Protein AF-0000000078400397 (afdb_homodimer)

Solvent-accessible surface area (backbone atoms only — not comparable to full-atom values): 42488 Å² total; per-residue (Å²): 107,76,83,85,49,68,67,62,50,50,51,49,48,54,50,62,74,64,60,53,82,66,84,61,44,59,92,39,30,28,61,42,20,44,27,43,70,42,47,50,51,52,52,49,40,55,70,71,64,55,53,64,70,60,49,40,54,59,62,51,72,50,53,54,48,72,47,76,53,97,89,32,45,38,20,30,36,58,44,68,43,90,68,68,61,88,96,57,72,66,42,44,32,39,42,36,48,30,81,86,60,42,54,68,38,40,61,68,24,48,54,48,36,22,41,14,54,86,66,77,41,69,64,87,64,36,26,25,40,34,30,39,28,54,68,7,25,46,78,11,38,56,74,58,53,80,74,63,24,48,61,52,50,16,52,52,52,52,52,50,38,47,73,75,66,43,64,58,27,33,35,34,14,28,69,52,9,23,51,19,47,50,40,31,33,56,75,35,46,86,32,31,65,30,39,38,26,57,44,68,81,72,63,62,79,49,68,66,56,54,49,34,68,75,42,26,80,82,40,27,70,82,58,57,45,49,72,67,42,42,64,63,41,50,64,43,62,60,59,39,54,48,45,47,61,59,69,35,17,66,56,42,21,21,20,32,27,12,41,17,63,20,36,8,36,54,50,15,69,67,14,33,43,33,51,46,50,39,46,58,13,40,32,42,32,62,70,21,31,74,29,60,64,21,56,49,66,77,73,38,53,69,65,59,55,47,49,56,46,44,43,36,59,77,52,57,19,49,33,47,43,28,41,41,37,24,49,54,41,51,85,41,73,48,66,52,72,70,67,72,52,60,31,69,38,44,24,27,36,44,43,32,71,27,31,89,67,87,60,48,69,54,61,47,40,71,42,34,66,30,64,77,40,77,43,77,41,94,64,43,18,58,50,38,42,57,63,34,23,66,61,47,40,51,50,51,49,51,43,50,49,52,52,54,51,52,51,51,52,57,61,64,72,98,108,76,81,85,53,67,66,61,49,50,51,49,48,52,48,62,74,64,60,54,83,64,86,61,46,60,90,39,32,27,60,41,20,43,28,42,70,43,49,51,53,52,50,49,39,53,70,72,65,55,53,66,71,61,49,40,55,59,61,51,71,51,53,53,48,73,47,75,53,97,90,32,45,38,21,29,35,58,42,68,42,90,67,68,61,88,94,56,71,65,42,42,32,39,40,36,46,30,84,85,60,42,55,70,38,40,61,69,26,48,54,47,35,23,41,13,54,86,67,78,41,68,64,87,63,37,26,25,41,33,31,39,29,55,71,7,25,47,77,11,38,54,75,58,55,79,73,63,23,48,60,53,50,15,51,52,53,51,52,49,39,48,72,75,66,46,65,57,27,33,34,32,14,29,68,51,8,23,52,20,46,50,40,32,34,55,74,35,44,86,32,31,64,30,39,38,26,57,44,67,81,74,62,63,80,50,72,65,56,53,50,36,68,74,44,26,81,83,41,26,72,83,57,56,44,51,72,67,41,43,64,62,40,51,64,42,60,60,58,38,54,48,47,47,62,59,69,36,18,66,56,41,21,22,22,34,27,13,42,16,64,21,35,6,36,54,52,13,70,67,13,32,42,34,52,46,49,40,47,58,13,40,31,42,35,61,71,20,31,74,29,60,63,23,56,50,69,76,73,39,54,68,65,59,54,48,49,56,46,44,42,37,59,78,52,58,19,50,32,46,43,28,40,40,37,24,48,56,42,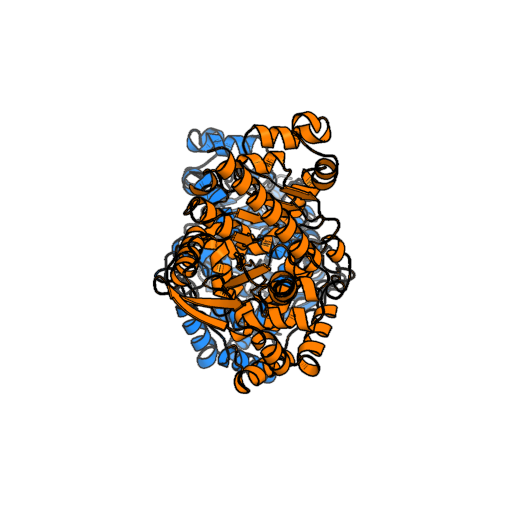52,84,40,73,48,65,52,72,71,66,72,52,59,30,70,36,45,26,29,39,44,44,33,73,28,32,89,67,87,59,48,67,57,59,47,40,71,42,35,68,31,64,77,42,76,43,79,42,94,63,44,18,59,51,38,41,58,63,33,24,67,62,46,38,52,49,50,48,53,42,51,51,52,53,53,50,53,51,52,52,56,61,70,72,104

Radius of gyration: 29.26 Å; Cα contacts (8 Å, |Δi|>4): 1580; chains: 2; bounding box: 62×102×63 Å

pLDDT: mean 96.2, std 4.42, range [65.44, 98.94]

Organism: Alligator mississippiensis (NCBI:txid8496)

Secondary structure (DSSP, 8-state):
-----HHHHHHHHHHHHT----PPPTT-TTBTBS-HHHHHHHHHHHHHT--HHHHHHHHTTSPEEEEEETTEEEEEEEE--S---TT--PEEEEEE--SS--GGGGHHHHHHHHSGGGGTS--SS-EEEEEEPPTTSTTSPPPSSTT--HHHHHHHHHHHHHHTT-SSEEEEE-HHHHHHHHHHHHH-TTTEEEEEES-----S--HHHHHHHHHTTT-GGGGT--HHHHHHH-SHIIIIIIHHHHT-HHHHHHTT-HHHHHHHHHH-HHHHHHHHHHHHHHTT-GGGGGSTTTTTTTTS-HHHHHHHHHHHHHHT-HHHHHHHHHHHHTT-TT-SGGGTS-B-S-EEEEE-TB-SS---HHHHTTTBTTEEEEEE-SS-BS-HHHH-HHHHHHHHHHHHHHHHHHHHHHHHH-/-----HHHHHHHHHHHHT----PPPTT-TTBTBS-HHHHHHHHHHHHHT--HHHHHHHHTTSPEEEEEETTEEEEEEEE--S---TT--PEEEEEE--SS--GGGGHHHHHHHHSGGGGTS--SS-EEEEEEPPTTSTTSPPPSSTT--HHHHHHHHHHHHHHTT-SSEEEEE-HHHHHHHHHHHHH-TTTEEEEEES-----S--HHHHHHHHHTTT-GGGGT--HHHHHHH-SHIIIIIIHHHHT-HHHHHHTT-HHHHHHHHHH-HHHHHHHHHHHHHHTT-GGGGGSTTTTTTTTS-HHHHHHHHHHHHHHT-HHHHHHHHHHHHTT-TT-SGGGTS-B-S-EEEEE-TB-SS---HHHHTTTBTTEEEEEE-SS-BS-HHHH-HHHHHHHHHHHHHHHHHHHHHHHHH-

Structure (mmCIF, N/CA/C/O backbone):
data_AF-0000000078400397-model_v1
#
loop_
_entity.id
_entity.type
_entity.pdbx_description
1 polymer 'Epoxide hydrolase'
#
loop_
_atom_site.group_PDB
_atom_site.id
_atom_site.type_symbol
_atom_site.label_atom_id
_atom_site.label_alt_id
_atom_site.label_comp_id
_atom_site.label_asym_id
_atom_site.label_entity_id
_atom_site.label_seq_id
_atom_site.pdbx_PDB_ins_code
_atom_site.Cartn_x
_atom_site.Cartn_y
_atom_site.Cartn_z
_atom_site.occupancy
_atom_site.B_iso_or_equiv
_atom_site.auth_seq_id
_atom_site.auth_comp_id
_atom_site.auth_asym_id
_atom_site.auth_atom_id
_atom_site.pdbx_PDB_model_num
ATOM 1 N N . MET A 1 1 ? -21.375 23.312 10.938 1 89.06 1 MET A N 1
ATOM 2 C CA . MET A 1 1 ? -21.297 22.391 12.07 1 89.06 1 MET A CA 1
ATOM 3 C C . MET A 1 1 ? -21.234 20.953 11.586 1 89.06 1 MET A C 1
ATOM 5 O O . MET A 1 1 ? -21.672 20.641 10.477 1 89.06 1 MET A O 1
ATOM 9 N N . VAL A 1 2 ? -20.609 20.141 12.453 1 93.38 2 VAL A N 1
ATOM 10 C CA . VAL A 1 2 ? -20.578 18.703 12.211 1 93.38 2 VAL A CA 1
ATOM 11 C C . VAL A 1 2 ? -21.859 18.062 12.727 1 93.38 2 VAL A C 1
ATOM 13 O O . VAL A 1 2 ? -22.359 18.438 13.797 1 93.38 2 VAL A O 1
ATOM 16 N N . GLU A 1 3 ? -22.422 17.203 11.93 1 92.5 3 GLU A N 1
ATOM 17 C CA . GLU A 1 3 ? -23.672 16.547 12.281 1 92.5 3 GLU A CA 1
ATOM 18 C C . GLU A 1 3 ? -23.562 15.031 12.109 1 92.5 3 GLU A C 1
ATOM 20 O O . GLU A 1 3 ? -22.609 14.539 11.516 1 92.5 3 GLU A O 1
ATOM 25 N N . THR A 1 4 ? -24.5 14.336 12.758 1 91.44 4 THR A N 1
ATOM 26 C CA . THR A 1 4 ? -24.594 12.883 12.633 1 91.44 4 THR A CA 1
ATOM 27 C C . THR A 1 4 ? -26.047 12.422 12.633 1 91.44 4 THR A C 1
ATOM 29 O O . THR A 1 4 ? -26.938 13.148 13.086 1 91.44 4 THR A O 1
ATOM 32 N N . THR A 1 5 ? -26.234 11.312 12 1 94.5 5 THR A N 1
ATOM 33 C CA . THR A 1 5 ? -27.562 10.711 11.984 1 94.5 5 THR A CA 1
ATOM 34 C C . THR A 1 5 ? -27.531 9.32 12.609 1 94.5 5 THR A C 1
ATOM 36 O O . THR A 1 5 ? -26.484 8.68 12.672 1 94.5 5 THR A O 1
ATOM 39 N N . ASP A 1 6 ? -28.656 8.914 13.055 1 96.19 6 ASP A N 1
ATOM 40 C CA . ASP A 1 6 ? -28.781 7.566 13.602 1 96.19 6 ASP A CA 1
ATOM 41 C C . ASP A 1 6 ? -28.5 6.516 12.531 1 96.19 6 ASP A C 1
ATOM 43 O O . ASP A 1 6 ? -27.969 5.445 12.828 1 96.19 6 ASP A O 1
ATOM 47 N N . GLU A 1 7 ? -28.891 6.812 11.422 1 95.44 7 GLU A N 1
ATOM 48 C CA . GLU A 1 7 ? -28.672 5.883 10.32 1 95.44 7 GLU A CA 1
ATOM 49 C C . GLU A 1 7 ? -27.172 5.625 10.102 1 95.44 7 GLU A C 1
ATOM 51 O O . GLU A 1 7 ? -26.766 4.48 9.906 1 95.44 7 GLU A O 1
ATOM 56 N N . GLU A 1 8 ? -26.438 6.695 10.094 1 94.12 8 GLU A N 1
ATOM 57 C CA . GLU A 1 8 ? -24.984 6.586 9.938 1 94.12 8 GLU A CA 1
ATOM 58 C C . GLU A 1 8 ? -24.359 5.785 11.078 1 94.12 8 GLU A C 1
ATOM 60 O O . GLU A 1 8 ? -23.469 4.965 10.852 1 94.12 8 GLU A O 1
ATOM 65 N N . LEU A 1 9 ? -24.844 6.016 12.227 1 97.19 9 LEU A N 1
ATOM 66 C CA . LEU A 1 9 ? -24.312 5.32 13.391 1 97.19 9 LEU A CA 1
ATOM 67 C C . LEU A 1 9 ? -24.719 3.852 13.391 1 97.19 9 LEU A C 1
ATOM 69 O O . LEU A 1 9 ? -23.922 2.979 13.75 1 97.19 9 LEU A O 1
ATOM 73 N N . ASN A 1 10 ? -25.953 3.586 13.016 1 97.56 10 ASN A N 1
ATOM 74 C CA . ASN A 1 10 ? -26.422 2.207 12.945 1 97.56 10 ASN A CA 1
ATOM 75 C C . ASN A 1 10 ? -25.625 1.403 11.914 1 97.56 10 ASN A C 1
ATOM 77 O O . ASN A 1 10 ? -25.312 0.232 12.141 1 97.56 10 ASN A O 1
ATOM 81 N N . ASP A 1 11 ? -25.406 2.039 10.836 1 97.5 11 ASP A N 1
ATOM 82 C CA . ASP A 1 11 ? -24.578 1.389 9.828 1 97.5 11 ASP A CA 1
ATOM 83 C C . ASP A 1 11 ? -23.188 1.067 10.375 1 97.5 11 ASP A C 1
ATOM 85 O O . ASP A 1 11 ? -22.672 -0.039 10.188 1 97.5 11 ASP A O 1
ATOM 89 N N . LEU A 1 12 ? -22.578 2.055 11.039 1 98.31 12 LEU A N 1
ATOM 90 C CA . LEU A 1 12 ? -21.266 1.852 11.656 1 98.31 12 LEU A CA 1
ATOM 91 C C . LEU A 1 12 ? -21.297 0.678 12.625 1 98.31 12 LEU A C 1
ATOM 93 O O . LEU A 1 12 ? -20.438 -0.199 12.578 1 98.31 12 LEU A O 1
ATOM 97 N N . PHE A 1 13 ? -22.266 0.649 13.477 1 98.44 13 PHE A N 1
ATOM 98 C CA . PHE A 1 13 ? -22.344 -0.372 14.516 1 98.44 13 PHE A CA 1
ATOM 99 C C . PHE A 1 13 ? -22.547 -1.753 13.906 1 98.44 13 PHE A C 1
ATOM 101 O O . PHE A 1 13 ? -21.953 -2.73 14.359 1 98.44 13 PHE A O 1
ATOM 108 N N . ARG A 1 14 ? -23.359 -1.802 12.891 1 97.75 14 ARG A N 1
ATOM 109 C CA . ARG A 1 14 ? -23.531 -3.072 12.195 1 97.75 14 ARG A CA 1
ATOM 110 C C . ARG A 1 14 ? -22.219 -3.582 11.625 1 97.75 14 ARG A C 1
ATOM 112 O O . ARG A 1 14 ? -21.906 -4.77 11.734 1 97.75 14 ARG A O 1
ATOM 119 N N . ARG A 1 15 ? -21.5 -2.713 11.023 1 98.44 15 ARG A N 1
ATOM 120 C CA . ARG A 1 15 ? -20.219 -3.086 10.438 1 98.44 15 ARG A CA 1
ATOM 121 C C . ARG A 1 15 ? -19.219 -3.508 11.516 1 98.44 15 ARG A C 1
ATOM 123 O O . ARG A 1 15 ? -18.484 -4.473 11.336 1 98.44 15 ARG A O 1
ATOM 130 N N . LEU A 1 16 ? -19.172 -2.779 12.578 1 98.69 16 LEU A N 1
ATOM 131 C CA . LEU A 1 16 ? -18.281 -3.137 13.672 1 98.69 16 LEU A CA 1
ATOM 132 C C . LEU A 1 16 ? -18.625 -4.508 14.234 1 9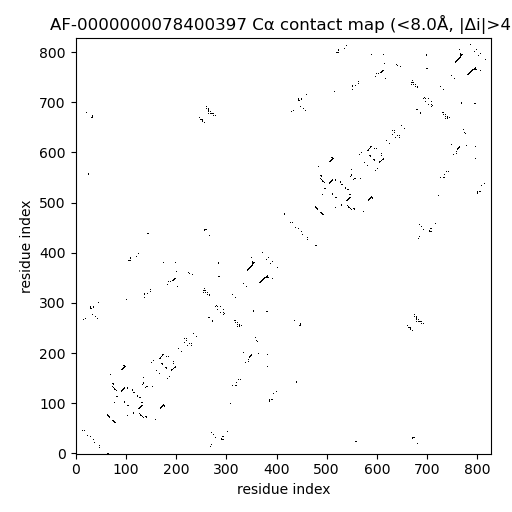8.69 16 LEU A C 1
ATOM 134 O O . LEU A 1 16 ? -17.734 -5.297 14.555 1 98.69 16 LEU A O 1
ATOM 138 N N . ASP A 1 17 ? -19.922 -4.793 14.328 1 98.31 17 ASP A N 1
ATOM 139 C CA . ASP A 1 17 ? -20.391 -6.055 14.883 1 98.31 17 ASP A CA 1
ATOM 140 C C . ASP A 1 17 ? -20 -7.23 13.992 1 98.31 17 ASP A C 1
ATOM 142 O O . ASP A 1 17 ? -19.828 -8.352 14.477 1 98.31 17 ASP A O 1
ATOM 146 N N . GLN A 1 18 ? -19.812 -6.938 12.758 1 97.06 18 GLN A N 1
ATOM 147 C CA . GLN A 1 18 ? -19.562 -8.016 11.805 1 97.06 18 GLN A CA 1
ATOM 148 C C . GLN A 1 18 ? -18.109 -8.023 11.344 1 97.06 18 GLN A C 1
ATOM 150 O O . GLN A 1 18 ? -17.766 -8.672 10.352 1 97.06 18 GLN A O 1
ATOM 155 N N . ALA A 1 19 ? -17.281 -7.312 12.055 1 97.94 19 ALA A N 1
ATOM 156 C CA . ALA A 1 19 ? -15.891 -7.176 11.656 1 97.94 19 ALA A CA 1
ATOM 157 C C . ALA A 1 19 ? -15.195 -8.539 11.602 1 97.94 19 ALA A C 1
ATOM 159 O O . ALA A 1 19 ? -15.422 -9.391 12.461 1 97.94 19 ALA A O 1
ATOM 160 N N . ARG A 1 20 ? -14.367 -8.766 10.594 1 97.81 20 ARG A N 1
ATOM 161 C CA . ARG A 1 20 ? -13.562 -9.977 10.438 1 97.81 20 ARG A CA 1
ATOM 162 C C . ARG A 1 20 ? -12.117 -9.727 10.836 1 97.81 20 ARG A C 1
ATOM 164 O O . ARG A 1 20 ? -11.484 -8.781 10.359 1 97.81 20 ARG A O 1
ATOM 171 N N . PHE A 1 21 ? -11.617 -10.57 11.711 1 98 21 PHE A N 1
ATOM 172 C CA . PHE A 1 21 ? -10.25 -10.414 12.188 1 98 21 PHE A CA 1
ATOM 173 C C . PHE A 1 21 ? -9.398 -11.609 11.781 1 98 21 PHE A C 1
ATOM 175 O O . PHE A 1 21 ? -9.898 -12.727 11.672 1 98 21 PHE A O 1
ATOM 182 N N . THR A 1 22 ? -8.172 -11.375 11.453 1 98.06 22 THR A N 1
ATOM 183 C CA . THR A 1 22 ? -7.16 -12.406 11.258 1 98.06 22 THR A CA 1
ATOM 184 C C . THR A 1 22 ? -6.199 -12.453 12.445 1 98.06 22 THR A C 1
ATOM 186 O O . THR A 1 22 ? -5.68 -11.414 12.867 1 98.06 22 THR A O 1
ATOM 189 N N . GLU A 1 23 ? -5.926 -13.625 12.945 1 97.5 23 GLU A N 1
ATOM 190 C CA . GLU A 1 23 ? -5.016 -13.766 14.086 1 97.5 23 GLU A CA 1
ATOM 191 C C . GLU A 1 23 ? -3.609 -13.297 13.719 1 97.5 23 GLU A C 1
ATOM 193 O O . GLU A 1 23 ? -3.121 -13.57 12.625 1 97.5 23 GLU A O 1
ATOM 198 N N . PRO A 1 24 ? -3.021 -12.523 14.633 1 97.75 24 PRO A N 1
ATOM 199 C CA . PRO A 1 24 ? -1.643 -12.117 14.352 1 97.75 24 PRO A CA 1
ATOM 200 C C . PRO A 1 24 ? -0.654 -13.281 14.453 1 97.75 24 PRO A C 1
ATOM 202 O O . PRO A 1 24 ? -0.972 -14.312 15.047 1 97.75 24 PRO A O 1
ATOM 205 N N . LEU A 1 25 ? 0.515 -13.125 13.82 1 98.38 25 LEU A N 1
ATOM 206 C CA . LEU A 1 25 ? 1.604 -14.07 14.039 1 98.38 25 LEU A CA 1
ATOM 207 C C . LEU A 1 25 ? 2.111 -14 15.477 1 98.38 25 LEU A C 1
ATOM 209 O O . LEU A 1 25 ? 2.061 -12.945 16.109 1 98.38 25 LEU A O 1
ATOM 213 N N . GLU A 1 26 ? 2.631 -15.133 15.938 1 97.69 26 GLU A N 1
ATOM 214 C CA . GLU A 1 26 ? 3.18 -15.18 17.281 1 97.69 26 GLU A CA 1
ATOM 215 C C . GLU A 1 26 ? 4.301 -14.156 17.469 1 97.69 26 GLU A C 1
ATOM 217 O O . GLU A 1 26 ? 5.207 -14.07 16.641 1 97.69 26 GLU A O 1
ATOM 222 N N . ASP A 1 27 ? 4.176 -13.273 18.5 1 96.62 27 ASP A N 1
ATOM 223 C CA . ASP A 1 27 ? 5.191 -12.312 18.938 1 96.62 27 ASP A CA 1
ATOM 224 C C . ASP A 1 27 ? 5.496 -11.297 17.844 1 96.62 27 ASP A C 1
ATOM 226 O O . ASP A 1 27 ? 6.645 -10.867 17.688 1 96.62 27 ASP A O 1
ATOM 230 N N . SER A 1 28 ? 4.473 -10.945 17.062 1 97.62 28 SER A N 1
ATOM 231 C CA . SER A 1 28 ? 4.742 -10.062 15.93 1 97.62 28 SER A CA 1
ATOM 232 C C . SER A 1 28 ? 4.633 -8.594 16.344 1 97.62 28 SER A C 1
ATOM 234 O O . SER A 1 28 ? 5.102 -7.711 15.625 1 97.62 28 SER A O 1
ATOM 236 N N . CYS A 1 29 ? 3.957 -8.281 17.531 1 98 29 CYS A N 1
ATOM 237 C CA . CYS A 1 29 ? 3.75 -6.902 17.953 1 98 29 CYS A CA 1
ATOM 238 C C . CYS A 1 29 ? 3.203 -6.062 16.797 1 98 29 CYS A C 1
ATOM 240 O O . CYS A 1 29 ? 2.188 -6.414 16.188 1 98 29 CYS A O 1
ATOM 242 N N . PHE A 1 30 ? 3.863 -4.961 16.469 1 98.19 30 PHE A N 1
ATOM 243 C CA . PHE A 1 30 ? 3.404 -4.117 15.367 1 98.19 30 PHE A CA 1
ATOM 244 C C . PHE A 1 30 ? 4.359 -4.195 14.18 1 98.19 30 PHE A C 1
ATOM 246 O O . PHE A 1 30 ? 4.344 -3.332 13.305 1 98.19 30 PHE A O 1
ATOM 253 N N . TYR A 1 31 ? 5.145 -5.215 14.062 1 97.25 31 TYR A N 1
ATOM 254 C CA . TYR A 1 31 ? 6.133 -5.332 13 1 97.25 31 TYR A CA 1
ATOM 255 C C . TYR A 1 31 ? 5.473 -5.73 11.688 1 97.25 31 TYR A C 1
ATOM 257 O O . TYR A 1 31 ? 6.035 -5.508 10.609 1 97.25 31 TYR A O 1
ATOM 265 N N . TYR A 1 32 ? 4.289 -6.316 11.703 1 98.12 32 TYR A N 1
ATOM 266 C CA . TYR A 1 32 ? 3.537 -6.664 10.5 1 98.12 32 TYR A CA 1
ATOM 267 C C . TYR A 1 32 ? 2.414 -5.664 10.25 1 98.12 32 TYR A C 1
ATOM 269 O O . TYR A 1 32 ? 1.581 -5.867 9.359 1 98.12 32 TYR A O 1
ATOM 277 N N . GLY A 1 33 ? 2.365 -4.574 10.992 1 97.75 33 GLY A N 1
ATOM 278 C CA . GLY A 1 33 ? 1.256 -3.637 11.055 1 97.75 33 GLY A CA 1
ATOM 279 C C . GLY A 1 33 ? 0.462 -3.738 12.344 1 97.75 33 GLY A C 1
ATOM 280 O O . GLY A 1 33 ? 0.968 -4.234 13.352 1 97.75 33 GLY A O 1
ATOM 281 N N . ILE A 1 34 ? -0.649 -3.248 12.344 1 98 34 ILE A N 1
ATOM 282 C CA . ILE A 1 34 ? -1.477 -3.256 13.539 1 98 34 ILE A CA 1
ATOM 283 C C . ILE A 1 34 ? -1.685 -4.695 14.016 1 98 34 ILE A C 1
ATOM 285 O O . ILE A 1 34 ? -1.808 -5.609 13.203 1 98 34 ILE A O 1
ATOM 289 N N . ASN A 1 35 ? -1.63 -4.902 15.305 1 97.81 35 ASN A N 1
ATOM 290 C CA . ASN A 1 35 ? -1.899 -6.199 15.922 1 97.81 35 ASN A CA 1
ATOM 291 C C . ASN A 1 35 ? -3.393 -6.41 16.156 1 97.81 35 ASN A C 1
ATOM 293 O O . ASN A 1 35 ? -4.043 -5.602 16.812 1 97.81 35 ASN A O 1
ATOM 297 N N . SER A 1 36 ? -3.934 -7.5 15.648 1 97.62 36 SER A N 1
ATOM 298 C CA . SER A 1 36 ? -5.379 -7.695 15.656 1 97.62 36 SER A CA 1
ATOM 299 C C . SER A 1 36 ? -5.902 -7.895 17.078 1 97.62 36 SER A C 1
ATOM 301 O O . SER A 1 36 ? -7.074 -7.625 17.359 1 97.62 36 SER A O 1
ATOM 303 N N . VAL A 1 37 ? -5.035 -8.359 17.969 1 98 37 VAL A N 1
ATOM 304 C CA . VAL A 1 37 ? -5.457 -8.484 19.359 1 98 37 VAL A CA 1
ATOM 305 C C . VAL A 1 37 ? -5.801 -7.102 19.922 1 98 37 VAL A C 1
ATOM 307 O O . VAL A 1 37 ? -6.867 -6.91 20.5 1 98 37 VAL A O 1
ATOM 310 N N . TYR A 1 38 ? -4.949 -6.211 19.75 1 98.06 38 TYR A N 1
ATOM 311 C CA . TYR A 1 38 ? -5.215 -4.848 20.188 1 98.06 38 TYR A CA 1
ATOM 312 C C . TYR A 1 38 ? -6.363 -4.23 19.406 1 98.06 38 TYR A C 1
ATOM 314 O O . TYR A 1 38 ? -7.188 -3.504 19.969 1 98.06 38 TYR A O 1
ATOM 322 N N . LEU A 1 39 ? -6.43 -4.469 18.109 1 98.56 39 LEU A N 1
ATOM 323 C CA . LEU A 1 39 ? -7.488 -3.912 17.266 1 98.56 39 LEU A CA 1
ATOM 324 C C . LEU A 1 39 ? -8.859 -4.352 17.766 1 98.56 39 LEU A C 1
ATOM 326 O O . LEU A 1 39 ? -9.82 -3.574 17.734 1 98.56 39 LEU A O 1
ATOM 330 N N . ARG A 1 40 ? -8.953 -5.57 18.203 1 98.62 40 ARG A N 1
ATOM 331 C CA . ARG A 1 40 ? -10.211 -6.055 18.766 1 98.62 40 ARG A CA 1
ATOM 332 C C . ARG A 1 40 ? -10.625 -5.234 19.984 1 98.62 40 ARG A C 1
ATOM 334 O O . ARG A 1 40 ? -11.805 -4.965 20.188 1 98.62 40 ARG A O 1
ATOM 341 N N . LYS A 1 41 ? -9.641 -4.867 20.75 1 98.44 41 LYS A N 1
ATOM 342 C CA . LYS A 1 41 ? -9.914 -4.004 21.891 1 98.44 41 LYS A CA 1
ATOM 343 C C . LYS A 1 41 ? -10.453 -2.646 21.438 1 98.44 41 LYS A C 1
ATOM 345 O O . LYS A 1 41 ? -11.406 -2.123 22.016 1 98.44 41 LYS A O 1
ATOM 350 N N . VAL A 1 42 ? -9.852 -2.109 20.484 1 98.81 42 VAL A N 1
ATOM 351 C CA . VAL A 1 42 ? -10.273 -0.823 19.938 1 98.81 42 VAL A CA 1
ATOM 352 C C . VAL A 1 42 ? -11.703 -0.922 19.422 1 98.81 42 VAL A C 1
ATOM 354 O O . VAL A 1 42 ? -12.531 -0.041 19.688 1 98.81 42 VAL A O 1
ATOM 357 N N . VAL A 1 43 ? -12.016 -1.985 18.688 1 98.81 43 VAL A N 1
ATOM 358 C CA . VAL A 1 43 ? -13.328 -2.162 18.078 1 98.81 43 VAL A CA 1
ATOM 359 C C . VAL A 1 43 ? -14.375 -2.34 19.172 1 98.81 43 VAL A C 1
ATOM 361 O O . VAL A 1 43 ? -15.484 -1.798 19.094 1 98.81 43 VAL A O 1
ATOM 364 N N . SER A 1 44 ? -14.023 -3.07 20.219 1 98.81 44 SER A N 1
ATOM 365 C CA . SER A 1 44 ? -14.93 -3.236 21.344 1 98.81 44 SER A CA 1
ATOM 366 C C . SER A 1 44 ? -15.227 -1.9 22.016 1 98.81 44 SER A C 1
ATOM 368 O O . SER A 1 44 ? -16.375 -1.593 22.328 1 98.81 44 SER A O 1
ATOM 370 N N . TYR A 1 45 ? -14.195 -1.142 22.281 1 98.88 45 TYR A N 1
ATOM 371 C CA . TYR A 1 45 ? -14.367 0.183 22.859 1 98.88 45 TYR A CA 1
ATOM 372 C C . TYR A 1 45 ? -15.195 1.081 21.953 1 98.88 45 TYR A C 1
ATOM 374 O O . TYR A 1 45 ? -16.094 1.787 22.422 1 98.88 45 TYR A O 1
ATOM 382 N N . TRP A 1 46 ? -14.883 1.034 20.656 1 98.88 46 TRP A N 1
ATOM 383 C CA . TRP A 1 46 ? -15.578 1.819 19.641 1 98.88 46 TRP A CA 1
ATOM 384 C C . TRP A 1 46 ? -17.078 1.507 19.641 1 98.88 46 TRP A C 1
ATOM 386 O O . TRP A 1 46 ? -17.906 2.416 19.594 1 98.88 46 TRP A O 1
ATOM 396 N N . ARG A 1 47 ? -17.391 0.234 19.75 1 98.75 47 ARG A N 1
ATOM 397 C CA . ARG A 1 47 ? -18.75 -0.26 19.656 1 98.75 47 ARG A CA 1
ATOM 398 C C . ARG A 1 47 ? -19.531 0.02 20.938 1 98.75 47 ARG A C 1
ATOM 400 O O . ARG A 1 47 ? -20.734 0.312 20.891 1 98.75 47 ARG A O 1
ATOM 407 N N . ASN A 1 48 ? -18.859 -0.003 22.094 1 98.44 48 ASN A N 1
ATOM 408 C CA . ASN A 1 48 ? -19.594 -0.128 23.328 1 98.44 48 ASN A CA 1
ATOM 409 C C . ASN A 1 48 ? -19.391 1.087 24.234 1 98.44 48 ASN A C 1
ATOM 411 O O . ASN A 1 48 ? -20.203 1.351 25.125 1 98.44 48 ASN A O 1
ATOM 415 N N . GLN A 1 49 ? -18.328 1.797 24.078 1 98.62 49 GLN A N 1
ATOM 416 C CA . GLN A 1 49 ? -18 2.842 25.047 1 98.62 49 GLN A CA 1
ATOM 417 C C . GLN A 1 49 ? -17.844 4.195 24.359 1 98.62 49 GLN A C 1
ATOM 419 O O . GLN A 1 49 ? -18.281 5.219 24.891 1 98.62 49 GLN A O 1
ATOM 424 N N . PHE A 1 50 ? -17.297 4.199 23.25 1 98.69 50 PHE A N 1
ATOM 425 C CA . PHE A 1 50 ? -17.109 5.43 22.484 1 98.69 50 PHE A CA 1
ATOM 426 C C . PHE A 1 50 ? -18.469 6.031 22.109 1 98.69 50 PHE A C 1
ATOM 428 O O . PHE A 1 50 ? -19.359 5.316 21.672 1 98.69 50 PHE A O 1
ATOM 435 N N . ASN A 1 51 ? -18.547 7.312 22.312 1 98.25 51 ASN A N 1
ATOM 436 C CA . ASN A 1 51 ? -19.781 8.023 22.016 1 98.25 51 ASN A CA 1
ATOM 437 C C . ASN A 1 51 ? -19.562 9.125 20.984 1 98.25 51 ASN A C 1
ATOM 439 O O . ASN A 1 51 ? -19.172 10.242 21.328 1 98.25 51 ASN A O 1
ATOM 443 N N . TRP A 1 52 ? -20 8.906 19.734 1 98.25 52 TRP A N 1
ATOM 444 C CA . TRP A 1 52 ? -19.781 9.852 18.641 1 98.25 52 TRP A CA 1
ATOM 445 C C . TRP A 1 52 ? -20.609 11.117 18.844 1 98.25 52 TRP A C 1
ATOM 447 O O . TRP A 1 52 ? -20.141 12.219 18.531 1 98.25 52 TRP A O 1
ATOM 457 N N . LYS A 1 53 ? -21.797 10.961 19.344 1 97.69 53 LYS A N 1
ATOM 458 C CA . LYS A 1 53 ? -22.625 12.141 19.578 1 97.69 53 LYS A CA 1
ATOM 459 C C . LYS A 1 53 ? -21.953 13.094 20.562 1 97.69 53 LYS A C 1
ATOM 461 O O . LYS A 1 53 ? -22.016 14.312 20.375 1 97.69 53 LYS A O 1
ATOM 466 N N . LYS A 1 54 ? -21.391 12.516 21.531 1 97.94 54 LYS A N 1
ATOM 467 C CA . LYS A 1 54 ? -20.641 13.336 22.484 1 97.94 54 LYS A CA 1
ATOM 468 C C . LYS A 1 54 ? -19.438 14 21.812 1 97.94 54 LYS A C 1
ATOM 470 O O . LYS A 1 54 ? -19.141 15.172 22.078 1 97.94 54 LYS A O 1
ATOM 475 N N . GLN A 1 55 ? -18.734 13.266 20.969 1 98.06 55 GLN A N 1
ATOM 476 C CA . GLN A 1 55 ? -17.594 13.828 20.266 1 98.06 55 GLN A CA 1
ATOM 477 C C . GLN A 1 55 ? -18.016 14.914 19.297 1 98.06 55 GLN A C 1
ATOM 479 O O . GLN A 1 55 ? -17.281 15.891 19.078 1 98.06 55 GLN A O 1
ATOM 484 N N . VAL A 1 56 ? -19.156 14.781 18.688 1 98.19 56 VAL A N 1
ATOM 485 C CA . VAL A 1 56 ? -19.703 15.828 17.828 1 98.19 56 VAL A CA 1
ATOM 486 C C . VAL A 1 56 ? -19.891 17.109 18.609 1 98.19 56 VAL A C 1
ATOM 488 O O . VAL A 1 56 ? -19.609 18.203 18.125 1 98.19 56 VAL A O 1
ATOM 491 N N . GLU A 1 57 ? -20.375 17.016 19.844 1 97.62 57 GLU A N 1
ATOM 492 C CA . GLU A 1 57 ? -20.484 18.172 20.703 1 97.62 57 GLU A CA 1
ATOM 493 C C . GLU A 1 57 ? -19.109 18.812 20.953 1 97.62 57 GLU A C 1
ATOM 495 O O . GLU A 1 57 ? -18.984 20.031 20.953 1 97.62 57 GLU A O 1
ATOM 500 N N . VAL A 1 58 ? -18.156 17.984 21.156 1 97.5 58 VAL A N 1
ATOM 501 C CA . VAL A 1 58 ? -16.797 18.469 21.359 1 97.5 58 VAL A CA 1
ATOM 502 C C . VAL A 1 58 ? -16.297 19.188 20.109 1 97.5 58 VAL A C 1
ATOM 504 O O . VAL A 1 58 ? -15.711 20.266 20.203 1 97.5 58 VAL A O 1
ATOM 507 N N . LEU A 1 59 ? -16.547 18.609 18.922 1 98.38 59 LEU A N 1
ATOM 508 C CA . LEU A 1 59 ? -16.125 19.203 17.672 1 98.38 59 LEU A CA 1
ATOM 509 C C . LEU A 1 59 ? -16.781 20.578 17.453 1 98.38 59 LEU A C 1
ATOM 511 O O . LEU A 1 59 ? -16.141 21.5 16.953 1 98.38 59 LEU A O 1
ATOM 515 N N . ASN A 1 60 ? -17.953 20.688 17.922 1 98.19 60 ASN A N 1
ATOM 516 C CA . ASN A 1 60 ? -18.734 21.891 17.656 1 98.19 60 ASN A CA 1
ATOM 517 C C . ASN A 1 60 ? -18.484 22.969 18.703 1 98.19 60 ASN A C 1
ATOM 519 O O . ASN A 1 60 ? -19.156 24 18.703 1 98.19 60 ASN A O 1
ATOM 523 N N . LYS A 1 61 ? -17.594 22.719 19.594 1 96.75 61 LYS A N 1
ATOM 524 C CA . LYS A 1 61 ? -17.188 23.781 20.516 1 96.75 61 LYS A CA 1
ATOM 525 C C . LYS A 1 61 ? -16.562 24.953 19.766 1 96.75 61 LYS A C 1
ATOM 527 O O . LYS A 1 61 ? -16.594 26.078 20.234 1 96.75 61 LYS A O 1
ATOM 532 N N . PHE A 1 62 ? -15.914 24.688 18.672 1 97.94 62 PHE A N 1
ATOM 533 C CA . PHE A 1 62 ? -15.367 25.734 17.812 1 97.94 62 PHE A CA 1
ATOM 534 C C . PHE A 1 62 ? -16.266 25.938 16.594 1 97.94 62 PHE A C 1
ATOM 536 O O . PHE A 1 62 ? -16.938 25 16.141 1 97.94 62 PHE A O 1
ATOM 543 N N . PRO A 1 63 ? -16.297 27.188 16.047 1 98.06 63 PRO A N 1
ATOM 544 C CA . PRO A 1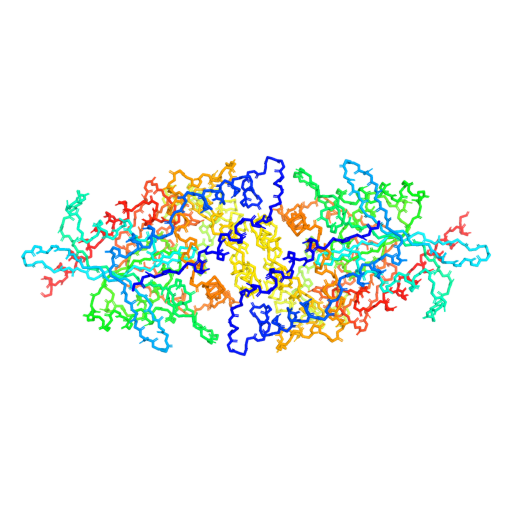 63 ? -17.141 27.453 14.891 1 98.06 63 PRO A CA 1
ATOM 545 C C . PRO A 1 63 ? -16.609 26.844 13.602 1 98.06 63 PRO A C 1
ATOM 547 O O . PRO A 1 63 ? -15.438 27.047 13.258 1 98.06 63 PRO A O 1
ATOM 550 N N . HIS A 1 64 ? -17.469 26.109 12.93 1 98.5 64 HIS A N 1
ATOM 551 C CA . HIS A 1 64 ? -17.188 25.516 11.625 1 98.5 64 HIS A CA 1
ATOM 552 C C . HIS A 1 64 ? -17.812 26.344 10.5 1 98.5 64 HIS A C 1
ATOM 554 O O . HIS A 1 64 ? -18.938 26.828 10.641 1 98.5 64 HIS A O 1
ATOM 560 N N . PHE A 1 65 ? -17.078 26.469 9.398 1 98.62 65 PHE A N 1
ATOM 561 C CA . PHE A 1 65 ? -17.562 27.203 8.242 1 98.62 65 PHE A CA 1
ATOM 562 C C . PHE A 1 65 ? -17.266 26.453 6.953 1 98.62 65 PHE A C 1
ATOM 564 O O . PHE A 1 65 ? -16.422 25.547 6.941 1 98.62 65 PHE A O 1
ATOM 571 N N . LYS A 1 66 ? -18 26.766 5.91 1 98.06 66 LYS A N 1
ATOM 572 C CA . LYS A 1 66 ? -17.734 26.312 4.547 1 98.06 66 LYS A CA 1
ATOM 573 C C . LYS A 1 66 ? -17.859 27.453 3.553 1 98.06 66 LYS A C 1
ATOM 575 O O . LYS A 1 66 ? -18.719 28.328 3.699 1 98.06 66 LYS A O 1
ATOM 580 N N . THR A 1 67 ? -17.031 27.5 2.641 1 98.5 67 THR A N 1
ATOM 581 C CA . THR A 1 67 ? -17.094 28.469 1.56 1 98.5 67 THR A CA 1
ATOM 582 C C . THR A 1 67 ? -16.578 27.875 0.257 1 98.5 67 THR A C 1
ATOM 584 O O . THR A 1 67 ? -15.758 26.953 0.275 1 98.5 67 THR A O 1
ATOM 587 N N . LYS A 1 68 ? -17.109 28.297 -0.861 1 98.44 68 LYS A N 1
ATOM 588 C CA . LYS A 1 68 ? -16.703 27.781 -2.16 1 98.44 68 LYS A CA 1
ATOM 589 C C . LYS A 1 68 ? -15.523 28.578 -2.725 1 98.44 68 LYS A C 1
ATOM 591 O O . LYS A 1 68 ? -15.617 29.797 -2.895 1 98.44 68 LYS A O 1
ATOM 596 N N . ILE A 1 69 ? -14.438 27.969 -2.943 1 98.31 69 ILE A N 1
ATOM 597 C CA . ILE A 1 69 ? -13.25 28.562 -3.547 1 98.31 69 ILE A CA 1
ATOM 598 C C . ILE A 1 69 ? -12.805 27.734 -4.75 1 98.31 69 ILE A C 1
ATOM 600 O O . ILE A 1 69 ? -12.539 26.547 -4.617 1 98.31 69 ILE A O 1
ATOM 604 N N . ASP A 1 70 ? -12.672 28.344 -5.934 1 96.38 70 ASP A N 1
ATOM 605 C CA . ASP A 1 70 ? -12.266 27.672 -7.168 1 96.38 70 ASP A CA 1
ATOM 606 C C . ASP A 1 70 ? -13.094 26.422 -7.414 1 96.38 70 ASP A C 1
ATOM 608 O O . ASP A 1 70 ? -12.555 25.359 -7.754 1 96.38 70 ASP A O 1
ATOM 612 N N . GLY A 1 71 ? -14.328 26.484 -7.059 1 96.69 71 GLY A N 1
ATOM 613 C CA . GLY A 1 71 ? -15.266 25.422 -7.371 1 96.69 71 GLY A CA 1
ATOM 614 C C . GLY A 1 71 ? -15.289 24.312 -6.336 1 96.69 71 GLY A C 1
ATOM 615 O O . GLY A 1 71 ? -15.984 23.312 -6.504 1 96.69 71 GLY A O 1
ATOM 616 N N . ILE A 1 72 ? -14.539 24.453 -5.254 1 97.81 72 ILE A N 1
ATOM 617 C CA . ILE A 1 72 ? -14.461 23.453 -4.203 1 97.81 72 ILE A CA 1
ATOM 618 C C . ILE A 1 72 ? -15.023 24.016 -2.9 1 97.81 72 ILE A C 1
ATOM 620 O O . ILE A 1 72 ? -14.664 25.125 -2.49 1 97.81 72 ILE A O 1
ATOM 624 N N . ASN A 1 73 ? -15.945 23.266 -2.285 1 98.56 73 ASN A N 1
ATOM 625 C CA . ASN A 1 73 ? -16.422 23.656 -0.96 1 98.56 73 ASN A CA 1
ATOM 626 C C . ASN A 1 73 ? -15.367 23.375 0.111 1 98.56 73 ASN A C 1
ATOM 628 O O . ASN A 1 73 ? -15.102 22.219 0.442 1 98.56 73 ASN A O 1
ATOM 632 N N . VAL A 1 74 ? -14.844 24.438 0.68 1 98.75 74 VAL A N 1
ATOM 633 C CA . VAL A 1 74 ? -13.742 24.328 1.633 1 98.75 74 VAL A CA 1
ATOM 634 C C . VAL A 1 74 ? -14.273 24.484 3.057 1 98.75 74 VAL A C 1
ATOM 636 O O . VAL A 1 74 ? -14.898 25.5 3.389 1 98.75 74 VAL A O 1
ATOM 639 N N . HIS A 1 75 ? -14.078 23.484 3.844 1 98.88 75 HIS A N 1
ATOM 640 C CA . HIS A 1 75 ? -14.383 23.5 5.27 1 98.88 75 HIS A CA 1
ATOM 641 C C . HIS A 1 75 ? -13.234 24.109 6.07 1 98.88 75 HIS A C 1
ATOM 643 O O . HIS A 1 75 ? -12.062 23.875 5.766 1 98.88 75 HIS A O 1
ATOM 649 N N . PHE A 1 76 ? -13.555 24.906 7.098 1 98.81 76 PHE A N 1
ATOM 650 C CA . PHE A 1 76 ? -12.508 25.406 7.988 1 98.81 76 PHE A CA 1
ATOM 651 C C . PHE A 1 76 ? -13.086 25.797 9.336 1 98.81 76 PHE A C 1
ATOM 653 O O . PHE A 1 76 ? -14.281 26.094 9.445 1 98.81 76 PHE A O 1
ATOM 660 N N . LEU A 1 77 ? -12.227 25.719 10.344 1 98.81 77 LEU A N 1
ATOM 661 C CA . LEU A 1 77 ? -12.484 26.344 11.641 1 98.81 77 LEU A CA 1
ATOM 662 C C . LEU A 1 77 ? -12.008 27.781 11.656 1 98.81 77 LEU A C 1
ATOM 664 O O . LEU A 1 77 ? -10.984 28.109 11.039 1 98.81 77 LEU A O 1
ATOM 668 N N . HIS A 1 78 ? -12.727 28.609 12.289 1 98.69 78 HIS A N 1
ATOM 669 C CA . HIS A 1 78 ? -12.312 29.984 12.578 1 98.69 78 HIS A CA 1
ATOM 670 C C . HIS A 1 78 ? -12.562 30.328 14.047 1 98.69 78 HIS A C 1
ATOM 672 O O . HIS A 1 78 ? -13.703 30.531 14.453 1 98.69 78 HIS A O 1
ATOM 678 N N . VAL A 1 79 ? -11.461 30.406 14.773 1 98.62 79 VAL A N 1
ATOM 679 C CA . VAL A 1 79 ? -11.578 30.609 16.203 1 98.62 79 VAL A CA 1
ATOM 680 C C . VAL A 1 79 ? -10.953 31.953 16.609 1 98.62 79 VAL A C 1
ATOM 682 O O . VAL A 1 79 ? -9.75 32.156 16.422 1 98.62 79 VAL A O 1
ATOM 685 N N . LYS A 1 80 ? -11.719 32.812 17.172 1 97.44 80 LYS A N 1
ATOM 686 C CA . LYS A 1 80 ? -11.281 34.125 17.641 1 97.44 80 LYS A CA 1
ATOM 687 C C . LYS A 1 80 ? -10.984 34.094 19.125 1 97.44 80 LYS A C 1
ATOM 689 O O . LYS A 1 80 ? -11.57 33.312 19.875 1 97.44 80 LYS A O 1
ATOM 694 N N . PRO A 1 81 ? -10.031 34.938 19.531 1 96.75 81 PRO A N 1
ATOM 695 C CA . PRO A 1 81 ? -9.812 35 20.969 1 96.75 81 PRO A CA 1
ATOM 696 C C . PRO A 1 81 ? -11.047 35.531 21.719 1 96.75 81 PRO A C 1
ATOM 698 O O . PRO A 1 81 ? -11.719 36.438 21.266 1 96.75 81 PRO A O 1
ATOM 701 N N . PRO A 1 82 ? -11.336 34.875 22.797 1 93.12 82 PRO A N 1
ATOM 702 C CA . PRO A 1 82 ? -12.5 35.312 23.562 1 93.12 82 PRO A CA 1
ATOM 703 C C . PRO A 1 82 ? -12.312 36.688 24.188 1 93.12 82 PRO A C 1
ATOM 705 O O . PRO A 1 82 ? -13.289 37.406 24.391 1 93.12 82 PRO A O 1
ATOM 708 N N . HIS A 1 83 ? -11.086 37 24.516 1 88.81 83 HIS A N 1
ATOM 709 C CA . HIS A 1 83 ? -10.758 38.281 25.094 1 88.81 83 HIS A CA 1
ATOM 710 C C . HIS A 1 83 ? -9.477 38.844 24.5 1 88.81 83 HIS A C 1
ATOM 712 O O . HIS A 1 83 ? -8.5 38.125 24.328 1 88.81 83 HIS A O 1
ATOM 718 N N . LEU A 1 84 ? -9.609 40.062 24.062 1 90.75 84 LEU A N 1
ATOM 719 C CA . LEU A 1 84 ? -8.43 40.781 23.594 1 90.75 84 LEU A CA 1
ATOM 720 C C . LEU A 1 84 ? -8.156 42 24.453 1 90.75 84 LEU A C 1
ATOM 722 O O . LEU A 1 84 ? -9.023 42.875 24.625 1 90.75 84 LEU A O 1
ATOM 726 N N . PRO A 1 85 ? -7.027 42 25.047 1 84.38 85 PRO A N 1
ATOM 727 C CA . PRO A 1 85 ? -6.707 43.219 25.797 1 84.38 85 PRO A CA 1
ATOM 728 C C . PRO A 1 85 ? -6.832 44.469 24.953 1 84.38 85 PRO A C 1
ATOM 730 O O . PRO A 1 85 ? -6.688 44.438 23.734 1 84.38 85 PRO A O 1
ATOM 733 N N . GLU A 1 86 ? -7.133 45.594 25.641 1 84.81 86 GLU A N 1
ATOM 734 C CA . GLU A 1 86 ? -7.289 46.844 24.938 1 84.81 86 GLU A CA 1
ATOM 735 C C . GLU A 1 86 ? -6.039 47.219 24.141 1 84.81 86 GLU A C 1
ATOM 737 O O . GLU A 1 86 ? -4.918 47.031 24.625 1 84.81 86 GLU A O 1
ATOM 742 N N . GLY A 1 87 ? -6.117 47.562 22.953 1 81 87 GLY A N 1
ATOM 743 C CA . GLY A 1 87 ? -5.016 47.969 22.109 1 81 87 GLY A CA 1
ATOM 744 C C . GLY A 1 87 ? -4.312 46.844 21.406 1 81 87 GLY A C 1
ATOM 745 O O . GLY A 1 87 ? -3.389 47.062 20.625 1 81 87 GLY A O 1
ATOM 746 N N . HIS A 1 88 ? -4.723 45.594 21.734 1 83.44 88 HIS A N 1
ATOM 747 C CA . HIS A 1 88 ? -4.086 44.438 21.109 1 83.44 88 HIS A CA 1
ATOM 748 C C . HIS A 1 88 ? -4.934 43.906 19.969 1 83.44 88 HIS A C 1
ATOM 750 O O . HIS A 1 88 ? -6.164 43.969 20 1 83.44 88 HIS A O 1
ATOM 756 N N . SER A 1 89 ? -4.285 43.531 18.938 1 90.31 89 SER A N 1
ATOM 757 C CA . SER A 1 89 ? -4.953 42.844 17.844 1 90.31 89 SER A CA 1
ATOM 758 C C . SER A 1 89 ? -4.516 41.375 17.75 1 90.31 89 SER A C 1
ATOM 760 O O . SER A 1 89 ? -3.34 41.062 17.969 1 90.31 89 SER A O 1
ATOM 762 N N . ALA A 1 90 ? -5.461 40.594 17.531 1 96.38 90 ALA A N 1
ATOM 763 C CA . ALA A 1 90 ? -5.141 39.156 17.359 1 96.38 90 ALA A CA 1
ATOM 764 C C . ALA A 1 90 ? -4.371 38.938 16.062 1 96.38 90 ALA A C 1
ATOM 766 O O . ALA A 1 90 ? -4.629 39.594 15.055 1 96.38 90 ALA A O 1
ATOM 767 N N . LYS A 1 91 ? -3.449 38.094 16.047 1 97.5 91 LYS A N 1
ATOM 768 C CA . LYS A 1 91 ? -2.672 37.75 14.859 1 97.5 91 LYS A CA 1
ATOM 769 C C . LYS A 1 91 ? -3.285 36.562 14.117 1 97.5 91 LYS A C 1
ATOM 771 O O . LYS A 1 91 ? -3.451 35.5 14.695 1 97.5 91 LYS A O 1
ATOM 776 N N . PRO A 1 92 ? -3.664 36.719 12.875 1 98.62 92 PRO A N 1
ATOM 777 C CA . PRO A 1 92 ? -4.207 35.594 12.125 1 98.62 92 PRO A CA 1
ATOM 778 C C . PRO A 1 92 ? -3.174 34.5 11.898 1 98.62 92 PRO A C 1
ATOM 780 O O . PRO A 1 92 ? -2.049 34.781 11.484 1 98.62 92 PRO A O 1
ATOM 783 N N . LEU A 1 93 ? -3.559 33.281 12.25 1 98.94 93 LEU A N 1
ATOM 784 C CA . LEU A 1 93 ? -2.699 32.125 12.117 1 98.94 93 LEU A CA 1
ATOM 785 C C . LEU A 1 93 ? -3.42 31 11.375 1 98.94 93 LEU A C 1
ATOM 787 O O . LEU A 1 93 ? -4.441 30.484 11.852 1 98.94 93 LEU A O 1
ATOM 791 N N . LEU A 1 94 ? -2.934 30.656 10.195 1 98.94 94 LEU A N 1
ATOM 792 C CA . LEU A 1 94 ? -3.408 29.5 9.445 1 98.94 94 LEU A CA 1
ATOM 793 C C . LEU A 1 94 ? -2.68 28.234 9.875 1 98.94 94 LEU A C 1
ATOM 795 O O . LEU A 1 94 ? -1.448 28.188 9.891 1 98.94 94 LEU A O 1
ATOM 799 N N . MET A 1 95 ? -3.418 27.234 10.289 1 98.94 95 MET A N 1
ATOM 800 C CA . MET A 1 95 ? -2.83 25.953 10.641 1 98.94 95 MET A CA 1
ATOM 801 C C . MET A 1 95 ? -3.346 24.844 9.727 1 98.94 95 MET A C 1
ATOM 803 O O . MET A 1 95 ? -4.555 24.625 9.633 1 98.94 95 MET A O 1
ATOM 807 N N . VAL A 1 96 ? -2.449 24.141 9.086 1 98.94 96 VAL A N 1
ATOM 808 C CA . VAL A 1 96 ? -2.824 23.156 8.07 1 98.94 96 VAL A CA 1
ATOM 809 C C . VAL A 1 96 ? -2.344 21.766 8.5 1 98.94 96 VAL A C 1
ATOM 811 O O . VAL A 1 96 ? -1.175 21.594 8.852 1 98.94 96 VAL A O 1
ATOM 814 N N . HIS A 1 97 ? -3.229 20.781 8.461 1 98.75 97 HIS A N 1
ATOM 815 C CA . HIS A 1 97 ? -2.955 19.422 8.898 1 98.75 97 HIS A CA 1
ATOM 816 C C . HIS A 1 97 ? -2.365 18.594 7.762 1 98.75 97 HIS A C 1
ATOM 818 O O . HIS A 1 97 ? -2.133 19.109 6.664 1 98.75 97 HIS A O 1
ATOM 824 N N . GLY A 1 98 ? -2.057 17.344 8.062 1 98.44 98 GLY A N 1
ATOM 825 C CA . GLY A 1 98 ? -1.617 16.359 7.074 1 98.44 98 GLY A CA 1
ATOM 826 C C . GLY A 1 98 ? -2.346 15.039 7.176 1 98.44 98 GLY A C 1
ATOM 827 O O . GLY A 1 98 ? -3.506 14.992 7.594 1 98.44 98 GLY A O 1
ATOM 828 N N . TRP A 1 99 ? -1.764 14.023 6.668 1 98.56 99 TRP A N 1
ATOM 829 C CA . TRP A 1 99 ? -2.291 12.664 6.688 1 98.56 99 TRP A CA 1
ATOM 830 C C . TRP A 1 99 ? -1.526 11.797 7.688 1 98.56 99 TRP A C 1
ATOM 832 O O . TRP A 1 99 ? -0.308 11.93 7.828 1 98.56 99 TRP A O 1
ATOM 842 N N . PRO A 1 100 ? -2.232 11 8.398 1 98.44 100 PRO A N 1
ATOM 843 C CA . PRO A 1 100 ? -3.658 10.664 8.398 1 98.44 100 PRO A CA 1
ATOM 844 C C . PRO A 1 100 ? -4.441 11.43 9.461 1 98.44 100 PRO A C 1
ATOM 846 O O . PRO A 1 100 ? -5.359 10.875 10.078 1 98.44 100 PRO A O 1
ATOM 849 N N . GLY A 1 101 ? -3.975 12.617 9.758 1 98.31 101 GLY A N 1
ATOM 850 C CA . GLY A 1 101 ? -4.707 13.477 10.672 1 98.31 101 GLY A CA 1
ATOM 851 C C . GLY A 1 101 ? -5.793 14.289 9.992 1 98.31 101 GLY A C 1
ATOM 852 O O . GLY A 1 101 ? -6.227 13.945 8.883 1 98.31 101 GLY A O 1
ATOM 853 N N . SER A 1 102 ? -6.344 15.195 10.703 1 98.69 102 SER A N 1
ATOM 854 C CA . SER A 1 102 ? -7.359 16.172 10.305 1 98.69 102 SER A CA 1
ATOM 855 C C . SER A 1 102 ? -7.246 17.453 11.125 1 98.69 102 SER A C 1
ATOM 857 O O . SER A 1 102 ? -6.324 17.609 11.922 1 98.69 102 SER A O 1
ATOM 859 N N . PHE A 1 103 ? -8.227 18.344 10.828 1 98.62 103 PHE A N 1
ATOM 860 C CA . PHE A 1 103 ? -8.258 19.594 11.594 1 98.62 103 PHE A CA 1
ATOM 861 C C . PHE A 1 103 ? -8.336 19.297 13.086 1 98.62 103 PHE A C 1
ATOM 863 O O . PHE A 1 103 ? -7.961 20.141 13.906 1 98.62 103 PHE A O 1
ATOM 870 N N . TYR A 1 104 ? -8.711 18.094 13.461 1 98.69 104 TYR A N 1
ATOM 871 C CA . TYR A 1 104 ? -8.898 17.719 14.859 1 98.69 104 TYR A CA 1
ATOM 872 C C . TYR A 1 104 ? -7.566 17.672 15.594 1 98.69 104 TYR A C 1
ATOM 874 O O . TYR A 1 104 ? -7.527 17.766 16.828 1 98.69 104 TYR A O 1
ATOM 882 N N . GLU A 1 105 ? -6.496 17.578 14.875 1 97.94 105 GLU A N 1
ATOM 883 C CA . GLU A 1 105 ? -5.172 17.562 15.477 1 97.94 105 GLU A CA 1
ATOM 884 C C . GLU A 1 105 ? -4.895 18.859 16.234 1 97.94 105 GLU A C 1
ATOM 886 O O . GLU A 1 105 ? -4.031 18.891 17.109 1 97.94 105 GLU A O 1
ATOM 891 N N . PHE A 1 106 ? -5.672 19.891 15.922 1 98.56 106 PHE A N 1
ATOM 892 C CA . PHE A 1 106 ? -5.348 21.219 16.453 1 98.56 106 PHE A CA 1
ATOM 893 C C . PHE A 1 106 ? -6.25 21.562 17.625 1 98.56 106 PHE A C 1
ATOM 895 O O . PHE A 1 106 ? -6.125 22.641 18.219 1 98.56 106 PHE A O 1
ATOM 902 N N . TYR A 1 107 ? -7.145 20.734 17.969 1 98.06 107 TYR A N 1
ATOM 903 C CA . TYR A 1 107 ? -8.188 21.078 18.922 1 98.06 107 TYR A CA 1
ATOM 904 C C . TYR A 1 107 ? -7.59 21.422 20.281 1 98.06 107 TYR A C 1
ATOM 906 O O . TYR A 1 107 ? -8.07 22.328 20.969 1 98.06 107 TYR A O 1
ATOM 914 N N . LYS A 1 108 ? -6.527 20.734 20.609 1 96.62 108 LYS A N 1
ATOM 915 C CA . LYS A 1 108 ? -5.922 20.984 21.922 1 96.62 108 LYS A CA 1
ATOM 916 C C . LYS A 1 108 ? -5.059 22.234 21.891 1 96.62 108 LYS A C 1
ATOM 918 O O . LYS A 1 108 ? -4.895 22.906 22.906 1 96.62 108 LYS A O 1
ATOM 923 N N . VAL A 1 109 ? -4.551 22.594 20.75 1 98 109 VAL A N 1
ATOM 924 C CA . VAL A 1 109 ? -3.611 23.719 20.672 1 98 109 VAL A CA 1
ATOM 925 C C . VAL A 1 109 ? -4.371 25.016 20.453 1 98 109 VAL A C 1
ATOM 927 O O . VAL A 1 109 ? -3.885 26.094 20.812 1 98 109 VAL A O 1
ATOM 930 N N . ILE A 1 110 ? -5.562 24.984 19.953 1 98.25 110 ILE A N 1
ATOM 931 C CA . ILE A 1 110 ? -6.336 26.172 19.578 1 98.25 110 ILE A CA 1
ATOM 932 C C . ILE A 1 110 ? -6.547 27.047 20.797 1 98.25 110 ILE A C 1
ATOM 934 O O . ILE A 1 110 ? -6.293 28.266 20.75 1 98.25 110 ILE A O 1
ATOM 938 N N . SER A 1 111 ? -6.961 26.453 21.922 1 96.62 111 SER A N 1
ATOM 939 C CA . SER A 1 111 ? -7.234 27.25 23.109 1 96.62 111 SER A CA 1
ATOM 940 C C . SER A 1 111 ? -5.949 27.844 23.688 1 96.62 111 SER A C 1
ATOM 942 O O . SER A 1 111 ? -5.961 28.938 24.25 1 96.62 111 SER A O 1
ATOM 944 N N . LEU A 1 112 ? -4.84 27.125 23.547 1 97.94 112 LEU A N 1
ATOM 945 C CA . LEU A 1 112 ? -3.545 27.609 24.016 1 97.94 112 LEU A CA 1
ATOM 946 C C . LEU A 1 112 ? -3.098 28.828 23.219 1 97.94 112 LEU A C 1
ATOM 948 O O . LEU A 1 112 ? -2.387 29.688 23.75 1 97.94 112 LEU A O 1
ATOM 952 N N . LEU A 1 113 ? -3.559 28.953 21.969 1 98.25 113 LEU A N 1
ATOM 953 C CA . LEU A 1 113 ? -3.129 30.031 21.094 1 98.25 113 LEU A CA 1
ATOM 954 C C . LEU A 1 113 ? -4.094 31.219 21.156 1 98.25 113 LEU A C 1
ATOM 956 O O . LEU A 1 113 ? -3.678 32.375 21.031 1 98.25 113 LEU A O 1
ATOM 960 N N . THR A 1 114 ? -5.383 30.953 21.375 1 97.75 114 THR A N 1
ATOM 961 C CA . THR A 1 114 ? -6.391 32 21.359 1 97.75 114 THR A CA 1
ATOM 962 C C . THR A 1 114 ? -6.594 32.594 22.75 1 97.75 114 THR A C 1
ATOM 964 O O . THR A 1 114 ? -7.066 33.719 22.906 1 97.75 114 THR A O 1
ATOM 967 N N . ASP A 1 115 ? -6.293 31.844 23.75 1 95.62 115 ASP A N 1
ATOM 968 C CA . ASP A 1 115 ? -6.418 32.281 25.141 1 95.62 115 ASP A CA 1
ATOM 969 C C . ASP A 1 115 ? -5.227 31.797 25.969 1 95.62 115 ASP A C 1
ATOM 971 O O . ASP A 1 115 ? -5.402 31.109 26.984 1 95.62 115 ASP A O 1
ATOM 975 N N . PRO A 1 116 ? -4.066 32.281 25.594 1 94.12 116 PRO A N 1
ATOM 976 C CA . PRO A 1 116 ? -2.857 31.734 26.234 1 94.12 116 PRO A CA 1
ATOM 977 C C . PRO A 1 116 ? -2.807 32 27.734 1 94.12 116 PRO A C 1
ATOM 979 O O . PRO A 1 116 ? -2.395 31.141 28.516 1 94.12 116 PRO A O 1
ATOM 982 N N . ALA A 1 117 ? -3.301 33.094 28.188 1 91.06 117 ALA A N 1
ATOM 983 C CA . ALA A 1 117 ? -3.227 33.469 29.594 1 91.06 117 ALA A CA 1
ATOM 984 C C . ALA A 1 117 ? -3.988 32.5 30.469 1 91.06 117 ALA A C 1
ATOM 986 O O . ALA A 1 117 ? -3.535 32.125 31.562 1 91.06 117 ALA A O 1
ATOM 987 N N . SER A 1 118 ? -5.078 32.062 30.016 1 92.69 118 SER A N 1
ATOM 988 C CA . SER A 1 118 ? -5.906 31.109 30.766 1 92.69 118 SER A CA 1
ATOM 989 C C . SER A 1 118 ? -5.223 29.75 30.891 1 92.69 118 SER A C 1
ATOM 991 O O . SER A 1 118 ? -5.625 28.922 31.703 1 92.69 118 SER A O 1
ATOM 993 N N . HIS A 1 119 ? -4.18 29.562 30.156 1 92.5 119 HIS A N 1
ATOM 994 C CA . HIS A 1 119 ? -3.494 28.281 30.172 1 92.5 119 HIS A CA 1
ATOM 995 C C . HIS A 1 119 ? -2.055 28.438 30.641 1 92.5 119 HIS A C 1
ATOM 997 O O . HIS A 1 119 ? -1.221 27.562 30.406 1 92.5 119 HIS A O 1
ATOM 1003 N N . GLY A 1 120 ? -1.769 29.562 31.219 1 91.19 120 GLY A N 1
ATOM 1004 C CA . GLY A 1 120 ? -0.471 29.766 31.844 1 91.19 120 GLY A CA 1
ATOM 1005 C C . GLY A 1 120 ? 0.611 30.156 30.859 1 91.19 120 GLY A C 1
ATOM 1006 O O . GLY A 1 120 ? 1.801 30.094 31.172 1 91.19 120 GLY A O 1
ATOM 1007 N N . LEU A 1 121 ? 0.242 30.516 29.594 1 91.19 121 LEU A N 1
ATOM 1008 C CA . LEU A 1 121 ? 1.182 30.984 28.578 1 91.19 121 LEU A CA 1
ATOM 1009 C C . LEU A 1 121 ? 1.14 32.5 28.469 1 91.19 121 LEU A C 1
ATOM 1011 O O . LEU A 1 121 ? 0.238 33.156 29.016 1 91.19 121 LEU A O 1
ATOM 1015 N N . SER A 1 122 ? 2.174 33.031 27.859 1 89.12 122 SER A N 1
ATOM 1016 C CA . SER A 1 122 ? 2.258 34.469 27.703 1 89.12 122 SER A CA 1
ATOM 1017 C C . SER A 1 122 ? 1.132 35 26.812 1 89.12 122 SER A C 1
ATOM 1019 O O . SER A 1 122 ? 0.78 34.375 25.812 1 89.12 122 SER A O 1
ATOM 1021 N N . ASP A 1 123 ? 0.54 36.156 27.188 1 89.56 123 ASP A N 1
ATOM 1022 C CA . ASP A 1 123 ? -0.507 36.781 26.359 1 89.56 123 ASP A CA 1
ATOM 1023 C C . ASP A 1 123 ? 0.054 37.875 25.484 1 89.56 123 ASP A C 1
ATOM 1025 O O . ASP A 1 123 ? -0.696 38.719 24.984 1 89.56 123 ASP A O 1
ATOM 1029 N N . GLU A 1 124 ? 1.389 37.844 25.375 1 90.88 124 GLU A N 1
ATOM 1030 C CA . GLU A 1 124 ? 2.031 38.844 24.516 1 90.88 124 GLU A CA 1
ATOM 1031 C C . GLU A 1 124 ? 1.512 38.719 23.078 1 90.88 124 GLU A C 1
ATOM 1033 O O . GLU A 1 124 ? 1.34 39.719 22.391 1 90.88 124 GLU A O 1
ATOM 1038 N N . HIS A 1 125 ? 1.323 37.531 22.688 1 94 125 HIS A N 1
ATOM 1039 C CA . HIS A 1 125 ? 0.796 37.281 21.359 1 94 125 HIS A CA 1
ATOM 1040 C C . HIS A 1 125 ? -0.438 36.375 21.406 1 94 125 HIS A C 1
ATOM 1042 O O . HIS A 1 125 ? -0.362 35.219 21.875 1 94 125 HIS A O 1
ATOM 1048 N N . ILE A 1 126 ? -1.502 36.906 20.984 1 96.75 126 ILE A N 1
ATOM 1049 C CA . ILE A 1 126 ? -2.777 36.188 20.922 1 96.75 126 ILE A CA 1
ATOM 1050 C C . ILE A 1 126 ? -3.188 36 19.453 1 96.75 126 ILE A C 1
ATOM 1052 O O . ILE A 1 126 ? -2.992 36.875 18.625 1 96.75 126 ILE A O 1
ATOM 1056 N N . PHE A 1 127 ? -3.76 34.812 19.203 1 98.38 127 PHE A N 1
ATOM 1057 C CA . PHE A 1 127 ? -3.961 34.469 17.797 1 98.38 127 PHE A CA 1
ATOM 1058 C C . PHE A 1 127 ? -5.445 34.281 17.5 1 98.38 127 PHE A C 1
ATOM 1060 O O . PHE A 1 127 ? -6.227 33.938 18.375 1 98.38 127 PHE A O 1
ATOM 1067 N N . GLU A 1 128 ? -5.77 34.656 16.312 1 98.25 128 GLU A N 1
ATOM 1068 C CA . GLU A 1 128 ? -6.973 34.219 15.617 1 98.25 128 GLU A CA 1
ATOM 1069 C C . GLU A 1 128 ? -6.672 33.062 14.68 1 98.25 128 GLU A C 1
ATOM 1071 O O . GLU A 1 128 ? -5.957 33.219 13.688 1 98.25 128 GLU A O 1
ATOM 1076 N N . VAL A 1 129 ? -7.289 31.844 14.953 1 98.81 129 VAL A N 1
ATOM 1077 C CA . VAL A 1 129 ? -6.77 30.625 14.359 1 98.81 129 VAL A CA 1
ATOM 1078 C C . VAL A 1 129 ? -7.734 30.125 13.289 1 98.81 129 VAL A C 1
ATOM 1080 O O . VAL A 1 129 ? -8.938 29.984 13.531 1 98.81 129 VAL A O 1
ATOM 1083 N N . ILE A 1 130 ? -7.254 29.891 12.094 1 98.88 130 ILE A N 1
ATOM 1084 C CA . ILE A 1 130 ? -7.984 29.312 10.969 1 98.88 130 ILE A CA 1
ATOM 1085 C C . ILE A 1 130 ? -7.43 27.922 10.648 1 98.88 130 ILE A C 1
ATOM 1087 O O . ILE A 1 130 ? -6.234 27.766 10.398 1 98.88 130 ILE A O 1
ATOM 1091 N N . CYS A 1 131 ? -8.242 26.875 10.719 1 98.88 131 CYS A N 1
ATOM 1092 C CA . CYS A 1 131 ? -7.836 25.5 10.453 1 98.88 131 CYS A CA 1
ATOM 1093 C C . CYS A 1 131 ? -8.688 24.891 9.352 1 98.88 131 CYS A C 1
ATOM 1095 O O . CYS A 1 131 ? -9.695 24.234 9.633 1 98.88 131 CYS A O 1
ATOM 1097 N N . PRO A 1 132 ? -8.273 24.938 8.156 1 98.88 132 PRO A N 1
ATOM 1098 C CA . PRO A 1 132 ? -9.047 24.328 7.07 1 98.88 132 PRO A CA 1
ATOM 1099 C C . PRO A 1 132 ? -8.75 22.844 6.902 1 98.88 132 PRO A C 1
ATOM 1101 O O . PRO A 1 132 ? -7.66 22.391 7.246 1 98.88 132 PRO A O 1
ATOM 1104 N N . SER A 1 133 ? -9.75 22.125 6.422 1 98.94 133 SER A N 1
ATOM 1105 C CA . SER A 1 133 ? -9.508 20.781 5.895 1 98.94 133 SER A CA 1
ATOM 1106 C C . SER A 1 133 ? -8.969 20.828 4.469 1 98.94 133 SER A C 1
ATOM 1108 O O . SER A 1 133 ? -9.516 21.531 3.617 1 98.94 133 SER A O 1
ATOM 1110 N N . ILE A 1 134 ? -7.898 20.203 4.258 1 98.94 134 ILE A N 1
ATOM 1111 C CA . ILE A 1 134 ? -7.359 20.109 2.906 1 98.94 134 ILE A CA 1
ATOM 1112 C C . ILE A 1 134 ? -8.438 19.578 1.958 1 98.94 134 ILE A C 1
ATOM 1114 O O . ILE A 1 134 ? -9.156 18.641 2.287 1 98.94 134 ILE A O 1
ATOM 1118 N N . PRO A 1 135 ? -8.641 20.219 0.781 1 98.88 135 PRO A N 1
ATOM 1119 C CA . PRO A 1 135 ? -9.602 19.641 -0.158 1 98.88 135 PRO A CA 1
ATOM 1120 C C . PRO A 1 135 ? -9.383 18.141 -0.368 1 98.88 135 PRO A C 1
ATOM 1122 O O . PRO A 1 135 ? -8.266 17.719 -0.676 1 98.88 135 PRO A O 1
ATOM 1125 N N . GLY A 1 136 ? -10.461 17.391 -0.2 1 98.62 136 GLY A N 1
ATOM 1126 C CA . GLY A 1 136 ? -10.344 15.945 -0.241 1 98.62 136 GLY A CA 1
ATOM 1127 C C . GLY A 1 136 ? -10.227 15.32 1.135 1 98.62 136 GLY A C 1
ATOM 1128 O O . GLY A 1 136 ? -10.281 14.094 1.27 1 98.62 136 GLY A O 1
ATOM 1129 N N . TYR A 1 137 ? -10.055 16.125 2.172 1 98.75 137 TYR A N 1
ATOM 1130 C CA . TYR A 1 137 ? -9.984 15.68 3.557 1 98.75 137 TYR A CA 1
ATOM 1131 C C . TYR A 1 137 ? -11.172 16.188 4.359 1 98.75 137 TYR A C 1
ATOM 1133 O O . TYR A 1 137 ? -11.719 17.266 4.062 1 98.75 137 TYR A O 1
ATOM 1141 N N . GLY A 1 138 ? -11.484 15.422 5.418 1 98.25 138 GLY A N 1
ATOM 1142 C CA . GLY A 1 138 ? -12.5 15.875 6.359 1 98.25 138 GLY A CA 1
ATOM 1143 C C . GLY A 1 138 ? -13.789 16.297 5.688 1 98.25 138 GLY A C 1
ATOM 1144 O O . GLY A 1 138 ? -14.367 15.547 4.906 1 98.25 138 GLY A O 1
ATOM 1145 N N . PHE A 1 139 ? -14.164 17.578 5.918 1 98.5 139 PHE A N 1
ATOM 1146 C CA . PHE A 1 139 ? -15.469 18.031 5.449 1 98.5 139 PHE A CA 1
ATOM 1147 C C . PHE A 1 139 ? -15.32 18.984 4.27 1 98.5 139 PHE A C 1
ATOM 1149 O O . PHE A 1 139 ? -16.281 19.641 3.869 1 98.5 139 PHE A O 1
ATOM 1156 N N . SER A 1 140 ? -14.078 19.109 3.725 1 98.81 140 SER A N 1
ATOM 1157 C CA . SER A 1 140 ? -13.898 19.797 2.449 1 98.81 140 SER A CA 1
ATOM 1158 C C . SER A 1 140 ? -14.289 18.891 1.279 1 98.81 140 SER A C 1
ATOM 1160 O O . SER A 1 140 ? -14.086 17.688 1.332 1 98.81 140 SER A O 1
ATOM 1162 N N . GLU A 1 141 ? -14.773 19.516 0.281 1 98.62 141 GLU A N 1
ATOM 1163 C CA . GLU A 1 141 ? -15.109 18.781 -0.937 1 98.62 141 GLU A CA 1
ATOM 1164 C C . GLU A 1 141 ? -13.852 18.266 -1.628 1 98.62 141 GLU A C 1
ATOM 1166 O O . GLU A 1 141 ? -12.812 18.922 -1.63 1 98.62 141 GLU A O 1
ATOM 1171 N N . ALA A 1 142 ? -13.953 17.031 -2.184 1 98.5 142 ALA A N 1
ATOM 1172 C CA . ALA A 1 142 ? -12.852 16.453 -2.938 1 98.5 142 ALA A CA 1
ATOM 1173 C C . ALA A 1 142 ? -12.75 17.047 -4.332 1 98.5 142 ALA A C 1
ATOM 1175 O O . ALA A 1 142 ? -13.773 17.328 -4.973 1 98.5 142 ALA A O 1
ATOM 1176 N N . PRO A 1 143 ? -11.531 17.219 -4.816 1 98.12 143 PRO A N 1
ATOM 1177 C CA . PRO A 1 143 ? -11.383 17.609 -6.223 1 98.12 143 PRO A CA 1
ATOM 1178 C C . PRO A 1 143 ? -12.008 16.594 -7.176 1 98.12 143 PRO A C 1
ATOM 1180 O O . PRO A 1 143 ? -11.961 15.383 -6.914 1 98.12 143 PRO A O 1
ATOM 1183 N N . HIS A 1 144 ? -12.469 17.062 -8.312 1 97.62 144 HIS A N 1
ATOM 1184 C CA . HIS A 1 144 ? -13.148 16.188 -9.266 1 97.62 144 HIS A CA 1
ATOM 1185 C C . HIS A 1 144 ? -12.242 15.852 -10.445 1 97.62 144 HIS A C 1
ATOM 1187 O O . HIS A 1 144 ? -12.516 14.906 -11.188 1 97.62 144 HIS A O 1
ATOM 1193 N N . LYS A 1 145 ? -11.188 16.625 -10.633 1 97.81 145 LYS A N 1
ATOM 1194 C CA . LYS A 1 145 ? -10.258 16.438 -11.742 1 97.81 145 LYS A CA 1
ATOM 1195 C C . LYS A 1 145 ? -8.867 16.078 -11.242 1 97.81 145 LYS A C 1
ATOM 1197 O O . LYS A 1 145 ? -8.531 16.312 -10.078 1 97.81 145 LYS A O 1
ATOM 1202 N N . GLN A 1 146 ? -8.102 15.477 -12.125 1 97.44 146 GLN A N 1
ATOM 1203 C CA . GLN A 1 146 ? -6.703 15.188 -11.82 1 97.44 146 GLN A CA 1
ATOM 1204 C C . GLN A 1 146 ? -5.887 16.469 -11.68 1 97.44 146 GLN A C 1
ATOM 1206 O O . GLN A 1 146 ? -6.242 17.5 -12.258 1 97.44 146 GLN A O 1
ATOM 1211 N N . GLY A 1 147 ? -4.852 16.406 -10.844 1 97.06 147 GLY A N 1
ATOM 1212 C CA . GLY A 1 147 ? -3.9 17.5 -10.875 1 97.06 147 GLY A CA 1
ATOM 1213 C C . GLY A 1 147 ? -3.93 18.344 -9.617 1 97.06 147 GLY A C 1
ATOM 1214 O O . GLY A 1 147 ? -3.098 19.234 -9.438 1 97.06 147 GLY A O 1
ATOM 1215 N N . PHE A 1 148 ? -4.844 18.141 -8.664 1 98.19 148 PHE A N 1
ATOM 1216 C CA . PHE A 1 148 ? -4.918 18.953 -7.453 1 98.19 148 PHE A CA 1
ATOM 1217 C C . PHE A 1 148 ? -3.781 18.594 -6.5 1 98.19 148 PHE A C 1
ATOM 1219 O O . PHE A 1 148 ? -3.926 17.703 -5.656 1 98.19 148 PHE A O 1
ATOM 1226 N N . ASP A 1 149 ? -2.732 19.328 -6.578 1 98 149 ASP A N 1
ATOM 1227 C CA . ASP A 1 149 ? -1.557 19.062 -5.754 1 98 149 ASP A CA 1
ATOM 1228 C C . ASP A 1 149 ? -1.427 20.078 -4.633 1 98 149 ASP A C 1
ATOM 1230 O O . ASP A 1 149 ? -2.387 20.781 -4.312 1 98 149 ASP A O 1
ATOM 1234 N N . SER A 1 150 ? -0.326 20.125 -3.949 1 98.06 150 SER A N 1
ATOM 1235 C CA . SER A 1 150 ? -0.098 21 -2.797 1 98.06 150 SER A CA 1
ATOM 1236 C C . SER A 1 150 ? -0.091 22.469 -3.199 1 98.06 150 SER A C 1
ATOM 1238 O O . SER A 1 150 ? -0.49 23.328 -2.418 1 98.06 150 SER A O 1
ATOM 1240 N N . VAL A 1 151 ? 0.37 22.766 -4.402 1 98.25 151 VAL A N 1
ATOM 1241 C CA . VAL A 1 151 ? 0.35 24.141 -4.895 1 98.25 151 VAL A CA 1
ATOM 1242 C C . VAL A 1 151 ? -1.094 24.609 -5.051 1 98.25 151 VAL A C 1
ATOM 1244 O O . VAL A 1 151 ? -1.427 25.75 -4.684 1 98.25 151 VAL A O 1
ATOM 1247 N N . CYS A 1 152 ? -1.927 23.719 -5.578 1 98.5 152 CYS A N 1
ATOM 1248 C CA . CYS A 1 152 ? -3.348 24.016 -5.699 1 98.5 152 CYS A CA 1
ATOM 1249 C C . CYS A 1 152 ? -3.973 24.266 -4.332 1 98.5 152 CYS A C 1
ATOM 1251 O O . CYS A 1 152 ? -4.719 25.234 -4.152 1 98.5 152 CYS A O 1
ATOM 1253 N N . ALA A 1 153 ? -3.672 23.422 -3.406 1 98.81 153 ALA A N 1
ATOM 1254 C CA . ALA A 1 153 ? -4.203 23.578 -2.053 1 98.81 153 ALA A CA 1
ATOM 1255 C C . ALA A 1 153 ? -3.746 24.906 -1.434 1 98.81 153 ALA A C 1
ATOM 1257 O O . ALA A 1 153 ? -4.531 25.594 -0.779 1 98.81 153 ALA A O 1
ATOM 1258 N N . ALA A 1 154 ? -2.473 25.219 -1.604 1 98.81 154 ALA A N 1
ATOM 1259 C CA . ALA A 1 154 ? -1.931 26.469 -1.101 1 98.81 154 ALA A CA 1
ATOM 1260 C C . ALA A 1 154 ? -2.682 27.672 -1.685 1 98.81 154 ALA A C 1
ATOM 1262 O O . ALA A 1 154 ? -2.994 28.625 -0.97 1 98.81 154 ALA A O 1
ATOM 1263 N N . SER A 1 155 ? -2.916 27.578 -2.965 1 98.81 155 SER A N 1
ATOM 1264 C CA . SER A 1 155 ? -3.656 28.641 -3.631 1 98.81 155 SER A CA 1
ATOM 1265 C C . SER A 1 155 ? -5.059 28.797 -3.043 1 98.81 155 SER A C 1
ATOM 1267 O O . SER A 1 155 ? -5.531 29.922 -2.836 1 98.81 155 SER A O 1
ATOM 1269 N N . VAL A 1 156 ? -5.711 27.703 -2.789 1 98.88 156 VAL A N 1
ATOM 1270 C CA . VAL A 1 156 ? -7.047 27.703 -2.203 1 98.88 156 VAL A CA 1
ATOM 1271 C C . VAL A 1 156 ? -7.004 28.344 -0.814 1 98.88 156 VAL A C 1
ATOM 1273 O O . VAL A 1 156 ? -7.848 29.172 -0.478 1 98.88 156 VAL A O 1
ATOM 1276 N N . PHE A 1 157 ? -6.074 28.016 -0.017 1 98.94 157 PHE A N 1
ATOM 1277 C CA . PHE A 1 157 ? -5.996 28.516 1.347 1 98.94 157 PHE A CA 1
ATOM 1278 C C . PHE A 1 157 ? -5.574 29.984 1.352 1 98.94 157 PHE A C 1
ATOM 1280 O O . PHE A 1 157 ? -6 30.75 2.217 1 98.94 157 PHE A O 1
ATOM 1287 N N . TYR A 1 158 ? -4.73 30.391 0.348 1 98.88 158 TYR A N 1
ATOM 1288 C CA . TYR A 1 158 ? -4.402 31.812 0.186 1 98.88 158 TYR A CA 1
ATOM 1289 C C . TYR A 1 158 ? -5.66 32.625 -0.047 1 98.88 158 TYR A C 1
ATOM 1291 O O . TYR A 1 158 ? -5.883 33.656 0.63 1 98.88 158 TYR A O 1
ATOM 1299 N N . LYS A 1 159 ? -6.465 32.156 -0.962 1 98.81 159 LYS A N 1
ATOM 1300 C CA . LYS A 1 159 ? -7.715 32.844 -1.281 1 98.81 159 LYS A CA 1
ATOM 1301 C C . LYS A 1 159 ? -8.656 32.844 -0.08 1 98.81 159 LYS A C 1
ATOM 1303 O O . LYS A 1 159 ? -9.367 33.844 0.146 1 98.81 159 LYS A O 1
ATOM 1308 N N . LEU A 1 160 ? -8.648 31.75 0.669 1 98.88 160 LEU A N 1
ATOM 1309 C CA . LEU A 1 160 ? -9.461 31.688 1.881 1 98.88 160 LEU A CA 1
ATOM 1310 C C . LEU A 1 160 ? -9.062 32.781 2.857 1 98.88 160 LEU A C 1
ATOM 1312 O O . LEU A 1 160 ? -9.93 33.5 3.373 1 98.88 160 LEU A O 1
ATOM 1316 N N . MET A 1 161 ? -7.777 33 3.137 1 98.81 161 MET A N 1
ATOM 1317 C CA . MET A 1 161 ? -7.281 34 4.078 1 98.81 161 MET A CA 1
ATOM 1318 C C . MET A 1 161 ? -7.613 35.406 3.602 1 98.81 161 MET A C 1
ATOM 1320 O O . MET A 1 161 ? -8.062 36.219 4.387 1 98.81 161 MET A O 1
ATOM 1324 N N . LEU A 1 162 ? -7.426 35.625 2.289 1 98.44 162 LEU A N 1
ATOM 1325 C CA . LEU A 1 162 ? -7.746 36.938 1.736 1 98.44 162 LEU A CA 1
ATOM 1326 C C . LEU A 1 162 ? -9.234 37.25 1.875 1 98.44 162 LEU A C 1
ATOM 1328 O O . LEU A 1 162 ? -9.617 38.344 2.223 1 98.44 162 LEU A O 1
ATOM 1332 N N . ARG A 1 163 ? -10 36.219 1.583 1 98 163 ARG A N 1
ATOM 1333 C CA . ARG A 1 163 ? -11.445 36.406 1.664 1 98 163 ARG A CA 1
ATOM 1334 C C . ARG A 1 163 ? -11.883 36.719 3.092 1 98 163 ARG A C 1
ATOM 1336 O O . ARG A 1 163 ? -12.852 37.438 3.305 1 98 163 ARG A O 1
ATOM 1343 N N . MET A 1 164 ? -11.203 36.219 4.066 1 97.94 164 MET A N 1
ATOM 1344 C CA . MET A 1 164 ? -11.508 36.469 5.473 1 97.94 164 MET A CA 1
ATOM 1345 C C . MET A 1 164 ? -10.953 37.812 5.926 1 97.94 164 MET A C 1
ATOM 1347 O O . MET A 1 164 ? -11.141 38.188 7.078 1 97.94 164 MET A O 1
ATOM 1351 N N . GLY A 1 165 ? -10.219 38.5 5.023 1 97.69 165 GLY A N 1
ATOM 1352 C CA . GLY A 1 165 ? -9.734 39.844 5.301 1 97.69 165 GLY A CA 1
ATOM 1353 C C . GLY A 1 165 ? -8.32 39.844 5.859 1 97.69 165 GLY A C 1
ATOM 1354 O O . GLY A 1 165 ? -7.848 40.875 6.34 1 97.69 165 GLY A O 1
ATOM 1355 N N . PHE A 1 166 ? -7.668 38.75 5.832 1 98.12 166 PHE A N 1
ATOM 1356 C CA . PHE A 1 166 ? -6.312 38.688 6.359 1 98.12 166 PHE A CA 1
ATOM 1357 C C . PHE A 1 166 ? -5.289 38.906 5.254 1 98.12 166 PHE A C 1
ATOM 1359 O O . PHE A 1 166 ? -4.969 38 4.5 1 98.12 166 PHE A O 1
ATOM 1366 N N . HIS A 1 167 ? -4.633 40.062 5.242 1 96.62 167 HIS A N 1
ATOM 1367 C CA . HIS A 1 167 ? -3.645 40.375 4.227 1 96.62 167 HIS A CA 1
ATOM 1368 C C . HIS A 1 167 ? -2.229 40.125 4.727 1 96.62 167 HIS A C 1
ATOM 1370 O O . HIS A 1 167 ? -1.286 40.062 3.934 1 96.62 167 HIS A O 1
ATOM 1376 N N . GLU A 1 168 ? -2.078 40.062 5.957 1 97.25 168 GLU A N 1
ATOM 1377 C CA . GLU A 1 168 ? -0.865 39.594 6.617 1 97.25 168 GLU A CA 1
ATOM 1378 C C . GLU A 1 168 ? -1.185 38.531 7.676 1 97.25 168 GLU A C 1
ATOM 1380 O O . GLU A 1 168 ? -1.993 38.781 8.57 1 97.25 168 GLU A O 1
ATOM 1385 N N . PHE A 1 169 ? -0.578 37.406 7.543 1 98.75 169 PHE A N 1
ATOM 1386 C CA . PHE A 1 169 ? -0.914 36.344 8.469 1 98.75 169 PHE A CA 1
ATOM 1387 C C . PHE A 1 169 ? 0.254 35.375 8.625 1 98.75 169 PHE A C 1
ATOM 1389 O O . PHE A 1 169 ? 1.213 35.406 7.852 1 98.75 169 PHE A O 1
ATOM 1396 N N . TYR A 1 170 ? 0.228 34.594 9.672 1 98.88 170 TYR A N 1
ATOM 1397 C CA . TYR A 1 170 ? 1.187 33.5 9.914 1 98.88 170 TYR A CA 1
ATOM 1398 C C . TYR A 1 170 ? 0.642 32.156 9.438 1 98.88 170 TYR A C 1
ATOM 1400 O O . TYR A 1 170 ? -0.573 31.984 9.328 1 98.88 170 TYR A O 1
ATOM 1408 N N . ALA A 1 171 ? 1.504 31.266 9.055 1 98.94 171 ALA A N 1
ATOM 1409 C CA . ALA A 1 171 ? 1.128 29.906 8.641 1 98.94 171 ALA A CA 1
ATOM 1410 C C . ALA A 1 171 ? 1.93 28.859 9.398 1 98.94 171 ALA A C 1
ATOM 1412 O O . ALA A 1 171 ? 3.125 29.047 9.648 1 98.94 171 ALA A O 1
ATOM 1413 N N . GLN A 1 172 ? 1.295 27.859 9.836 1 98.88 172 GLN A N 1
ATOM 1414 C CA . GLN A 1 172 ? 1.892 26.734 10.547 1 98.88 172 GLN A CA 1
ATOM 1415 C C . GLN A 1 172 ? 1.465 25.406 9.93 1 98.88 172 GLN A C 1
ATOM 1417 O O . GLN A 1 172 ? 0.298 25.219 9.57 1 98.88 172 GLN A O 1
ATOM 1422 N N . GLY A 1 173 ? 2.381 24.453 9.734 1 98.5 173 GLY A N 1
ATOM 1423 C CA . GLY A 1 173 ? 1.972 23.156 9.188 1 98.5 173 GLY A CA 1
ATOM 1424 C C . GLY A 1 173 ? 3.016 22.078 9.375 1 98.5 173 GLY A C 1
ATOM 1425 O O . GLY A 1 173 ? 4.211 22.359 9.477 1 98.5 173 GLY A O 1
ATOM 1426 N N . GLY A 1 174 ? 2.607 20.859 9.484 1 97.69 174 GLY A N 1
ATOM 1427 C CA . GLY A 1 174 ? 3.391 19.641 9.406 1 97.69 174 GLY A CA 1
ATOM 1428 C C . GLY A 1 174 ? 2.912 18.688 8.32 1 97.69 174 GLY A C 1
ATOM 1429 O O . GLY A 1 174 ? 1.89 18.938 7.68 1 97.69 174 GLY A O 1
ATOM 1430 N N . ASP A 1 175 ? 3.727 17.609 8.023 1 97.44 175 ASP A N 1
ATOM 1431 C CA . ASP A 1 175 ? 3.324 16.625 7.031 1 97.44 175 ASP A CA 1
ATOM 1432 C C . ASP A 1 175 ? 2.916 17.281 5.719 1 97.44 175 ASP A C 1
ATOM 1434 O O . ASP A 1 175 ? 3.668 18.094 5.164 1 97.44 175 ASP A O 1
ATOM 1438 N N . TRP A 1 176 ? 1.618 17.094 5.238 1 98.44 176 TRP A N 1
ATOM 1439 C CA . TRP A 1 176 ? 1.153 17.812 4.059 1 98.44 176 TRP A CA 1
ATOM 1440 C C . TRP A 1 176 ? 1.043 19.312 4.336 1 98.44 176 TRP A C 1
ATOM 1442 O O . TRP A 1 176 ? 1.26 20.141 3.445 1 98.44 176 TRP A O 1
ATOM 1452 N N . GLY A 1 177 ? 0.683 19.625 5.547 1 98.69 177 GLY A N 1
ATOM 1453 C CA . GLY A 1 177 ? 0.613 21.016 5.938 1 98.69 177 GLY A CA 1
ATOM 1454 C C . GLY A 1 177 ? 1.933 21.75 5.773 1 98.69 177 GLY A C 1
ATOM 1455 O O . GLY A 1 177 ? 1.954 22.922 5.406 1 98.69 177 GLY A O 1
ATOM 1456 N N . TRP A 1 178 ? 3.027 21.062 6.035 1 97.88 178 TRP A N 1
ATOM 1457 C CA . TRP A 1 178 ? 4.344 21.641 5.793 1 97.88 178 TRP A CA 1
ATOM 1458 C C . TRP A 1 178 ? 4.5 22.047 4.332 1 97.88 178 TRP A C 1
ATOM 1460 O O . TRP A 1 178 ? 4.922 23.172 4.031 1 97.88 178 TRP A O 1
ATOM 1470 N N . LEU A 1 179 ? 4.113 21.156 3.459 1 97.56 179 LEU A N 1
ATOM 1471 C CA . LEU A 1 179 ? 4.301 21.391 2.033 1 97.56 179 LEU A CA 1
ATOM 1472 C C . LEU A 1 179 ? 3.357 22.484 1.532 1 97.56 179 LEU A C 1
ATOM 1474 O O . LEU A 1 179 ? 3.768 23.359 0.776 1 97.56 179 LEU A O 1
ATOM 1478 N N . ILE A 1 180 ? 2.156 22.438 1.963 1 98.81 180 ILE A N 1
ATOM 1479 C CA . ILE A 1 180 ? 1.15 23.406 1.541 1 98.81 180 ILE A CA 1
ATOM 1480 C C . ILE A 1 180 ? 1.533 24.797 2.039 1 98.81 180 ILE A C 1
ATOM 1482 O O . ILE A 1 180 ? 1.494 25.766 1.277 1 98.81 180 ILE A O 1
ATOM 1486 N N . CYS A 1 181 ? 1.922 24.906 3.305 1 98.81 181 CYS A N 1
ATOM 1487 C CA . CYS A 1 181 ? 2.297 26.203 3.867 1 98.81 181 CYS A CA 1
ATOM 1488 C C . CYS A 1 181 ? 3.588 26.719 3.238 1 98.81 181 CYS A C 1
ATOM 1490 O O . CYS A 1 181 ? 3.762 27.922 3.07 1 98.81 181 CYS A O 1
ATOM 1492 N N . THR A 1 182 ? 4.477 25.797 2.908 1 98.19 182 THR A N 1
ATOM 1493 C CA . THR A 1 182 ? 5.68 26.172 2.176 1 98.19 182 THR A CA 1
ATOM 1494 C C . THR A 1 182 ? 5.32 26.766 0.816 1 98.19 182 THR A C 1
ATOM 1496 O O . THR A 1 182 ? 5.824 27.828 0.441 1 98.19 182 THR A O 1
ATOM 1499 N N . ASN A 1 183 ? 4.438 26.094 0.112 1 98.5 183 ASN A N 1
ATOM 1500 C CA . ASN A 1 183 ? 3.986 26.609 -1.179 1 98.5 183 ASN A CA 1
ATOM 1501 C C . ASN A 1 183 ? 3.277 27.953 -1.037 1 98.5 183 ASN A C 1
ATOM 1503 O O . ASN A 1 183 ? 3.424 28.828 -1.89 1 98.5 183 ASN A O 1
ATOM 1507 N N . LEU A 1 184 ? 2.535 28.062 0.013 1 98.69 184 LEU A N 1
ATOM 1508 C CA . LEU A 1 184 ? 1.843 29.312 0.28 1 98.69 184 LEU A CA 1
ATOM 1509 C C . LEU A 1 184 ? 2.836 30.453 0.47 1 98.69 184 LEU A C 1
ATOM 1511 O O . LEU A 1 184 ? 2.645 31.547 -0.069 1 98.69 184 LEU A O 1
ATOM 1515 N N . ALA A 1 185 ? 3.891 30.203 1.217 1 98.56 185 ALA A N 1
ATOM 1516 C CA . ALA A 1 185 ? 4.934 31.203 1.461 1 98.56 185 ALA A CA 1
ATOM 1517 C C . ALA A 1 185 ? 5.668 31.562 0.17 1 98.56 185 ALA A C 1
ATOM 1519 O O . ALA A 1 185 ? 6.172 32.656 0.02 1 98.56 185 ALA A O 1
ATOM 1520 N N . GLN A 1 186 ? 5.734 30.625 -0.75 1 98 186 GLN A N 1
ATOM 1521 C CA . GLN A 1 186 ? 6.355 30.859 -2.049 1 98 186 GLN A CA 1
ATOM 1522 C C . GLN A 1 186 ? 5.441 31.672 -2.961 1 98 186 GLN A C 1
ATOM 1524 O O . GLN A 1 186 ? 5.906 32.531 -3.695 1 98 186 GLN A O 1
ATOM 1529 N N . ILE A 1 187 ? 4.156 31.438 -2.865 1 97.25 187 ILE A N 1
ATOM 1530 C CA . ILE A 1 187 ? 3.156 32.062 -3.723 1 97.25 187 ILE A CA 1
ATOM 1531 C C . ILE A 1 187 ? 2.926 33.5 -3.277 1 97.25 187 ILE A C 1
ATOM 1533 O O . ILE A 1 187 ? 2.766 34.406 -4.109 1 97.25 187 ILE A O 1
ATOM 1537 N N . ALA A 1 188 ? 2.914 33.688 -1.975 1 97.81 188 ALA A N 1
ATOM 1538 C CA . ALA A 1 188 ? 2.518 34.969 -1.443 1 97.81 188 ALA A CA 1
ATOM 1539 C C . ALA A 1 188 ? 3.443 35.406 -0.31 1 97.81 188 ALA A C 1
ATOM 1541 O O . ALA A 1 188 ? 2.992 35.656 0.813 1 97.81 188 ALA A O 1
ATOM 1542 N N . PRO A 1 189 ? 4.691 35.656 -0.624 1 97.81 189 PRO A N 1
ATOM 1543 C CA . PRO A 1 189 ? 5.664 35.969 0.424 1 97.81 189 PRO A CA 1
ATOM 1544 C C . PRO A 1 189 ? 5.367 37.281 1.126 1 97.81 189 PRO A C 1
ATOM 1546 O O . PRO A 1 189 ? 5.762 37.469 2.277 1 97.81 189 PRO A O 1
ATOM 1549 N N . ASN A 1 190 ? 4.617 38.188 0.45 1 97.69 190 ASN A N 1
ATOM 1550 C CA . ASN A 1 190 ? 4.316 39.469 1.042 1 97.69 190 ASN A CA 1
ATOM 1551 C C . ASN A 1 190 ? 3.133 39.406 2.004 1 97.69 190 ASN A C 1
ATOM 1553 O O . ASN A 1 190 ? 2.926 40.281 2.82 1 97.69 190 ASN A O 1
ATOM 1557 N N . HIS A 1 191 ? 2.383 38.344 1.896 1 98.38 191 HIS A N 1
ATOM 1558 C CA . HIS A 1 191 ? 1.199 38.188 2.736 1 98.38 191 HIS A CA 1
ATOM 1559 C C . HIS A 1 191 ? 1.461 37.219 3.887 1 98.38 191 HIS A C 1
ATOM 1561 O O . HIS A 1 191 ? 0.821 37.312 4.938 1 98.38 191 HIS A O 1
ATOM 1567 N N . VAL A 1 192 ? 2.416 36.375 3.727 1 98.75 192 VAL A N 1
ATOM 1568 C CA . VAL A 1 192 ? 2.801 35.469 4.809 1 98.75 192 VAL A CA 1
ATOM 1569 C C . VAL A 1 192 ? 3.879 36.125 5.668 1 98.75 192 VAL A C 1
ATOM 1571 O O . VAL A 1 192 ? 5.051 36.188 5.281 1 98.75 192 VAL A O 1
ATOM 1574 N N . LYS A 1 193 ? 3.465 36.531 6.793 1 98.12 193 LYS A N 1
ATOM 1575 C CA . LYS A 1 193 ? 4.352 37.25 7.684 1 98.12 193 LYS A CA 1
ATOM 1576 C C . LYS A 1 193 ? 5.43 36.344 8.273 1 98.12 193 LYS A C 1
ATOM 1578 O O . LYS A 1 193 ? 6.547 36.812 8.539 1 98.12 193 LYS A O 1
ATOM 1583 N N . GLY A 1 194 ? 5.09 35.156 8.523 1 98.75 194 GLY A N 1
ATOM 1584 C CA . GLY A 1 194 ? 5.977 34.125 9.07 1 98.75 194 GLY A CA 1
ATOM 1585 C C . GLY A 1 194 ? 5.473 32.719 8.836 1 98.75 194 GLY A C 1
ATOM 1586 O O . GLY A 1 194 ? 4.266 32.469 8.812 1 98.75 194 GLY A O 1
ATOM 1587 N N . LEU A 1 195 ? 6.406 31.781 8.711 1 98.88 195 LEU A N 1
ATOM 1588 C CA . LEU A 1 195 ? 6.133 30.375 8.445 1 98.88 195 LEU A CA 1
ATOM 1589 C C . LEU A 1 195 ? 6.707 29.5 9.555 1 98.88 195 LEU A C 1
ATOM 1591 O O . LEU A 1 195 ? 7.914 29.5 9.789 1 98.88 195 LEU A O 1
ATOM 1595 N N . HIS A 1 196 ? 5.855 28.812 10.273 1 98.94 196 HIS A N 1
ATOM 1596 C CA . HIS A 1 196 ? 6.27 27.875 11.32 1 98.94 196 HIS A CA 1
ATOM 1597 C C . HIS A 1 196 ? 6.027 26.422 10.898 1 98.94 196 HIS A C 1
ATOM 1599 O O . HIS A 1 196 ? 4.918 26.078 10.5 1 98.94 196 HIS A O 1
ATOM 1605 N N . LEU A 1 197 ? 7.043 25.594 11.008 1 98.75 197 LEU A N 1
ATOM 1606 C CA . LEU A 1 197 ? 6.945 24.219 10.516 1 98.75 197 LEU A CA 1
ATOM 1607 C C . LEU A 1 197 ? 7.414 23.234 11.578 1 98.75 197 LEU A C 1
ATOM 1609 O O . LEU A 1 197 ? 8.391 23.5 12.281 1 98.75 197 LEU A O 1
ATOM 1613 N N . ASN A 1 198 ? 6.668 22.156 11.75 1 98.31 198 ASN A N 1
ATOM 1614 C CA . ASN A 1 198 ? 7.129 21.109 12.664 1 98.31 198 ASN A CA 1
ATOM 1615 C C . ASN A 1 198 ? 7.668 19.906 11.906 1 98.31 198 ASN A C 1
ATOM 1617 O O . ASN A 1 198 ? 7.836 18.828 12.492 1 98.31 198 ASN A O 1
ATOM 1621 N N . LEU A 1 199 ? 7.789 20 10.656 1 95.44 199 LEU A N 1
ATOM 1622 C CA . LEU A 1 199 ? 8.477 19.109 9.734 1 95.44 199 LEU A CA 1
ATOM 1623 C C . LEU A 1 199 ? 9.086 19.891 8.578 1 95.44 199 LEU A C 1
ATOM 1625 O O . LEU A 1 199 ? 8.461 20.797 8.031 1 95.44 199 LEU A O 1
ATOM 1629 N N . VAL A 1 200 ? 10.359 19.656 8.305 1 93.94 200 VAL A N 1
ATOM 1630 C CA . VAL A 1 200 ? 11 20.25 7.137 1 93.94 200 VAL A CA 1
ATOM 1631 C C . VAL A 1 200 ? 11.789 19.172 6.387 1 93.94 200 VAL A C 1
ATOM 1633 O O . VAL A 1 200 ? 12.406 18.312 7.004 1 93.94 200 VAL A O 1
ATOM 1636 N N . SER A 1 201 ? 11.57 19.156 5.133 1 86.88 201 SER A N 1
ATOM 1637 C CA . SER A 1 201 ? 12.328 18.203 4.32 1 86.88 201 SER A CA 1
ATOM 1638 C C . SER A 1 201 ? 12.883 18.875 3.068 1 86.88 201 SER A C 1
ATOM 1640 O O . SER A 1 201 ? 12.305 19.844 2.562 1 86.88 201 SER A O 1
ATOM 1642 N N . VAL A 1 202 ? 14.094 18.438 2.742 1 81.31 202 VAL A N 1
ATOM 1643 C CA . VAL A 1 202 ? 14.688 18.891 1.489 1 81.31 202 VAL A CA 1
ATOM 1644 C C . VAL A 1 202 ? 14.609 17.781 0.445 1 81.31 202 VAL A C 1
ATOM 1646 O O . VAL A 1 202 ? 15.25 16.734 0.591 1 81.31 202 VAL A O 1
ATOM 1649 N N . LEU A 1 203 ? 13.805 17.922 -0.518 1 73.38 203 LEU A N 1
ATOM 1650 C CA . LEU A 1 203 ? 13.461 16.875 -1.476 1 73.38 203 LEU A CA 1
ATOM 1651 C C . LEU A 1 203 ? 14.445 16.859 -2.639 1 73.38 203 LEU A C 1
ATOM 1653 O O . LEU A 1 203 ? 14.508 15.883 -3.393 1 73.38 203 LEU A O 1
ATOM 1657 N N . ASN A 1 204 ? 15.195 17.828 -2.779 1 77.19 204 ASN A N 1
ATOM 1658 C CA . ASN A 1 204 ? 16.234 17.875 -3.793 1 77.19 204 ASN A CA 1
ATOM 1659 C C . ASN A 1 204 ? 17.625 17.891 -3.164 1 77.19 204 ASN A C 1
ATOM 1661 O O . ASN A 1 204 ? 18.047 18.891 -2.596 1 77.19 204 ASN A O 1
ATOM 1665 N N . MET A 1 205 ? 18.25 16.688 -3.295 1 77.69 205 MET A N 1
ATOM 1666 C CA . MET A 1 205 ? 19.562 16.594 -2.664 1 77.69 205 MET A CA 1
ATOM 1667 C C . MET A 1 205 ? 20.656 17 -3.635 1 77.69 205 MET A C 1
ATOM 1669 O O . MET A 1 205 ? 20.734 16.5 -4.754 1 77.69 205 MET A O 1
ATOM 1673 N N . ARG A 1 206 ? 21.406 18.062 -3.178 1 81.75 206 ARG A N 1
ATOM 1674 C CA . ARG A 1 206 ? 22.578 18.516 -3.922 1 81.75 206 ARG A CA 1
ATOM 1675 C C . ARG A 1 206 ? 23.812 17.703 -3.529 1 81.75 206 ARG A C 1
ATOM 1677 O O . ARG A 1 206 ? 23.75 16.859 -2.635 1 81.75 206 ARG A O 1
ATOM 1684 N N . PHE A 1 207 ? 24.781 17.844 -4.195 1 86.38 207 PHE A N 1
ATOM 1685 C CA . PHE A 1 207 ? 26.047 17.125 -4.02 1 86.38 207 PHE A CA 1
ATOM 1686 C C . PHE A 1 207 ? 26.547 17.266 -2.588 1 86.38 207 PHE A C 1
ATOM 1688 O O . PHE A 1 207 ? 27.031 16.297 -2 1 86.38 207 PHE A O 1
ATOM 1695 N N . THR A 1 208 ? 26.438 18.391 -2.09 1 87.5 208 THR A N 1
ATOM 1696 C CA . THR A 1 208 ? 26.922 18.641 -0.742 1 87.5 208 THR A CA 1
ATOM 1697 C C . THR A 1 208 ? 26.172 17.812 0.282 1 87.5 208 THR A C 1
ATOM 1699 O O . THR A 1 208 ? 26.766 17.312 1.25 1 87.5 208 THR A O 1
ATOM 1702 N N . GLN A 1 209 ? 24.922 17.719 0.13 1 89.75 209 GLN A N 1
ATOM 1703 C CA . GLN A 1 209 ? 24.125 16.906 1.043 1 89.75 209 GLN A CA 1
ATOM 1704 C C . GLN A 1 209 ? 24.5 15.438 0.93 1 89.75 209 GLN A C 1
ATOM 1706 O O . GLN A 1 209 ? 24.578 14.727 1.938 1 89.75 209 GLN A O 1
ATOM 1711 N N . LEU A 1 210 ? 24.766 15.055 -0.294 1 90.81 210 LEU A N 1
ATOM 1712 C CA . LEU A 1 210 ? 25.188 13.672 -0.493 1 90.81 210 LEU A CA 1
ATOM 1713 C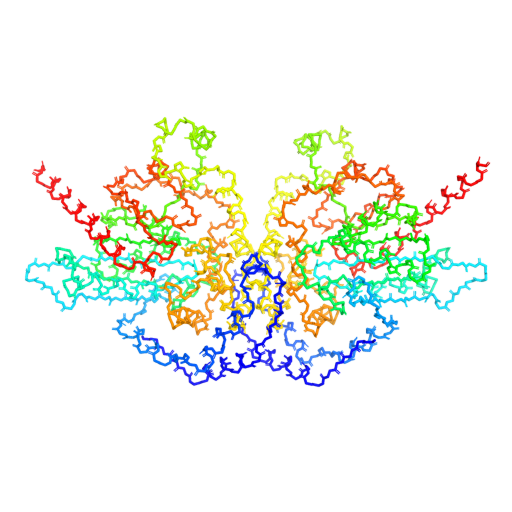 C . LEU A 1 210 ? 26.516 13.406 0.2 1 90.81 210 LEU A C 1
ATOM 1715 O O . LEU A 1 210 ? 26.703 12.359 0.818 1 90.81 210 LEU A O 1
ATOM 1719 N N . LEU A 1 211 ? 27.406 14.367 0.049 1 93.94 211 LEU A N 1
ATOM 1720 C CA . LEU A 1 211 ? 28.703 14.258 0.709 1 93.94 211 LEU A CA 1
ATOM 1721 C C . LEU A 1 211 ? 28.531 14.234 2.227 1 93.94 211 LEU A C 1
ATOM 1723 O O . LEU A 1 211 ? 29.297 13.562 2.926 1 93.94 211 LEU A O 1
ATOM 1727 N N . SER A 1 212 ? 27.609 15.023 2.662 1 94.56 212 SER A N 1
ATOM 1728 C CA . SER A 1 212 ? 27.406 15.086 4.105 1 94.56 212 SER A CA 1
ATOM 1729 C C . SER A 1 212 ? 26.859 13.773 4.648 1 94.56 212 SER A C 1
ATOM 1731 O O . SER A 1 212 ? 27.125 13.414 5.801 1 94.56 212 SER A O 1
ATOM 1733 N N . ILE A 1 213 ? 26.078 13.062 3.9 1 93.69 213 ILE A N 1
ATOM 1734 C CA . ILE A 1 213 ? 25.562 11.758 4.293 1 93.69 213 ILE A CA 1
ATOM 1735 C C . ILE A 1 213 ? 26.719 10.773 4.438 1 93.69 213 ILE A C 1
ATOM 1737 O O . ILE A 1 213 ? 26.734 9.953 5.359 1 93.69 213 ILE A O 1
ATOM 1741 N N . LEU A 1 214 ? 27.688 10.898 3.598 1 94 214 LEU A N 1
ATOM 1742 C CA . LEU A 1 214 ? 28.812 9.969 3.57 1 94 214 LEU A CA 1
ATOM 1743 C C . LEU A 1 214 ? 29.812 10.305 4.672 1 94 214 LEU A C 1
ATOM 1745 O O . LEU A 1 214 ? 30.375 9.406 5.309 1 94 214 LEU A O 1
ATOM 1749 N N . LEU A 1 215 ? 30.031 11.641 4.883 1 95.5 215 LEU A N 1
ATOM 1750 C CA . LEU A 1 215 ? 31.172 12.039 5.695 1 95.5 215 LEU A CA 1
ATOM 1751 C C . LEU A 1 215 ? 30.703 12.719 6.98 1 95.5 215 LEU A C 1
ATOM 1753 O O . LEU A 1 215 ? 31.5 12.922 7.902 1 95.5 215 LEU A O 1
ATOM 1757 N N . GLY A 1 216 ? 29.484 13.047 7.121 1 95 216 GLY A N 1
ATOM 1758 C CA . GLY A 1 216 ? 28.969 13.891 8.188 1 95 216 GLY A CA 1
ATOM 1759 C C . GLY A 1 216 ? 29.156 13.281 9.57 1 95 216 GLY A C 1
ATOM 1760 O O . GLY A 1 216 ? 29.297 14 10.555 1 95 216 GLY A O 1
ATOM 1761 N N . ARG A 1 217 ? 29.188 11.93 9.633 1 94.88 217 ARG A N 1
ATOM 1762 C CA . ARG A 1 217 ? 29.391 11.25 10.906 1 94.88 217 ARG A CA 1
ATOM 1763 C C . ARG A 1 217 ? 30.781 11.539 11.469 1 94.88 217 ARG A C 1
ATOM 1765 O O . ARG A 1 217 ? 30.953 11.695 12.68 1 94.88 217 ARG A O 1
ATOM 1772 N N . TYR A 1 218 ? 31.688 11.641 10.609 1 95.88 218 TYR A N 1
ATOM 1773 C CA . TYR A 1 218 ? 33.094 11.789 11.008 1 95.88 218 TYR A CA 1
ATOM 1774 C C . TYR A 1 218 ? 33.5 13.258 11.086 1 95.88 218 TYR A C 1
ATOM 1776 O O . TYR A 1 218 ? 34.375 13.625 11.875 1 95.88 218 TYR A O 1
ATOM 1784 N N . PHE A 1 219 ? 32.844 14.094 10.289 1 96.25 219 PHE A N 1
ATOM 1785 C CA . PHE A 1 219 ? 33.156 15.516 10.242 1 96.25 219 PHE A CA 1
ATOM 1786 C C . PHE A 1 219 ? 31.906 16.359 10.344 1 96.25 219 PHE A C 1
ATOM 1788 O O . PHE A 1 219 ? 31.609 17.156 9.453 1 96.25 219 PHE A O 1
ATOM 1795 N N . PRO A 1 220 ? 31.203 16.219 11.445 1 95.94 220 PRO A N 1
ATOM 1796 C CA . PRO A 1 220 ? 29.938 16.922 11.578 1 95.94 220 PRO A CA 1
ATOM 1797 C C . PRO A 1 220 ? 30.078 18.438 11.438 1 95.94 220 PRO A C 1
ATOM 1799 O O . PRO A 1 220 ? 29.234 19.078 10.812 1 95.94 220 PRO A O 1
ATOM 1802 N N . GLY A 1 221 ? 31.094 19.031 11.93 1 96.12 221 GLY A N 1
ATOM 1803 C CA . GLY A 1 221 ? 31.312 20.469 11.859 1 96.12 221 GLY A CA 1
ATOM 1804 C C . GLY A 1 221 ? 31.438 20.984 10.438 1 96.12 221 GLY A C 1
ATOM 1805 O O . GLY A 1 221 ? 30.984 22.078 10.117 1 96.12 221 GLY A O 1
ATOM 1806 N N . LEU A 1 222 ? 31.984 20.203 9.602 1 95.62 222 LEU A N 1
ATOM 1807 C CA . LEU A 1 222 ? 32.188 20.578 8.211 1 95.62 222 LEU A CA 1
ATOM 1808 C C . LEU A 1 222 ? 30.875 20.781 7.5 1 95.62 222 LEU A C 1
ATOM 1810 O O . LEU A 1 222 ? 30.781 21.594 6.574 1 95.62 222 LEU A O 1
ATOM 1814 N N . PHE A 1 223 ? 29.891 20.156 8.008 1 95 223 PHE A N 1
ATOM 1815 C CA . PHE A 1 223 ? 28.609 20.188 7.312 1 95 223 PHE A CA 1
ATOM 1816 C C . PHE A 1 223 ? 27.547 20.875 8.164 1 95 223 PHE A C 1
ATOM 1818 O O . PHE A 1 223 ? 26.359 20.766 7.883 1 95 223 PHE A O 1
ATOM 1825 N N . GLY A 1 224 ? 27.984 21.438 9.219 1 95.25 224 GLY A N 1
ATOM 1826 C CA . GLY A 1 224 ? 27.078 22.188 10.07 1 95.25 224 GLY A CA 1
ATOM 1827 C C . GLY A 1 224 ? 26.172 21.297 10.898 1 95.25 224 GLY A C 1
ATOM 1828 O O . GLY A 1 224 ? 25.062 21.703 11.273 1 95.25 224 GLY A O 1
ATOM 1829 N N . PHE A 1 225 ? 26.531 20.078 11.133 1 96.69 225 PHE A N 1
ATOM 1830 C CA . PHE A 1 225 ? 25.734 19.156 11.93 1 96.69 225 PHE A CA 1
ATOM 1831 C C . PHE A 1 225 ? 25.984 19.359 13.414 1 96.69 225 PHE A C 1
ATOM 1833 O O . PHE A 1 225 ? 27.125 19.578 13.836 1 96.69 225 PHE A O 1
ATOM 1840 N N . GLN A 1 226 ? 24.906 19.391 14.133 1 95.31 226 GLN A N 1
ATOM 1841 C CA . GLN A 1 226 ? 25 19.328 15.586 1 95.31 226 GLN A CA 1
ATOM 1842 C C . GLN A 1 226 ? 25.062 17.891 16.078 1 95.31 226 GLN A C 1
ATOM 1844 O O . GLN A 1 226 ? 24.859 16.953 15.297 1 95.31 226 GLN A O 1
ATOM 1849 N N . GLU A 1 227 ? 25.328 17.781 17.328 1 95.25 227 GLU A N 1
ATOM 1850 C CA . GLU A 1 227 ? 25.406 16.453 17.922 1 95.25 227 GLU A CA 1
ATOM 1851 C C . GLU A 1 227 ? 24.094 15.688 17.734 1 95.25 227 GLU A C 1
ATOM 1853 O O . GLU A 1 227 ? 24.109 14.492 17.438 1 95.25 227 GLU A O 1
ATOM 1858 N N . GLU A 1 228 ? 23.031 16.422 17.859 1 95.62 228 GLU A N 1
ATOM 1859 C CA . GLU A 1 228 ? 21.719 15.797 17.719 1 95.62 228 GLU A CA 1
ATOM 1860 C C . GLU A 1 228 ? 21.484 15.32 16.281 1 95.62 228 GLU A C 1
ATOM 1862 O O . GLU A 1 228 ? 20.828 14.297 16.062 1 95.62 228 GLU A O 1
ATOM 1867 N N . ASP A 1 229 ? 22.031 16.016 15.375 1 96.75 229 ASP A N 1
ATOM 1868 C CA . ASP A 1 229 ? 21.922 15.609 13.984 1 96.75 229 ASP A CA 1
ATOM 1869 C C . ASP A 1 229 ? 22.625 14.273 13.742 1 96.75 229 ASP A C 1
ATOM 1871 O O . ASP A 1 229 ? 22.062 13.375 13.109 1 96.75 229 ASP A O 1
ATOM 1875 N N . VAL A 1 230 ? 23.844 14.219 14.266 1 96.69 230 VAL A N 1
ATOM 1876 C CA . VAL A 1 230 ? 24.625 13 14.109 1 96.69 230 VAL A CA 1
ATOM 1877 C C . VAL A 1 230 ? 23.906 11.828 14.773 1 96.69 230 VAL A C 1
ATOM 1879 O O . VAL A 1 230 ? 23.797 10.742 14.195 1 96.69 230 VAL A O 1
ATOM 1882 N N . ARG A 1 231 ? 23.422 12.055 15.93 1 96.12 231 ARG A N 1
ATOM 1883 C CA . ARG A 1 231 ? 22.734 11.008 16.688 1 96.12 231 ARG A CA 1
ATOM 1884 C C . ARG A 1 231 ? 21.5 10.516 15.938 1 96.12 231 ARG A C 1
ATOM 1886 O O . ARG A 1 231 ? 21.234 9.312 15.898 1 96.12 231 ARG A O 1
ATOM 1893 N N . ARG A 1 232 ? 20.766 11.398 15.305 1 95.88 232 ARG A N 1
ATOM 1894 C CA . ARG A 1 232 ? 19.484 11.07 14.688 1 95.88 232 ARG A CA 1
ATOM 1895 C C . ARG A 1 232 ? 19.672 10.539 13.273 1 95.88 232 ARG A C 1
ATOM 1897 O O . ARG A 1 232 ? 18.875 9.75 12.781 1 95.88 232 ARG A O 1
ATOM 1904 N N . MET A 1 233 ? 20.781 10.852 12.664 1 95.75 233 MET A N 1
ATOM 1905 C CA . MET A 1 233 ? 20.891 10.57 11.234 1 95.75 233 MET A CA 1
ATOM 1906 C C . MET A 1 233 ? 21.812 9.375 10.984 1 95.75 233 MET A C 1
ATOM 1908 O O . MET A 1 233 ? 21.734 8.734 9.938 1 95.75 233 MET A O 1
ATOM 1912 N N . PHE A 1 234 ? 22.75 9.094 11.953 1 95.69 234 PHE A N 1
ATOM 1913 C CA . PHE A 1 234 ? 23.766 8.086 11.664 1 95.69 234 PHE A CA 1
ATOM 1914 C C . PHE A 1 234 ? 23.625 6.906 12.617 1 95.69 234 PHE A C 1
ATOM 1916 O O . PHE A 1 234 ? 23.281 7.078 13.789 1 95.69 234 PHE A O 1
ATOM 1923 N N . PRO A 1 235 ? 23.891 5.598 12.117 1 94.5 235 PRO A N 1
ATOM 1924 C CA . PRO A 1 235 ? 24.297 5.367 10.727 1 94.5 235 PRO A CA 1
ATOM 1925 C C . PRO A 1 235 ? 23.156 5.605 9.734 1 94.5 235 PRO A C 1
ATOM 1927 O O . PRO A 1 235 ? 22.047 5.117 9.93 1 94.5 235 PRO A O 1
ATOM 1930 N N . PHE A 1 236 ? 23.438 6.273 8.625 1 93.25 236 PHE A N 1
ATOM 1931 C CA . PHE A 1 236 ? 22.422 6.801 7.715 1 93.25 236 PHE A CA 1
ATOM 1932 C C . PHE A 1 236 ? 21.672 5.672 7.031 1 93.25 236 PHE A C 1
ATOM 1934 O O . PHE A 1 236 ? 20.469 5.793 6.754 1 93.25 236 PHE A O 1
ATOM 1941 N N . LEU A 1 237 ? 22.312 4.609 6.715 1 91.44 237 LEU A N 1
ATOM 1942 C CA . LEU A 1 237 ? 21.641 3.494 6.051 1 91.44 237 LEU A CA 1
ATOM 1943 C C . LEU A 1 237 ? 20.516 2.934 6.926 1 91.44 237 LEU A C 1
ATOM 1945 O O . LEU A 1 237 ? 19.406 2.703 6.445 1 91.44 237 LEU A O 1
ATOM 1949 N N . LYS A 1 238 ? 20.75 2.703 8.148 1 91.31 238 LYS A N 1
ATOM 1950 C CA . LYS A 1 238 ? 19.797 2.104 9.078 1 91.31 238 LYS A CA 1
ATOM 1951 C C . LYS A 1 238 ? 18.734 3.113 9.5 1 91.31 238 LYS A C 1
ATOM 1953 O O . LYS A 1 238 ? 17.547 2.852 9.375 1 91.31 238 LYS A O 1
ATOM 1958 N N . LYS A 1 239 ? 19.188 4.277 9.914 1 91.94 239 LYS A N 1
ATOM 1959 C CA . LYS A 1 239 ? 18.281 5.25 10.516 1 91.94 239 LYS A CA 1
ATOM 1960 C C . LYS A 1 239 ? 17.594 6.098 9.453 1 91.94 239 LYS A C 1
ATOM 1962 O O . LYS A 1 239 ? 16.594 6.766 9.734 1 91.94 239 LYS A O 1
ATOM 1967 N N . GLY A 1 240 ? 18.109 6.047 8.289 1 91.38 240 GLY A N 1
ATOM 1968 C CA . GLY A 1 240 ? 17.531 6.812 7.199 1 91.38 240 GLY A CA 1
ATOM 1969 C C . GLY A 1 240 ? 16.859 5.945 6.152 1 91.38 240 GLY A C 1
ATOM 1970 O O . GLY A 1 240 ? 15.656 5.695 6.223 1 91.38 240 GLY A O 1
ATOM 1971 N N . LEU A 1 241 ? 17.656 5.301 5.395 1 90.44 241 LEU A N 1
ATOM 1972 C CA . LEU A 1 241 ? 17.156 4.617 4.203 1 90.44 241 LEU A CA 1
ATOM 1973 C C . LEU A 1 241 ? 16.297 3.422 4.586 1 90.44 241 LEU A C 1
ATOM 1975 O O . LEU A 1 241 ? 15.172 3.281 4.098 1 90.44 241 LEU A O 1
ATOM 1979 N N . TYR A 1 242 ? 16.766 2.57 5.438 1 91.88 242 TYR A N 1
ATOM 1980 C CA . TYR A 1 242 ? 16.031 1.367 5.812 1 91.88 242 TYR A CA 1
ATOM 1981 C C . TYR A 1 242 ? 14.742 1.723 6.551 1 91.88 242 TYR A C 1
ATOM 1983 O O . TYR A 1 242 ? 13.68 1.147 6.277 1 91.88 242 TYR A O 1
ATOM 1991 N N . LYS A 1 243 ? 14.844 2.629 7.418 1 92.5 243 LYS A N 1
ATOM 1992 C CA . LYS A 1 243 ? 13.656 3.078 8.141 1 92.5 243 LYS A CA 1
ATOM 1993 C C . LYS A 1 243 ? 12.609 3.633 7.184 1 92.5 243 LYS A C 1
ATOM 1995 O O . LYS A 1 243 ? 11.422 3.322 7.305 1 92.5 243 LYS A O 1
ATOM 2000 N N . MET A 1 244 ? 13.078 4.391 6.297 1 92.56 244 MET A N 1
ATOM 2001 C CA . MET A 1 244 ? 12.164 4.984 5.328 1 92.56 244 MET A CA 1
ATOM 2002 C C . MET A 1 244 ? 11.508 3.906 4.473 1 92.56 244 MET A C 1
ATOM 2004 O O . MET A 1 244 ? 10.297 3.947 4.234 1 92.56 244 MET A O 1
ATOM 2008 N N . LEU A 1 245 ? 12.242 2.975 4.066 1 93.94 245 LEU A N 1
ATOM 2009 C CA . LEU A 1 245 ? 11.719 1.902 3.229 1 93.94 245 LEU A CA 1
ATOM 2010 C C . LEU A 1 245 ? 10.703 1.064 3.996 1 93.94 245 LEU A C 1
ATOM 2012 O O . LEU A 1 245 ? 9.695 0.628 3.43 1 93.94 245 LEU A O 1
ATOM 2016 N N . MET A 1 246 ? 10.914 0.875 5.258 1 95.19 246 MET A N 1
ATOM 2017 C CA . MET A 1 246 ? 10.047 0.037 6.074 1 95.19 246 MET A CA 1
ATOM 2018 C C . MET A 1 246 ? 8.734 0.75 6.379 1 95.19 246 MET A C 1
ATOM 2020 O O . MET A 1 246 ? 7.738 0.109 6.719 1 95.19 246 MET A O 1
ATOM 2024 N N . GLU A 1 247 ? 8.75 2.068 6.203 1 96.75 247 GLU A N 1
ATOM 2025 C CA . GLU A 1 247 ? 7.59 2.811 6.688 1 96.75 247 GLU A CA 1
ATOM 2026 C C . GLU A 1 247 ? 6.926 3.596 5.559 1 96.75 247 GLU A C 1
ATOM 2028 O O . GLU A 1 247 ? 6.09 4.465 5.809 1 96.75 247 GLU A O 1
ATOM 2033 N N . SER A 1 248 ? 7.281 3.283 4.285 1 97.06 248 SER A N 1
ATOM 2034 C CA . SER A 1 248 ? 6.758 4.129 3.219 1 97.06 248 SER A CA 1
ATOM 2035 C C . SER A 1 248 ? 5.875 3.334 2.266 1 97.06 248 SER A C 1
ATOM 2037 O O . SER A 1 248 ? 5.48 3.836 1.21 1 97.06 248 SER A O 1
ATOM 2039 N N . GLY A 1 249 ? 5.539 2.096 2.623 1 98.19 249 GLY A N 1
ATOM 2040 C CA . GLY A 1 249 ? 4.668 1.295 1.777 1 98.19 249 GLY A CA 1
ATOM 2041 C C . GLY A 1 249 ? 3.312 1.937 1.538 1 98.19 249 GLY A C 1
ATOM 2042 O O . GLY A 1 249 ? 2.783 1.885 0.427 1 98.19 249 GLY A O 1
ATOM 2043 N N . TYR A 1 250 ? 2.76 2.512 2.613 1 98.5 250 TYR A N 1
ATOM 2044 C CA . TYR A 1 250 ? 1.473 3.188 2.488 1 98.5 250 TYR A CA 1
ATOM 2045 C C . TYR A 1 250 ? 1.554 4.332 1.487 1 98.5 250 TYR A C 1
ATOM 2047 O O . TYR A 1 250 ? 0.66 4.5 0.654 1 98.5 250 TYR A O 1
ATOM 2055 N N . ALA A 1 251 ? 2.607 5.113 1.592 1 98.31 251 ALA A N 1
ATOM 2056 C CA . ALA A 1 251 ? 2.773 6.266 0.712 1 98.31 251 ALA A CA 1
ATOM 2057 C C . ALA A 1 251 ? 2.939 5.828 -0.741 1 98.31 251 ALA A C 1
ATOM 2059 O O . ALA A 1 251 ? 2.404 6.469 -1.651 1 98.31 251 ALA A O 1
ATOM 2060 N N . HIS A 1 252 ? 3.639 4.75 -0.933 1 98.44 252 HIS A N 1
ATOM 2061 C CA . HIS A 1 252 ? 3.904 4.246 -2.275 1 98.44 252 HIS A CA 1
ATOM 2062 C C . HIS A 1 252 ? 2.615 3.809 -2.963 1 98.44 252 HIS A C 1
ATOM 2064 O O . HIS A 1 252 ? 2.371 4.164 -4.121 1 98.44 252 HIS A O 1
ATOM 2070 N N . ILE A 1 253 ? 1.832 3.053 -2.295 1 98.75 253 ILE A N 1
ATOM 2071 C CA . ILE A 1 253 ? 0.62 2.57 -2.947 1 98.75 253 ILE A CA 1
ATOM 2072 C C . ILE A 1 253 ? -0.371 3.721 -3.109 1 98.75 253 ILE A C 1
ATOM 2074 O O . ILE A 1 253 ? -1.104 3.783 -4.098 1 98.75 253 ILE A O 1
ATOM 2078 N N . GLN A 1 254 ? -0.431 4.637 -2.154 1 98.75 254 GLN A N 1
ATOM 2079 C CA . GLN A 1 254 ? -1.295 5.805 -2.309 1 98.75 254 GLN A CA 1
ATOM 2080 C C . GLN A 1 254 ? -0.852 6.664 -3.486 1 98.75 254 GLN A C 1
ATOM 2082 O O . GLN A 1 254 ? -1.686 7.207 -4.215 1 98.75 254 GLN A O 1
ATOM 2087 N N . ALA A 1 255 ? 0.431 6.699 -3.717 1 98.44 255 ALA A N 1
ATOM 2088 C CA . ALA A 1 255 ? 0.985 7.547 -4.77 1 98.44 255 ALA A CA 1
ATOM 2089 C C . ALA A 1 255 ? 0.789 6.914 -6.145 1 98.44 255 ALA A C 1
ATOM 2091 O O . ALA A 1 255 ? 1.032 7.551 -7.172 1 98.44 255 ALA A O 1
ATOM 2092 N N . THR A 1 256 ? 0.302 5.648 -6.191 1 98.31 256 THR A N 1
ATOM 2093 C CA . THR A 1 256 ? 0.22 4.969 -7.48 1 98.31 256 THR A CA 1
ATOM 2094 C C . THR A 1 256 ? -1.193 4.445 -7.727 1 98.31 256 THR A C 1
ATOM 2096 O O . THR A 1 256 ? -1.716 4.555 -8.836 1 98.31 256 THR A O 1
ATOM 2099 N N . LYS A 1 257 ? -1.771 3.857 -6.68 1 98.62 257 LYS A N 1
ATOM 2100 C CA . LYS A 1 257 ? -3.096 3.258 -6.812 1 98.62 257 LYS A CA 1
ATOM 2101 C C . LYS A 1 257 ? -3.99 3.629 -5.637 1 98.62 257 LYS A C 1
ATOM 2103 O O . LYS A 1 257 ? -4.547 2.754 -4.969 1 98.62 257 LYS A O 1
ATOM 2108 N N . PRO A 1 258 ? -4.262 4.879 -5.41 1 98.75 258 PRO A N 1
ATOM 2109 C CA . PRO A 1 258 ? -5.047 5.293 -4.242 1 98.75 258 PRO A CA 1
ATOM 2110 C C . PRO A 1 258 ? -6.469 4.742 -4.266 1 98.75 258 PRO A C 1
ATOM 2112 O O . PRO A 1 258 ? -7.004 4.355 -3.223 1 98.75 258 PRO A O 1
ATOM 2115 N N . ASP A 1 259 ? -7.078 4.66 -5.445 1 98.69 259 ASP A N 1
ATOM 2116 C CA . ASP A 1 259 ? -8.469 4.219 -5.52 1 98.69 259 ASP A CA 1
ATOM 2117 C C . ASP A 1 259 ? -8.594 2.738 -5.16 1 98.69 259 ASP A C 1
ATOM 2119 O O . ASP A 1 259 ? -9.594 2.32 -4.574 1 98.69 259 ASP A O 1
ATOM 2123 N N . THR A 1 260 ? -7.566 1.98 -5.504 1 98.69 260 THR A N 1
ATOM 2124 C CA . THR A 1 260 ? -7.59 0.55 -5.219 1 98.69 260 THR A CA 1
ATOM 2125 C C . THR A 1 260 ? -7.539 0.296 -3.715 1 98.69 260 THR A C 1
ATOM 2127 O O . THR A 1 260 ? -8.414 -0.382 -3.166 1 98.69 260 THR A O 1
ATOM 2130 N N . VAL A 1 261 ? -6.574 0.865 -3.055 1 98.56 261 VAL A N 1
ATOM 2131 C CA . VAL A 1 261 ? -6.41 0.604 -1.628 1 98.56 261 VAL A CA 1
ATOM 2132 C C . VAL A 1 261 ? -7.488 1.345 -0.839 1 98.56 261 VAL A C 1
ATOM 2134 O O . VAL A 1 261 ? -7.969 0.849 0.182 1 98.56 261 VAL A O 1
ATOM 2137 N N . GLY A 1 262 ? -7.906 2.469 -1.303 1 98.75 262 GLY A N 1
ATOM 2138 C CA . GLY A 1 262 ? -8.891 3.279 -0.604 1 98.75 262 GLY A CA 1
ATOM 2139 C C . GLY A 1 262 ? -10.281 2.662 -0.604 1 98.75 262 GLY A C 1
ATOM 2140 O O . GLY A 1 262 ? -11.078 2.916 0.302 1 98.75 262 GLY A O 1
ATOM 2141 N N . CYS A 1 263 ? -10.562 1.814 -1.593 1 98.38 263 CYS A N 1
ATOM 2142 C CA . CYS A 1 263 ? -11.883 1.205 -1.7 1 98.38 263 CYS A CA 1
ATOM 2143 C C . CYS A 1 263 ? -12.227 0.426 -0.437 1 98.38 263 CYS A C 1
ATOM 2145 O O . CYS A 1 263 ? -13.297 0.626 0.15 1 98.38 263 CYS A O 1
ATOM 2147 N N . GLY A 1 264 ? -11.273 -0.42 -0.006 1 98.25 264 GLY A N 1
ATOM 2148 C CA . GLY A 1 264 ? -11.508 -1.201 1.197 1 98.25 264 GLY A CA 1
ATOM 2149 C C . GLY A 1 264 ? -11.586 -0.354 2.453 1 98.25 264 GLY A C 1
ATOM 2150 O O . GLY A 1 264 ? -12.391 -0.632 3.348 1 98.25 264 GLY A O 1
ATOM 2151 N N . LEU A 1 265 ? -10.859 0.725 2.494 1 98.75 265 LEU A N 1
ATOM 2152 C CA . LEU A 1 265 ? -10.781 1.57 3.682 1 98.75 265 LEU A CA 1
ATOM 2153 C C . LEU A 1 265 ? -12 2.473 3.791 1 98.75 265 LEU A C 1
ATOM 2155 O O . LEU A 1 265 ? -12.383 2.873 4.891 1 98.75 265 LEU A O 1
ATOM 2159 N N . ASN A 1 266 ? -12.586 2.779 2.652 1 98.44 266 ASN A N 1
ATOM 2160 C CA . ASN A 1 266 ? -13.828 3.543 2.65 1 98.44 266 ASN A CA 1
ATOM 2161 C C . ASN A 1 266 ? -15.023 2.672 3.037 1 98.44 266 ASN A C 1
ATOM 2163 O O . ASN A 1 266 ? -16.047 3.182 3.504 1 98.44 266 ASN A O 1
ATOM 2167 N N . ASP A 1 267 ? -14.867 1.379 2.879 1 98.62 267 ASP A N 1
ATOM 2168 C CA . ASP A 1 267 ? -15.992 0.457 3.012 1 98.62 267 ASP A CA 1
ATOM 2169 C C . ASP A 1 267 ? -15.945 -0.281 4.348 1 98.62 267 ASP A C 1
ATOM 2171 O O . ASP A 1 267 ? -16.953 -0.811 4.805 1 98.62 267 ASP A O 1
ATOM 2175 N N . SER A 1 268 ? -14.812 -0.378 4.969 1 98.81 268 SER A N 1
ATOM 2176 C CA . SER A 1 268 ? -14.609 -1.064 6.238 1 98.81 268 SER A CA 1
ATOM 2177 C C . SER A 1 268 ? -14.102 -0.105 7.312 1 98.81 268 SER A C 1
ATOM 2179 O O . SER A 1 268 ? -12.945 0.309 7.281 1 98.81 268 SER A O 1
ATOM 2181 N N . PRO A 1 269 ? -14.953 0.188 8.328 1 98.81 269 PRO A N 1
ATOM 2182 C CA . PRO A 1 269 ? -14.461 1.063 9.391 1 98.81 269 PRO A CA 1
ATOM 2183 C C . PRO A 1 269 ? -13.305 0.448 10.172 1 98.81 269 PRO A C 1
ATOM 2185 O O . PRO A 1 269 ? -12.391 1.161 10.594 1 98.81 269 PRO A O 1
ATOM 2188 N N . VAL A 1 270 ? -13.32 -0.855 10.344 1 98.81 270 VAL A N 1
ATOM 2189 C CA . VAL A 1 270 ? -12.234 -1.506 11.078 1 98.81 270 VAL A CA 1
ATOM 2190 C C . VAL A 1 270 ? -10.945 -1.434 10.266 1 98.81 270 VAL A C 1
ATOM 2192 O O . VAL A 1 270 ? -9.867 -1.205 10.82 1 98.81 270 VAL A O 1
ATOM 2195 N N . GLY A 1 271 ? -11.078 -1.655 8.953 1 98.88 271 GLY A N 1
ATOM 2196 C CA . GLY A 1 271 ? -9.922 -1.46 8.086 1 98.88 271 GLY A CA 1
ATOM 2197 C C . GLY A 1 271 ? -9.398 -0.038 8.109 1 98.88 271 GLY A C 1
ATOM 2198 O O . GLY A 1 271 ? -8.18 0.18 8.125 1 98.88 271 GLY A O 1
ATOM 2199 N N . LEU A 1 272 ? -10.289 0.897 8.109 1 98.88 272 LEU A N 1
ATOM 2200 C CA . LEU A 1 272 ? -9.93 2.309 8.188 1 98.88 272 LEU A CA 1
ATOM 2201 C C . LEU A 1 272 ? -9.172 2.604 9.477 1 98.88 272 LEU A C 1
ATOM 2203 O O . LEU A 1 272 ? -8.117 3.246 9.453 1 98.88 272 LEU A O 1
ATOM 2207 N N . ALA A 1 273 ? -9.695 2.119 10.562 1 98.94 273 ALA A N 1
ATOM 2208 C CA . ALA A 1 273 ? -9.055 2.312 11.859 1 98.94 273 ALA A CA 1
ATOM 2209 C C . ALA A 1 273 ? -7.672 1.668 11.883 1 98.94 273 ALA A C 1
ATOM 2211 O O . ALA A 1 273 ? -6.711 2.268 12.375 1 98.94 273 ALA A O 1
ATOM 2212 N N . ALA A 1 274 ? -7.59 0.477 11.352 1 98.88 274 ALA A N 1
ATOM 2213 C CA . ALA A 1 274 ? -6.309 -0.228 11.328 1 98.88 274 ALA A CA 1
ATOM 2214 C C . ALA A 1 274 ? -5.262 0.569 10.555 1 98.88 274 ALA A C 1
ATOM 2216 O O . ALA A 1 274 ? -4.125 0.717 11.016 1 98.88 274 ALA A O 1
ATOM 2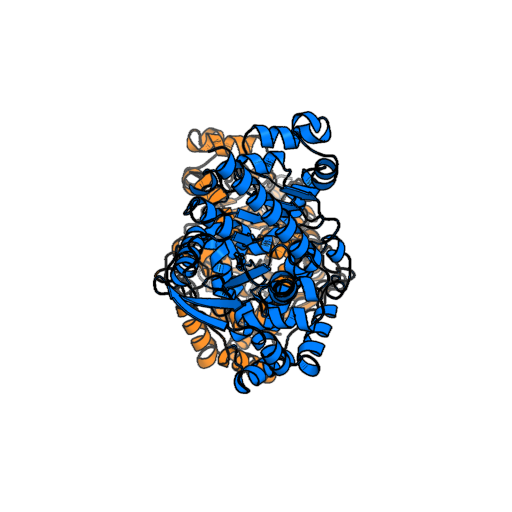217 N N . TYR A 1 275 ? -5.66 1.075 9.438 1 98.88 275 TYR A N 1
ATOM 2218 C CA . TYR A 1 275 ? -4.762 1.786 8.539 1 98.88 275 TYR A CA 1
ATOM 2219 C C . TYR A 1 275 ? -4.281 3.092 9.164 1 98.88 275 TYR A C 1
ATOM 2221 O O . TYR A 1 275 ? -3.1 3.43 9.078 1 98.88 275 TYR A O 1
ATOM 2229 N N . ILE A 1 276 ? -5.137 3.781 9.828 1 98.88 276 ILE A N 1
ATOM 2230 C CA . ILE A 1 276 ? -4.84 5.086 10.414 1 98.88 276 ILE A CA 1
ATOM 2231 C C . ILE A 1 276 ? -4.09 4.902 11.727 1 98.88 276 ILE A C 1
ATOM 2233 O O . ILE A 1 276 ? -3.033 5.508 11.938 1 98.88 276 ILE A O 1
ATOM 2237 N N . LEU A 1 277 ? -4.527 4.051 12.578 1 98.81 277 LEU A N 1
ATOM 2238 C CA . LEU A 1 277 ? -3.998 3.936 13.938 1 98.81 277 LEU A CA 1
ATOM 2239 C C . LEU A 1 277 ? -2.596 3.34 13.922 1 98.81 277 LEU A C 1
ATOM 2241 O O . LEU A 1 277 ? -1.771 3.656 14.781 1 98.81 277 LEU A O 1
ATOM 2245 N N . GLU A 1 278 ? -2.342 2.496 12.945 1 98.75 278 GLU A N 1
ATOM 2246 C CA . GLU A 1 278 ? -0.981 1.982 12.828 1 98.75 278 GLU A CA 1
ATOM 2247 C C . GLU A 1 278 ? 0.029 3.119 12.695 1 98.75 278 GLU A C 1
ATOM 2249 O O . GLU A 1 278 ? 1.124 3.051 13.258 1 98.75 278 GLU A O 1
ATOM 2254 N N . LYS A 1 279 ? -0.312 4.199 12.016 1 98.56 279 LYS A N 1
ATOM 2255 C CA . LYS A 1 279 ? 0.575 5.352 11.859 1 98.56 279 LYS A CA 1
ATOM 2256 C C . LYS A 1 279 ? 0.701 6.133 13.164 1 98.56 279 LYS A C 1
ATOM 2258 O O . LYS A 1 279 ? 1.776 6.637 13.492 1 98.56 279 LYS A O 1
ATOM 2263 N N . PHE A 1 280 ? -0.388 6.211 13.906 1 98.56 280 PHE A N 1
ATOM 2264 C CA . PHE A 1 280 ? -0.334 6.898 15.195 1 98.56 280 PHE A CA 1
ATOM 2265 C C . PHE A 1 280 ? 0.583 6.164 16.156 1 98.56 280 PHE A C 1
ATOM 2267 O O . PHE A 1 280 ? 1.074 6.75 17.125 1 98.56 280 PHE A O 1
ATOM 2274 N N . SER A 1 281 ? 0.773 4.863 15.906 1 98.5 281 SER A N 1
ATOM 2275 C CA . SER A 1 281 ? 1.749 4.121 16.703 1 98.5 281 SER A CA 1
ATOM 2276 C C . SER A 1 281 ? 3.176 4.473 16.297 1 98.5 281 SER A C 1
ATOM 2278 O O . SER A 1 281 ? 3.818 5.312 16.922 1 98.5 281 SER A O 1
ATOM 2280 N N . THR A 1 282 ? 3.545 4.18 15.094 1 97.81 282 THR A N 1
ATOM 2281 C CA . THR A 1 282 ? 4.926 4.25 14.633 1 97.81 282 THR A CA 1
ATOM 2282 C C . THR A 1 282 ? 5.391 5.699 14.531 1 97.81 282 THR A C 1
ATOM 2284 O O . THR A 1 282 ? 6.559 6.004 14.773 1 97.81 282 THR A O 1
ATOM 2287 N N . TRP A 1 283 ? 4.469 6.633 14.219 1 98.19 283 TRP A N 1
ATOM 2288 C CA . TRP A 1 283 ? 4.855 8.016 13.953 1 98.19 283 TRP A CA 1
ATOM 2289 C C . TRP A 1 283 ? 4.887 8.828 15.25 1 98.19 283 TRP A C 1
ATOM 2291 O O . TRP A 1 283 ? 5.375 9.961 15.266 1 98.19 283 TRP A O 1
ATOM 2301 N N . THR A 1 284 ? 4.324 8.289 16.312 1 98.44 284 THR A N 1
ATOM 2302 C CA . THR A 1 284 ? 4.473 8.898 17.625 1 98.44 284 THR A CA 1
ATOM 2303 C C . THR A 1 284 ? 5.84 8.562 18.219 1 98.44 284 THR A C 1
ATOM 2305 O O . THR A 1 284 ? 6.555 9.453 18.688 1 98.44 284 THR A O 1
ATOM 2308 N N . ASP A 1 285 ? 6.184 7.359 18.156 1 97.94 285 ASP A N 1
ATOM 2309 C CA . ASP A 1 285 ? 7.469 6.812 18.578 1 97.94 285 ASP A CA 1
ATOM 2310 C C . ASP A 1 285 ? 7.777 5.512 17.844 1 97.94 285 ASP A C 1
ATOM 2312 O O . ASP A 1 285 ? 7.078 4.512 18.016 1 97.94 285 ASP A O 1
ATOM 2316 N N . PRO A 1 286 ? 8.859 5.508 17.078 1 96.19 286 PRO A N 1
ATOM 2317 C CA . PRO A 1 286 ? 9.156 4.309 16.297 1 96.19 286 PRO A CA 1
ATOM 2318 C C . PRO A 1 286 ? 9.359 3.068 17.156 1 96.19 286 PRO A C 1
ATOM 2320 O O . PRO A 1 286 ? 9.133 1.945 16.703 1 96.19 286 PRO A O 1
ATOM 2323 N N . GLU A 1 287 ? 9.688 3.217 18.406 1 96.94 287 GLU A N 1
ATOM 2324 C CA . GLU A 1 287 ? 9.914 2.094 19.312 1 96.94 287 GLU A CA 1
ATOM 2325 C C . GLU A 1 287 ? 8.602 1.423 19.688 1 96.94 287 GLU A C 1
ATOM 2327 O O . GLU A 1 287 ? 8.594 0.302 20.203 1 96.94 287 GLU A O 1
ATOM 2332 N N . TYR A 1 288 ? 7.508 2.096 19.391 1 98 288 TYR A N 1
ATOM 2333 C CA . TYR A 1 288 ? 6.207 1.548 19.766 1 98 288 TYR A CA 1
ATOM 2334 C C . TYR A 1 288 ? 5.871 0.322 18.922 1 98 288 TYR A C 1
ATOM 2336 O O . TYR A 1 288 ? 4.98 -0.454 19.266 1 98 288 TYR A O 1
ATOM 2344 N N . ARG A 1 289 ? 6.555 0.074 17.844 1 96.94 289 ARG A N 1
ATOM 2345 C CA . ARG A 1 289 ? 6.375 -1.116 17.016 1 96.94 289 ARG A CA 1
ATOM 2346 C C . ARG A 1 289 ? 6.688 -2.383 17.797 1 96.94 289 ARG A C 1
ATOM 2348 O O . ARG A 1 289 ? 6.176 -3.459 17.484 1 96.94 289 ARG A O 1
ATOM 2355 N N . LYS A 1 290 ? 7.488 -2.223 18.828 1 97.75 290 LYS A N 1
ATOM 2356 C CA . LYS A 1 290 ? 7.93 -3.363 19.625 1 97.75 290 LYS A CA 1
ATOM 2357 C C . LYS A 1 290 ? 6.867 -3.771 20.641 1 97.75 290 LYS A C 1
ATOM 2359 O O . LYS A 1 290 ? 6.949 -4.844 21.234 1 97.75 290 LYS A O 1
ATOM 2364 N N . LEU A 1 291 ? 5.898 -2.902 20.734 1 98.06 291 LEU A N 1
ATOM 2365 C CA . LEU A 1 291 ? 4.883 -3.125 21.766 1 98.06 291 LEU A CA 1
ATOM 2366 C C . LEU A 1 291 ? 3.68 -3.861 21.188 1 98.06 291 LEU A C 1
ATOM 2368 O O . LEU A 1 291 ? 3.287 -3.619 20.031 1 98.06 291 LEU A O 1
ATOM 2372 N N . GLU A 1 292 ? 3.045 -4.641 21.969 1 96.19 292 GLU A N 1
ATOM 2373 C CA . GLU A 1 292 ? 1.884 -5.422 21.547 1 96.19 292 GLU A CA 1
ATOM 2374 C C . GLU A 1 292 ? 0.693 -4.52 21.234 1 96.19 292 GLU A C 1
ATOM 2376 O O . GLU A 1 292 ? -0.108 -4.82 20.344 1 96.19 292 GLU A O 1
ATOM 2381 N N . ASP A 1 293 ? 0.607 -3.438 22 1 97.5 293 ASP A N 1
ATOM 2382 C CA . ASP A 1 293 ? -0.528 -2.543 21.797 1 97.5 293 ASP A CA 1
ATOM 2383 C C . ASP A 1 293 ? -0.138 -1.341 20.938 1 97.5 293 ASP A C 1
ATOM 2385 O O . ASP A 1 293 ? -0.906 -0.385 20.828 1 97.5 293 ASP A O 1
ATOM 2389 N N . GLY A 1 294 ? 1.07 -1.277 20.453 1 98 294 GLY A N 1
ATOM 2390 C CA . GLY A 1 294 ? 1.547 -0.192 19.609 1 98 294 GLY A CA 1
ATOM 2391 C C . GLY A 1 294 ? 1.715 1.116 20.359 1 98 294 GLY A C 1
ATOM 2392 O O . GLY A 1 294 ? 1.874 2.174 19.75 1 98 294 GLY A O 1
ATOM 2393 N N . GLY A 1 295 ? 1.57 1.09 21.688 1 98.38 295 GLY A N 1
ATOM 2394 C CA . GLY A 1 295 ? 1.748 2.291 22.484 1 98.38 295 GLY A CA 1
ATOM 2395 C C . GLY A 1 295 ? 0.704 3.355 22.203 1 98.38 295 GLY A C 1
ATOM 2396 O O . GLY A 1 295 ? 0.925 4.535 22.469 1 98.38 295 GLY A O 1
ATOM 2397 N N . LEU A 1 296 ? -0.434 3.035 21.656 1 97.88 296 LEU A N 1
ATOM 2398 C CA . LEU A 1 296 ? -1.401 3.992 21.125 1 97.88 296 LEU A CA 1
ATOM 2399 C C . LEU A 1 296 ? -2.025 4.809 22.25 1 97.88 296 LEU A C 1
ATOM 2401 O O . LEU A 1 296 ? -2.385 5.969 22.062 1 97.88 296 LEU A O 1
ATOM 2405 N N . GLU A 1 297 ? -2.078 4.266 23.406 1 97.69 297 GLU A N 1
ATOM 2406 C CA . GLU A 1 297 ? -2.789 4.945 24.484 1 97.69 297 GLU A CA 1
ATOM 2407 C C . GLU A 1 297 ? -1.818 5.672 25.422 1 97.69 297 GLU A C 1
ATOM 2409 O O . GLU A 1 297 ? -2.213 6.164 26.469 1 97.69 297 GLU A O 1
ATOM 2414 N N . ARG A 1 298 ? -0.572 5.75 25.062 1 96.94 298 ARG A N 1
ATOM 2415 C CA . ARG A 1 298 ? 0.429 6.406 25.891 1 96.94 298 ARG A CA 1
ATOM 2416 C C . ARG A 1 298 ? 0.323 7.922 25.781 1 96.94 298 ARG A C 1
ATOM 2418 O O . ARG A 1 298 ? 0.588 8.641 26.75 1 96.94 298 ARG A O 1
ATOM 2425 N N . LYS A 1 299 ? -0.079 8.391 24.562 1 96.81 299 LYS A N 1
ATOM 2426 C CA . LYS A 1 299 ? -0.122 9.836 24.359 1 96.81 299 LYS A CA 1
ATOM 2427 C C . LYS A 1 299 ? -1.534 10.297 24.016 1 96.81 299 LYS A C 1
ATOM 2429 O O . LYS A 1 299 ? -1.842 11.492 24.094 1 96.81 299 LYS A O 1
ATOM 2434 N N . TYR A 1 300 ? -2.42 9.328 23.609 1 97.81 300 TYR A N 1
ATOM 2435 C CA . TYR A 1 300 ? -3.766 9.656 23.156 1 97.81 300 TYR A CA 1
ATOM 2436 C C . TYR A 1 300 ? -4.809 8.852 23.922 1 97.81 300 TYR A C 1
ATOM 2438 O O . TYR A 1 300 ? -4.527 7.742 24.391 1 97.81 300 TYR A O 1
ATOM 2446 N N . THR A 1 301 ? -5.957 9.445 24.094 1 98.19 301 THR A N 1
ATOM 2447 C CA . THR A 1 301 ? -7.09 8.625 24.484 1 98.19 301 THR A CA 1
ATOM 2448 C C . THR A 1 301 ? -7.711 7.93 23.281 1 98.19 301 THR A C 1
ATOM 2450 O O . THR A 1 301 ? -7.574 8.406 22.141 1 98.19 301 THR A O 1
ATOM 2453 N N . LEU A 1 302 ? -8.375 6.809 23.484 1 98.62 302 LEU A N 1
ATOM 2454 C CA . LEU A 1 302 ? -9.078 6.148 22.391 1 98.62 302 LEU A CA 1
ATOM 2455 C C . LEU A 1 302 ? -10.172 7.047 21.812 1 98.62 302 LEU A C 1
ATOM 2457 O O . LEU A 1 302 ? -10.461 7 20.625 1 98.62 302 LEU A O 1
ATOM 2461 N N . ASP A 1 303 ? -10.742 7.934 22.656 1 98.69 303 ASP A N 1
ATOM 2462 C CA . ASP A 1 303 ? -11.719 8.891 22.156 1 98.69 303 ASP A CA 1
ATOM 2463 C C . ASP A 1 303 ? -11.094 9.828 21.125 1 98.69 303 ASP A C 1
ATOM 2465 O O . ASP A 1 303 ? -11.695 10.094 20.078 1 98.69 303 ASP A O 1
ATOM 2469 N N . ASP A 1 304 ? -9.883 10.281 21.453 1 98.12 304 ASP A N 1
ATOM 2470 C CA . ASP A 1 304 ? -9.18 11.172 20.531 1 98.12 304 ASP A CA 1
ATOM 2471 C C . ASP A 1 304 ? -8.891 10.469 19.203 1 98.12 304 ASP A C 1
ATOM 2473 O O . ASP A 1 304 ? -9.164 11.016 18.141 1 98.12 304 ASP A O 1
ATOM 2477 N N . LEU A 1 305 ? -8.352 9.297 19.312 1 98.75 305 LEU A N 1
ATOM 2478 C CA . LEU A 1 305 ? -7.961 8.555 18.109 1 98.75 305 LEU A CA 1
ATOM 2479 C C . LEU A 1 305 ? -9.172 8.211 17.266 1 98.75 305 LEU A C 1
ATOM 2481 O O . LEU A 1 305 ? -9.156 8.406 16.047 1 98.75 305 LEU A O 1
ATOM 2485 N N . LEU A 1 306 ? -10.219 7.754 17.891 1 98.88 306 LEU A N 1
ATOM 2486 C CA . LEU A 1 306 ? -11.414 7.332 17.172 1 98.88 306 LEU A CA 1
ATOM 2487 C C . LEU A 1 306 ? -12.172 8.539 16.625 1 98.88 306 LEU A C 1
ATOM 2489 O O . LEU A 1 306 ? -12.844 8.438 15.586 1 98.88 306 LEU A O 1
ATOM 2493 N N . THR A 1 307 ? -12.055 9.711 17.281 1 98.88 307 THR A N 1
ATOM 2494 C CA . THR A 1 307 ? -12.648 10.914 16.719 1 98.88 307 THR A CA 1
ATOM 2495 C C . THR A 1 307 ? -12.023 11.234 15.359 1 98.88 307 THR A C 1
ATOM 2497 O O . THR A 1 307 ? -12.742 11.547 14.398 1 98.88 307 THR A O 1
ATOM 2500 N N . ASN A 1 308 ? -10.742 11.133 15.32 1 98.88 308 ASN A N 1
ATOM 2501 C CA . ASN A 1 308 ? -10.07 11.336 14.039 1 98.88 308 ASN A CA 1
ATOM 2502 C C . ASN A 1 308 ? -10.508 10.297 13.008 1 98.88 308 ASN A C 1
ATOM 2504 O O . ASN A 1 308 ? -10.789 10.641 11.859 1 98.88 308 ASN A O 1
ATOM 2508 N N . VAL A 1 309 ? -10.602 9.023 13.391 1 98.88 309 VAL A N 1
ATOM 2509 C CA . VAL A 1 309 ? -11.047 7.961 12.492 1 98.88 309 VAL A CA 1
ATOM 2510 C C . VAL A 1 309 ? -12.469 8.242 12.023 1 98.88 309 VAL A C 1
ATOM 2512 O O . VAL A 1 309 ? -12.789 8.086 10.844 1 98.88 309 VAL A O 1
ATOM 2515 N N . MET A 1 310 ? -13.297 8.711 12.93 1 98.81 310 MET A N 1
ATOM 2516 C CA . MET A 1 310 ? -14.695 8.977 12.625 1 98.81 310 MET A CA 1
ATOM 2517 C C . MET A 1 310 ? -14.82 10.109 11.609 1 98.81 310 MET A C 1
ATOM 2519 O O . MET A 1 310 ? -15.719 10.086 10.758 1 98.81 310 MET A O 1
ATOM 2523 N N . ILE A 1 311 ? -13.961 11.086 11.688 1 98.81 311 ILE A N 1
ATOM 2524 C CA . ILE A 1 311 ? -14 12.18 10.719 1 98.81 311 ILE A CA 1
ATOM 2525 C C . ILE A 1 311 ? -13.797 11.617 9.312 1 98.81 311 ILE A C 1
ATOM 2527 O O . ILE A 1 311 ? -14.523 11.992 8.383 1 98.81 311 ILE A O 1
ATOM 2531 N N . TYR A 1 312 ? -12.891 10.703 9.156 1 98.75 312 TYR A N 1
ATOM 2532 C CA . TYR A 1 312 ? -12.688 10.062 7.859 1 98.75 312 TYR A CA 1
ATOM 2533 C C . TYR A 1 312 ? -13.883 9.195 7.488 1 98.75 312 TYR A C 1
ATOM 2535 O O . TYR A 1 312 ? -14.297 9.156 6.328 1 98.75 312 TYR A O 1
ATOM 2543 N N . TRP A 1 313 ? -14.461 8.508 8.469 1 98.62 313 TRP A N 1
ATOM 2544 C CA . TRP A 1 313 ? -15.539 7.555 8.211 1 98.62 313 TRP A CA 1
ATOM 2545 C C . TRP A 1 313 ? -16.812 8.273 7.773 1 98.62 313 TRP A C 1
ATOM 2547 O O . TRP A 1 313 ? -17.406 7.93 6.75 1 98.62 313 TRP A O 1
ATOM 2557 N N . VAL A 1 314 ? -17.188 9.289 8.5 1 98.06 314 VAL A N 1
ATOM 2558 C CA . VAL A 1 314 ? -18.484 9.914 8.266 1 98.06 314 VAL A CA 1
ATOM 2559 C C . VAL A 1 314 ? -18.422 10.789 7.02 1 98.06 314 VAL A C 1
ATOM 2561 O O . VAL A 1 314 ? -19.422 10.938 6.301 1 98.06 314 VAL A O 1
ATOM 2564 N N . SER A 1 315 ? -17.234 11.367 6.738 1 97.69 315 SER A N 1
ATOM 2565 C CA . SER A 1 315 ? -17.094 12.195 5.543 1 97.69 315 SER A CA 1
ATOM 2566 C C . SER A 1 315 ? -16.812 11.336 4.312 1 97.69 315 SER A C 1
ATOM 2568 O O . SER A 1 315 ? -16.922 11.812 3.18 1 97.69 315 SER A O 1
ATOM 2570 N N . GLY A 1 316 ? -16.359 10.047 4.492 1 97.81 316 GLY A N 1
ATOM 2571 C CA . GLY A 1 316 ? -16.016 9.18 3.375 1 97.81 316 GLY A CA 1
ATOM 2572 C C . GLY A 1 316 ? -14.859 9.711 2.541 1 97.81 316 GLY A C 1
ATOM 2573 O O . GLY A 1 316 ? -14.867 9.594 1.314 1 97.81 316 GLY A O 1
ATOM 2574 N N . CYS A 1 317 ? -13.836 10.32 3.213 1 98.5 317 CYS A N 1
ATOM 2575 C CA . CYS A 1 317 ? -12.859 11.086 2.445 1 98.5 317 CYS A CA 1
ATOM 2576 C C . CYS A 1 317 ? -11.555 10.312 2.295 1 98.5 317 CYS A C 1
ATOM 2578 O O . CYS A 1 317 ? -10.555 10.859 1.831 1 98.5 317 CYS A O 1
ATOM 2580 N N . MET A 1 318 ? -11.531 9.008 2.639 1 98.69 318 MET A N 1
ATOM 2581 C CA . MET A 1 318 ? -10.25 8.312 2.648 1 98.69 318 MET A CA 1
ATOM 2582 C C . MET A 1 318 ? -9.664 8.234 1.244 1 98.69 318 MET A C 1
ATOM 2584 O O . MET A 1 318 ? -8.484 8.523 1.046 1 98.69 318 MET A O 1
ATOM 2588 N N . VAL A 1 319 ? -10.453 7.906 0.221 1 98.75 319 VAL A N 1
ATOM 2589 C CA . VAL A 1 319 ? -9.953 7.754 -1.142 1 98.75 319 VAL A CA 1
ATOM 2590 C C . VAL A 1 319 ? -9.438 9.094 -1.655 1 98.75 319 VAL A C 1
ATOM 2592 O O . VAL A 1 319 ? -8.32 9.172 -2.188 1 98.75 319 VAL A O 1
ATOM 2595 N N . SER A 1 320 ? -10.211 10.164 -1.48 1 98.75 320 SER A N 1
ATOM 2596 C CA . SER A 1 320 ? -9.789 11.477 -1.96 1 98.75 320 SER A CA 1
ATOM 2597 C C . SER A 1 320 ? -8.547 11.969 -1.218 1 98.75 320 SER A C 1
ATOM 2599 O O . SER A 1 320 ? -7.684 12.609 -1.807 1 98.75 320 SER A O 1
ATOM 2601 N N . ALA A 1 321 ? -8.469 11.688 0.068 1 98.88 321 ALA A N 1
ATOM 2602 C CA . ALA A 1 321 ? -7.273 12.031 0.832 1 98.88 321 ALA A CA 1
ATOM 2603 C C . ALA A 1 321 ? -6.039 11.328 0.271 1 98.88 321 ALA A C 1
ATOM 2605 O O . ALA A 1 321 ? -4.969 11.938 0.158 1 98.88 321 ALA A O 1
ATOM 2606 N N . MET A 1 322 ? -6.199 10.086 -0.121 1 98.81 322 MET A N 1
ATOM 2607 C CA . MET A 1 322 ? -5.094 9.289 -0.64 1 98.81 322 MET A CA 1
ATOM 2608 C C . MET A 1 322 ? -4.668 9.781 -2.02 1 98.81 322 MET A C 1
ATOM 2610 O O . MET A 1 322 ? -3.488 9.711 -2.367 1 98.81 322 MET A O 1
ATOM 2614 N N . ARG A 1 323 ? -5.578 10.312 -2.809 1 98.81 323 ARG A N 1
ATOM 2615 C CA . ARG A 1 323 ? -5.258 10.828 -4.137 1 98.81 323 ARG A CA 1
ATOM 2616 C C . ARG A 1 323 ? -4.254 11.969 -4.055 1 98.81 323 ARG A C 1
ATOM 2618 O O . ARG A 1 323 ? -3.527 12.234 -5.012 1 98.81 323 ARG A O 1
ATOM 2625 N N . PHE A 1 324 ? -4.238 12.625 -2.873 1 98.75 324 PHE A N 1
ATOM 2626 C CA . PHE A 1 324 ? -3.301 13.727 -2.678 1 98.75 324 PHE A CA 1
ATOM 2627 C C . PHE A 1 324 ? -1.862 13.234 -2.775 1 98.75 324 PHE A C 1
ATOM 2629 O O . PHE A 1 324 ? -0.987 13.953 -3.262 1 98.75 324 PHE A O 1
ATOM 2636 N N . TYR A 1 325 ? -1.547 12.008 -2.387 1 98.56 325 TYR A N 1
ATOM 2637 C CA . TYR A 1 325 ? -0.223 11.414 -2.541 1 98.56 325 TYR A CA 1
ATOM 2638 C C . TYR A 1 325 ? 0.136 11.258 -4.012 1 98.56 325 TYR A C 1
ATOM 2640 O O . TYR A 1 325 ? 1.264 11.547 -4.418 1 98.56 325 TYR A O 1
ATOM 2648 N N . LYS A 1 326 ? -0.784 10.75 -4.738 1 98.25 326 LYS A N 1
ATOM 2649 C CA . LYS A 1 326 ? -0.528 10.547 -6.16 1 98.25 326 LYS A CA 1
ATOM 2650 C C . LYS A 1 326 ? -0.242 11.875 -6.863 1 98.25 326 LYS A C 1
ATOM 2652 O O . LYS A 1 326 ? 0.681 11.961 -7.676 1 98.25 326 LYS A O 1
ATOM 2657 N N . GLU A 1 327 ? -1.001 12.898 -6.523 1 98 327 GLU A N 1
ATOM 2658 C CA . GLU A 1 327 ? -0.876 14.195 -7.172 1 98 327 GLU A CA 1
ATOM 2659 C C . GLU A 1 327 ? 0.437 14.875 -6.793 1 98 327 GLU A C 1
ATOM 2661 O O . GLU A 1 327 ? 0.944 15.719 -7.539 1 98 327 GLU A O 1
ATOM 2666 N N . ASN A 1 328 ? 0.978 14.5 -5.637 1 97.06 328 ASN A N 1
ATOM 2667 C CA . ASN A 1 328 ? 2.178 15.188 -5.172 1 97.06 328 ASN A CA 1
ATOM 2668 C C . ASN A 1 328 ? 3.426 14.336 -5.371 1 97.06 328 ASN A C 1
ATOM 2670 O O . ASN A 1 328 ? 4.527 14.859 -5.531 1 97.06 328 ASN A O 1
ATOM 2674 N N . MET A 1 329 ? 3.281 13.016 -5.406 1 94.5 329 MET A N 1
ATOM 2675 C CA . MET A 1 329 ? 4.449 12.141 -5.422 1 94.5 329 MET A CA 1
ATOM 2676 C C . MET A 1 329 ? 4.488 11.312 -6.703 1 94.5 329 MET A C 1
ATOM 2678 O O . MET A 1 329 ? 5.52 10.727 -7.043 1 94.5 329 MET A O 1
ATOM 2682 N N . GLY A 1 330 ? 3.422 11.258 -7.438 1 88.19 330 GLY A N 1
ATOM 2683 C CA . GLY A 1 330 ? 3.271 10.336 -8.547 1 88.19 330 GLY A CA 1
ATOM 2684 C C . GLY A 1 330 ? 4.25 10.594 -9.68 1 88.19 330 GLY A C 1
ATOM 2685 O O . GLY A 1 330 ? 4.582 9.68 -10.438 1 88.19 330 GLY A O 1
ATOM 2686 N N . LYS A 1 331 ? 4.676 11.844 -9.805 1 84.31 331 LYS A N 1
ATOM 2687 C CA . LYS A 1 331 ? 5.617 12.188 -10.867 1 84.31 331 LYS A CA 1
ATOM 2688 C C . LYS A 1 331 ? 7.051 12.203 -10.352 1 84.31 331 LYS A C 1
ATOM 2690 O O . LYS A 1 331 ? 7.969 12.617 -11.062 1 84.31 331 LYS A O 1
ATOM 2695 N N . GLY A 1 332 ? 7.176 11.742 -9.195 1 84.62 332 GLY A N 1
ATOM 2696 C CA . GLY A 1 332 ? 8.492 11.758 -8.578 1 84.62 332 GLY A CA 1
ATOM 2697 C C . GLY A 1 332 ? 8.617 12.789 -7.473 1 84.62 332 GLY A C 1
ATOM 2698 O O . GLY A 1 332 ? 7.914 13.805 -7.48 1 84.62 332 GLY A O 1
ATOM 2699 N N . ILE A 1 333 ? 9.562 12.523 -6.629 1 81.44 333 ILE A N 1
ATOM 2700 C CA . ILE A 1 333 ? 9.797 13.414 -5.5 1 81.44 333 ILE A CA 1
ATOM 2701 C C . ILE A 1 333 ? 10.898 14.414 -5.852 1 81.44 333 ILE A C 1
ATOM 2703 O O . ILE A 1 333 ? 11.93 14.031 -6.41 1 81.44 333 ILE A O 1
ATOM 2707 N N . GLY A 1 334 ? 10.711 15.648 -5.594 1 82.31 334 GLY A N 1
ATOM 2708 C CA . GLY A 1 334 ? 11.727 16.672 -5.816 1 82.31 334 GLY A CA 1
ATOM 2709 C C . GLY A 1 334 ? 11.844 17.094 -7.27 1 82.31 334 GLY A C 1
ATOM 2710 O O . GLY A 1 334 ? 12.852 17.688 -7.668 1 82.31 334 GLY A O 1
ATOM 2711 N N . THR A 1 335 ? 10.867 16.781 -8.055 1 83.75 335 THR A N 1
ATOM 2712 C CA . THR A 1 335 ? 10.977 17 -9.492 1 83.75 335 THR A CA 1
ATOM 2713 C C . THR A 1 335 ? 10.188 18.25 -9.898 1 83.75 335 THR A C 1
ATOM 2715 O O . THR A 1 335 ? 10.352 18.75 -11.008 1 83.75 335 THR A O 1
ATOM 2718 N N . GLN A 1 336 ? 9.406 18.75 -8.969 1 88 336 GLN A N 1
ATOM 2719 C CA . GLN A 1 336 ? 8.539 19.859 -9.312 1 88 336 GLN A CA 1
ATOM 2720 C C . GLN A 1 336 ? 9.289 21.188 -9.25 1 88 336 GLN A C 1
ATOM 2722 O O . GLN A 1 336 ? 10.273 21.312 -8.523 1 88 336 GLN A O 1
ATOM 2727 N N . LYS A 1 337 ? 8.852 22.141 -9.977 1 88.06 337 LYS A N 1
ATOM 2728 C CA . LYS A 1 337 ? 9.492 23.453 -10.039 1 88.06 337 LYS A CA 1
ATOM 2729 C C . LYS A 1 337 ? 9.531 24.109 -8.664 1 88.06 337 LYS A C 1
ATOM 2731 O O . LYS A 1 337 ? 10.531 24.734 -8.289 1 88.06 337 LYS A O 1
ATOM 2736 N N . HIS A 1 338 ? 8.484 23.938 -7.934 1 89.94 338 HIS A N 1
ATOM 2737 C CA . HIS A 1 338 ? 8.406 24.594 -6.633 1 89.94 338 HIS A CA 1
ATOM 2738 C C . HIS A 1 338 ? 9.406 23.984 -5.652 1 89.94 338 HIS A C 1
ATOM 2740 O O . HIS A 1 338 ? 9.758 24.609 -4.652 1 89.94 338 HIS A O 1
ATOM 2746 N N . ASP A 1 339 ? 9.844 22.812 -5.922 1 89.12 339 ASP A N 1
ATOM 2747 C CA . ASP A 1 339 ? 10.828 22.156 -5.062 1 89.12 339 ASP A CA 1
ATOM 2748 C C . ASP A 1 339 ? 12.148 22.922 -5.059 1 89.12 339 ASP A C 1
ATOM 2750 O O . ASP A 1 339 ? 12.898 22.875 -4.078 1 89.12 339 ASP A O 1
ATOM 2754 N N . LYS A 1 340 ? 12.391 23.703 -6.074 1 88.5 340 LYS A N 1
ATOM 2755 C CA . LYS A 1 340 ? 13.672 24.375 -6.234 1 88.5 340 LYS A CA 1
ATOM 2756 C C . LYS A 1 340 ? 13.57 25.859 -5.852 1 88.5 340 LYS A C 1
ATOM 2758 O O . LYS A 1 340 ? 14.578 26.531 -5.703 1 88.5 340 LYS A O 1
ATOM 2763 N N . LEU A 1 341 ? 12.375 26.359 -5.676 1 92.88 341 LEU A N 1
ATOM 2764 C CA . LEU A 1 341 ? 12.164 27.766 -5.328 1 92.88 341 LEU A CA 1
ATOM 2765 C C . LEU A 1 341 ? 12.414 28 -3.844 1 92.88 341 LEU A C 1
ATOM 2767 O O . LEU A 1 341 ? 11.867 27.297 -2.996 1 92.88 341 LEU A O 1
ATOM 2771 N N . PRO A 1 342 ? 13.219 28.953 -3.527 1 94.44 342 PRO A N 1
ATOM 2772 C CA . PRO A 1 342 ? 13.508 29.203 -2.113 1 94.44 342 PRO A CA 1
ATOM 2773 C C . PRO A 1 342 ? 12.336 29.859 -1.383 1 94.44 342 PRO A C 1
ATOM 2775 O O . PRO A 1 342 ? 11.438 30.422 -2.021 1 94.44 342 PRO A O 1
ATOM 2778 N N . VAL A 1 343 ? 12.328 29.734 -0.108 1 97.25 343 VAL A N 1
ATOM 2779 C CA . VAL A 1 343 ? 11.398 30.422 0.786 1 97.25 343 VAL A CA 1
ATOM 2780 C C . VAL A 1 343 ? 12.125 31.547 1.53 1 97.25 343 VAL A C 1
ATOM 2782 O O . VAL A 1 343 ? 13.078 31.281 2.275 1 97.25 343 VAL A O 1
ATOM 2785 N N . ARG A 1 344 ? 11.641 32.75 1.397 1 96.88 344 ARG A N 1
ATOM 2786 C CA . ARG A 1 344 ? 12.352 33.875 1.961 1 96.88 344 ARG A CA 1
ATOM 2787 C C . ARG A 1 344 ? 11.641 34.438 3.199 1 96.88 344 ARG A C 1
ATOM 2789 O O . ARG A 1 344 ? 12.211 35.219 3.957 1 96.88 344 ARG A O 1
ATOM 2796 N N . VAL A 1 345 ? 10.414 33.969 3.373 1 97.69 345 VAL A N 1
ATOM 2797 C CA . VAL A 1 345 ? 9.625 34.375 4.535 1 97.69 345 VAL A CA 1
ATOM 2798 C C . VAL A 1 345 ? 10.312 33.906 5.812 1 97.69 345 VAL A C 1
ATOM 2800 O O . VAL A 1 345 ? 10.875 32.781 5.859 1 97.69 345 VAL A O 1
ATOM 2803 N N . PRO A 1 346 ? 10.352 34.875 6.926 1 98.56 346 PRO A N 1
ATOM 2804 C CA . PRO A 1 346 ? 10.867 34.344 8.195 1 98.56 346 PRO A CA 1
ATOM 2805 C C . PRO A 1 346 ? 10.266 33 8.562 1 98.56 346 PRO A C 1
ATOM 2807 O O . PRO A 1 346 ? 9.039 32.812 8.516 1 98.56 346 PRO A O 1
ATOM 2810 N N . THR A 1 347 ? 11.164 32 8.883 1 98.75 347 THR A N 1
ATOM 2811 C CA . THR A 1 347 ? 10.711 30.641 9.086 1 98.75 347 THR A CA 1
ATOM 2812 C C . THR A 1 347 ? 11.188 30.109 10.438 1 98.75 347 THR A C 1
ATOM 2814 O O . THR A 1 347 ? 12.328 30.359 10.836 1 98.75 347 THR A O 1
ATOM 2817 N N . GLY A 1 348 ? 10.312 29.578 11.172 1 98.81 348 GLY A N 1
ATOM 2818 C CA . GLY A 1 348 ? 10.625 28.828 12.375 1 98.81 348 GLY A CA 1
ATOM 2819 C C . GLY A 1 348 ? 10.414 27.344 12.227 1 98.81 348 GLY A C 1
ATOM 2820 O O . GLY A 1 348 ? 9.453 26.906 11.586 1 98.81 348 GLY A O 1
ATOM 2821 N N . VAL A 1 349 ? 11.336 26.547 12.805 1 98.62 349 VAL A N 1
ATOM 2822 C CA . VAL A 1 349 ? 11.25 25.094 12.695 1 98.62 349 VAL A CA 1
ATOM 2823 C C . VAL A 1 349 ? 11.281 24.469 14.086 1 98.62 349 VAL A C 1
ATOM 2825 O O . VAL A 1 349 ? 12.172 24.75 14.883 1 98.62 349 VAL A O 1
ATOM 2828 N N . ALA A 1 350 ? 10.289 23.734 14.391 1 98.69 350 ALA A N 1
ATOM 2829 C CA . ALA A 1 350 ? 10.273 22.875 15.57 1 98.69 350 ALA A CA 1
ATOM 2830 C C . ALA A 1 350 ? 10.609 21.438 15.203 1 98.69 350 ALA A C 1
ATOM 2832 O O . ALA A 1 350 ? 9.812 20.75 14.555 1 98.69 350 ALA A O 1
ATOM 2833 N N . SER A 1 351 ? 11.766 20.953 15.617 1 98.25 351 SER A N 1
ATOM 2834 C CA . SER A 1 351 ? 12.25 19.625 15.258 1 98.25 351 SER A CA 1
ATOM 2835 C C . SER A 1 351 ? 12.023 18.625 16.391 1 98.25 351 SER A C 1
ATOM 2837 O O . SER A 1 351 ? 12.75 18.625 17.391 1 98.25 351 SER A O 1
ATOM 2839 N N . PHE A 1 352 ? 11.109 17.781 16.203 1 98.19 352 PHE A N 1
ATOM 2840 C CA . PHE A 1 352 ? 10.742 16.828 17.25 1 98.19 352 PHE A CA 1
ATOM 2841 C C . PHE A 1 352 ? 11.602 15.57 17.141 1 98.19 352 PHE A C 1
ATOM 2843 O O . PHE A 1 352 ? 11.906 15.109 16.047 1 98.19 352 PHE A O 1
ATOM 2850 N N . PRO A 1 353 ? 11.883 14.914 18.25 1 97.19 353 PRO A N 1
ATOM 2851 C CA . PRO A 1 353 ? 12.875 13.844 18.266 1 97.19 353 PRO A CA 1
ATOM 2852 C C . PRO A 1 353 ? 12.367 12.562 17.594 1 97.19 353 PRO A C 1
ATOM 2854 O O . PRO A 1 353 ? 13.164 11.789 17.047 1 97.19 353 PRO A O 1
ATOM 2857 N N . ASN A 1 354 ? 11.055 12.32 17.609 1 97.12 354 ASN A N 1
ATOM 2858 C CA . ASN A 1 354 ? 10.523 11.078 17.062 1 97.12 354 ASN A CA 1
ATOM 2859 C C . ASN A 1 354 ? 9.836 11.305 15.719 1 97.12 354 ASN A C 1
ATOM 2861 O O . ASN A 1 354 ? 9.008 10.508 15.297 1 97.12 354 ASN A O 1
ATOM 2865 N N . GLU A 1 355 ? 10.195 12.484 15.109 1 96.38 355 GLU A N 1
ATOM 2866 C CA . GLU A 1 355 ? 9.695 12.734 13.766 1 96.38 355 GLU A CA 1
ATOM 2867 C C . GLU A 1 355 ? 10.133 11.641 12.797 1 96.38 355 GLU A C 1
ATOM 2869 O O . GLU A 1 355 ? 11.086 10.914 13.07 1 96.38 355 GLU A O 1
ATOM 2874 N N . ILE A 1 356 ? 9.445 11.477 11.695 1 93.94 356 ILE A N 1
ATOM 2875 C CA . ILE A 1 356 ? 9.656 10.414 10.719 1 93.94 356 ILE A CA 1
ATOM 2876 C C . ILE A 1 356 ? 11.055 10.555 10.102 1 93.94 356 ILE A C 1
ATOM 2878 O O . ILE A 1 356 ? 11.719 9.547 9.82 1 93.94 356 ILE A O 1
ATOM 2882 N N . MET A 1 357 ? 11.43 11.781 9.867 1 92 357 MET A N 1
ATOM 2883 C CA . MET A 1 357 ? 12.75 12.086 9.328 1 92 357 MET A CA 1
ATOM 2884 C C . MET A 1 357 ? 13.336 13.328 9.992 1 92 357 MET A C 1
ATOM 2886 O O . MET A 1 357 ? 12.602 14.258 10.336 1 92 357 MET A O 1
ATOM 2890 N N . HIS A 1 358 ? 14.641 13.234 10.141 1 94.75 358 HIS A N 1
ATOM 2891 C CA . HIS A 1 358 ? 15.344 14.383 10.695 1 94.75 358 HIS A CA 1
ATOM 2892 C C . HIS A 1 358 ? 16.047 15.18 9.602 1 94.75 358 HIS A C 1
ATOM 2894 O O . HIS A 1 358 ? 16.688 14.602 8.727 1 94.75 358 HIS A O 1
ATOM 2900 N N . THR A 1 359 ? 15.852 16.438 9.656 1 95.56 359 THR A N 1
ATOM 2901 C CA . THR A 1 359 ? 16.531 17.359 8.75 1 95.56 359 THR A CA 1
ATOM 2902 C C . THR A 1 359 ? 17.359 18.375 9.531 1 95.56 359 THR A C 1
ATOM 2904 O O . THR A 1 359 ? 16.812 19.219 10.25 1 95.56 359 THR A O 1
ATOM 2907 N N . PRO A 1 360 ? 18.656 18.297 9.328 1 95.94 360 PRO A N 1
ATOM 2908 C CA . PRO A 1 360 ? 19.5 19.297 9.984 1 95.94 360 PRO A CA 1
ATOM 2909 C C . PRO A 1 360 ? 19.188 20.734 9.531 1 95.94 360 PRO A C 1
ATOM 2911 O O . PRO A 1 360 ? 18.75 20.938 8.398 1 95.94 360 PRO A O 1
ATOM 2914 N N . ARG A 1 361 ? 19.484 21.656 10.43 1 96.56 361 ARG A N 1
ATOM 2915 C CA . ARG A 1 361 ? 19.297 23.062 10.102 1 96.56 361 ARG A CA 1
ATOM 2916 C C . ARG A 1 361 ? 20.031 23.438 8.82 1 96.56 361 ARG A C 1
ATOM 2918 O O . ARG A 1 361 ? 19.516 24.188 7.992 1 96.56 361 ARG A O 1
ATOM 2925 N N . SER A 1 362 ? 21.25 22.906 8.641 1 94.81 362 SER A N 1
ATOM 2926 C CA . SER A 1 362 ? 22.078 23.234 7.488 1 94.81 362 SER A CA 1
ATOM 2927 C C . SER A 1 362 ? 21.422 22.781 6.188 1 94.81 362 SER A C 1
ATOM 2929 O O . SER A 1 362 ? 21.562 23.438 5.152 1 94.81 362 SER A O 1
ATOM 2931 N N . TRP A 1 363 ? 20.719 21.625 6.227 1 95.44 363 TRP A N 1
ATOM 2932 C CA . TRP A 1 363 ? 19.984 21.172 5.055 1 95.44 363 TRP A CA 1
ATOM 2933 C C . TRP A 1 363 ? 18.766 22.047 4.793 1 95.44 363 TRP A C 1
ATOM 2935 O O . TRP A 1 363 ? 18.516 22.453 3.656 1 95.44 363 TRP A O 1
ATOM 2945 N N . ALA A 1 364 ? 18.031 22.406 5.859 1 95.94 364 ALA A N 1
ATOM 2946 C CA . ALA A 1 364 ? 16.812 23.188 5.754 1 95.94 364 ALA A CA 1
ATOM 2947 C C . ALA A 1 364 ? 17.094 24.578 5.195 1 95.94 364 ALA A C 1
ATOM 2949 O O . ALA A 1 364 ? 16.281 25.125 4.449 1 95.94 364 ALA A O 1
ATOM 2950 N N . GLN A 1 365 ? 18.203 25.078 5.496 1 94.94 365 GLN A N 1
ATOM 2951 C CA . GLN A 1 365 ? 18.578 26.438 5.129 1 94.94 365 GLN A CA 1
ATOM 2952 C C . GLN A 1 365 ? 18.719 26.594 3.617 1 94.94 365 GLN A C 1
ATOM 2954 O O . GLN A 1 365 ? 18.656 27.703 3.082 1 94.94 365 GLN A O 1
ATOM 2959 N N . LYS A 1 366 ? 18.891 25.484 2.973 1 92.38 366 LYS A N 1
ATOM 2960 C CA . LYS A 1 366 ? 19 25.547 1.519 1 92.38 366 LYS A CA 1
ATOM 2961 C C . LYS A 1 366 ? 17.688 25.922 0.867 1 92.38 366 LYS A C 1
ATOM 2963 O O . LYS A 1 366 ? 17.656 26.531 -0.205 1 92.38 366 LYS A O 1
ATOM 2968 N N . LYS A 1 367 ? 16.625 25.562 1.452 1 94.31 367 LYS A N 1
ATOM 2969 C CA . LYS A 1 367 ? 15.297 25.891 0.959 1 94.31 367 LYS A CA 1
ATOM 2970 C C . LYS A 1 367 ? 14.727 27.109 1.669 1 94.31 367 LYS A C 1
ATOM 2972 O O . LYS A 1 367 ? 14.164 28 1.028 1 94.31 367 LYS A O 1
ATOM 2977 N N . TYR A 1 368 ? 14.898 27.109 2.936 1 96.88 368 TYR A N 1
ATOM 2978 C CA . TYR A 1 368 ? 14.43 28.219 3.768 1 96.88 368 TYR A CA 1
ATOM 2979 C C . TYR A 1 368 ? 15.578 29.141 4.129 1 96.88 368 TYR A C 1
ATOM 2981 O O . TYR A 1 368 ? 16.281 28.922 5.117 1 96.88 368 TYR A O 1
ATOM 2989 N N . THR A 1 369 ? 15.641 30.203 3.486 1 96.69 369 THR A N 1
ATOM 2990 C CA . THR A 1 369 ? 16.844 31.031 3.529 1 96.69 369 THR A CA 1
ATOM 2991 C C . THR A 1 369 ? 16.828 31.953 4.746 1 96.69 369 THR A C 1
ATOM 2993 O O . THR A 1 369 ? 17.859 32.531 5.121 1 96.69 369 THR A O 1
ATOM 2996 N N . ASN A 1 370 ? 15.703 32.125 5.355 1 97.62 370 ASN A N 1
ATOM 2997 C CA . ASN A 1 370 ? 15.555 33 6.516 1 97.62 370 ASN A CA 1
ATOM 2998 C C . ASN A 1 370 ? 14.984 32.25 7.715 1 97.62 370 ASN A C 1
ATOM 3000 O O . ASN A 1 370 ? 13.922 32.625 8.234 1 97.62 370 ASN A O 1
ATOM 3004 N N . ILE A 1 371 ? 15.758 31.297 8.219 1 98.19 371 ILE A N 1
ATOM 3005 C CA . ILE A 1 371 ? 15.359 30.609 9.438 1 98.19 371 ILE A CA 1
ATOM 3006 C C . ILE A 1 371 ? 15.734 31.438 10.656 1 98.19 371 ILE A C 1
ATOM 3008 O O . ILE A 1 371 ? 16.922 31.625 10.945 1 98.19 371 ILE A O 1
ATOM 3012 N N . ILE A 1 372 ? 14.75 31.828 11.367 1 97.69 372 ILE A N 1
ATOM 3013 C CA . ILE A 1 372 ? 15.062 32.719 12.477 1 97.69 372 ILE A CA 1
ATOM 3014 C C . ILE A 1 372 ? 14.969 31.969 13.797 1 97.69 372 ILE A C 1
ATOM 3016 O O . ILE A 1 372 ? 15.5 32.406 14.812 1 97.69 372 ILE A O 1
ATOM 3020 N N . THR A 1 373 ? 14.234 30.875 13.828 1 98.25 373 THR A N 1
ATOM 3021 C CA . THR A 1 373 ? 14.25 29.953 14.961 1 98.25 373 THR A CA 1
ATOM 3022 C C . THR A 1 373 ? 14.328 28.516 14.469 1 98.25 373 THR A C 1
ATOM 3024 O O . THR A 1 373 ? 13.719 28.156 13.453 1 98.25 373 THR A O 1
ATOM 3027 N N . PHE A 1 374 ? 15.125 27.672 15.078 1 98.19 374 PHE A N 1
ATOM 3028 C CA . PHE A 1 374 ? 15.258 26.234 14.875 1 98.19 374 PHE A CA 1
ATOM 3029 C C . PHE A 1 374 ? 15.438 25.516 16.219 1 98.19 374 PHE A C 1
ATOM 3031 O O . PHE A 1 374 ? 16.547 25.484 16.75 1 98.19 374 PHE A O 1
ATOM 3038 N N . ASN A 1 375 ? 14.406 24.922 16.719 1 98.19 375 ASN A N 1
ATOM 3039 C CA . ASN A 1 375 ? 14.43 24.375 18.062 1 98.19 375 ASN A CA 1
ATOM 3040 C C . ASN A 1 375 ? 14.312 22.844 18.047 1 98.19 375 ASN A C 1
ATOM 3042 O O . ASN A 1 375 ? 13.406 22.297 17.406 1 98.19 375 ASN A O 1
ATOM 3046 N N . LEU A 1 376 ? 15.258 22.188 18.703 1 97.62 376 LEU A N 1
ATOM 3047 C CA . LEU A 1 376 ? 15.148 20.766 18.969 1 97.62 376 LEU A CA 1
ATOM 3048 C C . LEU A 1 376 ? 14.227 20.5 20.156 1 97.62 376 LEU A C 1
ATOM 3050 O O . LEU A 1 376 ? 14.586 20.781 21.297 1 97.62 376 LEU A O 1
ATOM 3054 N N . MET A 1 377 ? 13.07 19.969 19.859 1 98.12 377 MET A N 1
ATOM 3055 C CA . MET A 1 377 ? 12.055 19.766 20.891 1 98.12 377 MET A CA 1
ATOM 3056 C C . MET A 1 377 ? 12.43 18.609 21.812 1 98.12 377 MET A C 1
ATOM 3058 O O . MET A 1 377 ? 13.055 17.641 21.359 1 98.12 377 MET A O 1
ATOM 3062 N N . PRO A 1 378 ? 12.023 18.609 23.031 1 97.25 378 PRO A N 1
ATOM 3063 C CA . PRO A 1 378 ? 12.453 17.594 24 1 97.25 378 PRO A CA 1
ATOM 3064 C C . PRO A 1 378 ? 11.719 16.266 23.844 1 97.25 378 PRO A C 1
ATOM 3066 O O . PRO A 1 378 ? 12.219 15.227 24.266 1 97.25 378 PRO A O 1
ATOM 3069 N N . GLN A 1 379 ? 10.5 16.312 23.312 1 97.75 379 GLN A N 1
ATOM 3070 C CA . GLN A 1 379 ? 9.703 15.102 23.156 1 97.75 379 GLN A CA 1
ATOM 3071 C C . GLN A 1 379 ? 8.641 15.281 22.062 1 97.75 379 GLN A C 1
ATOM 3073 O O . GLN A 1 379 ? 8.312 16.406 21.688 1 97.75 379 GLN A O 1
ATOM 3078 N N . GLY A 1 380 ? 8.164 14.156 21.672 1 97.81 380 GLY A N 1
ATOM 3079 C CA . GLY A 1 380 ? 7.109 14.172 20.672 1 97.81 380 GLY A CA 1
ATOM 3080 C C . GLY A 1 380 ? 7.559 13.648 19.312 1 97.81 380 GLY A C 1
ATOM 3081 O O . GLY A 1 380 ? 8.758 13.508 19.062 1 97.81 380 GLY A O 1
ATOM 3082 N N . GLY A 1 381 ? 6.531 13.383 18.5 1 97.81 381 GLY A N 1
ATOM 3083 C CA . GLY A 1 381 ? 6.789 12.859 17.156 1 97.81 381 GLY A CA 1
ATOM 3084 C C . GLY A 1 381 ? 6.055 13.617 16.062 1 97.81 381 GLY A C 1
ATOM 3085 O O . GLY A 1 381 ? 6.027 14.852 16.078 1 97.81 381 GLY A O 1
ATOM 3086 N N . HIS A 1 382 ? 5.551 12.867 15.102 1 98.06 382 HIS A N 1
ATOM 3087 C CA . HIS A 1 382 ? 5.02 13.391 13.844 1 98.06 382 HIS A CA 1
ATOM 3088 C C . HIS A 1 382 ? 3.76 14.219 14.086 1 98.06 382 HIS A C 1
ATOM 3090 O O . HIS A 1 382 ? 3.484 15.164 13.344 1 98.06 382 HIS A O 1
ATOM 3096 N N . PHE A 1 383 ? 2.984 13.844 15.086 1 98.44 383 PHE A N 1
ATOM 3097 C CA . PHE A 1 383 ? 1.719 14.516 15.359 1 98.44 383 PHE A CA 1
ATOM 3098 C C . PHE A 1 383 ? 1.892 15.57 16.438 1 98.44 383 PHE A C 1
ATOM 3100 O O . PHE A 1 383 ? 1.213 15.539 17.469 1 98.44 383 PHE A O 1
ATOM 3107 N N . ALA A 1 384 ? 2.658 16.594 16.156 1 98.06 384 ALA A N 1
ATOM 3108 C CA . ALA A 1 384 ? 3.203 17.531 17.109 1 98.06 384 ALA A CA 1
ATOM 3109 C C . ALA A 1 384 ? 2.086 18.234 17.891 1 98.06 384 ALA A C 1
ATOM 3111 O O . ALA A 1 384 ? 2.025 18.156 19.109 1 98.06 384 ALA A O 1
ATOM 3112 N N . ALA A 1 385 ? 1.15 18.844 17.141 1 98 385 ALA A N 1
ATOM 3113 C CA . ALA A 1 385 ? 0.1 19.625 17.797 1 98 385 ALA A CA 1
ATOM 3114 C C . ALA A 1 385 ? -0.844 18.719 18.578 1 98 385 ALA A C 1
ATOM 3116 O O . ALA A 1 385 ? -1.396 19.141 19.609 1 98 385 ALA A O 1
ATOM 3117 N N . PHE A 1 386 ? -0.99 17.484 18.125 1 98.06 386 PHE A N 1
ATOM 3118 C CA . PHE A 1 386 ? -1.887 16.531 18.766 1 98.06 386 PHE A CA 1
ATOM 3119 C C . PHE A 1 386 ? -1.219 15.883 19.969 1 98.06 386 PHE A C 1
ATOM 3121 O O . PHE A 1 386 ? -1.854 15.695 21.016 1 98.06 386 PHE A O 1
ATOM 3128 N N . GLU A 1 387 ? 0.054 15.641 19.875 1 97.88 387 GLU A N 1
ATOM 3129 C CA . GLU A 1 387 ? 0.832 14.906 20.875 1 97.88 387 GLU A CA 1
ATOM 3130 C C . GLU A 1 387 ? 1.368 15.836 21.953 1 97.88 387 GLU A C 1
ATOM 3132 O O . GLU A 1 387 ? 1.358 15.492 23.141 1 97.88 387 GLU A O 1
ATOM 3137 N N . GLU A 1 388 ? 1.881 16.984 21.547 1 98 388 GLU A N 1
ATOM 3138 C CA . GLU A 1 388 ? 2.529 17.953 22.438 1 98 388 GLU A CA 1
ATOM 3139 C C . GLU A 1 388 ? 2.002 19.359 22.203 1 98 388 GLU A C 1
ATOM 3141 O O . GLU A 1 388 ? 2.756 20.25 21.812 1 98 388 GLU A O 1
ATOM 3146 N N . PRO A 1 389 ? 0.703 19.594 22.516 1 97.94 389 PRO A N 1
ATOM 3147 C CA . PRO A 1 389 ? 0.092 20.891 22.188 1 97.94 389 PRO A CA 1
ATOM 3148 C C . PRO A 1 389 ? 0.756 22.062 22.906 1 97.94 389 PRO A C 1
ATOM 3150 O O . PRO A 1 389 ? 0.917 23.125 22.328 1 97.94 389 PRO A O 1
ATOM 3153 N N . GLU A 1 390 ? 1.203 21.891 24.125 1 97.31 390 GLU A N 1
ATOM 3154 C CA . GLU A 1 390 ? 1.822 22.984 24.859 1 97.31 390 GLU A CA 1
ATOM 3155 C C . GLU A 1 390 ? 3.174 23.359 24.266 1 97.31 390 GLU A C 1
ATOM 3157 O O . GLU A 1 390 ? 3.504 24.547 24.172 1 97.31 390 GLU A O 1
ATOM 3162 N N . LEU A 1 391 ? 3.926 22.328 23.891 1 97.88 391 LEU A N 1
ATOM 3163 C CA . LEU A 1 391 ? 5.223 22.594 23.266 1 97.88 391 LEU A CA 1
ATOM 3164 C C . LEU A 1 391 ? 5.055 23.359 21.953 1 97.88 391 LEU A C 1
ATOM 3166 O O . LEU A 1 391 ? 5.801 24.297 21.672 1 97.88 391 LEU A O 1
ATOM 3170 N N . VAL A 1 392 ? 4.094 22.969 21.156 1 98.56 392 VAL A N 1
ATOM 3171 C CA . VAL A 1 392 ? 3.857 23.594 19.859 1 98.56 392 VAL A CA 1
ATOM 3172 C C . VAL A 1 392 ? 3.385 25.031 20.047 1 98.56 392 VAL A C 1
ATOM 3174 O O . VAL A 1 392 ? 3.877 25.938 19.391 1 98.56 392 VAL A O 1
ATOM 3177 N N . ALA A 1 393 ? 2.451 25.25 20.953 1 98.44 393 ALA A N 1
ATOM 3178 C CA . ALA A 1 393 ? 1.927 26.594 21.219 1 98.44 393 ALA A CA 1
ATOM 3179 C C . ALA A 1 393 ? 3.033 27.531 21.672 1 98.44 393 ALA A C 1
ATOM 3181 O O . ALA A 1 393 ? 3.154 28.656 21.188 1 98.44 393 ALA A O 1
ATOM 3182 N N . ALA A 1 394 ? 3.811 27.031 22.625 1 97.5 394 ALA A N 1
ATOM 3183 C CA . ALA A 1 394 ? 4.898 27.844 23.156 1 97.5 394 ALA A CA 1
ATOM 3184 C C . ALA A 1 394 ? 5.914 28.188 22.078 1 97.5 394 ALA A C 1
ATOM 3186 O O . ALA A 1 394 ? 6.434 29.297 22.031 1 97.5 394 ALA A O 1
ATOM 3187 N N . ASP A 1 395 ? 6.215 27.234 21.25 1 98.25 395 ASP A N 1
ATOM 3188 C CA . ASP A 1 395 ? 7.199 27.438 20.188 1 98.25 395 ASP A CA 1
ATOM 3189 C C . ASP A 1 395 ? 6.68 28.438 19.156 1 98.25 395 ASP A C 1
ATOM 3191 O O . ASP A 1 395 ? 7.441 29.25 18.625 1 98.25 395 ASP A O 1
ATOM 3195 N N . ILE A 1 396 ? 5.387 28.344 18.781 1 98.56 396 ILE A N 1
ATOM 3196 C CA . ILE A 1 396 ? 4.77 29.281 17.859 1 98.56 396 ILE A CA 1
ATOM 3197 C C . ILE A 1 396 ? 4.844 30.703 18.438 1 98.56 396 ILE A C 1
ATOM 3199 O O . ILE A 1 396 ? 5.199 31.641 17.734 1 98.56 396 ILE A O 1
ATOM 3203 N N . GLN A 1 397 ? 4.555 30.859 19.703 1 97.75 397 GLN A N 1
ATOM 3204 C CA . GLN A 1 397 ? 4.598 32.156 20.359 1 97.75 397 GLN A CA 1
ATOM 3205 C C . GLN A 1 397 ? 6.008 32.75 20.328 1 97.75 397 GLN A C 1
ATOM 3207 O O . GLN A 1 397 ? 6.188 33.938 20.047 1 97.75 397 GLN A O 1
ATOM 3212 N N . GLN A 1 398 ? 6.91 31.859 20.688 1 97.5 398 GLN A N 1
ATOM 3213 C CA . GLN A 1 398 ? 8.305 32.312 20.688 1 97.5 398 GLN A CA 1
ATOM 3214 C C . GLN A 1 398 ? 8.727 32.75 19.297 1 97.5 398 GLN A C 1
ATOM 3216 O O . GLN A 1 398 ? 9.359 33.812 19.141 1 97.5 398 GLN A O 1
ATOM 3221 N N . PHE A 1 399 ? 8.43 32.031 18.312 1 98.56 399 PHE A N 1
ATOM 3222 C CA . PHE A 1 399 ? 8.75 32.344 16.922 1 98.56 399 PHE A CA 1
ATOM 3223 C C . PHE A 1 399 ? 8.133 33.656 16.5 1 98.56 399 PHE A C 1
ATOM 3225 O O . PHE A 1 399 ? 8.812 34.531 15.953 1 98.56 399 PHE A O 1
ATOM 3232 N N . VAL A 1 400 ? 6.809 33.781 16.688 1 98.19 400 VAL A N 1
ATOM 3233 C CA . VAL A 1 400 ? 6.078 34.969 16.297 1 98.19 400 VAL A CA 1
ATOM 3234 C C . VAL A 1 400 ? 6.656 36.188 17.016 1 98.19 400 VAL A C 1
ATOM 3236 O O . VAL A 1 400 ? 6.781 37.25 16.422 1 98.19 400 VAL A O 1
ATOM 3239 N N . GLY A 1 401 ? 6.973 36 18.281 1 97.19 401 GLY A N 1
ATOM 3240 C CA . GLY A 1 401 ? 7.629 37.094 19.016 1 97.19 401 GLY A CA 1
ATOM 3241 C C . GLY A 1 401 ? 8.898 37.562 18.344 1 97.19 401 GLY A C 1
ATOM 3242 O O . GLY A 1 401 ? 9.148 38.781 18.281 1 97.19 401 GLY A O 1
ATOM 3243 N N . LYS A 1 402 ? 9.688 36.656 17.922 1 97.75 402 LYS A N 1
ATOM 3244 C CA . LYS A 1 402 ? 10.93 37 17.25 1 97.75 402 LYS A CA 1
ATOM 3245 C C . LYS A 1 402 ? 10.656 37.719 15.922 1 97.75 402 LYS A C 1
ATOM 3247 O O . LYS A 1 402 ? 11.367 38.656 15.57 1 97.75 402 LYS A O 1
ATOM 3252 N N . VAL A 1 403 ? 9.68 37.25 15.125 1 97.88 403 VAL A N 1
ATOM 3253 C CA . VAL A 1 403 ? 9.312 37.875 13.859 1 97.88 403 VAL A CA 1
ATOM 3254 C C . VAL A 1 403 ? 8.875 39.312 14.109 1 97.88 403 VAL A C 1
ATOM 3256 O O . VAL A 1 403 ? 9.32 40.25 13.414 1 97.88 403 VAL A O 1
ATOM 3259 N N . GLU A 1 404 ? 8 39.562 15.102 1 95.88 404 GLU A N 1
ATOM 3260 C CA . GLU A 1 404 ? 7.457 40.875 15.398 1 95.88 404 GLU A CA 1
ATOM 3261 C C . GLU A 1 404 ? 8.555 41.844 15.852 1 95.88 404 GLU A C 1
ATOM 3263 O O . GLU A 1 404 ? 8.547 43 15.484 1 95.88 404 GLU A O 1
ATOM 3268 N N . ARG A 1 405 ? 9.438 41.344 16.594 1 94.62 405 ARG A N 1
ATOM 3269 C CA . ARG A 1 405 ? 10.539 42.188 17.078 1 94.62 405 ARG A CA 1
ATOM 3270 C C . ARG A 1 405 ? 11.461 42.594 15.93 1 94.62 405 ARG A C 1
ATOM 3272 O O . ARG A 1 405 ? 11.898 43.75 15.859 1 94.62 405 ARG A O 1
ATOM 3279 N N . GLU A 1 406 ? 11.766 41.656 15.117 1 91.69 406 GLU A N 1
ATOM 3280 C CA . GLU A 1 406 ? 12.617 41.969 13.977 1 91.69 406 GLU A CA 1
ATOM 3281 C C . GLU A 1 406 ? 11.961 43 13.055 1 91.69 406 GLU A C 1
ATOM 3283 O O . GLU A 1 406 ? 12.633 43.844 12.492 1 91.69 406 GLU A O 1
ATOM 3288 N N . GLU A 1 407 ? 10.703 42.875 12.836 1 87.94 407 GLU A N 1
ATOM 3289 C CA . GLU A 1 407 ? 9.969 43.812 12 1 87.94 407 GLU A CA 1
ATOM 3290 C C . GLU A 1 407 ? 9.977 45.219 12.609 1 87.94 407 GLU A C 1
ATOM 3292 O O . GLU A 1 407 ? 10.102 46.188 11.891 1 87.94 407 GLU A O 1
ATOM 3297 N N . CYS A 1 408 ? 9.805 45.219 13.867 1 85.81 408 CYS A N 1
ATOM 3298 C CA . CYS A 1 408 ? 9.836 46.5 14.57 1 85.81 408 CYS A CA 1
ATOM 3299 C C . CYS A 1 408 ? 11.195 47.188 14.43 1 85.81 408 CYS A C 1
ATOM 3301 O O . CYS A 1 408 ? 11.281 48.375 14.188 1 85.81 408 CYS A O 1
ATOM 3303 N N . TRP A 1 409 ? 12.086 46.344 14.547 1 83.81 409 TRP A N 1
ATOM 3304 C CA . TRP A 1 409 ? 13.438 46.875 14.422 1 83.81 409 TRP A CA 1
ATOM 3305 C C . TRP A 1 409 ? 13.695 47.375 13.008 1 83.81 409 TRP A C 1
ATOM 3307 O O . TRP A 1 409 ? 14.328 48.438 12.82 1 83.81 409 TRP A O 1
ATOM 3317 N N . ARG A 1 410 ? 13.297 46.75 11.961 1 80.75 410 ARG A N 1
ATOM 3318 C CA . ARG A 1 410 ? 13.492 47.156 10.57 1 80.75 410 ARG A CA 1
ATOM 3319 C C . ARG A 1 410 ? 12.766 48.469 10.258 1 80.75 410 ARG A C 1
ATOM 3321 O O . ARG A 1 410 ? 13.25 49.281 9.477 1 80.75 410 ARG A O 1
ATOM 3328 N N . LYS A 1 411 ? 11.625 48.688 10.93 1 81.31 411 LYS A N 1
ATOM 3329 C CA . LYS A 1 411 ? 10.82 49.875 10.703 1 81.31 411 LYS A CA 1
ATOM 3330 C C . LYS A 1 411 ? 11.43 51.094 11.383 1 81.31 411 LYS A C 1
ATOM 3332 O O . LYS A 1 411 ? 11.336 52.219 10.867 1 81.31 411 LYS A O 1
ATOM 3337 N N . MET A 1 412 ? 12.047 50.781 12.43 1 84.06 412 MET A N 1
ATOM 3338 C CA . MET A 1 412 ? 12.695 51.875 13.156 1 84.06 412 MET A CA 1
ATOM 3339 C C . MET A 1 412 ? 13.953 52.344 12.422 1 84.06 412 MET A C 1
ATOM 3341 O O . MET A 1 412 ? 14.359 53.5 12.547 1 84.06 412 MET A O 1
ATOM 3345 N N . ARG A 1 413 ? 14.594 51.5 11.805 1 76.12 413 ARG A N 1
ATOM 3346 C CA . ARG A 1 413 ? 15.836 51.812 11.094 1 76.12 413 ARG A CA 1
ATOM 3347 C C . ARG A 1 413 ? 15.539 52.5 9.758 1 76.12 413 ARG A C 1
ATOM 3349 O O . ARG A 1 413 ? 16.422 53.125 9.156 1 76.12 413 ARG A O 1
ATOM 3356 N N . LYS A 1 414 ? 14.438 52.5 9.312 1 65.44 414 LYS A N 1
ATOM 3357 C CA . LYS A 1 414 ? 14.078 53.25 8.102 1 65.44 414 LYS A CA 1
ATOM 3358 C C . LYS A 1 414 ? 13.586 54.656 8.438 1 65.44 414 LYS A C 1
ATOM 3360 O O . LYS A 1 414 ? 14.008 55.219 9.438 1 65.44 414 LYS A O 1
ATOM 3365 N N . MET B 1 1 ? -13.297 -31.125 -0.289 1 89.19 1 MET B N 1
ATOM 3366 C CA . MET B 1 1 ? -14.195 -30.375 -1.165 1 89.19 1 MET B CA 1
ATOM 3367 C C . MET B 1 1 ? -14.43 -28.969 -0.636 1 89.19 1 MET B C 1
ATOM 3369 O O . MET B 1 1 ? -14.266 -28.703 0.559 1 89.19 1 MET B O 1
ATOM 3373 N N . VAL B 1 2 ? -14.734 -28.094 -1.604 1 93.44 2 VAL B N 1
ATOM 3374 C CA . VAL B 1 2 ? -15.117 -26.734 -1.259 1 93.44 2 VAL B CA 1
ATOM 3375 C C . VAL B 1 2 ? -16.594 -26.688 -0.908 1 93.44 2 VAL B C 1
ATOM 3377 O O . VAL B 1 2 ? -17.422 -27.328 -1.563 1 93.44 2 VAL B O 1
ATOM 3380 N N . GLU B 1 3 ? -16.906 -26 0.165 1 92.56 3 GLU B N 1
ATOM 3381 C CA . GLU B 1 3 ? -18.297 -25.891 0.628 1 92.56 3 GLU B CA 1
ATOM 3382 C C . GLU B 1 3 ? -18.672 -24.438 0.878 1 92.56 3 GLU B C 1
ATOM 3384 O O . GLU B 1 3 ? -17.812 -23.547 0.893 1 92.56 3 GLU B O 1
ATOM 3389 N N . THR B 1 4 ? -20 -24.234 0.928 1 91.31 4 THR B N 1
ATOM 3390 C CA . THR B 1 4 ? -20.531 -22.906 1.235 1 91.31 4 THR B CA 1
ATOM 3391 C C . THR B 1 4 ? -21.797 -23.031 2.088 1 91.31 4 THR B C 1
ATOM 3393 O O . THR B 1 4 ? -22.438 -24.078 2.111 1 91.31 4 THR B O 1
ATOM 3396 N N . THR B 1 5 ? -22.016 -22 2.859 1 94.44 5 THR B N 1
ATOM 3397 C CA . THR B 1 5 ? -23.219 -21.953 3.67 1 94.44 5 THR B CA 1
ATOM 3398 C C . THR B 1 5 ? -24.062 -20.734 3.301 1 94.44 5 THR B C 1
ATOM 3400 O O . THR B 1 5 ? -23.547 -19.75 2.752 1 94.44 5 THR B O 1
ATOM 3403 N N . ASP B 1 6 ? -25.297 -20.828 3.594 1 96.12 6 ASP B N 1
ATOM 3404 C CA . ASP B 1 6 ? -26.188 -19.688 3.363 1 96.12 6 ASP B CA 1
ATOM 3405 C C . ASP B 1 6 ? -25.781 -18.5 4.223 1 96.12 6 ASP B C 1
ATOM 3407 O O . ASP B 1 6 ? -25.938 -17.344 3.809 1 96.12 6 ASP B O 1
ATOM 3411 N N . GLU B 1 7 ? -25.344 -18.781 5.32 1 95.44 7 GLU B N 1
ATOM 3412 C CA . GLU B 1 7 ? -24.938 -17.719 6.227 1 95.44 7 GLU B CA 1
ATOM 3413 C C . GLU B 1 7 ? -23.797 -16.906 5.625 1 95.44 7 GLU B C 1
ATOM 3415 O O . GLU B 1 7 ? -23.797 -15.672 5.688 1 95.44 7 GLU B O 1
ATOM 3420 N N . GLU B 1 8 ? -22.828 -17.609 5.098 1 94.06 8 GLU B N 1
ATOM 3421 C CA . GLU B 1 8 ? -21.688 -16.953 4.449 1 94.06 8 GLU B CA 1
ATOM 3422 C C . GLU B 1 8 ? -22.156 -16.109 3.26 1 94.06 8 GLU B C 1
ATOM 3424 O O . GLU B 1 8 ? -21.672 -14.992 3.057 1 94.06 8 GLU B O 1
ATOM 3429 N N . LEU B 1 9 ? -23.062 -16.625 2.537 1 97.19 9 LEU B N 1
ATOM 3430 C CA . LEU B 1 9 ? -23.562 -15.93 1.359 1 97.19 9 LEU B CA 1
ATOM 3431 C C . LEU B 1 9 ? -24.406 -14.727 1.762 1 97.19 9 LEU B C 1
ATOM 3433 O O . LEU B 1 9 ? -24.328 -13.672 1.133 1 97.19 9 LEU B O 1
ATOM 3437 N N . ASN B 1 10 ? -25.219 -14.898 2.775 1 97.5 10 ASN B N 1
ATOM 3438 C CA . ASN B 1 10 ? -26.047 -13.789 3.256 1 97.5 10 ASN B CA 1
ATOM 3439 C C . ASN B 1 10 ? -25.188 -12.633 3.768 1 97.5 10 ASN B C 1
ATOM 3441 O O . ASN B 1 10 ? -25.516 -11.469 3.549 1 97.5 10 ASN B O 1
ATOM 3445 N N . ASP B 1 11 ? -24.188 -13.016 4.461 1 97.44 11 ASP B N 1
ATOM 3446 C CA . ASP B 1 11 ? -23.266 -11.992 4.922 1 97.44 11 ASP B CA 1
ATOM 3447 C C . ASP B 1 11 ? -22.641 -11.242 3.746 1 97.44 11 ASP B C 1
ATOM 3449 O O . ASP B 1 11 ? -22.562 -10.008 3.756 1 97.44 11 ASP B O 1
ATOM 3453 N N . LEU B 1 12 ? -22.172 -12 2.752 1 98.31 12 LEU B N 1
ATOM 3454 C CA . LEU B 1 12 ? -21.609 -11.398 1.552 1 98.31 12 LEU B CA 1
ATOM 3455 C C . LEU B 1 12 ? -22.594 -10.445 0.898 1 98.31 12 LEU B C 1
ATOM 3457 O O . LEU B 1 12 ? -22.25 -9.305 0.568 1 98.31 12 LEU B O 1
ATOM 3461 N N . PHE B 1 13 ? -23.797 -10.867 0.722 1 98.44 13 PHE B N 1
ATOM 3462 C CA . PHE B 1 13 ? -24.812 -10.078 0.025 1 98.44 13 PHE B CA 1
ATOM 3463 C C . PHE B 1 13 ? -25.141 -8.812 0.802 1 98.44 13 PHE B C 1
ATOM 3465 O O . PHE B 1 13 ? -25.297 -7.738 0.212 1 98.44 13 PHE B O 1
ATOM 3472 N N . ARG B 1 14 ? -25.203 -8.945 2.088 1 97.81 14 ARG B N 1
ATOM 3473 C CA . ARG B 1 14 ? -25.438 -7.77 2.912 1 97.81 14 ARG B CA 1
ATOM 3474 C C . ARG B 1 14 ? -24.312 -6.742 2.729 1 97.81 14 ARG B C 1
ATOM 3476 O O . ARG B 1 14 ? -24.578 -5.547 2.598 1 97.81 14 ARG B O 1
ATOM 3483 N N . ARG B 1 15 ? -23.141 -7.211 2.736 1 98.44 15 ARG B N 1
ATOM 3484 C CA . ARG B 1 15 ? -21.984 -6.324 2.57 1 98.44 15 ARG B CA 1
ATOM 3485 C C . ARG B 1 15 ? -21.984 -5.691 1.183 1 98.44 15 ARG B C 1
ATOM 3487 O O . ARG B 1 15 ? -21.688 -4.504 1.038 1 98.44 15 ARG B O 1
ATOM 3494 N N . LEU B 1 16 ? -22.25 -6.465 0.187 1 98.69 16 LEU B N 1
ATOM 3495 C CA . LEU B 1 16 ? -22.312 -5.926 -1.169 1 98.69 16 LEU B CA 1
ATOM 3496 C C . LEU B 1 16 ? -23.391 -4.863 -1.289 1 98.69 16 LEU B C 1
ATOM 3498 O O . LEU B 1 16 ? -23.203 -3.84 -1.947 1 98.69 16 LEU B O 1
ATOM 3502 N N . ASP B 1 17 ? -24.516 -5.09 -0.63 1 98.31 17 ASP B N 1
ATOM 3503 C CA . ASP B 1 17 ? -25.656 -4.168 -0.688 1 98.31 17 ASP B CA 1
ATOM 3504 C C . ASP B 1 17 ? -25.297 -2.834 -0.027 1 98.31 17 ASP B C 1
ATOM 3506 O O . ASP B 1 17 ? -25.859 -1.796 -0.382 1 98.31 17 ASP B O 1
ATOM 3510 N N . GLN B 1 18 ? -24.375 -2.9 0.868 1 97.06 18 GLN B N 1
ATOM 3511 C CA . GLN B 1 18 ? -24.078 -1.709 1.651 1 97.06 18 GLN B CA 1
ATOM 3512 C C . GLN B 1 18 ? -22.734 -1.104 1.237 1 97.06 18 GLN B C 1
ATOM 3514 O O . GLN B 1 18 ? -22.172 -0.272 1.954 1 97.06 18 GLN B O 1
ATOM 3519 N N . ALA B 1 19 ? -22.234 -1.533 0.114 1 97.94 19 ALA B N 1
ATOM 3520 C CA . ALA B 1 19 ? -20.922 -1.091 -0.337 1 97.94 19 ALA B CA 1
ATOM 3521 C C . ALA B 1 19 ? -20.875 0.425 -0.507 1 97.94 19 ALA B C 1
ATOM 3523 O O . ALA B 1 19 ? -21.828 1.027 -0.997 1 97.94 19 ALA B O 1
ATOM 3524 N N . ARG B 1 20 ? -19.781 1.068 -0.095 1 97.88 20 ARG B N 1
ATOM 3525 C CA . ARG B 1 20 ? -19.547 2.5 -0.257 1 97.88 20 ARG B CA 1
ATOM 3526 C C . ARG B 1 20 ? -18.578 2.768 -1.409 1 97.88 20 ARG B C 1
ATOM 3528 O O . ARG B 1 20 ? -17.5 2.18 -1.47 1 97.88 20 ARG B O 1
ATOM 3535 N N . PHE B 1 21 ? -19 3.613 -2.305 1 98 21 PHE B N 1
ATOM 3536 C CA . PHE B 1 21 ? -18.188 3.924 -3.467 1 98 21 PHE B CA 1
ATOM 3537 C C . PHE B 1 21 ? -17.766 5.391 -3.457 1 98 21 PHE B C 1
ATOM 3539 O O . PHE B 1 21 ? -18.484 6.246 -2.949 1 98 21 PHE B O 1
ATOM 3546 N N . THR B 1 22 ? -16.578 5.676 -3.889 1 98.06 22 THR B N 1
ATOM 3547 C CA . THR B 1 22 ? -16.094 7.023 -4.164 1 98.06 22 THR B CA 1
ATOM 3548 C C . THR B 1 22 ? -16.031 7.281 -5.664 1 98.06 22 THR B C 1
ATOM 3550 O O . THR B 1 22 ? -15.492 6.469 -6.418 1 98.06 22 THR B O 1
ATOM 3553 N N . GLU B 1 23 ? -16.547 8.414 -6.098 1 97.5 23 GLU B N 1
ATOM 3554 C CA . GLU B 1 23 ? -16.531 8.75 -7.52 1 97.5 23 GLU B CA 1
ATOM 3555 C C . GLU B 1 23 ? -15.102 8.883 -8.039 1 97.5 23 GLU B C 1
ATOM 3557 O O . GLU B 1 23 ? -14.234 9.445 -7.359 1 97.5 23 GLU B O 1
ATOM 3562 N N . PRO B 1 24 ? -14.859 8.281 -9.203 1 97.75 24 PRO B N 1
ATOM 3563 C CA . PRO B 1 24 ? -13.516 8.453 -9.773 1 97.75 24 PRO B CA 1
ATOM 3564 C C . PRO B 1 24 ? -13.266 9.883 -10.258 1 97.75 24 PRO B C 1
ATOM 3566 O O . PRO B 1 24 ? -14.211 10.648 -10.445 1 97.75 24 PRO B O 1
ATOM 3569 N N . LEU B 1 25 ? -11.984 10.25 -10.383 1 98.38 25 LEU B N 1
ATOM 3570 C CA . LEU B 1 25 ? -11.641 11.508 -11.039 1 98.38 25 LEU B CA 1
ATOM 3571 C C . LEU B 1 25 ? -12.016 11.469 -12.516 1 98.38 25 LEU B C 1
ATOM 3573 O O . LEU B 1 25 ? -12 10.398 -13.133 1 98.38 25 LEU B O 1
ATOM 3577 N N . GLU B 1 26 ? -12.305 12.648 -13.055 1 97.69 26 GLU B N 1
ATOM 3578 C CA . GLU B 1 26 ? -12.648 12.742 -14.469 1 97.69 26 GLU B CA 1
ATOM 3579 C C . GLU B 1 26 ? -11.523 12.188 -15.344 1 97.69 26 GLU B C 1
ATOM 3581 O O . GLU B 1 26 ? -10.359 12.547 -15.164 1 97.69 26 GLU B O 1
ATOM 3586 N N . ASP B 1 27 ? -11.859 11.203 -16.25 1 96.62 27 ASP B N 1
ATOM 3587 C CA . ASP B 1 27 ? -10.984 10.648 -17.266 1 96.62 27 ASP B CA 1
ATOM 3588 C C . ASP B 1 27 ? -9.773 9.953 -16.656 1 96.62 27 ASP B C 1
ATOM 3590 O O . ASP B 1 27 ? -8.672 9.992 -17.203 1 96.62 27 ASP B O 1
ATOM 3594 N N . SER B 1 28 ? -9.984 9.344 -15.469 1 97.56 28 SER B N 1
ATOM 3595 C CA . SER B 1 28 ? -8.836 8.758 -14.789 1 97.56 28 SER B CA 1
ATOM 3596 C C . SER B 1 28 ? -8.602 7.32 -15.242 1 97.56 28 SER B C 1
ATOM 3598 O O . SER B 1 28 ? -7.527 6.758 -15 1 97.56 28 SER B O 1
ATOM 3600 N N . CYS B 1 29 ? -9.633 6.641 -15.906 1 98 29 CYS B N 1
ATOM 3601 C CA . CYS B 1 29 ? -9.5 5.242 -16.297 1 98 29 CYS B CA 1
ATOM 3602 C C . CYS B 1 29 ? -8.969 4.398 -15.148 1 98 29 CYS B C 1
ATOM 3604 O O . CYS B 1 29 ? -9.531 4.414 -14.047 1 98 29 CYS B O 1
ATOM 3606 N N . PHE B 1 30 ? -7.883 3.672 -15.352 1 98.19 30 PHE B N 1
ATOM 3607 C CA . PHE B 1 30 ? -7.309 2.85 -14.289 1 98.19 30 PHE B CA 1
ATOM 3608 C C . PHE B 1 30 ? -5.977 3.418 -13.828 1 98.19 30 PHE B C 1
ATOM 3610 O O . PHE B 1 30 ? -5.184 2.717 -13.195 1 98.19 30 PHE B O 1
ATOM 3617 N N . TYR B 1 31 ? -5.711 4.668 -14.031 1 97.25 31 TYR B N 1
ATOM 3618 C CA . TYR B 1 31 ? -4.43 5.266 -13.672 1 97.25 31 TYR B CA 1
ATOM 3619 C C . TYR B 1 31 ? -4.352 5.531 -12.172 1 97.25 31 TYR B C 1
ATOM 3621 O O . TYR B 1 31 ? -3.258 5.648 -11.609 1 97.25 31 TYR B O 1
ATOM 3629 N N . TYR B 1 32 ? -5.465 5.629 -11.469 1 98.12 32 TYR B N 1
ATOM 3630 C CA . TYR B 1 32 ? -5.5 5.805 -10.023 1 98.12 32 TYR B CA 1
ATOM 3631 C C . TYR B 1 32 ? -5.832 4.492 -9.328 1 98.12 32 TYR B C 1
ATOM 3633 O O . TYR B 1 32 ? -6.055 4.469 -8.109 1 98.12 32 TYR B O 1
ATOM 3641 N N . GLY B 1 33 ? -5.863 3.383 -10.047 1 97.75 33 GLY B N 1
ATOM 3642 C CA . GLY B 1 33 ? -6.375 2.098 -9.602 1 97.75 33 GLY B CA 1
ATOM 3643 C C . GLY B 1 33 ? -7.719 1.749 -10.219 1 97.75 33 GLY B C 1
ATOM 3644 O O . GLY B 1 33 ? -8.078 2.279 -11.273 1 97.75 33 GLY B O 1
ATOM 3645 N N . ILE B 1 34 ? -8.375 0.894 -9.664 1 97.94 34 ILE B N 1
ATOM 3646 C CA . ILE B 1 34 ? -9.656 0.452 -10.195 1 97.94 34 ILE B CA 1
ATOM 3647 C C . ILE B 1 34 ? -10.602 1.645 -10.312 1 97.94 34 ILE B C 1
ATOM 3649 O O . ILE B 1 34 ? -10.586 2.547 -9.469 1 97.94 34 ILE B O 1
ATOM 3653 N N . ASN B 1 35 ? -11.352 1.695 -11.383 1 97.81 35 ASN B N 1
ATOM 3654 C CA . ASN B 1 35 ? -12.375 2.715 -11.594 1 97.81 35 ASN B CA 1
ATOM 3655 C C . ASN B 1 35 ? -13.703 2.326 -10.953 1 97.81 35 ASN B C 1
ATOM 3657 O O . ASN B 1 35 ? -14.25 1.265 -11.25 1 97.81 35 ASN B O 1
ATOM 3661 N N . SER B 1 36 ? -14.234 3.182 -10.117 1 97.62 36 SER B N 1
ATOM 3662 C CA . SER B 1 36 ? -15.398 2.82 -9.312 1 97.62 36 SER B CA 1
ATOM 3663 C C . SER B 1 36 ? -16.641 2.648 -10.188 1 97.62 36 SER B C 1
ATOM 3665 O O . SER B 1 36 ? -17.578 1.932 -9.82 1 97.62 36 SER B O 1
ATOM 3667 N N . VAL B 1 37 ? -16.641 3.299 -11.344 1 97.94 37 VAL B N 1
ATOM 3668 C CA . VAL B 1 37 ? -17.766 3.094 -12.266 1 97.94 37 VAL B CA 1
ATOM 3669 C C . VAL B 1 37 ? -17.812 1.632 -12.703 1 97.94 37 VAL B C 1
ATOM 3671 O O . VAL B 1 37 ? -18.859 0.992 -12.633 1 97.94 37 VAL B O 1
ATOM 3674 N N . TYR B 1 38 ? -16.75 1.146 -13.125 1 98.06 38 TYR B N 1
ATOM 3675 C CA . TYR B 1 38 ? -16.688 -0.26 -13.508 1 98.06 38 TYR B CA 1
ATOM 3676 C C . TYR B 1 38 ? -16.891 -1.163 -12.297 1 98.06 38 TYR B C 1
ATOM 3678 O O . TYR B 1 38 ? -17.547 -2.203 -12.398 1 98.06 38 TYR B O 1
ATOM 3686 N N . LEU B 1 39 ? -16.328 -0.814 -11.148 1 98.56 39 LEU B N 1
ATOM 3687 C CA . LEU B 1 39 ? -16.469 -1.626 -9.945 1 98.56 39 LEU B CA 1
ATOM 3688 C C . LEU B 1 39 ? -17.922 -1.788 -9.562 1 98.56 39 LEU B C 1
ATOM 3690 O O . LEU B 1 39 ? -18.344 -2.854 -9.094 1 98.56 39 LEU B O 1
ATOM 3694 N N . ARG B 1 40 ? -18.688 -0.743 -9.742 1 98.62 40 ARG B N 1
ATOM 3695 C CA . ARG B 1 40 ? -20.125 -0.825 -9.469 1 98.62 40 ARG B CA 1
ATOM 3696 C C . ARG B 1 40 ? -20.781 -1.877 -10.352 1 98.62 40 ARG B C 1
ATOM 3698 O O . ARG B 1 40 ? -21.688 -2.586 -9.906 1 98.62 40 ARG B O 1
ATOM 3705 N N . LYS B 1 41 ? -20.328 -1.941 -11.562 1 98.44 41 LYS B N 1
ATOM 3706 C CA . LYS B 1 41 ? -20.828 -2.973 -12.461 1 98.44 41 LYS B CA 1
ATOM 3707 C C . LYS B 1 41 ? -20.484 -4.367 -11.945 1 98.44 41 LYS B C 1
ATOM 3709 O O . LYS B 1 41 ? -21.328 -5.273 -11.969 1 98.44 41 LYS B O 1
ATOM 3714 N N . VAL B 1 42 ? -19.312 -4.531 -11.531 1 98.81 42 VAL B N 1
ATOM 3715 C CA . VAL B 1 42 ? -18.859 -5.812 -11 1 98.81 42 VAL B CA 1
ATOM 3716 C C . VAL B 1 42 ? -19.688 -6.195 -9.781 1 98.81 42 VAL B C 1
ATOM 3718 O O . VAL B 1 42 ? -20.125 -7.34 -9.656 1 98.81 42 VAL B O 1
ATOM 3721 N N . VAL B 1 43 ? -19.906 -5.242 -8.883 1 98.81 43 VAL B N 1
ATOM 3722 C CA . VAL B 1 43 ? -20.641 -5.5 -7.645 1 98.81 43 VAL B CA 1
ATOM 3723 C C . VAL B 1 43 ? -22.094 -5.855 -7.965 1 98.81 43 VAL B C 1
ATOM 3725 O O . VAL B 1 43 ? -22.672 -6.754 -7.348 1 98.81 43 VAL B O 1
ATOM 3728 N N . SER B 1 44 ? -22.672 -5.164 -8.93 1 98.81 44 SER B N 1
ATOM 3729 C CA . SER B 1 44 ? -24.031 -5.48 -9.352 1 98.81 44 SER B CA 1
ATOM 3730 C C . SER B 1 44 ? -24.109 -6.898 -9.914 1 98.81 44 SER B C 1
ATOM 3732 O O . SER B 1 44 ? -25.031 -7.645 -9.578 1 98.81 44 SER B O 1
ATOM 3734 N N . TYR B 1 45 ? -23.203 -7.246 -10.773 1 98.88 45 TYR B N 1
ATOM 3735 C CA . TYR B 1 45 ? -23.156 -8.594 -11.32 1 98.88 45 TYR B CA 1
ATOM 3736 C C . TYR B 1 45 ? -22.953 -9.625 -10.219 1 98.88 45 TYR B C 1
ATOM 3738 O O . TYR B 1 45 ? -23.609 -10.664 -10.203 1 98.88 45 TYR B O 1
ATOM 3746 N N . TRP B 1 46 ? -22.031 -9.328 -9.305 1 98.88 46 TRP B N 1
ATOM 3747 C CA . TRP B 1 46 ? -21.703 -10.188 -8.172 1 98.88 46 TRP B CA 1
ATOM 3748 C C . TRP B 1 46 ? -22.938 -10.453 -7.32 1 98.88 46 TRP B C 1
ATOM 3750 O O . TRP B 1 46 ? -23.203 -11.602 -6.934 1 98.88 46 TRP B O 1
ATOM 3760 N N . ARG B 1 47 ? -23.719 -9.406 -7.105 1 98.69 47 ARG B N 1
ATOM 3761 C CA . ARG B 1 47 ? -24.875 -9.453 -6.219 1 98.69 47 ARG B CA 1
ATOM 3762 C C . ARG B 1 47 ? -26.047 -10.148 -6.895 1 98.69 47 ARG B C 1
ATOM 3764 O O . ARG B 1 47 ? -26.828 -10.852 -6.238 1 98.69 47 ARG B O 1
ATOM 3771 N N . ASN B 1 48 ? -26.172 -10.008 -8.211 1 98.44 48 ASN B N 1
ATOM 3772 C CA . ASN B 1 48 ? -27.453 -10.312 -8.828 1 98.44 48 ASN B CA 1
ATOM 3773 C C . ASN B 1 48 ? -27.344 -11.461 -9.828 1 98.44 48 ASN B C 1
ATOM 3775 O O . ASN B 1 48 ? -28.344 -12.109 -10.156 1 98.44 48 ASN B O 1
ATOM 3779 N N . GLN B 1 49 ? -26.188 -11.703 -10.367 1 98.62 49 GLN B N 1
ATOM 3780 C CA . GLN B 1 49 ? -26.078 -12.648 -11.461 1 98.62 49 GLN B CA 1
ATOM 3781 C C . GLN B 1 49 ? -25.094 -13.766 -11.125 1 98.62 49 GLN B C 1
ATOM 3783 O O . GLN B 1 49 ? -25.328 -14.93 -11.445 1 98.62 49 GLN B O 1
ATOM 3788 N N . PHE B 1 50 ? -24.062 -13.43 -10.523 1 98.69 50 PHE B N 1
ATOM 3789 C CA . PHE B 1 50 ? -23.047 -14.406 -10.125 1 98.69 50 PHE B CA 1
ATOM 3790 C C . PHE B 1 50 ? -23.641 -15.414 -9.141 1 98.69 50 PHE B C 1
ATOM 3792 O O . PHE B 1 50 ? -24.344 -15.031 -8.203 1 98.69 50 PHE B O 1
ATOM 3799 N N . ASN B 1 51 ? -23.344 -16.656 -9.398 1 98.19 51 ASN B N 1
ATOM 3800 C CA . ASN B 1 51 ? -23.844 -17.734 -8.562 1 98.19 51 ASN B CA 1
ATOM 3801 C C . ASN B 1 51 ? -22.703 -18.531 -7.945 1 98.19 51 ASN B C 1
ATOM 3803 O O . ASN B 1 51 ? -22.172 -19.453 -8.57 1 98.19 51 ASN B O 1
ATOM 3807 N N . TRP B 1 52 ? -22.422 -18.359 -6.648 1 98.25 52 TRP B N 1
ATOM 3808 C CA . TRP B 1 52 ? -21.312 -19.016 -5.973 1 98.25 52 TRP B CA 1
ATOM 3809 C C . TRP B 1 52 ? -21.562 -20.516 -5.832 1 98.25 52 TRP B C 1
ATOM 3811 O O . TRP B 1 52 ? -20.656 -21.328 -5.961 1 98.25 52 TRP B O 1
ATOM 3821 N N . LYS B 1 53 ? -22.781 -20.875 -5.586 1 97.69 53 LYS B N 1
ATOM 3822 C CA . LYS B 1 53 ? -23.109 -22.297 -5.465 1 97.69 53 LYS B CA 1
ATOM 3823 C C . LYS B 1 53 ? -22.781 -23.047 -6.758 1 97.69 53 LYS B C 1
ATOM 3825 O O . LYS B 1 53 ? -22.281 -24.156 -6.723 1 97.69 53 LYS B O 1
ATOM 3830 N N . LYS B 1 54 ? -23.094 -22.406 -7.812 1 97.94 54 LYS B N 1
ATOM 3831 C CA . LYS B 1 54 ? -22.75 -22.984 -9.102 1 97.94 54 LYS B CA 1
ATOM 3832 C C . LYS B 1 54 ? -21.234 -23.078 -9.273 1 97.94 54 LYS B C 1
ATOM 3834 O O . LYS B 1 54 ? -20.719 -24.078 -9.789 1 97.94 54 LYS B O 1
ATOM 3839 N N . GLN B 1 55 ? -20.531 -22.047 -8.875 1 98.06 55 GLN B N 1
ATOM 3840 C CA . GLN B 1 55 ? -19.078 -22.062 -8.992 1 98.06 55 GLN B CA 1
ATOM 3841 C C . GLN B 1 55 ? -18.453 -23.109 -8.07 1 98.06 55 GLN B C 1
ATOM 3843 O O . GLN B 1 55 ? -17.422 -23.703 -8.406 1 98.06 55 GLN B O 1
ATOM 3848 N N . VAL B 1 56 ? -19.047 -23.344 -6.938 1 98.19 56 VAL B N 1
ATOM 3849 C CA . VAL B 1 56 ? -18.578 -24.406 -6.043 1 98.19 56 VAL B CA 1
ATOM 3850 C C . VAL B 1 56 ? -18.688 -25.75 -6.742 1 98.19 56 VAL B C 1
ATOM 3852 O O . VAL B 1 56 ? -17.797 -26.594 -6.613 1 98.19 56 VAL B O 1
ATOM 3855 N N . GLU B 1 57 ? -19.75 -25.969 -7.48 1 97.62 57 GLU B N 1
ATOM 3856 C CA . GLU B 1 57 ? -19.875 -27.188 -8.273 1 97.62 57 GLU B CA 1
ATOM 3857 C C . GLU B 1 57 ? -18.75 -27.297 -9.305 1 97.62 57 GLU B C 1
ATOM 3859 O O . GLU B 1 57 ? -18.188 -28.375 -9.523 1 97.62 57 GLU B O 1
ATOM 3864 N N . VAL B 1 58 ? -18.438 -26.203 -9.891 1 97.56 58 VAL B N 1
ATOM 3865 C CA . VAL B 1 58 ? -17.359 -26.156 -10.867 1 97.56 58 VAL B CA 1
ATOM 3866 C C . VAL B 1 58 ? -16.031 -26.5 -10.18 1 97.56 58 VAL B C 1
ATOM 3868 O O . VAL B 1 58 ? -15.242 -27.281 -10.703 1 97.56 58 VAL B O 1
ATOM 3871 N N . LEU B 1 59 ? -15.781 -25.938 -9.008 1 98.38 59 LEU B N 1
ATOM 3872 C CA . LEU B 1 59 ? -14.555 -26.172 -8.258 1 98.38 59 LEU B CA 1
ATOM 3873 C C . LEU B 1 59 ? -14.422 -27.656 -7.891 1 98.38 59 LEU B C 1
ATOM 3875 O O . LEU B 1 59 ? -13.328 -28.203 -7.922 1 98.38 59 LEU B O 1
ATOM 3879 N N . ASN B 1 60 ? -15.523 -28.25 -7.645 1 98.25 60 ASN B N 1
ATOM 3880 C CA . ASN B 1 60 ? -15.516 -29.609 -7.133 1 98.25 60 ASN B CA 1
ATOM 3881 C C . ASN B 1 60 ? -15.508 -30.641 -8.266 1 98.25 60 ASN B C 1
ATOM 3883 O O . ASN B 1 60 ? -15.648 -31.844 -8.031 1 98.25 60 ASN B O 1
ATOM 3887 N N . LYS B 1 61 ? -15.414 -30.172 -9.469 1 96.75 61 LYS B N 1
ATOM 3888 C CA . LYS B 1 61 ? -15.211 -31.094 -10.578 1 96.75 61 LYS B CA 1
ATOM 3889 C C . LYS B 1 61 ? -13.898 -31.859 -10.422 1 96.75 61 LYS B C 1
ATOM 3891 O O . LYS B 1 61 ? -13.758 -32.969 -10.945 1 96.75 61 LYS B O 1
ATOM 3896 N N . PHE B 1 62 ? -12.914 -31.25 -9.852 1 97.94 62 PHE B N 1
ATOM 3897 C CA . PHE B 1 62 ? -11.641 -31.906 -9.547 1 97.94 62 PHE B CA 1
ATOM 3898 C C . PHE B 1 62 ? -11.57 -32.281 -8.07 1 97.94 62 PHE B C 1
ATOM 3900 O O . PHE B 1 62 ? -12.172 -31.625 -7.223 1 97.94 62 PHE B O 1
ATOM 3907 N N . PRO B 1 63 ? -10.836 -33.375 -7.75 1 98.06 63 PRO B N 1
ATOM 3908 C CA . PRO B 1 63 ? -10.75 -33.812 -6.355 1 98.06 63 PRO B CA 1
ATOM 3909 C C . PRO B 1 63 ? -9.867 -32.906 -5.504 1 98.06 63 PRO B C 1
ATOM 3911 O O . PRO B 1 63 ? -8.734 -32.594 -5.883 1 98.06 63 PRO B O 1
ATOM 3914 N N . HIS B 1 64 ? -10.414 -32.469 -4.398 1 98.5 64 HIS B N 1
ATOM 3915 C CA . HIS B 1 64 ? -9.711 -31.688 -3.398 1 98.5 64 HIS B CA 1
ATOM 3916 C C . HIS B 1 64 ? -9.258 -32.531 -2.225 1 98.5 64 HIS B C 1
ATOM 3918 O O . HIS B 1 64 ? -9.992 -33.438 -1.781 1 98.5 64 HIS B O 1
ATOM 3924 N N . PHE B 1 65 ? -8.062 -32.25 -1.72 1 98.62 65 PHE B N 1
ATOM 3925 C CA . PHE B 1 65 ? -7.523 -32.969 -0.576 1 98.62 65 PHE B CA 1
ATOM 3926 C C . PHE B 1 65 ? -6.871 -32.031 0.414 1 98.62 65 PHE B C 1
ATOM 3928 O O . PHE B 1 65 ? -6.57 -30.875 0.075 1 98.62 65 PHE B O 1
ATOM 3935 N N . LYS B 1 66 ? -6.738 -32.469 1.645 1 98.06 66 LYS B N 1
ATOM 3936 C CA . LYS B 1 66 ? -5.965 -31.781 2.684 1 98.06 66 LYS B CA 1
ATOM 3937 C C . LYS B 1 66 ? -5.078 -32.781 3.438 1 98.06 66 LYS B C 1
ATOM 3939 O O . LYS B 1 66 ? -5.48 -33.906 3.684 1 98.06 66 LYS B O 1
ATOM 3944 N N . THR B 1 67 ? -3.961 -32.406 3.748 1 98.5 67 THR B N 1
ATOM 3945 C CA . THR B 1 67 ? -3.053 -33.188 4.566 1 98.5 67 THR B CA 1
ATOM 3946 C C . THR B 1 67 ? -2.176 -32.281 5.434 1 98.5 67 THR B C 1
ATOM 3948 O O . THR B 1 67 ? -1.909 -31.141 5.074 1 98.5 67 THR B O 1
ATOM 3951 N N . LYS B 1 68 ? -1.797 -32.781 6.594 1 98.44 68 LYS B N 1
ATOM 3952 C CA . LYS B 1 68 ? -0.972 -31.984 7.504 1 98.44 68 LYS B CA 1
ATOM 3953 C C . LYS B 1 68 ? 0.514 -32.219 7.242 1 98.44 68 LYS B C 1
ATOM 3955 O O . LYS B 1 68 ? 0.99 -33.344 7.293 1 98.44 68 LYS B O 1
ATOM 3960 N N . ILE B 1 69 ? 1.225 -31.203 6.91 1 98.31 69 ILE B N 1
ATOM 3961 C CA . ILE B 1 69 ? 2.668 -31.25 6.699 1 98.31 69 ILE B CA 1
ATOM 3962 C C . ILE B 1 69 ? 3.348 -30.188 7.547 1 98.31 69 ILE B C 1
ATOM 3964 O O . ILE B 1 69 ? 3.031 -29 7.43 1 98.31 69 ILE B O 1
ATOM 3968 N N . ASP B 1 70 ? 4.316 -30.547 8.391 1 96.38 70 ASP B N 1
ATOM 3969 C CA . ASP B 1 70 ? 5.047 -29.641 9.266 1 96.38 70 ASP B CA 1
ATOM 3970 C C . ASP B 1 70 ? 4.09 -28.766 10.07 1 96.38 70 ASP B C 1
ATOM 3972 O O . ASP B 1 70 ? 4.293 -27.547 10.18 1 96.38 70 ASP B O 1
ATOM 3976 N N . GLY B 1 71 ? 2.994 -29.328 10.438 1 96.69 71 GLY B N 1
ATOM 3977 C CA . GLY B 1 71 ? 2.062 -28.672 11.336 1 96.69 71 GLY B CA 1
ATOM 3978 C C . GLY B 1 71 ? 1.072 -27.766 10.617 1 96.69 71 GLY B C 1
ATOM 3979 O O . GLY B 1 71 ? 0.266 -27.094 11.25 1 96.69 71 GLY B O 1
ATOM 3980 N N . ILE B 1 72 ? 1.095 -27.75 9.297 1 97.81 72 ILE B N 1
ATOM 3981 C CA . ILE B 1 72 ? 0.205 -26.922 8.5 1 97.81 72 ILE B CA 1
ATOM 3982 C C . ILE B 1 72 ? -0.716 -27.797 7.656 1 97.81 72 ILE B C 1
ATOM 3984 O O . ILE B 1 72 ? -0.257 -28.734 6.988 1 97.81 72 ILE B O 1
ATOM 3988 N N . ASN B 1 73 ? -2.021 -27.516 7.738 1 98.56 73 ASN B N 1
ATOM 3989 C CA . ASN B 1 73 ? -2.955 -28.203 6.848 1 98.56 73 ASN B CA 1
ATOM 3990 C C . ASN B 1 73 ? -2.852 -27.688 5.418 1 98.56 73 ASN B C 1
ATOM 3992 O O . ASN B 1 73 ? -3.262 -26.562 5.133 1 98.56 73 ASN B O 1
ATOM 3996 N N . VAL B 1 74 ? -2.375 -28.547 4.531 1 98.75 74 VAL B N 1
ATOM 3997 C CA . VAL B 1 74 ? -2.111 -28.141 3.154 1 98.75 74 VAL B CA 1
ATOM 3998 C C . VAL B 1 74 ? -3.232 -28.641 2.246 1 98.75 74 VAL B C 1
ATOM 4000 O O . VAL B 1 74 ? -3.502 -29.844 2.188 1 98.75 74 VAL B O 1
ATOM 4003 N N . HIS B 1 75 ? -3.889 -27.734 1.603 1 98.88 75 HIS B N 1
ATOM 4004 C CA . HIS B 1 75 ? -4.887 -28.031 0.58 1 98.88 75 HIS B CA 1
ATOM 4005 C C . HIS B 1 75 ? -4.23 -28.266 -0.779 1 98.88 75 HIS B C 1
ATOM 4007 O O . HIS B 1 75 ? -3.275 -27.562 -1.135 1 98.88 75 HIS B O 1
ATOM 4013 N N . PHE B 1 76 ? -4.742 -29.234 -1.55 1 98.88 76 PHE B N 1
ATOM 4014 C CA . PHE B 1 76 ? -4.258 -29.391 -2.916 1 98.88 76 PHE B CA 1
ATOM 4015 C C . PHE B 1 76 ? -5.281 -30.141 -3.77 1 98.88 76 PHE B C 1
ATOM 4017 O O . PHE B 1 76 ? -6.125 -30.859 -3.244 1 98.88 76 PHE B O 1
ATOM 4024 N N . LEU B 1 77 ? -5.215 -29.859 -5.062 1 98.81 77 LEU B N 1
ATOM 4025 C CA . LEU B 1 77 ? -5.887 -30.672 -6.062 1 98.81 77 LEU B CA 1
ATOM 4026 C C . LEU B 1 77 ? -4.996 -31.828 -6.504 1 98.81 77 LEU B C 1
ATOM 4028 O O . LEU B 1 77 ? -3.775 -31.688 -6.598 1 98.81 77 LEU B O 1
ATOM 4032 N N . HIS B 1 78 ? -5.566 -32.938 -6.723 1 98.75 78 HIS B N 1
ATOM 4033 C CA . HIS B 1 78 ? -4.902 -34.094 -7.348 1 98.75 78 HIS B CA 1
ATOM 4034 C C . HIS B 1 78 ? -5.758 -34.656 -8.469 1 98.75 78 HIS B C 1
ATOM 4036 O O . HIS B 1 78 ? -6.758 -35.344 -8.203 1 98.75 78 HIS B O 1
ATOM 4042 N N . VAL B 1 79 ? -5.297 -34.406 -9.688 1 98.62 79 VAL B N 1
ATOM 4043 C CA . VAL B 1 79 ? -6.105 -34.812 -10.836 1 98.62 79 VAL B CA 1
ATOM 4044 C C . VAL B 1 79 ? -5.352 -35.844 -11.664 1 98.62 79 VAL B C 1
ATOM 4046 O O . VAL B 1 79 ? -4.277 -35.562 -12.203 1 98.62 79 VAL B O 1
ATOM 4049 N N . LYS B 1 80 ? -5.918 -37 -11.82 1 97.44 80 LYS B N 1
ATOM 4050 C CA . LYS B 1 80 ? -5.355 -38.094 -12.594 1 97.44 80 LYS B CA 1
ATOM 4051 C C . LYS B 1 80 ? -5.961 -38.125 -14 1 97.44 80 LYS B C 1
ATOM 4053 O O . LYS B 1 80 ? -7.102 -37.719 -14.203 1 97.44 80 LYS B O 1
ATOM 4058 N N . PRO B 1 81 ? -5.152 -38.594 -14.938 1 96.81 81 PRO B N 1
ATOM 4059 C CA . PRO B 1 81 ? -5.746 -38.781 -16.266 1 96.81 81 PRO B CA 1
ATOM 4060 C C . PRO B 1 81 ? -6.891 -39.781 -16.281 1 96.81 81 PRO B C 1
ATOM 4062 O O . PRO B 1 81 ? -6.793 -40.844 -15.641 1 96.81 81 PRO B O 1
ATOM 4065 N N . PRO B 1 82 ? -7.934 -39.406 -16.938 1 93.06 82 PRO B N 1
ATOM 4066 C CA . PRO B 1 82 ? -9.062 -40.344 -16.984 1 93.06 82 PRO B CA 1
ATOM 4067 C C . PRO B 1 82 ? -8.742 -41.625 -17.75 1 93.06 82 PRO B C 1
ATOM 4069 O O . PRO B 1 82 ? -9.32 -42.688 -17.484 1 93.06 82 PRO B O 1
ATOM 4072 N N . HIS B 1 83 ? -7.891 -41.5 -18.734 1 88.81 83 HIS B N 1
ATOM 4073 C CA . HIS B 1 83 ? -7.48 -42.625 -19.547 1 88.81 83 HIS B CA 1
ATOM 4074 C C . HIS B 1 83 ? -5.98 -42.594 -19.812 1 88.81 83 HIS B C 1
ATOM 4076 O O . HIS B 1 83 ? -5.418 -41.562 -20.125 1 88.81 83 HIS B O 1
ATOM 4082 N N . LEU B 1 84 ? -5.387 -43.719 -19.531 1 90.81 84 LEU B N 1
ATOM 4083 C CA . LEU B 1 84 ? -3.977 -43.906 -19.859 1 90.81 84 LEU B CA 1
ATOM 4084 C C . LEU B 1 84 ? -3.785 -45.031 -20.859 1 90.81 84 LEU B C 1
ATOM 4086 O O . LEU B 1 84 ? -4.223 -46.156 -20.625 1 90.81 84 LEU B O 1
ATOM 4090 N N . PRO B 1 85 ? -3.256 -44.656 -21.969 1 84.25 85 PRO B N 1
ATOM 4091 C CA . PRO B 1 85 ? -2.971 -45.75 -22.891 1 84.25 85 PRO B CA 1
ATOM 4092 C C . PRO B 1 85 ? -2.143 -46.875 -22.266 1 84.25 85 PRO B C 1
ATOM 4094 O O . PRO B 1 85 ? -1.397 -46.625 -21.312 1 84.25 85 PRO B O 1
ATOM 4097 N N . GLU B 1 86 ? -2.322 -48.094 -22.766 1 84.75 86 GLU B N 1
ATOM 4098 C CA . GLU B 1 86 ? -1.598 -49.25 -22.234 1 84.75 86 GLU B CA 1
ATOM 4099 C C . GLU B 1 86 ? -0.09 -49 -22.281 1 84.75 86 GLU B C 1
ATOM 4101 O O . GLU B 1 86 ? 0.437 -48.5 -23.281 1 84.75 86 GLU B O 1
ATOM 4106 N N . GLY B 1 87 ? 0.61 -49.188 -21.281 1 80.94 87 GLY B N 1
ATOM 4107 C CA . GLY B 1 87 ? 2.061 -49.094 -21.234 1 80.94 87 GLY B CA 1
ATOM 4108 C C . GLY B 1 87 ? 2.547 -47.688 -20.906 1 80.94 87 GLY B C 1
ATOM 4109 O O . GLY B 1 87 ? 3.75 -47.469 -20.781 1 80.94 87 GLY B O 1
ATOM 4110 N N . HIS B 1 88 ? 1.608 -46.75 -20.828 1 83.56 88 HIS B N 1
ATOM 4111 C CA . HIS B 1 88 ? 2 -45.375 -20.547 1 83.56 88 HIS B CA 1
ATOM 4112 C C . HIS B 1 88 ? 1.757 -45.031 -19.078 1 83.56 88 HIS B C 1
ATOM 4114 O O . HIS B 1 88 ? 0.822 -45.562 -18.453 1 83.56 88 HIS B O 1
ATOM 4120 N N . SER B 1 89 ? 2.67 -44.344 -18.531 1 90.31 89 SER B N 1
ATOM 4121 C CA . SER B 1 89 ? 2.492 -43.812 -17.172 1 90.31 89 SER B CA 1
ATOM 4122 C C . SER B 1 89 ? 2.338 -42.312 -17.203 1 90.31 89 SER B C 1
ATOM 4124 O O . SER B 1 89 ? 2.992 -41.625 -17.984 1 90.31 89 SER B O 1
ATOM 4126 N N . ALA B 1 90 ? 1.459 -41.875 -16.406 1 96.38 90 ALA B N 1
ATOM 4127 C CA . ALA B 1 90 ? 1.277 -40.406 -16.297 1 96.38 90 ALA B CA 1
ATOM 4128 C C . ALA B 1 90 ? 2.479 -39.781 -15.609 1 96.38 90 ALA B C 1
ATOM 4130 O O . ALA B 1 90 ? 3.076 -40.344 -14.703 1 96.38 90 ALA B O 1
ATOM 4131 N N . LYS B 1 91 ? 2.871 -38.656 -16.016 1 97.56 91 LYS B N 1
ATOM 4132 C CA . LYS B 1 91 ? 3.975 -37.906 -15.406 1 97.56 91 LYS B CA 1
ATOM 4133 C C . LYS B 1 91 ? 3.471 -36.969 -14.328 1 97.56 91 LYS B C 1
ATOM 4135 O O . LYS B 1 91 ? 2.631 -36.094 -14.594 1 97.56 91 LYS B O 1
ATOM 4140 N N . PRO B 1 92 ? 3.926 -37.125 -13.102 1 98.62 92 PRO B N 1
ATOM 4141 C CA . PRO B 1 92 ? 3.502 -36.188 -12.055 1 98.62 92 PRO B CA 1
ATOM 4142 C C . PRO B 1 92 ? 3.988 -34.75 -12.305 1 98.62 92 PRO B C 1
ATOM 4144 O O . PRO B 1 92 ? 5.168 -34.531 -12.602 1 98.62 92 PRO B O 1
ATOM 4147 N N . LEU B 1 93 ? 3.072 -33.844 -12.25 1 98.94 93 LEU B N 1
ATOM 4148 C CA . LEU B 1 93 ? 3.355 -32.406 -12.469 1 98.94 93 LEU B CA 1
ATOM 4149 C C . LEU B 1 93 ? 2.797 -31.562 -11.336 1 98.94 93 LEU B C 1
ATOM 4151 O O . LEU B 1 93 ? 1.583 -31.531 -11.117 1 98.94 93 LEU B O 1
ATOM 4155 N N . LEU B 1 94 ? 3.688 -30.938 -10.578 1 98.94 94 LEU B N 1
ATOM 4156 C CA . LEU B 1 94 ? 3.312 -29.953 -9.562 1 98.94 94 LEU B CA 1
ATOM 4157 C C . LEU B 1 94 ? 3.148 -28.562 -10.172 1 98.94 94 LEU B C 1
ATOM 4159 O O . LEU B 1 94 ? 4.051 -28.078 -10.852 1 98.94 94 LEU B O 1
ATOM 4163 N N . MET B 1 95 ? 2.004 -27.969 -9.992 1 98.94 95 MET B N 1
ATOM 4164 C CA . MET B 1 95 ? 1.77 -26.609 -10.461 1 98.94 95 MET B CA 1
ATOM 4165 C C . MET B 1 95 ? 1.47 -25.672 -9.297 1 98.94 95 MET B C 1
ATOM 4167 O O . MET B 1 95 ? 0.536 -25.906 -8.531 1 98.94 95 MET B O 1
ATOM 4171 N N . VAL B 1 96 ? 2.232 -24.625 -9.172 1 98.94 96 VAL B N 1
ATOM 4172 C CA . VAL B 1 96 ? 2.135 -23.734 -8.016 1 98.94 96 VAL B CA 1
ATOM 4173 C C . VAL B 1 96 ? 1.747 -22.328 -8.469 1 98.94 96 VAL B C 1
ATOM 4175 O O . VAL B 1 96 ? 2.367 -21.766 -9.383 1 98.94 96 VAL B O 1
ATOM 4178 N N . HIS B 1 97 ? 0.735 -21.734 -7.844 1 98.75 97 HIS B N 1
ATOM 4179 C CA . HIS B 1 97 ? 0.197 -20.438 -8.195 1 98.75 97 HIS B CA 1
ATOM 4180 C C . HIS B 1 97 ? 0.947 -19.312 -7.477 1 98.75 97 HIS B C 1
ATOM 4182 O O . HIS B 1 97 ? 1.905 -19.578 -6.746 1 98.75 97 HIS B O 1
ATOM 4188 N N . GLY B 1 98 ? 0.554 -18.094 -7.746 1 98.44 98 GLY B N 1
ATOM 4189 C CA . GLY B 1 98 ? 1.06 -16.906 -7.051 1 98.44 98 GLY B CA 1
ATOM 4190 C C . GLY B 1 98 ? -0.038 -15.977 -6.586 1 98.44 98 GLY B C 1
ATOM 4191 O O . GLY B 1 98 ? -1.152 -16.422 -6.293 1 98.44 98 GLY B O 1
ATOM 4192 N N . TRP B 1 99 ? 0.292 -14.766 -6.367 1 98.5 99 TRP B N 1
ATOM 4193 C CA . TRP B 1 99 ? -0.623 -13.711 -5.941 1 98.5 99 TRP B CA 1
ATOM 4194 C C . TRP B 1 99 ? -0.918 -12.75 -7.086 1 98.5 99 TRP B C 1
ATOM 4196 O O . TRP B 1 99 ? -0.033 -12.438 -7.887 1 98.5 99 TRP B O 1
ATOM 4206 N N . PRO B 1 100 ? -2.123 -12.359 -7.195 1 98.44 100 PRO B N 1
ATOM 4207 C CA . PRO B 1 100 ? -3.314 -12.594 -6.375 1 98.44 100 PRO B CA 1
ATOM 4208 C C . PRO B 1 100 ? -4.199 -13.711 -6.914 1 98.44 100 PRO B C 1
ATOM 4210 O O . PRO B 1 100 ? -5.43 -13.617 -6.855 1 98.44 100 PRO B O 1
ATOM 4213 N N . GLY B 1 101 ? -3.564 -14.656 -7.559 1 98.31 101 GLY B N 1
ATOM 4214 C CA . GLY B 1 101 ? -4.293 -15.828 -8.016 1 98.31 101 GLY B CA 1
ATOM 4215 C C . GLY B 1 101 ? -4.434 -16.891 -6.953 1 98.31 101 GLY B C 1
ATOM 4216 O O . GLY B 1 101 ? -4.27 -16.625 -5.762 1 98.31 101 GLY B O 1
ATOM 4217 N N . SER B 1 102 ? -4.91 -18.031 -7.344 1 98.69 102 SER B N 1
ATOM 4218 C CA . SER B 1 102 ? -5.094 -19.25 -6.574 1 98.69 102 SER B CA 1
ATOM 4219 C C . SER B 1 102 ? -4.977 -20.484 -7.461 1 98.69 102 SER B C 1
ATOM 4221 O O . SER B 1 102 ? -4.656 -20.375 -8.648 1 98.69 102 SER B O 1
ATOM 4223 N N . PHE B 1 103 ? -5.215 -21.641 -6.789 1 98.62 103 PHE B N 1
ATOM 4224 C CA . PHE B 1 103 ? -5.195 -22.891 -7.551 1 98.62 103 PHE B CA 1
ATOM 4225 C C . PHE B 1 103 ? -6.176 -22.812 -8.719 1 98.62 103 PHE B C 1
ATOM 4227 O O . PHE B 1 103 ? -6.027 -23.547 -9.703 1 98.62 103 PHE B O 1
ATOM 4234 N N . TYR B 1 104 ? -7.113 -21.906 -8.68 1 98.69 104 TYR B N 1
ATOM 4235 C CA . TYR B 1 104 ? -8.156 -21.797 -9.695 1 98.69 104 TYR B CA 1
ATOM 4236 C C . TYR B 1 104 ? -7.578 -21.344 -11.031 1 98.69 104 TYR B C 1
ATOM 4238 O O . TYR B 1 104 ? -8.18 -21.562 -12.086 1 98.69 104 TYR B O 1
ATOM 4246 N N . GLU B 1 105 ? -6.418 -20.766 -11 1 97.94 105 GLU B N 1
ATOM 4247 C CA . GLU B 1 105 ? -5.758 -20.328 -12.227 1 97.94 105 GLU B CA 1
ATOM 4248 C C . GLU B 1 105 ? -5.48 -21.5 -13.156 1 97.94 105 GLU B C 1
ATOM 4250 O O . GLU B 1 105 ? -5.297 -21.312 -14.359 1 97.94 105 GLU B O 1
ATOM 4255 N N . PHE B 1 106 ? -5.508 -22.719 -12.586 1 98.56 106 PHE B N 1
ATOM 4256 C CA . PHE B 1 106 ? -5.059 -23.859 -13.359 1 98.56 106 PHE B CA 1
ATOM 4257 C C . PHE B 1 106 ? -6.25 -24.656 -13.883 1 98.56 106 PHE B C 1
ATOM 4259 O O . PHE B 1 106 ? -6.078 -25.672 -14.555 1 98.56 106 PHE B O 1
ATOM 4266 N N . TYR B 1 107 ? -7.422 -24.266 -13.594 1 98.06 107 TYR B N 1
ATOM 4267 C CA . TYR B 1 107 ? -8.602 -25.094 -13.859 1 98.06 107 TYR B CA 1
ATOM 4268 C C . TYR B 1 107 ? -8.758 -25.344 -15.352 1 98.06 107 TYR B C 1
ATOM 4270 O O . TYR B 1 107 ? -9.148 -26.438 -15.766 1 98.06 107 TYR B O 1
ATOM 4278 N N . LYS B 1 108 ? -8.391 -24.359 -16.125 1 96.62 108 LYS B N 1
ATOM 4279 C CA . LYS B 1 108 ? -8.555 -24.516 -17.562 1 96.62 108 LYS B CA 1
ATOM 4280 C C . LYS B 1 108 ? -7.422 -25.344 -18.156 1 96.62 108 LYS B C 1
ATOM 4282 O O . LYS B 1 108 ? -7.613 -26.031 -19.156 1 96.62 108 LYS B O 1
ATOM 4287 N N . VAL B 1 109 ? -6.281 -25.344 -17.531 1 98 109 VAL B N 1
ATOM 4288 C CA . VAL B 1 109 ? -5.121 -26.016 -18.109 1 98 109 VAL B CA 1
ATOM 4289 C C . VAL B 1 109 ? -5.09 -27.484 -17.656 1 98 109 VAL B C 1
ATOM 4291 O O . VAL B 1 109 ? -4.516 -28.328 -18.344 1 98 109 VAL B O 1
ATOM 4294 N N . ILE B 1 110 ? -5.723 -27.828 -16.578 1 98.25 110 ILE B N 1
ATOM 4295 C CA . ILE B 1 110 ? -5.66 -29.156 -15.984 1 98.25 110 ILE B CA 1
ATOM 4296 C C . ILE B 1 110 ? -6.156 -30.203 -16.984 1 98.25 110 ILE B C 1
ATOM 4298 O O . ILE B 1 110 ? -5.488 -31.203 -17.219 1 98.25 110 ILE B O 1
ATOM 4302 N N . SER B 1 111 ? -7.301 -29.938 -17.625 1 96.62 111 SER B N 1
ATOM 4303 C CA . SER B 1 111 ? -7.859 -30.906 -18.547 1 96.62 111 SER B CA 1
ATOM 4304 C C . SER B 1 111 ? -6.992 -31.031 -19.797 1 96.62 111 SER B C 1
ATOM 4306 O O . SER B 1 111 ? -6.902 -32.125 -20.391 1 96.62 111 SER B O 1
ATOM 4308 N N . LEU B 1 112 ? -6.348 -29.953 -20.203 1 97.94 112 LEU B N 1
ATOM 4309 C CA . LEU B 1 112 ? -5.453 -29.969 -21.344 1 97.94 112 LEU B CA 1
ATOM 4310 C C . LEU B 1 112 ? -4.234 -30.828 -21.078 1 97.94 112 LEU B C 1
ATOM 4312 O O . LEU B 1 112 ? -3.67 -31.422 -22 1 97.94 112 LEU B O 1
ATOM 4316 N N . LEU B 1 113 ? -3.852 -30.984 -19.812 1 98.25 113 LEU B N 1
ATOM 4317 C CA . LEU B 1 113 ? -2.646 -31.703 -19.438 1 98.25 113 LEU B CA 1
ATOM 4318 C C . LEU B 1 113 ? -2.971 -33.156 -19.109 1 98.25 113 LEU B C 1
ATOM 4320 O O . LEU B 1 113 ? -2.158 -34.062 -19.359 1 98.25 113 LEU B O 1
ATOM 4324 N N . THR B 1 114 ? -4.164 -33.438 -18.562 1 97.75 114 THR B N 1
ATOM 4325 C CA . THR B 1 114 ? -4.516 -34.781 -18.109 1 97.75 114 THR B CA 1
ATOM 4326 C C . THR B 1 114 ? -5.219 -35.531 -19.219 1 97.75 114 THR B C 1
ATOM 4328 O O . THR B 1 114 ? -5.234 -36.781 -19.219 1 97.75 114 THR B O 1
ATOM 4331 N N . ASP B 1 115 ? -5.805 -34.844 -20.125 1 95.62 115 ASP B N 1
ATOM 4332 C CA . ASP B 1 115 ? -6.5 -35.469 -21.266 1 95.62 115 ASP B CA 1
ATOM 4333 C C . ASP B 1 115 ? -6.23 -34.688 -22.547 1 95.62 115 ASP B C 1
ATOM 4335 O O . ASP B 1 115 ? -7.168 -34.219 -23.219 1 95.62 115 ASP B O 1
ATOM 4339 N N . PRO B 1 116 ? -4.984 -34.625 -22.922 1 94.19 116 PRO B N 1
ATOM 4340 C CA . PRO B 1 116 ? -4.617 -33.781 -24.047 1 94.19 116 PRO B CA 1
ATOM 4341 C C . PRO B 1 116 ? -5.297 -34.188 -25.359 1 94.19 116 PRO B C 1
ATOM 4343 O O . PRO B 1 116 ? -5.73 -33.312 -26.125 1 94.19 116 PRO B O 1
ATOM 4346 N N . ALA B 1 117 ? -5.504 -35.406 -25.594 1 91 117 ALA B N 1
ATOM 4347 C CA . ALA B 1 117 ? -6.074 -35.906 -26.844 1 91 117 ALA B CA 1
ATOM 4348 C C . ALA B 1 117 ? -7.492 -35.375 -27.047 1 91 117 ALA B C 1
ATOM 4350 O O . ALA B 1 117 ? -7.875 -35 -28.156 1 91 117 ALA B O 1
ATOM 4351 N N . SER B 1 118 ? -8.227 -35.344 -26.016 1 92.75 118 SER B N 1
ATOM 4352 C CA . SER B 1 118 ? -9.602 -34.875 -26.078 1 92.75 118 SER B CA 1
ATOM 4353 C C . SER B 1 118 ? -9.664 -33.375 -26.391 1 92.75 118 SER B C 1
ATOM 4355 O O . SER B 1 118 ? -10.727 -32.844 -26.75 1 92.75 118 SER B O 1
ATOM 4357 N N . HIS B 1 119 ? -8.547 -32.719 -26.328 1 92.56 119 HIS B N 1
ATOM 4358 C CA . HIS B 1 119 ? -8.516 -31.281 -26.562 1 92.56 119 HIS B CA 1
ATOM 4359 C C . HIS B 1 119 ? -7.641 -30.938 -27.75 1 92.56 119 HIS B C 1
ATOM 4361 O O . HIS B 1 119 ? -7.211 -29.797 -27.906 1 92.56 119 HIS B O 1
ATOM 4367 N N . GLY B 1 120 ? -7.312 -31.938 -28.516 1 91.31 120 GLY B N 1
ATOM 4368 C CA . GLY B 1 120 ? -6.605 -31.719 -29.766 1 91.31 120 GLY B CA 1
ATOM 4369 C C . GLY B 1 120 ? -5.105 -31.562 -29.578 1 91.31 120 GLY B C 1
ATOM 4370 O O . GLY B 1 120 ? -4.41 -31.078 -30.484 1 91.31 120 GLY B O 1
ATOM 4371 N N . LEU B 1 121 ? -4.566 -31.875 -28.359 1 91.31 121 LEU B N 1
ATOM 4372 C CA . LEU B 1 121 ? -3.133 -31.844 -28.094 1 91.31 121 LEU B CA 1
ATOM 4373 C C . LEU B 1 121 ? -2.541 -33.25 -28.172 1 91.31 121 LEU B C 1
ATOM 4375 O O . LEU B 1 121 ? -3.277 -34.25 -28.203 1 91.31 121 LEU B O 1
ATOM 4379 N N . SER B 1 122 ? -1.236 -33.281 -28.281 1 89.25 122 SER B N 1
ATOM 4380 C CA . SER B 1 122 ? -0.543 -34.562 -28.359 1 89.25 122 SER B CA 1
ATOM 4381 C C . SER B 1 122 ? -0.708 -35.344 -27.078 1 89.25 122 SER B C 1
ATOM 4383 O O . SER B 1 122 ? -0.655 -34.781 -25.969 1 89.25 122 SER B O 1
ATOM 4385 N N . ASP B 1 123 ? -0.927 -36.688 -27.188 1 89.62 123 ASP B N 1
ATOM 4386 C CA . ASP B 1 123 ? -1.04 -37.531 -26.016 1 89.62 123 ASP B CA 1
ATOM 4387 C C . ASP B 1 123 ? 0.275 -38.25 -25.719 1 89.62 123 ASP B C 1
ATOM 4389 O O . ASP B 1 123 ? 0.296 -39.25 -25 1 89.62 123 ASP B O 1
ATOM 4393 N N . GLU B 1 124 ? 1.317 -37.719 -26.359 1 90.81 124 GLU B N 1
ATOM 4394 C CA . GLU B 1 124 ? 2.639 -38.281 -26.109 1 90.81 124 GLU B CA 1
ATOM 4395 C C . GLU B 1 124 ? 2.99 -38.219 -24.625 1 90.81 124 GLU B C 1
ATOM 4397 O O . GLU B 1 124 ? 3.609 -39.125 -24.078 1 90.81 124 GLU B O 1
ATOM 4402 N N . HIS B 1 125 ? 2.617 -37.125 -24.062 1 94 125 HIS B N 1
ATOM 4403 C CA . HIS B 1 125 ? 2.854 -36.938 -22.641 1 94 125 HIS B CA 1
ATOM 4404 C C . HIS B 1 125 ? 1.562 -36.594 -21.906 1 94 125 HIS B C 1
ATOM 4406 O O . HIS B 1 125 ? 0.939 -35.562 -22.203 1 94 125 HIS B O 1
ATOM 4412 N N . ILE B 1 126 ? 1.195 -37.406 -21.031 1 96.81 126 ILE B N 1
ATOM 4413 C CA . ILE B 1 126 ? 0.01 -37.219 -20.188 1 96.81 126 ILE B CA 1
ATOM 4414 C C . ILE B 1 126 ? 0.426 -37.031 -18.734 1 96.81 126 ILE B C 1
ATOM 4416 O O . ILE B 1 126 ? 1.356 -37.688 -18.25 1 96.81 126 ILE B O 1
ATOM 4420 N N . PHE B 1 127 ? -0.299 -36.125 -18.078 1 98.38 127 PHE B N 1
ATOM 4421 C CA . PHE B 1 127 ? 0.185 -35.719 -16.766 1 98.38 127 PHE B CA 1
ATOM 4422 C C . PHE B 1 127 ? -0.828 -36.094 -15.68 1 98.38 127 PHE B C 1
ATOM 4424 O O . PHE B 1 127 ? -2.027 -36.156 -15.945 1 98.38 127 PHE B O 1
ATOM 4431 N N . GLU B 1 128 ? -0.3 -36.406 -14.562 1 98.25 128 GLU B N 1
ATOM 4432 C CA . GLU B 1 128 ? -0.993 -36.344 -13.281 1 98.25 128 GLU B CA 1
ATOM 4433 C C . GLU B 1 128 ? -0.683 -35.062 -12.523 1 98.25 128 GLU B C 1
ATOM 4435 O O . GLU B 1 128 ? 0.456 -34.844 -12.117 1 98.25 128 GLU B O 1
ATOM 4440 N N . VAL B 1 129 ? -1.743 -34.219 -12.289 1 98.81 129 VAL B N 1
ATOM 4441 C CA . VAL B 1 129 ? -1.488 -32.812 -11.938 1 98.81 129 VAL B CA 1
ATOM 4442 C C . VAL B 1 129 ? -1.81 -32.594 -10.461 1 98.81 129 VAL B C 1
ATOM 4444 O O . VAL B 1 129 ? -2.895 -32.938 -9.992 1 98.81 129 VAL B O 1
ATOM 4447 N N . ILE B 1 130 ? -0.883 -32.062 -9.703 1 98.94 130 ILE B N 1
ATOM 4448 C CA . ILE B 1 130 ? -1.033 -31.656 -8.305 1 98.94 130 ILE B CA 1
ATOM 4449 C C . ILE B 1 130 ? -0.956 -30.141 -8.188 1 98.94 130 ILE B C 1
ATOM 4451 O O . ILE B 1 130 ? 0.027 -29.531 -8.609 1 98.94 130 ILE B O 1
ATOM 4455 N N . CYS B 1 131 ? -1.991 -29.5 -7.68 1 98.88 131 CYS B N 1
ATOM 4456 C CA . CYS B 1 131 ? -2.051 -28.047 -7.523 1 98.88 131 CYS B CA 1
ATOM 4457 C C . CYS B 1 131 ? -2.322 -27.672 -6.074 1 98.88 131 CYS B C 1
ATOM 4459 O O . CYS B 1 131 ? -3.477 -27.469 -5.684 1 98.88 131 CYS B O 1
ATOM 4461 N N . PRO B 1 132 ? -1.336 -27.422 -5.312 1 98.88 132 PRO B N 1
ATOM 4462 C CA . PRO B 1 132 ? -1.557 -27.016 -3.92 1 98.88 132 PRO B CA 1
ATOM 4463 C C . PRO B 1 132 ? -1.793 -25.516 -3.77 1 98.88 132 PRO B C 1
ATOM 4465 O O . PRO B 1 132 ? -1.335 -24.734 -4.602 1 98.88 132 PRO B O 1
ATOM 4468 N N . SER B 1 133 ? -2.549 -25.172 -2.734 1 98.94 133 SER B N 1
ATOM 4469 C CA . SER B 1 133 ? -2.578 -23.781 -2.277 1 98.94 133 SER B CA 1
ATOM 4470 C C . SER B 1 133 ? -1.372 -23.469 -1.399 1 98.94 133 SER B C 1
ATOM 4472 O O . SER B 1 133 ? -1.061 -24.203 -0.469 1 98.94 133 SER B O 1
ATOM 4474 N N . ILE B 1 134 ? -0.692 -22.453 -1.734 1 98.94 134 ILE B N 1
ATOM 4475 C CA . ILE B 1 134 ? 0.416 -22.016 -0.895 1 98.94 134 ILE B CA 1
ATOM 4476 C C . ILE B 1 134 ? -0.069 -21.812 0.541 1 98.94 134 ILE B C 1
ATOM 4478 O O . ILE B 1 134 ? -1.141 -21.25 0.771 1 98.94 134 ILE B O 1
ATOM 4482 N N . PRO B 1 135 ? 0.654 -22.359 1.55 1 98.88 135 PRO B N 1
ATOM 4483 C CA . PRO B 1 135 ? 0.23 -22.062 2.922 1 98.88 135 PRO B CA 1
ATOM 4484 C C . PRO B 1 135 ? -0.051 -20.578 3.152 1 98.88 135 PRO B C 1
ATOM 4486 O O . PRO B 1 135 ? 0.791 -19.734 2.844 1 98.88 135 PRO B O 1
ATOM 4489 N N . GLY B 1 136 ? -1.226 -20.312 3.686 1 98.62 136 GLY B N 1
ATOM 4490 C CA . GLY B 1 136 ? -1.661 -18.938 3.828 1 98.62 136 GLY B CA 1
ATOM 4491 C C . GLY B 1 136 ? -2.559 -18.469 2.697 1 98.62 136 GLY B C 1
ATOM 4492 O O . GLY B 1 136 ? -3.127 -17.375 2.756 1 98.62 136 GLY B O 1
ATOM 4493 N N . TYR B 1 137 ? -2.689 -19.281 1.649 1 98.75 137 TYR B N 1
ATOM 4494 C CA . TYR B 1 137 ? -3.559 -19 0.512 1 98.75 137 TYR B CA 1
ATOM 4495 C C . TYR B 1 137 ? -4.695 -20 0.43 1 98.75 137 TYR B C 1
ATOM 4497 O O . TYR B 1 137 ? -4.547 -21.156 0.849 1 98.75 137 TYR B O 1
ATOM 4505 N N . GLY B 1 138 ? -5.789 -19.531 -0.181 1 98.25 138 GLY B N 1
ATOM 4506 C CA . GLY B 1 138 ? -6.898 -20.438 -0.462 1 98.25 138 GLY B CA 1
ATOM 4507 C C . GLY B 1 138 ? -7.34 -21.234 0.749 1 98.25 138 GLY B C 1
ATOM 4508 O O . GLY B 1 138 ? -7.633 -20.656 1.803 1 98.25 138 GLY B O 1
ATOM 4509 N N . PHE B 1 139 ? -7.273 -22.562 0.608 1 98.5 139 PHE B N 1
ATOM 4510 C CA . PHE B 1 139 ? -7.832 -23.422 1.657 1 98.5 139 PHE B CA 1
ATOM 4511 C C . PHE B 1 139 ? -6.723 -24.094 2.445 1 98.5 139 PHE B C 1
ATOM 4513 O O . PHE B 1 139 ? -6.984 -25.016 3.225 1 98.5 139 PHE B O 1
ATOM 4520 N N . SER B 1 140 ? -5.453 -23.703 2.205 1 98.81 140 SER B N 1
ATOM 4521 C CA . SER B 1 140 ? -4.367 -24.109 3.086 1 98.81 140 SER B CA 1
ATOM 4522 C C . SER B 1 140 ? -4.355 -23.297 4.371 1 98.81 140 SER B C 1
ATOM 4524 O O . SER B 1 140 ? -4.684 -22.109 4.355 1 98.81 140 SER B O 1
ATOM 4526 N N . GLU B 1 141 ? -3.934 -23.922 5.391 1 98.62 141 GLU B N 1
ATOM 4527 C CA . GLU B 1 141 ? -3.797 -23.234 6.668 1 98.62 141 GLU B CA 1
ATOM 4528 C C . GLU B 1 141 ? -2.676 -22.203 6.621 1 98.62 141 GLU B C 1
ATOM 4530 O O . GLU B 1 141 ? -1.648 -22.422 5.973 1 98.62 141 GLU B O 1
ATOM 4535 N N . ALA B 1 142 ? -2.904 -21.047 7.281 1 98.5 142 ALA B N 1
ATOM 4536 C CA . ALA B 1 142 ? -1.888 -20 7.383 1 98.5 142 ALA B CA 1
ATOM 4537 C C . ALA B 1 142 ? -0.827 -20.375 8.414 1 98.5 142 ALA B C 1
ATOM 4539 O O . ALA B 1 142 ? -1.145 -20.922 9.477 1 98.5 142 ALA B O 1
ATOM 4540 N N . PRO B 1 143 ? 0.417 -20.016 8.141 1 98.12 143 PRO B N 1
ATOM 4541 C CA . PRO B 1 143 ? 1.435 -20.141 9.188 1 98.12 143 PRO B CA 1
ATOM 4542 C C . PRO B 1 143 ? 1.11 -19.328 10.43 1 98.12 143 PRO B C 1
ATOM 4544 O O . PRO B 1 143 ? 0.552 -18.234 10.328 1 98.12 143 PRO B O 1
ATOM 4547 N N . HIS B 1 144 ? 1.567 -19.812 11.562 1 97.56 144 HIS B N 1
ATOM 4548 C CA . HIS B 1 144 ? 1.247 -19.156 12.828 1 97.56 144 HIS B CA 1
ATOM 4549 C C . HIS B 1 144 ? 2.441 -18.359 13.352 1 97.56 144 HIS B C 1
ATOM 4551 O O . HIS B 1 144 ? 2.285 -17.5 14.227 1 97.56 144 HIS B O 1
ATOM 4557 N N . LYS B 1 145 ? 3.627 -18.672 12.844 1 97.75 145 LYS B N 1
ATOM 4558 C CA . LYS B 1 145 ? 4.859 -18.031 13.281 1 97.75 145 LYS B CA 1
ATOM 4559 C C . LYS B 1 145 ? 5.496 -17.219 12.156 1 97.75 145 LYS B C 1
ATOM 4561 O O . LYS B 1 145 ? 5.203 -17.453 10.977 1 97.75 145 LYS B O 1
ATOM 4566 N N . GLN B 1 146 ? 6.332 -16.281 12.539 1 97.38 146 GLN B N 1
ATOM 4567 C CA . GLN B 1 146 ? 7.102 -15.531 11.555 1 97.38 146 GLN B CA 1
ATOM 4568 C C . GLN B 1 146 ? 8.117 -16.422 10.844 1 97.38 146 GLN B C 1
ATOM 4570 O O . GLN B 1 146 ? 8.555 -17.438 11.398 1 97.38 146 GLN B O 1
ATOM 4575 N N . GLY B 1 147 ? 8.414 -16.078 9.594 1 97.06 147 GLY B N 1
ATOM 4576 C CA . GLY B 1 147 ? 9.562 -16.734 8.969 1 97.06 147 GLY B CA 1
ATOM 4577 C C . GLY B 1 147 ? 9.172 -17.656 7.844 1 97.06 147 GLY B C 1
ATOM 4578 O O . GLY B 1 147 ? 10.031 -18.188 7.145 1 97.06 147 GLY B O 1
ATOM 4579 N N . PHE B 1 148 ? 7.887 -17.938 7.57 1 98.19 148 PHE B N 1
ATOM 4580 C CA . PHE B 1 148 ? 7.473 -18.844 6.508 1 98.19 148 PHE B CA 1
ATOM 4581 C C . PHE B 1 148 ? 7.676 -18.203 5.137 1 98.19 148 PHE B C 1
ATOM 4583 O O . PHE B 1 148 ? 6.781 -17.531 4.625 1 98.19 148 PHE B O 1
ATOM 4590 N N . ASP B 1 149 ? 8.773 -18.484 4.551 1 98 149 ASP B N 1
ATOM 4591 C CA . ASP B 1 149 ? 9.109 -17.891 3.258 1 98 149 ASP B CA 1
ATOM 4592 C C . ASP B 1 149 ? 8.984 -18.922 2.139 1 98 149 ASP B C 1
ATOM 4594 O O . ASP B 1 149 ? 8.352 -19.969 2.318 1 98 149 ASP B O 1
ATOM 4598 N N . SER B 1 150 ? 9.453 -18.641 0.962 1 98.06 150 SER B N 1
ATOM 4599 C CA . SER B 1 150 ? 9.32 -19.484 -0.219 1 98.06 150 SER B CA 1
ATOM 4600 C C . SER B 1 150 ? 10.094 -20.781 -0.055 1 98.06 150 SER B C 1
ATOM 4602 O O . SER B 1 150 ? 9.688 -21.828 -0.584 1 98.06 150 SER B O 1
ATOM 4604 N N . VAL B 1 151 ? 11.203 -20.75 0.656 1 98.25 151 VAL B N 1
ATOM 4605 C CA . VAL B 1 151 ? 11.969 -21.969 0.919 1 98.25 151 VAL B CA 1
ATOM 4606 C C . VAL B 1 151 ? 11.141 -22.922 1.78 1 98.25 151 VAL B C 1
ATOM 4608 O O . VAL B 1 151 ? 11.109 -24.125 1.524 1 98.25 151 VAL B O 1
ATOM 4611 N N . CYS B 1 152 ? 10.469 -22.344 2.775 1 98.5 152 CYS B N 1
ATOM 4612 C CA . CYS B 1 152 ? 9.586 -23.141 3.615 1 98.5 152 CYS B CA 1
ATOM 4613 C C . CYS B 1 152 ? 8.461 -23.766 2.791 1 98.5 152 CYS B C 1
ATOM 4615 O O . CYS B 1 152 ? 8.156 -24.953 2.936 1 98.5 152 CYS B O 1
ATOM 4617 N N . ALA B 1 153 ? 7.871 -22.984 1.953 1 98.81 153 ALA B N 1
ATOM 4618 C CA . ALA B 1 153 ? 6.793 -23.484 1.101 1 98.81 153 ALA B CA 1
ATOM 4619 C C . ALA B 1 153 ? 7.289 -24.594 0.186 1 98.81 153 ALA B C 1
ATOM 4621 O O . ALA B 1 153 ? 6.598 -25.594 -0.008 1 98.81 153 ALA B O 1
ATOM 4622 N N . ALA B 1 154 ? 8.453 -24.391 -0.402 1 98.81 154 ALA B N 1
ATOM 4623 C CA . ALA B 1 154 ? 9.055 -25.406 -1.261 1 98.81 154 ALA B CA 1
ATOM 4624 C C . ALA B 1 154 ? 9.25 -26.719 -0.505 1 98.81 154 ALA B C 1
ATOM 4626 O O . ALA B 1 154 ? 8.984 -27.797 -1.039 1 98.81 154 ALA B O 1
ATOM 4627 N N . SER B 1 155 ? 9.742 -26.578 0.695 1 98.81 155 SER B N 1
ATOM 4628 C CA . SER B 1 155 ? 9.945 -27.75 1.528 1 98.81 155 SER B CA 1
ATOM 4629 C C . SER B 1 155 ? 8.633 -28.484 1.787 1 98.81 155 SER B C 1
ATOM 4631 O O . SER B 1 155 ? 8.578 -29.719 1.736 1 98.81 155 SER B O 1
ATOM 4633 N N . VAL B 1 156 ? 7.59 -27.766 2.059 1 98.88 156 VAL B N 1
ATOM 4634 C CA . VAL B 1 156 ? 6.27 -28.328 2.299 1 98.88 156 VAL B CA 1
ATOM 4635 C C . VAL B 1 156 ? 5.781 -29.047 1.049 1 98.88 156 VAL B C 1
ATOM 4637 O O . VAL B 1 156 ? 5.277 -30.172 1.134 1 98.88 156 VAL B O 1
ATOM 4640 N N . PHE B 1 157 ? 5.922 -28.484 -0.084 1 98.94 157 PHE B N 1
ATOM 4641 C CA . PHE B 1 157 ? 5.43 -29.094 -1.318 1 98.94 157 PHE B CA 1
ATOM 4642 C C . PHE B 1 157 ? 6.289 -30.281 -1.72 1 98.94 157 PHE B C 1
ATOM 4644 O O . PHE B 1 157 ? 5.785 -31.25 -2.297 1 98.94 157 PHE B O 1
ATOM 4651 N N . TYR B 1 158 ? 7.625 -30.219 -1.39 1 98.88 158 TYR B N 1
ATOM 4652 C CA . TYR B 1 158 ? 8.484 -31.391 -1.597 1 98.88 158 TYR B CA 1
ATOM 4653 C C . TYR B 1 158 ? 7.977 -32.594 -0.814 1 98.88 158 TYR B C 1
ATOM 4655 O O . TYR B 1 158 ? 7.812 -33.688 -1.372 1 98.88 158 TYR B O 1
ATOM 4663 N N . LYS B 1 159 ? 7.68 -32.344 0.441 1 98.81 159 LYS B N 1
ATOM 4664 C CA . LYS B 1 159 ? 7.172 -33.406 1.308 1 98.81 159 LYS B CA 1
ATOM 4665 C C . LYS B 1 159 ? 5.812 -33.906 0.822 1 98.81 159 LYS B C 1
ATOM 4667 O O . LYS B 1 159 ? 5.52 -35.094 0.91 1 98.81 159 LYS B O 1
ATOM 4672 N N . LEU B 1 160 ? 4.996 -32.969 0.319 1 98.88 160 LEU B N 1
ATOM 4673 C CA . LEU B 1 160 ? 3.705 -33.375 -0.238 1 98.88 160 LEU B CA 1
ATOM 4674 C C . LEU B 1 160 ? 3.879 -34.344 -1.392 1 98.88 160 LEU B C 1
ATOM 4676 O O . LEU B 1 160 ? 3.219 -35.375 -1.431 1 98.88 160 LEU B O 1
ATOM 4680 N N . MET B 1 161 ? 4.773 -34.062 -2.352 1 98.81 161 MET B N 1
ATOM 4681 C CA . MET B 1 161 ? 5.004 -34.906 -3.52 1 98.81 161 MET B CA 1
ATOM 4682 C C . MET B 1 161 ? 5.539 -36.281 -3.105 1 98.81 161 MET B C 1
ATOM 4684 O O . MET B 1 161 ? 5.082 -37.312 -3.607 1 98.81 161 MET B O 1
ATOM 4688 N N . LEU B 1 162 ? 6.484 -36.281 -2.15 1 98.44 162 LEU B N 1
ATOM 4689 C CA . LEU B 1 162 ? 7.035 -37.531 -1.67 1 98.44 162 LEU B CA 1
ATOM 4690 C C . LEU B 1 162 ? 5.957 -38.375 -1.005 1 98.44 162 LEU B C 1
ATOM 4692 O O . LEU B 1 162 ? 5.898 -39.594 -1.215 1 98.44 162 LEU B O 1
ATOM 4696 N N . ARG B 1 163 ? 5.164 -37.719 -0.225 1 98 163 ARG B N 1
ATOM 4697 C CA . ARG B 1 163 ? 4.098 -38.406 0.48 1 98 163 ARG B CA 1
ATOM 4698 C C . ARG B 1 163 ? 3.105 -39.031 -0.501 1 98 163 ARG B C 1
ATOM 4700 O O . ARG B 1 163 ? 2.529 -40.094 -0.23 1 98 163 ARG B O 1
ATOM 4707 N N . MET B 1 164 ? 2.889 -38.438 -1.63 1 97.94 164 MET B N 1
ATOM 4708 C CA . MET B 1 164 ? 1.979 -38.938 -2.656 1 97.94 164 MET B CA 1
ATOM 4709 C C . MET B 1 164 ? 2.65 -40.031 -3.494 1 97.94 164 MET B C 1
ATOM 4711 O O . MET B 1 164 ? 2.029 -40.594 -4.395 1 97.94 164 MET B O 1
ATOM 4715 N N . GLY B 1 165 ? 3.949 -40.281 -3.225 1 97.69 165 GLY B N 1
ATOM 4716 C CA . GLY B 1 165 ? 4.664 -41.375 -3.881 1 97.69 165 GLY B CA 1
ATOM 4717 C C . GLY B 1 165 ? 5.422 -40.938 -5.113 1 97.69 165 GLY B C 1
ATOM 4718 O O . GLY B 1 165 ? 5.902 -41.75 -5.891 1 97.69 165 GLY B O 1
ATOM 4719 N N . PHE B 1 166 ? 5.52 -39.656 -5.328 1 98.19 166 PHE B N 1
ATOM 4720 C CA . PHE B 1 166 ? 6.227 -39.156 -6.496 1 98.19 166 PHE B CA 1
ATOM 4721 C C . PHE B 1 166 ? 7.684 -38.844 -6.16 1 98.19 166 PHE B C 1
ATOM 4723 O O . PHE B 1 166 ? 7.988 -37.812 -5.602 1 98.19 166 PHE B O 1
ATOM 4730 N N . HIS B 1 167 ? 8.594 -39.656 -6.641 1 96.69 167 HIS B N 1
ATOM 4731 C CA . HIS B 1 167 ? 10.016 -39.469 -6.371 1 96.69 167 HIS B CA 1
ATOM 4732 C C . HIS B 1 167 ? 10.719 -38.781 -7.523 1 96.69 167 HIS B C 1
ATOM 4734 O O . HIS B 1 167 ? 11.828 -38.25 -7.367 1 96.69 167 HIS B O 1
ATOM 4740 N N . GLU B 1 168 ? 10.133 -38.781 -8.625 1 97.25 168 GLU B N 1
ATOM 4741 C CA . GLU B 1 168 ? 10.516 -37.969 -9.773 1 97.25 168 GLU B CA 1
ATOM 4742 C C . GLU B 1 168 ? 9.305 -37.25 -10.359 1 97.25 168 GLU B C 1
ATOM 4744 O O . GLU B 1 168 ? 8.297 -37.875 -10.695 1 97.25 168 GLU B O 1
ATOM 4749 N N . PHE B 1 169 ? 9.414 -35.969 -10.445 1 98.75 169 PHE B N 1
ATOM 4750 C CA . PHE B 1 169 ? 8.258 -35.219 -10.906 1 98.75 169 PHE B CA 1
ATOM 4751 C C . PHE B 1 169 ? 8.688 -33.906 -11.562 1 98.75 169 PHE B C 1
ATOM 4753 O O . PHE B 1 169 ? 9.852 -33.531 -11.453 1 98.75 169 PHE B O 1
ATOM 4760 N N . TYR B 1 170 ? 7.801 -33.312 -12.32 1 98.88 170 TYR B N 1
ATOM 4761 C CA . TYR B 1 170 ? 7.984 -32 -12.922 1 98.88 170 TYR B CA 1
ATOM 4762 C C . TYR B 1 170 ? 7.34 -30.922 -12.07 1 98.88 170 TYR B C 1
ATOM 4764 O O . TYR B 1 170 ? 6.418 -31.188 -11.297 1 98.88 170 TYR B O 1
ATOM 4772 N N . ALA B 1 171 ? 7.867 -29.703 -12.117 1 98.94 171 ALA B N 1
ATOM 4773 C CA . ALA B 1 171 ? 7.309 -28.562 -11.414 1 98.94 171 ALA B CA 1
ATOM 4774 C C . ALA B 1 171 ? 7.102 -27.375 -12.367 1 98.94 171 ALA B C 1
ATOM 4776 O O . ALA B 1 171 ? 7.93 -27.125 -13.242 1 98.94 171 ALA B O 1
ATOM 4777 N N . GLN B 1 172 ? 6.016 -26.75 -12.266 1 98.88 172 GLN B N 1
ATOM 4778 C CA . GLN B 1 172 ? 5.652 -25.562 -13.055 1 98.88 172 GLN B CA 1
ATOM 4779 C C . GLN B 1 172 ? 5.176 -24.438 -12.148 1 98.88 172 GLN B C 1
ATOM 4781 O O . GLN B 1 172 ? 4.43 -24.656 -11.195 1 98.88 172 GLN B O 1
ATOM 4786 N N . GLY B 1 173 ? 5.617 -23.188 -12.375 1 98.5 173 GLY B N 1
ATOM 4787 C CA . GLY B 1 173 ? 5.125 -22.094 -11.555 1 98.5 173 GLY B CA 1
ATOM 4788 C C . GLY B 1 173 ? 5.41 -20.734 -12.148 1 98.5 173 GLY B C 1
ATOM 4789 O O . GLY B 1 173 ? 6.355 -20.562 -12.922 1 98.5 173 GLY B O 1
ATOM 4790 N N . GLY B 1 174 ? 4.602 -19.75 -11.875 1 97.69 174 GLY B N 1
ATOM 4791 C CA . GLY B 1 174 ? 4.777 -18.328 -12.102 1 97.69 174 GLY B CA 1
ATOM 4792 C C . GLY B 1 174 ? 4.645 -17.516 -10.828 1 97.69 174 GLY B C 1
ATOM 4793 O O . GLY B 1 174 ? 4.305 -18.047 -9.773 1 97.69 174 GLY B O 1
ATOM 4794 N N . ASP B 1 175 ? 5.027 -16.188 -10.891 1 97.44 175 ASP B N 1
ATOM 4795 C CA . ASP B 1 175 ? 4.891 -15.312 -9.734 1 97.44 175 ASP B CA 1
ATOM 4796 C C . ASP B 1 175 ? 5.547 -15.93 -8.5 1 97.44 175 ASP B C 1
ATOM 4798 O O . ASP B 1 175 ? 6.715 -16.328 -8.539 1 97.44 175 ASP B O 1
ATOM 4802 N N . TRP B 1 176 ? 4.77 -16.172 -7.379 1 98.44 176 TRP B N 1
ATOM 4803 C CA . TRP B 1 176 ? 5.332 -16.875 -6.227 1 98.44 176 TRP B CA 1
ATOM 4804 C C . TRP B 1 176 ? 5.648 -18.328 -6.574 1 98.44 176 TRP B C 1
ATOM 4806 O O . TRP B 1 176 ? 6.602 -18.906 -6.043 1 98.44 176 TRP B O 1
ATOM 4816 N N . GLY B 1 177 ? 4.828 -18.875 -7.418 1 98.69 177 GLY B N 1
ATOM 4817 C CA . GLY B 1 177 ? 5.086 -20.234 -7.863 1 98.69 177 GLY B CA 1
ATOM 4818 C C . GLY B 1 177 ? 6.441 -20.406 -8.523 1 98.69 177 GLY B C 1
ATOM 4819 O O . GLY B 1 177 ? 7.098 -21.438 -8.367 1 98.69 177 GLY B O 1
ATOM 4820 N N . TRP B 1 178 ? 6.875 -19.406 -9.266 1 97.88 178 TRP B N 1
ATOM 4821 C CA . TRP B 1 178 ? 8.211 -19.422 -9.844 1 97.88 178 TRP B CA 1
ATOM 4822 C C . TRP B 1 178 ? 9.273 -19.562 -8.766 1 97.88 178 TRP B C 1
ATOM 4824 O O . TRP B 1 178 ? 10.172 -20.406 -8.867 1 97.88 178 TRP B O 1
ATOM 4834 N N . LEU B 1 179 ? 9.117 -18.781 -7.723 1 97.56 179 LEU B N 1
ATOM 4835 C CA . LEU B 1 179 ? 10.125 -18.766 -6.672 1 97.56 179 LEU B CA 1
ATOM 4836 C C . LEU B 1 179 ? 10.102 -20.062 -5.867 1 97.56 179 LEU B C 1
ATOM 4838 O O . LEU B 1 179 ? 11.148 -20.625 -5.566 1 97.56 179 LEU B O 1
ATOM 4842 N N . ILE B 1 180 ? 8.938 -20.516 -5.57 1 98.81 180 ILE B N 1
ATOM 4843 C CA . ILE B 1 180 ? 8.773 -21.734 -4.781 1 98.81 180 ILE B CA 1
ATOM 4844 C C . ILE B 1 180 ? 9.312 -22.922 -5.566 1 98.81 180 ILE B C 1
ATOM 4846 O O . ILE B 1 180 ? 10.055 -23.75 -5.023 1 98.81 180 ILE B O 1
ATOM 4850 N N . CYS B 1 181 ? 8.953 -23.031 -6.84 1 98.81 181 CYS B N 1
ATOM 4851 C CA . CYS B 1 181 ? 9.414 -24.141 -7.66 1 98.81 181 CYS B CA 1
ATOM 4852 C C . CYS B 1 181 ? 10.914 -24.062 -7.902 1 98.81 181 CYS B C 1
ATOM 4854 O O . CYS B 1 181 ? 11.594 -25.094 -8 1 98.81 181 CYS B O 1
ATOM 4856 N N . THR B 1 182 ? 11.422 -22.844 -8 1 98.19 182 THR B N 1
ATOM 4857 C CA . THR B 1 182 ? 12.867 -22.672 -8.094 1 98.19 182 THR B CA 1
ATOM 4858 C C . THR B 1 182 ? 13.562 -23.188 -6.84 1 98.19 182 THR B C 1
ATOM 4860 O O . THR B 1 182 ? 14.539 -23.938 -6.93 1 98.19 182 THR B O 1
ATOM 4863 N N . ASN B 1 183 ? 13.031 -22.828 -5.695 1 98.5 183 ASN B N 1
ATOM 4864 C CA . ASN B 1 183 ? 13.586 -23.312 -4.438 1 98.5 183 ASN B CA 1
ATOM 4865 C C . ASN B 1 183 ? 13.484 -24.828 -4.324 1 98.5 183 ASN B C 1
ATOM 4867 O O . ASN B 1 183 ? 14.383 -25.484 -3.799 1 98.5 183 ASN B O 1
ATOM 4871 N N . LEU B 1 184 ? 12.391 -25.328 -4.805 1 98.69 184 LEU B N 1
ATOM 4872 C CA . LEU B 1 184 ? 12.188 -26.766 -4.793 1 98.69 184 LEU B CA 1
ATOM 4873 C C . LEU B 1 184 ? 13.258 -27.469 -5.629 1 98.69 184 LEU B C 1
ATOM 4875 O O . LEU B 1 184 ? 13.812 -28.484 -5.203 1 98.69 184 LEU B O 1
ATOM 4879 N N . ALA B 1 185 ? 13.547 -26.938 -6.801 1 98.56 185 ALA B N 1
ATOM 4880 C CA . ALA B 1 185 ? 14.562 -27.5 -7.688 1 98.56 185 ALA B CA 1
ATOM 4881 C C . ALA B 1 185 ? 15.953 -27.391 -7.055 1 98.56 185 ALA B C 1
ATOM 4883 O O . ALA B 1 185 ? 16.828 -28.219 -7.332 1 98.56 185 ALA B O 1
ATOM 4884 N N . GLN B 1 186 ? 16.156 -26.406 -6.215 1 97.94 186 GLN B N 1
ATOM 4885 C CA . GLN B 1 186 ? 17.422 -26.234 -5.504 1 97.94 186 GLN B CA 1
ATOM 4886 C C . GLN B 1 186 ? 17.531 -27.219 -4.344 1 97.94 186 GLN B C 1
ATOM 4888 O O . GLN B 1 186 ? 18.609 -27.766 -4.086 1 97.94 186 GLN B O 1
ATOM 4893 N N . ILE B 1 187 ? 16.438 -27.5 -3.693 1 97.25 187 ILE B N 1
ATOM 4894 C CA . ILE B 1 187 ? 16.375 -28.344 -2.508 1 97.25 187 ILE B CA 1
ATOM 4895 C C . ILE B 1 187 ? 16.5 -29.812 -2.92 1 97.25 187 ILE B C 1
ATOM 4897 O O . ILE B 1 187 ? 17.172 -30.594 -2.248 1 97.25 187 ILE B O 1
ATOM 4901 N N . ALA B 1 188 ? 15.844 -30.125 -4.023 1 97.88 188 ALA B N 1
ATOM 4902 C CA . ALA B 1 188 ? 15.742 -31.547 -4.398 1 97.88 188 ALA B CA 1
ATOM 4903 C C . ALA B 1 188 ? 15.977 -31.719 -5.895 1 97.88 188 ALA B C 1
ATOM 4905 O O . ALA B 1 188 ? 15.117 -32.25 -6.605 1 97.88 188 ALA B O 1
ATOM 4906 N N . PRO B 1 189 ? 17.172 -31.438 -6.34 1 97.75 189 PRO B N 1
ATOM 4907 C CA . PRO B 1 189 ? 17.453 -31.484 -7.777 1 97.75 189 PRO B CA 1
ATOM 4908 C C . PRO B 1 189 ? 17.344 -32.875 -8.352 1 97.75 189 PRO B C 1
ATOM 4910 O O . PRO B 1 189 ? 17.078 -33.062 -9.547 1 97.75 189 PRO B O 1
ATOM 4913 N N . ASN B 1 190 ? 17.469 -33.906 -7.488 1 97.75 190 ASN B N 1
ATOM 4914 C CA . ASN B 1 190 ? 17.406 -35.281 -7.969 1 97.75 190 ASN B CA 1
ATOM 4915 C C . ASN B 1 190 ? 15.961 -35.781 -8.109 1 97.75 190 ASN B C 1
ATOM 4917 O O . ASN B 1 190 ? 15.695 -36.75 -8.781 1 97.75 190 ASN B O 1
ATOM 4921 N N . HIS B 1 191 ? 15.062 -35.062 -7.48 1 98.38 191 HIS B N 1
ATOM 4922 C CA . HIS B 1 191 ? 13.656 -35.469 -7.516 1 98.38 191 HIS B CA 1
ATOM 4923 C C . HIS B 1 191 ? 12.875 -34.594 -8.508 1 98.38 191 HIS B C 1
ATOM 4925 O O . HIS B 1 191 ? 11.859 -35.062 -9.047 1 98.38 191 HIS B O 1
ATOM 4931 N N . VAL B 1 192 ? 13.359 -33.438 -8.789 1 98.75 192 VAL B N 1
ATOM 4932 C CA . VAL B 1 192 ? 12.719 -32.594 -9.797 1 98.75 192 VAL B CA 1
ATOM 4933 C C . VAL B 1 192 ? 13.312 -32.906 -11.172 1 98.75 192 VAL B C 1
ATOM 4935 O O . VAL B 1 192 ? 14.414 -32.469 -11.5 1 98.75 192 VAL B O 1
ATOM 4938 N N . LYS B 1 193 ? 12.531 -33.562 -11.914 1 98.12 193 LYS B N 1
ATOM 4939 C CA . LYS B 1 193 ? 12.984 -34.031 -13.227 1 98.12 193 LYS B CA 1
ATOM 4940 C C . LYS B 1 193 ? 13.133 -32.844 -14.195 1 98.12 193 LYS B C 1
ATOM 4942 O O . LYS B 1 193 ? 14 -32.875 -15.078 1 98.12 193 LYS B O 1
ATOM 4947 N N . GLY B 1 194 ? 12.297 -31.891 -14.086 1 98.75 194 GLY B N 1
ATOM 4948 C CA . GLY B 1 194 ? 12.281 -30.688 -14.906 1 98.75 194 GLY B CA 1
ATOM 4949 C C . GLY B 1 194 ? 11.5 -29.547 -14.281 1 98.75 194 GLY B C 1
ATOM 4950 O O . GLY B 1 194 ? 10.516 -29.766 -13.578 1 98.75 194 GLY B O 1
ATOM 4951 N N . LEU B 1 195 ? 11.93 -28.328 -14.578 1 98.88 195 LEU B N 1
ATOM 4952 C CA . LEU B 1 195 ? 11.344 -27.094 -14.047 1 98.88 195 LEU B CA 1
ATOM 4953 C C . LEU B 1 195 ? 10.836 -26.203 -15.172 1 98.88 195 LEU B C 1
ATOM 4955 O O . LEU B 1 195 ? 11.617 -25.781 -16.031 1 98.88 195 LEU B O 1
ATOM 4959 N N . HIS B 1 196 ? 9.547 -25.969 -15.234 1 98.94 196 HIS B N 1
ATOM 4960 C CA . HIS B 1 196 ? 8.945 -25.078 -16.219 1 98.94 196 HIS B CA 1
ATOM 4961 C C . HIS B 1 196 ? 8.453 -23.797 -15.57 1 98.94 196 HIS B C 1
ATOM 4963 O O . HIS B 1 196 ? 7.707 -23.828 -14.594 1 98.94 196 HIS B O 1
ATOM 4969 N N . LEU B 1 197 ? 8.852 -22.656 -16.109 1 98.75 197 LEU B N 1
ATOM 4970 C CA . LEU B 1 197 ? 8.531 -21.375 -15.5 1 98.75 197 LEU B CA 1
ATOM 4971 C C . LEU B 1 197 ? 7.934 -20.422 -16.516 1 98.75 197 LEU B C 1
ATOM 4973 O O . LEU B 1 197 ? 8.375 -20.375 -17.672 1 98.75 197 LEU B O 1
ATOM 4977 N N . ASN B 1 198 ? 6.879 -19.703 -16.125 1 98.31 198 ASN B N 1
ATOM 4978 C CA . ASN B 1 198 ? 6.332 -18.688 -17.016 1 98.31 198 ASN B CA 1
ATOM 4979 C C . ASN B 1 198 ? 6.699 -17.281 -16.547 1 98.31 198 ASN B C 1
ATOM 4981 O O . ASN B 1 198 ? 6.105 -16.297 -16.984 1 98.31 198 ASN B O 1
ATOM 4985 N N . LEU B 1 199 ? 7.516 -17.188 -15.578 1 95.44 199 LEU B N 1
ATOM 4986 C CA . LEU B 1 199 ? 8.203 -16 -15.086 1 95.44 199 LEU B CA 1
ATOM 4987 C C . LEU B 1 199 ? 9.586 -16.359 -14.547 1 95.44 199 LEU B C 1
ATOM 4989 O O . LEU B 1 199 ? 9.75 -17.359 -13.859 1 95.44 199 LEU B O 1
ATOM 4993 N N . VAL B 1 200 ? 10.594 -15.633 -15 1 94 200 VAL B N 1
ATOM 4994 C CA . VAL B 1 200 ? 11.93 -15.797 -14.445 1 94 200 VAL B CA 1
ATOM 4995 C C . VAL B 1 200 ? 12.531 -14.422 -14.133 1 94 200 VAL B C 1
ATOM 4997 O O . VAL B 1 200 ? 12.336 -13.469 -14.883 1 94 200 VAL B O 1
ATOM 5000 N N . SER B 1 201 ? 13.039 -14.336 -12.977 1 86.94 201 SER B N 1
ATOM 5001 C CA . SER B 1 201 ? 13.695 -13.086 -12.602 1 86.94 201 SER B CA 1
ATOM 5002 C C . SER B 1 201 ? 15.047 -13.352 -11.938 1 86.94 201 SER B C 1
ATOM 5004 O O . SER B 1 201 ? 15.242 -14.391 -11.312 1 86.94 201 SER B O 1
ATOM 5006 N N . VAL B 1 202 ? 15.953 -12.438 -12.273 1 81.62 202 VAL B N 1
ATOM 5007 C CA . VAL B 1 202 ? 17.25 -12.484 -11.609 1 81.62 202 VAL B CA 1
ATOM 5008 C C . VAL B 1 202 ? 17.328 -11.391 -10.555 1 81.62 202 VAL B C 1
ATOM 5010 O O . VAL B 1 202 ? 17.328 -10.203 -10.883 1 81.62 202 VAL B O 1
ATOM 5013 N N . LEU B 1 203 ? 17.328 -11.742 -9.336 1 73.69 203 LEU B N 1
ATOM 5014 C CA . LEU B 1 203 ? 17.188 -10.82 -8.219 1 73.69 203 LEU B CA 1
ATOM 5015 C C . LEU B 1 203 ? 18.547 -10.289 -7.777 1 73.69 203 LEU B C 1
ATOM 5017 O O . LEU B 1 203 ? 18.641 -9.305 -7.043 1 73.69 203 LEU B O 1
ATOM 5021 N N . ASN B 1 204 ? 19.547 -10.852 -8.211 1 77.44 204 ASN B N 1
ATOM 5022 C CA . ASN B 1 204 ? 20.906 -10.383 -7.938 1 77.44 204 ASN B CA 1
ATOM 5023 C C . ASN B 1 204 ? 21.609 -9.945 -9.219 1 77.44 204 ASN B C 1
ATOM 5025 O O . ASN B 1 204 ? 21.984 -10.781 -10.039 1 77.44 204 ASN B O 1
ATOM 5029 N N . MET B 1 205 ? 21.734 -8.594 -9.297 1 77.5 205 MET B N 1
ATOM 5030 C CA . MET B 1 205 ? 22.344 -8.094 -10.523 1 77.5 205 MET B CA 1
ATOM 5031 C C . MET B 1 205 ? 23.859 -7.945 -10.359 1 77.5 205 MET B C 1
ATOM 5033 O O . MET B 1 205 ? 24.312 -7.293 -9.422 1 77.5 205 MET B O 1
ATOM 5037 N N . ARG B 1 206 ? 24.516 -8.617 -11.258 1 83.06 206 ARG B N 1
ATOM 5038 C CA . ARG B 1 206 ? 25.969 -8.508 -11.312 1 83.06 206 ARG B CA 1
ATOM 5039 C C . ARG B 1 206 ? 26.391 -7.359 -12.227 1 83.06 206 ARG B C 1
ATOM 5041 O O . ARG B 1 206 ? 25.547 -6.711 -12.844 1 83.06 206 ARG B O 1
ATOM 5048 N N . PHE B 1 207 ? 27.578 -7.117 -12.266 1 86.81 207 PHE B N 1
ATOM 5049 C CA . PHE B 1 207 ? 28.172 -6.012 -13.023 1 86.81 207 PHE B CA 1
ATOM 5050 C C . PHE B 1 207 ? 27.812 -6.121 -14.5 1 86.81 207 PHE B C 1
ATOM 5052 O O . PHE B 1 207 ? 27.5 -5.121 -15.141 1 86.81 207 PHE B O 1
ATOM 5059 N N . THR B 1 208 ? 27.859 -7.277 -14.984 1 87.56 208 THR B N 1
ATOM 5060 C CA . THR B 1 208 ? 27.594 -7.488 -16.406 1 87.56 208 THR B CA 1
ATOM 5061 C C . THR B 1 208 ? 26.156 -7.117 -16.75 1 87.56 208 THR B C 1
ATOM 5063 O O . THR B 1 208 ? 25.875 -6.562 -17.812 1 87.56 208 THR B O 1
ATOM 5066 N N . GLN B 1 209 ? 25.266 -7.484 -15.93 1 89.94 209 GLN B N 1
ATOM 5067 C CA . GLN B 1 209 ? 23.859 -7.141 -16.156 1 89.94 209 GLN B CA 1
ATOM 5068 C C . GLN B 1 209 ? 23.641 -5.633 -16.094 1 89.94 209 GLN B C 1
ATOM 5070 O O . GLN B 1 209 ? 22.891 -5.074 -16.875 1 89.94 209 GLN B O 1
ATOM 5075 N N . LEU B 1 210 ? 24.375 -5.039 -15.18 1 91.06 210 LEU B N 1
ATOM 5076 C CA . LEU B 1 210 ? 24.281 -3.586 -15.086 1 91.06 210 LEU B CA 1
ATOM 5077 C C . LEU B 1 210 ? 24.812 -2.928 -16.359 1 91.06 210 LEU B C 1
ATOM 5079 O O . LEU B 1 210 ? 24.219 -1.964 -16.844 1 91.06 210 LEU B O 1
ATOM 5083 N N . LEU B 1 211 ? 25.906 -3.453 -16.812 1 94.06 211 LEU B N 1
ATOM 5084 C CA . LEU B 1 211 ? 26.484 -2.947 -18.062 1 94.06 211 LEU B CA 1
ATOM 5085 C C . LEU B 1 211 ? 25.531 -3.164 -19.219 1 94.06 211 LEU B C 1
ATOM 5087 O O . LEU B 1 211 ? 25.469 -2.34 -20.141 1 94.06 211 LEU B O 1
ATOM 5091 N N . SER B 1 212 ? 24.891 -4.293 -19.188 1 94.69 212 SER B N 1
ATOM 5092 C CA . SER B 1 212 ? 23.969 -4.598 -20.281 1 94.69 212 SER B CA 1
ATOM 5093 C C . SER B 1 212 ? 22.781 -3.65 -20.281 1 94.69 212 SER B C 1
ATOM 5095 O O . SER B 1 212 ? 22.203 -3.355 -21.328 1 94.69 212 SER B O 1
ATOM 5097 N N . ILE B 1 213 ? 22.344 -3.197 -19.141 1 93.81 213 ILE B N 1
ATOM 5098 C CA . ILE B 1 213 ? 21.25 -2.229 -19.031 1 93.81 213 ILE B CA 1
ATOM 5099 C C . ILE B 1 213 ? 21.672 -0.903 -19.656 1 93.81 213 ILE B C 1
ATOM 5101 O O . ILE B 1 213 ? 20.891 -0.248 -20.344 1 93.81 213 ILE B O 1
ATOM 5105 N N . LEU B 1 214 ? 22.906 -0.57 -19.5 1 94.06 214 LEU B N 1
ATOM 5106 C CA . LEU B 1 214 ? 23.422 0.706 -19.984 1 94.06 214 LEU B CA 1
ATOM 5107 C C . LEU B 1 214 ? 23.703 0.651 -21.484 1 94.06 214 LEU B C 1
ATOM 5109 O O . LEU B 1 214 ? 23.422 1.613 -22.203 1 94.06 214 LEU B O 1
ATOM 5113 N N . LEU B 1 215 ? 24.234 -0.52 -21.938 1 95.56 215 LEU B N 1
ATOM 5114 C CA . LEU B 1 215 ? 24.797 -0.554 -23.281 1 95.56 215 LEU B CA 1
ATOM 5115 C C . LEU B 1 215 ? 24 -1.498 -24.188 1 95.56 215 LEU B C 1
ATOM 5117 O O . LEU B 1 215 ? 24.172 -1.485 -25.406 1 95.56 215 LEU B O 1
ATOM 5121 N N . GLY B 1 216 ? 23.125 -2.27 -23.672 1 95.19 216 GLY B N 1
ATOM 5122 C CA . GLY B 1 216 ? 22.484 -3.357 -24.391 1 95.19 216 GLY B CA 1
ATOM 5123 C C . GLY B 1 216 ? 21.641 -2.887 -25.562 1 95.19 216 GLY B C 1
ATOM 5124 O O . GLY B 1 216 ? 21.484 -3.611 -26.547 1 95.19 216 GLY B O 1
ATOM 5125 N N . ARG B 1 217 ? 21.125 -1.645 -25.453 1 95 217 ARG B N 1
ATOM 5126 C CA . ARG B 1 217 ? 20.328 -1.091 -26.547 1 95 217 ARG B CA 1
ATOM 5127 C C . ARG B 1 217 ? 21.172 -0.898 -27.797 1 95 217 ARG B C 1
ATOM 5129 O O . ARG B 1 217 ? 20.703 -1.117 -28.906 1 95 217 ARG B O 1
ATOM 5136 N N . TYR B 1 218 ? 22.359 -0.55 -27.594 1 95.88 218 TYR B N 1
ATOM 5137 C CA . TYR B 1 218 ? 23.25 -0.202 -28.688 1 95.88 218 TYR B CA 1
ATOM 5138 C C . TYR B 1 218 ? 24.047 -1.415 -29.156 1 95.88 218 TYR B C 1
ATOM 5140 O O . TYR B 1 218 ? 24.422 -1.517 -30.328 1 95.88 218 TYR B O 1
ATOM 5148 N N . PHE B 1 219 ? 24.312 -2.346 -28.234 1 96.25 219 PHE B N 1
ATOM 5149 C CA . PHE B 1 219 ? 25.109 -3.525 -28.547 1 96.25 219 PHE B CA 1
ATOM 5150 C C . PHE B 1 219 ? 24.422 -4.789 -28.047 1 96.25 219 PHE B C 1
ATOM 5152 O O . PHE B 1 219 ? 24.984 -5.531 -27.234 1 96.25 219 PHE B O 1
ATOM 5159 N N . PRO B 1 220 ? 23.25 -5.047 -28.578 1 95.94 220 PRO B N 1
ATOM 5160 C CA . PRO B 1 220 ? 22.484 -6.188 -28.062 1 95.94 220 PRO B CA 1
ATOM 5161 C C . PRO B 1 220 ? 23.234 -7.512 -28.203 1 95.94 220 PRO B C 1
ATOM 5163 O O . PRO B 1 220 ? 23.188 -8.352 -27.297 1 95.94 220 PRO B O 1
ATOM 5166 N N . GLY B 1 221 ? 23.953 -7.746 -29.25 1 96.12 221 GLY B N 1
ATOM 5167 C CA . GLY B 1 221 ? 24.688 -8.977 -29.469 1 96.12 221 GLY B CA 1
ATOM 5168 C C . GLY B 1 221 ? 25.75 -9.242 -28.422 1 96.12 221 GLY B C 1
ATOM 5169 O O . GLY B 1 221 ? 25.984 -10.383 -28.031 1 96.12 221 GLY B O 1
ATOM 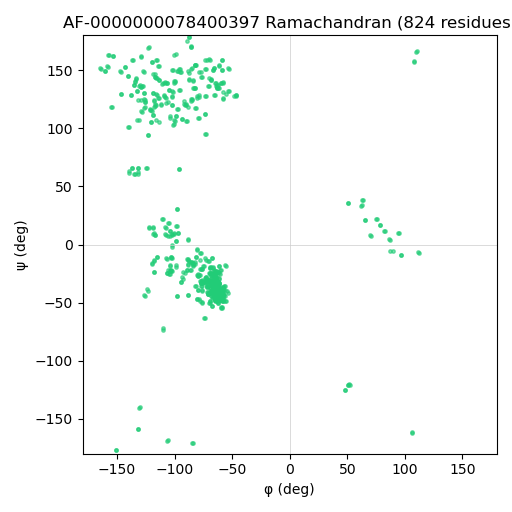5170 N N . LEU B 1 222 ? 26.328 -8.211 -27.922 1 95.56 222 LEU B N 1
ATOM 5171 C CA . LEU B 1 222 ? 27.391 -8.32 -26.922 1 95.56 222 LEU B CA 1
ATOM 5172 C C . LEU B 1 222 ? 26.859 -8.93 -25.641 1 95.56 222 LEU B C 1
ATOM 5174 O O . LEU B 1 222 ? 27.594 -9.609 -24.922 1 95.56 222 LEU B O 1
ATOM 5178 N N . PHE B 1 223 ? 25.609 -8.781 -25.469 1 95 223 PHE B N 1
ATOM 5179 C CA . PHE B 1 223 ? 25.047 -9.211 -24.188 1 95 223 PHE B CA 1
ATOM 5180 C C . PHE B 1 223 ? 24.047 -10.336 -24.391 1 95 223 PHE B C 1
ATOM 5182 O O . PHE B 1 223 ? 23.25 -10.648 -23.5 1 95 223 PHE B O 1
ATOM 5189 N N . GLY B 1 224 ? 24 -10.812 -25.578 1 95.25 224 GLY B N 1
ATOM 5190 C CA . GLY B 1 224 ? 23.125 -11.938 -25.875 1 95.25 224 GLY B CA 1
ATOM 5191 C C . GLY B 1 224 ? 21.672 -11.555 -25.969 1 95.25 224 GLY B C 1
ATOM 5192 O O . GLY B 1 224 ? 20.781 -12.383 -25.719 1 95.25 224 GLY B O 1
ATOM 5193 N N . PHE B 1 225 ? 21.359 -10.328 -26.219 1 96.75 225 PHE B N 1
ATOM 5194 C CA . PHE B 1 225 ? 19.984 -9.859 -26.328 1 96.75 225 PHE B CA 1
ATOM 5195 C C . PHE B 1 225 ? 19.438 -10.148 -27.719 1 96.75 225 PHE B C 1
ATOM 5197 O O . PHE B 1 225 ? 20.141 -9.961 -28.719 1 96.75 225 PHE B O 1
ATOM 5204 N N . GLN B 1 226 ? 18.25 -10.648 -27.75 1 95.38 226 GLN B N 1
ATOM 5205 C CA . GLN B 1 226 ? 17.484 -10.734 -28.984 1 95.38 226 GLN B CA 1
ATOM 5206 C C . GLN B 1 226 ? 16.734 -9.438 -29.25 1 95.38 226 GLN B C 1
ATOM 5208 O O . GLN B 1 226 ? 16.656 -8.562 -28.391 1 95.38 226 GLN B O 1
ATOM 5213 N N . GLU B 1 227 ? 16.203 -9.391 -30.438 1 95.25 227 GLU B N 1
ATOM 5214 C CA . GLU B 1 227 ? 15.445 -8.203 -30.812 1 95.25 227 GLU B CA 1
ATOM 5215 C C . GLU B 1 227 ? 14.281 -7.961 -29.844 1 95.25 227 GLU B C 1
ATOM 5217 O O . GLU B 1 227 ? 14 -6.816 -29.484 1 95.25 227 GLU B O 1
ATOM 5222 N N . GLU B 1 228 ? 13.688 -9.039 -29.469 1 95.62 228 GLU B N 1
ATOM 5223 C CA . GLU B 1 228 ? 12.547 -8.945 -28.547 1 95.62 228 GLU B CA 1
ATOM 5224 C C . GLU B 1 228 ? 12.977 -8.422 -27.188 1 95.62 228 GLU B C 1
ATOM 5226 O O . GLU B 1 228 ? 12.227 -7.703 -26.531 1 95.62 228 GLU B O 1
ATOM 5231 N N . ASP B 1 229 ? 14.156 -8.75 -26.812 1 96.75 229 ASP B N 1
ATOM 5232 C CA . ASP B 1 229 ? 14.68 -8.25 -25.547 1 96.75 229 ASP B CA 1
ATOM 5233 C C . ASP B 1 229 ? 14.836 -6.73 -25.578 1 96.75 229 ASP B C 1
ATOM 5235 O O . ASP B 1 229 ? 14.43 -6.039 -24.641 1 96.75 229 ASP B O 1
ATOM 5239 N N . VAL B 1 230 ? 15.438 -6.289 -26.656 1 96.69 230 VAL B N 1
ATOM 5240 C CA . VAL B 1 230 ? 15.664 -4.855 -26.812 1 96.69 230 VAL B CA 1
ATOM 5241 C C . VAL B 1 230 ? 14.32 -4.125 -26.844 1 96.69 230 VAL B C 1
ATOM 5243 O O . VAL B 1 230 ? 14.156 -3.096 -26.188 1 96.69 230 VAL B O 1
ATOM 5246 N N . ARG B 1 231 ? 13.406 -4.645 -27.562 1 96.12 231 ARG B N 1
ATOM 5247 C CA . ARG B 1 231 ? 12.086 -4.027 -27.688 1 96.12 231 ARG B CA 1
ATOM 5248 C C . ARG B 1 231 ? 11.391 -3.947 -26.344 1 96.12 231 ARG B C 1
ATOM 5250 O O . ARG B 1 231 ? 10.758 -2.938 -26.016 1 96.12 231 ARG B O 1
ATOM 5257 N N . ARG B 1 232 ? 11.516 -4.961 -25.516 1 95.81 232 ARG B N 1
ATOM 5258 C CA . ARG B 1 232 ? 10.766 -5.07 -24.281 1 95.81 232 ARG B CA 1
ATOM 5259 C C . ARG B 1 232 ? 11.484 -4.348 -23.141 1 95.81 232 ARG B C 1
ATOM 5261 O O . ARG B 1 232 ? 10.844 -3.859 -22.203 1 95.81 232 ARG B O 1
ATOM 5268 N N . MET B 1 233 ? 12.75 -4.145 -23.266 1 95.75 233 MET B N 1
ATOM 5269 C CA . MET B 1 233 ? 13.516 -3.674 -22.109 1 95.75 233 MET B CA 1
ATOM 5270 C C . MET B 1 233 ? 13.891 -2.205 -22.266 1 95.75 233 MET B C 1
ATOM 5272 O O . MET B 1 233 ? 14.156 -1.521 -21.281 1 95.75 233 MET B O 1
ATOM 5276 N N . PHE B 1 234 ? 13.961 -1.709 -23.547 1 95.69 234 PHE B N 1
ATOM 5277 C CA . PHE B 1 234 ? 14.5 -0.37 -23.734 1 95.69 234 PHE B CA 1
ATOM 5278 C C . PHE B 1 234 ? 13.438 0.561 -24.328 1 95.69 234 PHE B C 1
ATOM 5280 O O . PHE B 1 234 ? 12.609 0.138 -25.125 1 95.69 234 PHE B O 1
ATOM 5287 N N . PRO B 1 235 ? 13.422 1.915 -23.906 1 94.5 235 PRO B N 1
ATOM 5288 C CA . PRO B 1 235 ? 14.398 2.445 -22.938 1 94.5 235 PRO B CA 1
ATOM 5289 C C . PRO B 1 235 ? 14.18 1.915 -21.531 1 94.5 235 PRO B C 1
ATOM 5291 O O . PRO B 1 235 ? 13.055 1.928 -21.031 1 94.5 235 PRO B O 1
ATOM 5294 N N . PHE B 1 236 ? 15.258 1.535 -20.828 1 93.38 236 PHE B N 1
ATOM 5295 C CA . PHE B 1 236 ? 15.188 0.78 -19.578 1 93.38 236 PHE B CA 1
ATOM 5296 C C . PHE B 1 236 ? 14.578 1.623 -18.469 1 93.38 236 PHE B C 1
ATOM 5298 O O . PHE B 1 236 ? 13.875 1.099 -17.594 1 93.38 236 PHE B O 1
ATOM 5305 N N . LEU B 1 237 ? 14.828 2.877 -18.438 1 91.44 237 LEU B N 1
ATOM 5306 C CA . LEU B 1 237 ? 14.281 3.738 -17.406 1 91.44 237 LEU B CA 1
ATOM 5307 C C . LEU B 1 237 ? 12.75 3.738 -17.453 1 91.44 237 LEU B C 1
ATOM 5309 O O . LEU B 1 237 ? 12.094 3.604 -16.422 1 91.44 237 LEU B O 1
ATOM 5313 N N . LYS B 1 238 ? 12.172 3.877 -18.562 1 91.31 238 LYS B N 1
ATOM 5314 C CA . LYS B 1 238 ? 10.727 3.965 -18.75 1 91.31 238 LYS B CA 1
ATOM 5315 C C . LYS B 1 238 ? 10.078 2.588 -18.625 1 91.31 238 LYS B C 1
ATOM 5317 O O . LYS B 1 238 ? 9.148 2.4 -17.844 1 91.31 238 LYS B O 1
ATOM 5322 N N . LYS B 1 239 ? 10.625 1.629 -19.344 1 92 239 LYS B N 1
ATOM 5323 C CA . LYS B 1 239 ? 9.977 0.325 -19.469 1 92 239 LYS B CA 1
ATOM 5324 C C . LYS B 1 239 ? 10.352 -0.587 -18.297 1 92 239 LYS B C 1
ATOM 5326 O O . LYS B 1 239 ? 9.703 -1.604 -18.062 1 92 239 LYS B O 1
ATOM 5331 N N . GLY B 1 240 ? 11.367 -0.215 -17.625 1 91.38 240 GLY B N 1
ATOM 5332 C CA . GLY B 1 240 ? 11.812 -1.011 -16.5 1 91.38 240 GLY B CA 1
ATOM 5333 C C . GLY B 1 240 ? 11.562 -0.339 -15.156 1 91.38 240 GLY B C 1
ATOM 5334 O O . GLY B 1 240 ? 10.531 -0.578 -14.523 1 91.38 240 GLY B O 1
ATOM 5335 N N . LEU B 1 241 ? 12.32 0.657 -14.898 1 90.31 241 LEU B N 1
ATOM 5336 C CA . LEU B 1 241 ? 12.336 1.24 -13.555 1 90.31 241 LEU B CA 1
ATOM 5337 C C . LEU B 1 241 ? 11.031 1.969 -13.266 1 90.31 241 LEU B C 1
ATOM 5339 O O . LEU B 1 241 ? 10.406 1.734 -12.234 1 90.31 241 LEU B O 1
ATOM 5343 N N . TYR B 1 242 ? 10.594 2.828 -14.125 1 91.75 242 TYR B N 1
ATOM 5344 C CA . TYR B 1 242 ? 9.391 3.613 -13.891 1 91.75 242 TYR B CA 1
ATOM 5345 C C . TYR B 1 242 ? 8.156 2.717 -13.836 1 91.75 242 TYR B C 1
ATOM 5347 O O . TYR B 1 242 ? 7.297 2.885 -12.969 1 91.75 242 TYR B O 1
ATOM 5355 N N . LYS B 1 243 ? 8.102 1.815 -14.727 1 92.5 243 LYS B N 1
ATOM 5356 C CA . LYS B 1 243 ? 6.988 0.872 -14.727 1 92.5 243 LYS B CA 1
ATOM 5357 C C . LYS B 1 243 ? 6.938 0.081 -13.422 1 92.5 243 LYS B C 1
ATOM 5359 O O . LYS B 1 243 ? 5.867 -0.095 -12.844 1 92.5 243 LYS B O 1
ATOM 5364 N N . MET B 1 244 ? 8.07 -0.338 -13.031 1 92.44 244 MET B N 1
ATOM 5365 C CA . MET B 1 244 ? 8.133 -1.109 -11.797 1 92.44 244 MET B CA 1
ATOM 5366 C C . MET B 1 244 ? 7.699 -0.263 -10.602 1 92.44 244 MET B C 1
ATOM 5368 O O . MET B 1 244 ? 6.938 -0.726 -9.758 1 92.44 244 MET B O 1
ATOM 5372 N N . LEU B 1 245 ? 8.109 0.925 -10.562 1 93.88 245 LEU B N 1
ATOM 5373 C CA . LEU B 1 245 ? 7.77 1.812 -9.461 1 93.88 245 LEU B CA 1
ATOM 5374 C C . LEU B 1 245 ? 6.273 2.107 -9.438 1 93.88 245 LEU B C 1
ATOM 5376 O O . LEU B 1 245 ? 5.664 2.188 -8.367 1 93.88 245 LEU B O 1
ATOM 5380 N N . MET B 1 246 ? 5.672 2.215 -10.578 1 95.12 246 MET B N 1
ATOM 5381 C CA . MET B 1 246 ? 4.258 2.561 -10.688 1 95.12 246 MET B CA 1
ATOM 5382 C C . MET B 1 246 ? 3.377 1.375 -10.305 1 95.12 246 MET B C 1
ATOM 5384 O O . MET B 1 246 ? 2.207 1.55 -9.961 1 95.12 246 MET B O 1
ATOM 5388 N N . GLU B 1 247 ? 3.986 0.193 -10.32 1 96.69 247 GLU B N 1
ATOM 5389 C CA . GLU B 1 247 ? 3.135 -0.984 -10.172 1 96.69 247 GLU B CA 1
ATOM 5390 C C . GLU B 1 247 ? 3.553 -1.821 -8.969 1 96.69 247 GLU B C 1
ATOM 5392 O O . GLU B 1 247 ? 3.137 -2.975 -8.836 1 96.69 247 GLU B O 1
ATOM 5397 N N . SER B 1 248 ? 4.375 -1.232 -8.062 1 97.06 248 SER B N 1
ATOM 5398 C CA . SER B 1 248 ? 4.887 -2.076 -6.992 1 97.06 248 SER B CA 1
ATOM 5399 C C . SER B 1 248 ? 4.445 -1.561 -5.625 1 97.06 248 SER B C 1
ATOM 5401 O O . SER B 1 248 ? 4.918 -2.043 -4.594 1 97.06 248 SER B O 1
ATOM 5403 N N . GLY B 1 249 ? 3.539 -0.585 -5.594 1 98.19 249 GLY B N 1
ATOM 5404 C CA . GLY B 1 249 ? 3.047 -0.074 -4.324 1 98.19 249 GLY B CA 1
ATOM 5405 C C . GLY B 1 249 ? 2.402 -1.142 -3.461 1 98.19 249 GLY B C 1
ATOM 5406 O O . GLY B 1 249 ? 2.592 -1.159 -2.242 1 98.19 249 GLY B O 1
ATOM 5407 N N . TYR B 1 250 ? 1.617 -2.006 -4.121 1 98.44 250 TYR B N 1
ATOM 5408 C CA . TYR B 1 250 ? 0.973 -3.094 -3.391 1 98.44 250 TYR B CA 1
ATOM 5409 C C . TYR B 1 250 ? 2.008 -4 -2.736 1 98.44 250 TYR B C 1
ATOM 5411 O O . TYR B 1 250 ? 1.856 -4.391 -1.577 1 98.44 250 TYR B O 1
ATOM 5419 N N . ALA B 1 251 ? 3.035 -4.344 -3.49 1 98.31 251 ALA B N 1
ATOM 5420 C CA . ALA B 1 251 ? 4.07 -5.242 -2.984 1 98.31 251 ALA B CA 1
ATOM 5421 C C . ALA B 1 251 ? 4.824 -4.609 -1.818 1 98.31 251 ALA B C 1
ATOM 5423 O O . ALA B 1 251 ? 5.156 -5.289 -0.844 1 98.31 251 ALA B O 1
ATOM 5424 N N . HIS B 1 252 ? 5.059 -3.328 -1.92 1 98.44 252 HIS B N 1
ATOM 5425 C CA . HIS B 1 252 ? 5.801 -2.607 -0.892 1 98.44 252 HIS B CA 1
ATOM 5426 C C . HIS B 1 252 ? 5.043 -2.604 0.433 1 98.44 252 HIS B C 1
ATOM 5428 O O . HIS B 1 252 ? 5.625 -2.885 1.484 1 98.44 252 HIS B O 1
ATOM 5434 N N . ILE B 1 253 ? 3.809 -2.279 0.396 1 98.75 253 ILE B N 1
ATOM 5435 C CA . ILE B 1 253 ? 3.076 -2.211 1.655 1 98.75 253 ILE B CA 1
ATOM 5436 C C . ILE B 1 253 ? 2.848 -3.621 2.197 1 98.75 253 ILE B C 1
ATOM 5438 O O . ILE B 1 253 ? 2.861 -3.836 3.41 1 98.75 253 ILE B O 1
ATOM 5442 N N . GLN B 1 254 ? 2.621 -4.594 1.335 1 98.75 254 GLN B N 1
ATOM 5443 C CA . GLN B 1 254 ? 2.488 -5.973 1.8 1 98.75 254 GLN B CA 1
ATOM 5444 C C . GLN B 1 254 ? 3.785 -6.465 2.436 1 98.75 254 GLN B C 1
ATOM 5446 O O . GLN B 1 254 ? 3.758 -7.188 3.436 1 98.75 254 GLN B O 1
ATOM 5451 N N . ALA B 1 255 ? 4.891 -6.004 1.913 1 98.44 255 ALA B N 1
ATOM 5452 C CA . ALA B 1 255 ? 6.195 -6.457 2.387 1 98.44 255 ALA B CA 1
ATOM 5453 C C . ALA B 1 255 ? 6.562 -5.785 3.707 1 98.44 255 ALA B C 1
ATOM 5455 O O . ALA B 1 255 ? 7.543 -6.16 4.352 1 98.44 255 ALA B O 1
ATOM 5456 N N . THR B 1 256 ? 5.754 -4.797 4.164 1 98.31 256 THR B N 1
ATOM 5457 C CA . THR B 1 256 ? 6.137 -4.051 5.355 1 98.31 256 THR B CA 1
ATOM 5458 C C . THR B 1 256 ? 5.02 -4.078 6.395 1 98.31 256 THR B C 1
ATOM 5460 O O . THR B 1 256 ? 5.277 -4.254 7.586 1 98.31 256 THR B O 1
ATOM 5463 N N . LYS B 1 257 ? 3.793 -3.865 5.902 1 98.62 257 LYS B N 1
ATOM 5464 C CA . LYS B 1 257 ? 2.65 -3.791 6.809 1 98.62 257 LYS B CA 1
ATOM 5465 C C . LYS B 1 257 ? 1.474 -4.605 6.277 1 98.62 257 LYS B C 1
ATOM 5467 O O . LYS B 1 257 ? 0.367 -4.082 6.129 1 98.62 257 LYS B O 1
ATOM 5472 N N . PRO B 1 258 ? 1.617 -5.887 6.094 1 98.75 258 PRO B N 1
ATOM 5473 C CA . PRO B 1 258 ? 0.545 -6.695 5.508 1 98.75 258 PRO B CA 1
ATOM 5474 C C . PRO B 1 258 ? -0.716 -6.711 6.371 1 98.75 258 PRO B C 1
ATOM 5476 O O . PRO B 1 258 ? -1.83 -6.668 5.84 1 98.75 258 PRO B O 1
ATOM 5479 N N . ASP B 1 259 ? -0.562 -6.723 7.691 1 98.69 259 ASP B N 1
ATOM 5480 C CA . ASP B 1 259 ? -1.729 -6.824 8.562 1 98.69 259 ASP B CA 1
ATOM 5481 C C . ASP B 1 259 ? -2.572 -5.555 8.5 1 98.69 259 ASP B C 1
ATOM 5483 O O . ASP B 1 259 ? -3.799 -5.609 8.609 1 98.69 259 ASP B O 1
ATOM 5487 N N . THR B 1 260 ? -1.894 -4.438 8.312 1 98.69 260 THR B N 1
ATOM 5488 C CA . THR B 1 260 ? -2.6 -3.16 8.258 1 98.69 260 THR B CA 1
ATOM 5489 C C . THR B 1 260 ? -3.475 -3.08 7.008 1 98.69 260 THR B C 1
ATOM 5491 O O . THR B 1 260 ? -4.68 -2.846 7.102 1 98.69 260 THR B O 1
ATOM 5494 N N . VAL B 1 261 ? -2.898 -3.318 5.867 1 98.62 261 VAL B N 1
ATOM 5495 C CA . VAL B 1 261 ? -3.645 -3.182 4.621 1 98.62 261 VAL B CA 1
ATOM 5496 C C . VAL B 1 261 ? -4.609 -4.355 4.465 1 98.62 261 VAL B C 1
ATOM 5498 O O . VAL B 1 261 ? -5.711 -4.199 3.936 1 98.62 261 VAL B O 1
ATOM 5501 N N . GLY B 1 262 ? -4.25 -5.488 4.949 1 98.75 262 GLY B N 1
ATOM 5502 C CA . GLY B 1 262 ? -5.07 -6.68 4.816 1 98.75 262 GLY B CA 1
ATOM 5503 C C . GLY B 1 262 ? -6.344 -6.625 5.641 1 98.75 262 GLY B C 1
ATOM 5504 O O . GLY B 1 262 ? -7.34 -7.262 5.293 1 98.75 262 GLY B O 1
ATOM 5505 N N . CYS B 1 263 ? -6.336 -5.844 6.711 1 98.38 263 CYS B N 1
ATOM 5506 C CA . CYS B 1 263 ? -7.496 -5.762 7.59 1 98.38 263 CYS B CA 1
ATOM 5507 C C . CYS B 1 263 ? -8.734 -5.312 6.816 1 98.38 263 CYS B C 1
ATOM 5509 O O . CYS B 1 263 ? -9.781 -5.957 6.891 1 98.38 263 CYS B O 1
ATOM 5511 N N . GLY B 1 264 ? -8.562 -4.23 6.039 1 98.25 264 GLY B N 1
ATOM 5512 C CA . GLY B 1 264 ? -9.68 -3.74 5.258 1 98.25 264 GLY B CA 1
ATOM 5513 C C . GLY B 1 264 ? -10.109 -4.695 4.164 1 98.25 264 GLY B C 1
ATOM 5514 O O . GLY B 1 264 ? -11.305 -4.844 3.893 1 98.25 264 GLY B O 1
ATOM 5515 N N . LEU B 1 265 ? -9.195 -5.426 3.604 1 98.75 265 LEU B N 1
ATOM 5516 C CA . LEU B 1 265 ? -9.469 -6.312 2.48 1 98.75 265 LEU B CA 1
ATOM 5517 C C . LEU B 1 265 ? -10.109 -7.613 2.959 1 98.75 265 LEU B C 1
ATOM 5519 O O . LEU B 1 265 ? -10.852 -8.258 2.211 1 98.75 265 LEU B O 1
ATOM 5523 N N . ASN B 1 266 ? -9.82 -7.977 4.184 1 98.44 266 ASN B N 1
ATOM 5524 C CA . ASN B 1 266 ? -10.469 -9.141 4.781 1 98.44 266 ASN B CA 1
ATOM 5525 C C . ASN B 1 266 ? -11.898 -8.828 5.211 1 98.44 266 ASN B C 1
ATOM 5527 O O . ASN B 1 266 ? -12.727 -9.734 5.328 1 98.44 266 ASN B O 1
ATOM 5531 N N . ASP B 1 267 ? -12.18 -7.562 5.395 1 98.62 267 ASP B N 1
ATOM 5532 C CA . ASP B 1 267 ? -13.438 -7.148 6.008 1 98.62 267 ASP B CA 1
ATOM 5533 C C . ASP B 1 267 ? -14.406 -6.602 4.957 1 98.62 267 ASP B C 1
ATOM 5535 O O . ASP B 1 267 ? -15.617 -6.543 5.195 1 98.62 267 ASP B O 1
ATOM 5539 N N . SER B 1 268 ? -13.93 -6.164 3.84 1 98.81 268 SER B N 1
ATOM 5540 C CA . SER B 1 268 ? -14.727 -5.605 2.756 1 98.81 268 SER B CA 1
ATOM 5541 C C . SER B 1 268 ? -14.578 -6.422 1.478 1 98.81 268 SER B C 1
ATOM 5543 O O . SER B 1 268 ? -13.531 -6.371 0.82 1 98.81 268 SER B O 1
ATOM 5545 N N . PRO B 1 269 ? -15.656 -7.125 1.064 1 98.81 269 PRO B N 1
ATOM 5546 C CA . PRO B 1 269 ? -15.539 -7.875 -0.19 1 98.81 269 PRO B CA 1
ATOM 5547 C C . PRO B 1 269 ? -15.328 -6.969 -1.399 1 98.81 269 PRO B C 1
ATOM 5549 O O . PRO B 1 269 ? -14.602 -7.336 -2.33 1 98.81 269 PRO B O 1
ATOM 5552 N N . VAL B 1 270 ? -15.922 -5.793 -1.381 1 98.81 270 VAL B N 1
ATOM 5553 C CA . VAL B 1 270 ? -15.75 -4.879 -2.504 1 98.81 270 VAL B CA 1
ATOM 5554 C C . VAL B 1 270 ? -14.312 -4.367 -2.543 1 98.81 270 VAL B C 1
ATOM 5556 O O . VAL B 1 270 ? -13.719 -4.242 -3.619 1 98.81 270 VAL B O 1
ATOM 5559 N N . GLY B 1 271 ? -13.773 -4.059 -1.35 1 98.88 271 GLY B N 1
ATOM 5560 C CA . GLY B 1 271 ? -12.359 -3.711 -1.284 1 98.88 271 GLY B CA 1
ATOM 5561 C C . GLY B 1 271 ? -11.445 -4.824 -1.757 1 98.88 271 GLY B C 1
ATOM 5562 O O . GLY B 1 271 ? -10.461 -4.574 -2.453 1 98.88 271 GLY B O 1
ATOM 5563 N N . LEU B 1 272 ? -11.773 -6.016 -1.381 1 98.88 272 LEU B N 1
ATOM 5564 C CA . LEU B 1 272 ? -11.016 -7.191 -1.809 1 98.88 272 LEU B CA 1
ATOM 5565 C C . LEU B 1 272 ? -11.047 -7.328 -3.326 1 98.88 272 LEU B C 1
ATOM 5567 O O . LEU B 1 272 ? -10 -7.523 -3.953 1 98.88 272 LEU B O 1
ATOM 5571 N N . ALA B 1 273 ? -12.211 -7.215 -3.887 1 98.94 273 ALA B N 1
ATOM 5572 C CA . ALA B 1 273 ? -12.359 -7.301 -5.336 1 98.94 273 ALA B CA 1
ATOM 5573 C C . ALA B 1 273 ? -11.578 -6.195 -6.039 1 98.94 273 ALA B C 1
ATOM 5575 O O . ALA B 1 273 ? -10.898 -6.445 -7.039 1 98.94 273 ALA B O 1
ATOM 5576 N N . ALA B 1 274 ? -11.664 -5.008 -5.504 1 98.88 274 ALA B N 1
ATOM 5577 C CA . ALA B 1 274 ? -10.953 -3.877 -6.098 1 98.88 274 ALA B CA 1
ATOM 5578 C C . ALA B 1 274 ? -9.453 -4.133 -6.121 1 98.88 274 ALA B C 1
ATOM 5580 O O . ALA B 1 274 ? -8.789 -3.898 -7.137 1 98.88 274 ALA B O 1
ATOM 5581 N N . TYR B 1 275 ? -8.953 -4.617 -5.039 1 98.88 275 TYR B N 1
ATOM 5582 C CA . TYR B 1 275 ? -7.52 -4.832 -4.859 1 98.88 275 TYR B CA 1
ATOM 5583 C C . TYR B 1 275 ? -7.016 -5.93 -5.789 1 98.88 275 TYR B C 1
ATOM 5585 O O . TYR B 1 275 ? -5.953 -5.793 -6.402 1 98.88 275 TYR B O 1
ATOM 5593 N N . ILE B 1 276 ? -7.766 -6.961 -5.961 1 98.88 276 ILE B N 1
ATOM 5594 C CA . ILE B 1 276 ? -7.375 -8.117 -6.758 1 98.88 276 ILE B CA 1
ATOM 5595 C C . ILE B 1 276 ? -7.598 -7.824 -8.242 1 98.88 276 ILE B C 1
ATOM 5597 O O . ILE B 1 276 ? -6.695 -8.016 -9.062 1 98.88 276 ILE B O 1
ATOM 5601 N N . LEU B 1 277 ? -8.711 -7.301 -8.609 1 98.81 277 LEU B N 1
ATOM 5602 C CA . LEU B 1 277 ? -9.094 -7.152 -10.016 1 98.81 277 LEU B CA 1
ATOM 5603 C C . LEU B 1 277 ? -8.258 -6.078 -10.695 1 98.81 277 LEU B C 1
ATOM 5605 O O . LEU B 1 277 ? -7.988 -6.164 -11.898 1 98.81 277 LEU B O 1
ATOM 5609 N N . GLU B 1 278 ? -7.852 -5.098 -9.922 1 98.75 278 GLU B N 1
ATOM 5610 C CA . GLU B 1 278 ? -6.957 -4.105 -10.508 1 98.75 278 GLU B CA 1
ATOM 5611 C C . GLU B 1 278 ? -5.703 -4.762 -11.078 1 98.75 278 GLU B C 1
ATOM 5613 O O . GLU B 1 278 ? -5.211 -4.355 -12.133 1 98.75 278 GLU B O 1
ATOM 5618 N N . LYS B 1 279 ? -5.18 -5.801 -10.461 1 98.5 279 LYS B N 1
ATOM 5619 C CA . LYS B 1 279 ? -4 -6.512 -10.945 1 98.5 279 LYS B CA 1
ATOM 5620 C C . LYS B 1 279 ? -4.328 -7.336 -12.188 1 98.5 279 LYS B C 1
ATOM 5622 O O . LYS B 1 279 ? -3.51 -7.441 -13.102 1 98.5 279 LYS B O 1
ATOM 5627 N N . PHE B 1 280 ? -5.52 -7.91 -12.211 1 98.56 280 PHE B N 1
ATOM 5628 C CA . PHE B 1 280 ? -5.926 -8.672 -13.391 1 98.56 280 PHE B CA 1
ATOM 5629 C C . PHE B 1 280 ? -6.031 -7.766 -14.609 1 98.56 280 PHE B C 1
ATOM 5631 O O . PHE B 1 280 ? -5.949 -8.234 -15.75 1 98.56 280 PHE B O 1
ATOM 5638 N N . SER B 1 281 ? -6.25 -6.465 -14.359 1 98.5 281 SER B N 1
ATOM 5639 C CA . SER B 1 281 ? -6.227 -5.512 -15.461 1 98.5 281 SER B CA 1
ATOM 5640 C C . SER B 1 281 ? -4.801 -5.254 -15.938 1 98.5 281 SER B C 1
ATOM 5642 O O . SER B 1 281 ? -4.352 -5.855 -16.922 1 98.5 281 SER B O 1
ATOM 5644 N N . THR B 1 282 ? -3.977 -4.719 -15.117 1 97.81 282 THR B N 1
ATOM 5645 C CA . THR B 1 282 ? -2.66 -4.219 -15.5 1 97.81 282 THR B CA 1
ATOM 5646 C C . THR B 1 282 ? -1.717 -5.371 -15.828 1 97.81 282 THR B C 1
ATOM 5648 O O . THR B 1 282 ? -0.859 -5.246 -16.703 1 97.81 282 THR B O 1
ATOM 5651 N N . TRP B 1 283 ? -1.894 -6.535 -15.188 1 98.19 283 TRP B N 1
ATOM 5652 C CA . TRP B 1 283 ? -0.948 -7.637 -15.344 1 98.19 283 TRP B CA 1
ATOM 5653 C C . TRP B 1 283 ? -1.332 -8.523 -16.516 1 98.19 283 TRP B C 1
ATOM 5655 O O . TRP B 1 283 ? -0.556 -9.391 -16.938 1 98.19 283 TRP B O 1
ATOM 5665 N N . THR B 1 284 ? -2.527 -8.359 -17.031 1 98.44 284 THR B N 1
ATOM 5666 C CA . THR B 1 284 ? -2.908 -9.008 -18.281 1 98.44 284 THR B CA 1
ATOM 5667 C C . THR B 1 284 ? -2.33 -8.266 -19.469 1 98.44 284 THR B C 1
ATOM 5669 O O . THR B 1 284 ? -1.716 -8.867 -20.344 1 98.44 284 THR B O 1
ATOM 5672 N N . ASP B 1 285 ? -2.5 -7.02 -19.469 1 97.94 285 ASP B N 1
ATOM 5673 C CA . ASP B 1 285 ? -1.965 -6.082 -20.453 1 97.94 285 ASP B CA 1
ATOM 5674 C C . ASP B 1 285 ? -1.809 -4.688 -19.859 1 97.94 285 ASP B C 1
ATOM 5676 O O . ASP B 1 285 ? -2.799 -4.043 -19.5 1 97.94 285 ASP B O 1
ATOM 5680 N N . PRO B 1 286 ? -0.576 -4.191 -19.812 1 96.19 286 PRO B N 1
ATOM 5681 C CA . PRO B 1 286 ? -0.363 -2.889 -19.172 1 96.19 286 PRO B CA 1
ATOM 5682 C C . PRO B 1 286 ? -1.142 -1.767 -19.859 1 96.19 286 PRO B C 1
ATOM 5684 O O . PRO B 1 286 ? -1.478 -0.765 -19.219 1 96.19 286 PRO B O 1
ATOM 5687 N N . GLU B 1 287 ? -1.526 -1.916 -21.094 1 96.88 287 GLU B N 1
ATOM 5688 C CA . GLU B 1 287 ? -2.264 -0.895 -21.828 1 96.88 287 GLU B CA 1
ATOM 5689 C C . GLU B 1 287 ? -3.711 -0.81 -21.359 1 96.88 287 GLU B C 1
ATOM 5691 O O . GLU B 1 287 ? -4.41 0.165 -21.641 1 96.88 287 GLU B O 1
ATOM 5696 N N . TYR B 1 288 ? -4.117 -1.799 -20.578 1 98 288 TYR B N 1
ATOM 5697 C CA . TYR B 1 288 ? -5.5 -1.821 -20.125 1 98 288 TYR B CA 1
ATOM 5698 C C . TYR B 1 288 ? -5.754 -0.72 -19.094 1 98 288 TYR B C 1
ATOM 5700 O O . TYR B 1 288 ? -6.902 -0.379 -18.812 1 98 288 TYR B O 1
ATOM 5708 N N . ARG B 1 289 ? -4.734 -0.115 -18.547 1 96.88 289 ARG B N 1
ATOM 5709 C CA . ARG B 1 289 ? -4.859 1.009 -17.625 1 96.88 289 ARG B CA 1
ATOM 5710 C C . ARG B 1 289 ? -5.527 2.201 -18.312 1 96.88 289 ARG B C 1
ATOM 5712 O O . ARG B 1 289 ? -6.141 3.039 -17.641 1 96.88 289 ARG B O 1
ATOM 5719 N N . LYS B 1 290 ? -5.434 2.23 -19.609 1 97.69 290 LYS B N 1
ATOM 5720 C CA . LYS B 1 290 ? -5.965 3.354 -20.375 1 97.69 290 LYS B CA 1
ATOM 5721 C C . LYS B 1 290 ? -7.469 3.211 -20.594 1 97.69 290 LYS B C 1
ATOM 5723 O O . LYS B 1 290 ? -8.133 4.16 -21.016 1 97.69 290 LYS B O 1
ATOM 5728 N N . LEU B 1 291 ? -7.922 2.035 -20.25 1 98.06 291 LEU B N 1
ATOM 5729 C CA . LEU B 1 291 ? -9.328 1.743 -20.516 1 98.06 291 LEU B CA 1
ATOM 5730 C C . LEU B 1 291 ? -10.188 2.041 -19.297 1 98.06 291 LEU B C 1
ATOM 5732 O O . LEU B 1 291 ? -9.773 1.805 -18.156 1 98.06 291 LEU B O 1
ATOM 5736 N N . GLU B 1 292 ? -11.383 2.432 -19.516 1 96.06 292 GLU B N 1
ATOM 5737 C CA . GLU B 1 292 ? -12.32 2.768 -18.438 1 96.06 292 GLU B CA 1
ATOM 5738 C C . GLU B 1 292 ? -12.703 1.526 -17.641 1 96.06 292 GLU B C 1
ATOM 5740 O O . GLU B 1 292 ? -12.93 1.606 -16.438 1 96.06 292 GLU B O 1
ATOM 5745 N N . ASP B 1 293 ? -12.797 0.415 -18.359 1 97.38 293 ASP B N 1
ATOM 5746 C CA . ASP B 1 293 ? -13.211 -0.81 -17.672 1 97.38 293 ASP B CA 1
ATOM 5747 C C . ASP B 1 293 ? -12 -1.675 -17.312 1 97.38 293 ASP B C 1
ATOM 5749 O O . ASP B 1 293 ? -12.156 -2.824 -16.906 1 97.38 293 ASP B O 1
ATOM 5753 N N . GLY B 1 294 ? -10.805 -1.226 -17.578 1 97.94 294 GLY B N 1
ATOM 5754 C CA . GLY B 1 294 ? -9.578 -1.95 -17.266 1 97.94 294 GLY B CA 1
ATOM 5755 C C . GLY B 1 294 ? -9.375 -3.18 -18.125 1 97.94 294 GLY B C 1
ATOM 5756 O O . GLY B 1 294 ? -8.531 -4.023 -17.828 1 97.94 294 GLY B O 1
ATOM 5757 N N . GLY B 1 295 ? -10.211 -3.371 -19.141 1 98.31 295 GLY B N 1
ATOM 5758 C CA . GLY B 1 295 ? -10.07 -4.504 -20.047 1 98.31 295 GLY B CA 1
ATOM 5759 C C . GLY B 1 295 ? -10.297 -5.84 -19.359 1 98.31 295 GLY B C 1
ATOM 5760 O O . GLY B 1 295 ? -9.844 -6.879 -19.844 1 98.31 295 GLY B O 1
ATOM 5761 N N . LEU B 1 296 ? -10.969 -5.906 -18.234 1 97.88 296 LEU B N 1
ATOM 5762 C CA . LEU B 1 296 ? -11.055 -7.09 -17.391 1 97.88 296 LEU B CA 1
ATOM 5763 C C . LEU B 1 296 ? -11.828 -8.203 -18.078 1 97.88 296 LEU B C 1
ATOM 5765 O O . LEU B 1 296 ? -11.562 -9.383 -17.859 1 97.88 296 LEU B O 1
ATOM 5769 N N . GLU B 1 297 ? -12.703 -7.852 -18.953 1 97.62 297 GLU B N 1
ATOM 5770 C CA . GLU B 1 297 ? -13.57 -8.875 -19.531 1 97.62 297 GLU B CA 1
ATOM 5771 C C . GLU B 1 297 ? -13.07 -9.281 -20.922 1 97.62 297 GLU B C 1
ATOM 5773 O O . GLU B 1 297 ? -13.766 -10.008 -21.641 1 97.62 297 GLU B O 1
ATOM 5778 N N . ARG B 1 298 ? -11.914 -8.852 -21.312 1 97 298 ARG B N 1
ATOM 5779 C CA . ARG B 1 298 ? -11.375 -9.18 -22.625 1 97 298 ARG B CA 1
ATOM 5780 C C . ARG B 1 298 ? -10.836 -10.602 -22.656 1 97 298 ARG B C 1
ATOM 5782 O O . ARG B 1 298 ? -10.891 -11.273 -23.688 1 97 298 ARG B O 1
ATOM 5789 N N . LYS B 1 299 ? -10.297 -11.039 -21.484 1 96.81 299 LYS B N 1
ATOM 5790 C CA . LYS B 1 299 ? -9.68 -12.359 -21.453 1 96.81 299 LYS B CA 1
ATOM 5791 C C . LYS B 1 299 ? -10.375 -13.273 -20.453 1 96.81 299 LYS B C 1
ATOM 5793 O O . LYS B 1 299 ? -10.203 -14.492 -20.5 1 96.81 299 LYS B O 1
ATOM 5798 N N . TYR B 1 300 ? -11.188 -12.664 -19.531 1 97.75 300 TYR B N 1
ATOM 5799 C CA . TYR B 1 300 ? -11.836 -13.422 -18.453 1 97.75 300 TYR B CA 1
ATOM 5800 C C . TYR B 1 300 ? -13.336 -13.156 -18.422 1 97.75 300 TYR B C 1
ATOM 5802 O O . TYR B 1 300 ? -13.789 -12.078 -18.828 1 97.75 300 TYR B O 1
ATOM 5810 N N . THR B 1 301 ? -14.062 -14.148 -18 1 98.12 301 THR B N 1
ATOM 5811 C CA . THR B 1 301 ? -15.438 -13.852 -17.609 1 98.12 301 THR B CA 1
ATOM 5812 C C . THR B 1 301 ? -15.5 -13.305 -16.188 1 98.12 301 THR B C 1
ATOM 5814 O O . THR B 1 301 ? -14.602 -13.555 -15.383 1 98.12 301 THR B O 1
ATOM 5817 N N . LEU B 1 302 ? -16.516 -12.547 -15.867 1 98.62 302 LEU B N 1
ATOM 5818 C CA . LEU B 1 302 ? -16.703 -12.07 -14.5 1 98.62 302 LEU B CA 1
ATOM 5819 C C . LEU B 1 302 ? -16.875 -13.242 -13.539 1 98.62 302 LEU B C 1
ATOM 5821 O O . LEU B 1 302 ? -16.453 -13.164 -12.375 1 98.62 302 LEU B O 1
ATOM 5825 N N . ASP B 1 303 ? -17.422 -14.359 -14.023 1 98.69 303 ASP B N 1
ATOM 5826 C CA . ASP B 1 303 ? -17.531 -15.547 -13.188 1 98.69 303 ASP B CA 1
ATOM 5827 C C . ASP B 1 303 ? -16.156 -16.062 -12.773 1 98.69 303 ASP B C 1
ATOM 5829 O O . ASP B 1 303 ? -15.93 -16.406 -11.617 1 98.69 303 ASP B O 1
ATOM 5833 N N . ASP B 1 304 ? -15.258 -16.078 -13.766 1 98.19 304 ASP B N 1
ATOM 5834 C CA . ASP B 1 304 ? -13.898 -16.531 -13.484 1 98.19 304 ASP B CA 1
ATOM 5835 C C . ASP B 1 304 ? -13.219 -15.617 -12.469 1 98.19 304 ASP B C 1
ATOM 5837 O O . ASP B 1 304 ? -12.633 -16.094 -11.492 1 98.19 304 ASP B O 1
ATOM 5841 N N . LEU B 1 305 ? -13.305 -14.344 -12.711 1 98.75 305 LEU B N 1
ATOM 5842 C CA . LEU B 1 305 ? -12.641 -13.367 -11.852 1 98.75 305 LEU B CA 1
ATOM 5843 C C . LEU B 1 305 ? -13.211 -13.406 -10.438 1 98.75 305 LEU B C 1
ATOM 5845 O O . LEU B 1 305 ? -12.469 -13.438 -9.461 1 98.75 305 LEU B O 1
ATOM 5849 N N . LEU B 1 306 ? -14.508 -13.445 -10.336 1 98.88 306 LEU B N 1
ATOM 5850 C CA . LEU B 1 306 ? -15.164 -13.422 -9.031 1 98.88 306 LEU B CA 1
ATOM 5851 C C . LEU B 1 306 ? -14.984 -14.742 -8.305 1 98.88 306 LEU B C 1
ATOM 5853 O O . LEU B 1 306 ? -14.961 -14.781 -7.07 1 98.88 306 LEU B O 1
ATOM 5857 N N . THR B 1 307 ? -14.82 -15.867 -9.047 1 98.88 307 THR B N 1
ATOM 5858 C CA . THR B 1 307 ? -14.508 -17.125 -8.398 1 98.88 307 THR B CA 1
ATOM 5859 C C . THR B 1 307 ? -13.18 -17.031 -7.645 1 98.88 307 THR B C 1
ATOM 5861 O O . THR B 1 307 ? -13.078 -17.484 -6.5 1 98.88 307 THR B O 1
ATOM 5864 N N . ASN B 1 308 ? -12.242 -16.453 -8.305 1 98.88 308 ASN B N 1
ATOM 5865 C CA . ASN B 1 308 ? -10.961 -16.25 -7.633 1 98.88 308 ASN B CA 1
ATOM 5866 C C . ASN B 1 308 ? -11.109 -15.336 -6.418 1 98.88 308 ASN B C 1
ATOM 5868 O O . ASN B 1 308 ? -10.57 -15.625 -5.348 1 98.88 308 ASN B O 1
ATOM 5872 N N . VAL B 1 309 ? -11.859 -14.242 -6.535 1 98.88 309 VAL B N 1
ATOM 5873 C CA . VAL B 1 309 ? -12.102 -13.32 -5.426 1 98.88 309 VAL B CA 1
ATOM 5874 C C . VAL B 1 309 ? -12.805 -14.055 -4.293 1 98.88 309 VAL B C 1
ATOM 5876 O O . VAL B 1 309 ? -12.461 -13.891 -3.121 1 98.88 309 VAL B O 1
ATOM 5879 N N . MET B 1 310 ? -13.75 -14.891 -4.648 1 98.81 310 MET B N 1
ATOM 5880 C CA . MET B 1 310 ? -14.531 -15.625 -3.658 1 98.81 310 MET B CA 1
ATOM 5881 C C . MET B 1 310 ? -13.656 -16.594 -2.875 1 98.81 310 MET B C 1
ATOM 5883 O O . MET B 1 310 ? -13.867 -16.812 -1.682 1 98.81 310 MET B O 1
ATOM 5887 N N . ILE B 1 311 ? -12.688 -17.188 -3.527 1 98.81 311 ILE B N 1
ATOM 5888 C CA . ILE B 1 311 ? -11.789 -18.094 -2.828 1 98.81 311 ILE B CA 1
ATOM 5889 C C . ILE B 1 311 ? -11.078 -17.344 -1.702 1 98.81 311 ILE B C 1
ATOM 5891 O O . ILE B 1 311 ? -10.977 -17.844 -0.581 1 98.81 311 ILE B O 1
ATOM 5895 N N . TYR B 1 312 ? -10.648 -16.141 -1.963 1 98.69 312 TYR B N 1
ATOM 5896 C CA . TYR B 1 312 ? -10.031 -15.32 -0.924 1 98.69 312 TYR B CA 1
ATOM 5897 C C . TYR B 1 312 ? -11.055 -14.93 0.138 1 98.69 312 TYR B C 1
ATOM 5899 O O . TYR B 1 312 ? -10.742 -14.922 1.331 1 98.69 312 TYR B O 1
ATOM 5907 N N . TRP B 1 313 ? -12.273 -14.625 -0.285 1 98.62 313 TRP B N 1
ATOM 5908 C CA . TRP B 1 313 ? -13.289 -14.117 0.625 1 98.62 313 TRP B CA 1
ATOM 5909 C C . TRP B 1 313 ? -13.742 -15.203 1.599 1 98.62 313 TRP B C 1
ATOM 5911 O O . TRP B 1 313 ? -13.758 -14.984 2.812 1 98.62 313 TRP B O 1
ATOM 5921 N N . VAL B 1 314 ? -14.047 -16.359 1.086 1 98.06 314 VAL B N 1
ATOM 5922 C CA . VAL B 1 314 ? -14.664 -17.391 1.917 1 98.06 314 VAL B CA 1
ATOM 5923 C C . VAL B 1 314 ? -13.609 -18.031 2.814 1 98.06 314 VAL B C 1
ATOM 5925 O O . VAL B 1 314 ? -13.914 -18.453 3.934 1 98.06 314 VAL B O 1
ATOM 5928 N N . SER B 1 315 ? -12.352 -18.094 2.332 1 97.69 315 SER B N 1
ATOM 5929 C CA . SER B 1 315 ? -11.289 -18.672 3.156 1 97.69 315 SER B CA 1
ATOM 5930 C C . SER B 1 315 ? -10.719 -17.625 4.121 1 97.69 315 SER B C 1
ATOM 5932 O O . SER B 1 315 ? -10.008 -17.984 5.066 1 97.69 315 SER B O 1
ATOM 5934 N N . GLY B 1 316 ? -10.945 -16.297 3.867 1 97.81 316 GLY B N 1
ATOM 5935 C CA . GLY B 1 316 ? -10.398 -15.242 4.707 1 97.81 316 GLY B CA 1
ATOM 5936 C C . GLY B 1 316 ? -8.883 -15.195 4.707 1 97.81 316 GLY B C 1
ATOM 5937 O O . GLY B 1 316 ? -8.266 -14.953 5.746 1 97.81 316 GLY B O 1
ATOM 5938 N N . CYS B 1 317 ? -8.258 -15.445 3.523 1 98.44 317 CYS B N 1
ATOM 5939 C CA . CYS B 1 317 ? -6.82 -15.703 3.541 1 98.44 317 CYS B CA 1
ATOM 5940 C C . CYS B 1 317 ? -6.047 -14.484 3.043 1 98.44 317 CYS B C 1
ATOM 5942 O O . CYS B 1 317 ? -4.84 -14.562 2.818 1 98.44 317 CYS B O 1
ATOM 5944 N N . MET B 1 318 ? -6.699 -13.32 2.896 1 98.69 318 MET B N 1
ATOM 5945 C CA . MET B 1 318 ? -6.004 -12.203 2.27 1 98.69 318 MET B CA 1
ATOM 5946 C C . MET B 1 318 ? -4.824 -11.75 3.121 1 98.69 318 MET B C 1
ATOM 5948 O O . MET B 1 318 ? -3.721 -11.547 2.607 1 98.69 318 MET B O 1
ATOM 5952 N N . VAL B 1 319 ? -4.98 -11.625 4.445 1 98.75 319 VAL B N 1
ATOM 5953 C CA . VAL B 1 319 ? -3.922 -11.133 5.324 1 98.75 319 VAL B CA 1
ATOM 5954 C C . VAL B 1 319 ? -2.75 -12.117 5.309 1 98.75 319 VAL B C 1
ATOM 5956 O O . VAL B 1 319 ? -1.598 -11.711 5.133 1 98.75 319 VAL B O 1
ATOM 5959 N N . SER B 1 320 ? -3.035 -13.414 5.465 1 98.75 320 SER B N 1
ATOM 5960 C CA . SER B 1 320 ? -1.967 -14.406 5.48 1 98.75 320 SER B CA 1
ATOM 5961 C C . SER B 1 320 ? -1.26 -14.484 4.133 1 98.75 320 SER B C 1
ATOM 5963 O O . SER B 1 320 ? -0.046 -14.688 4.07 1 98.75 320 SER B O 1
ATOM 5965 N N . ALA B 1 321 ? -1.998 -14.344 3.051 1 98.88 321 ALA B N 1
ATOM 5966 C CA . ALA B 1 321 ? -1.389 -14.312 1.725 1 98.88 321 ALA B CA 1
ATOM 5967 C C . ALA B 1 321 ? -0.418 -13.141 1.6 1 98.88 321 ALA B C 1
ATOM 5969 O O . ALA B 1 321 ? 0.672 -13.289 1.041 1 98.88 321 ALA B O 1
ATOM 5970 N N . MET B 1 322 ? -0.792 -12.016 2.156 1 98.81 322 MET B N 1
ATOM 5971 C CA . MET B 1 322 ? 0.022 -10.805 2.074 1 98.81 322 MET B CA 1
ATOM 5972 C C . MET B 1 322 ? 1.276 -10.938 2.93 1 98.81 322 MET B C 1
ATOM 5974 O O . MET B 1 322 ? 2.328 -10.391 2.586 1 98.81 322 MET B O 1
ATOM 5978 N N . ARG B 1 323 ? 1.223 -11.672 4.02 1 98.81 323 ARG B N 1
ATOM 5979 C CA . ARG B 1 323 ? 2.379 -11.875 4.887 1 98.81 323 ARG B CA 1
ATOM 5980 C C . ARG B 1 323 ? 3.516 -12.555 4.133 1 98.81 323 ARG B C 1
ATOM 5982 O O . ARG B 1 323 ? 4.684 -12.422 4.504 1 98.81 323 ARG B O 1
ATOM 5989 N N . PHE B 1 324 ? 3.129 -13.297 3.07 1 98.75 324 PHE B N 1
ATOM 5990 C CA . PHE B 1 324 ? 4.137 -13.984 2.27 1 98.75 324 PHE B CA 1
ATOM 5991 C C . PHE B 1 324 ? 5.086 -12.977 1.621 1 98.75 324 PHE B C 1
ATOM 5993 O O . PHE B 1 324 ? 6.273 -13.258 1.462 1 98.75 324 PHE B O 1
ATOM 6000 N N . TYR B 1 325 ? 4.648 -11.781 1.268 1 98.5 325 TYR B N 1
ATOM 6001 C CA . TYR B 1 325 ? 5.504 -10.719 0.745 1 98.5 325 TYR B CA 1
ATOM 6002 C C . TYR B 1 325 ? 6.52 -10.273 1.789 1 98.5 325 TYR B C 1
ATOM 6004 O O . TYR B 1 325 ? 7.695 -10.078 1.477 1 98.5 325 TYR B O 1
ATOM 6012 N N . LYS B 1 326 ? 6.043 -10.062 2.951 1 98.25 326 LYS B N 1
ATOM 6013 C CA . LYS B 1 326 ? 6.938 -9.617 4.012 1 98.25 326 LYS B CA 1
ATOM 6014 C C . LYS B 1 326 ? 8.031 -10.648 4.285 1 98.25 326 LYS B C 1
ATOM 6016 O O . LYS B 1 326 ? 9.203 -10.297 4.445 1 98.25 326 LYS B O 1
ATOM 6021 N N . GLU B 1 327 ? 7.648 -11.914 4.301 1 98 327 GLU B N 1
ATOM 6022 C CA . GLU B 1 327 ? 8.578 -12.992 4.617 1 98 327 GLU B CA 1
ATOM 6023 C C . GLU B 1 327 ? 9.617 -13.172 3.51 1 98 327 GLU B C 1
ATOM 6025 O O . GLU B 1 327 ? 10.719 -13.664 3.758 1 98 327 GLU B O 1
ATOM 6030 N N . ASN B 1 328 ? 9.25 -12.75 2.301 1 97.06 328 ASN B N 1
ATOM 6031 C CA . ASN B 1 328 ? 10.156 -12.992 1.183 1 97.06 328 ASN B CA 1
ATOM 6032 C C . ASN B 1 328 ? 10.883 -11.719 0.763 1 97.06 328 ASN B C 1
ATOM 6034 O O . ASN B 1 328 ? 11.992 -11.781 0.224 1 97.06 328 ASN B O 1
ATOM 6038 N N . MET B 1 329 ? 10.305 -10.562 1.028 1 94.44 329 MET B N 1
ATOM 6039 C CA . MET B 1 329 ? 10.867 -9.312 0.512 1 94.44 329 MET B CA 1
ATOM 6040 C C . MET B 1 329 ? 11.289 -8.398 1.651 1 94.44 329 MET B C 1
ATOM 6042 O O . MET B 1 329 ? 12.039 -7.438 1.438 1 94.44 329 MET B O 1
ATOM 6046 N N . GLY B 1 330 ? 10.883 -8.664 2.848 1 87.75 330 GLY B N 1
ATOM 6047 C CA . GLY B 1 330 ? 11.039 -7.742 3.963 1 87.75 330 GLY B CA 1
ATOM 6048 C C . GLY B 1 330 ? 12.484 -7.492 4.336 1 87.75 330 GLY B C 1
ATOM 6049 O O . GLY B 1 330 ? 12.812 -6.441 4.895 1 87.75 330 GLY B O 1
ATOM 6050 N N . LYS B 1 331 ? 13.328 -8.469 4.055 1 84.19 331 LYS B N 1
ATOM 6051 C CA . LYS B 1 331 ? 14.742 -8.32 4.383 1 84.19 331 LYS B CA 1
ATOM 6052 C C . LYS B 1 331 ? 15.547 -7.863 3.166 1 84.19 331 LYS B C 1
ATOM 6054 O O . LYS B 1 331 ? 16.781 -7.832 3.203 1 84.19 331 LYS B O 1
ATOM 6059 N N . GLY B 1 332 ? 14.836 -7.52 2.197 1 84.38 332 GLY B N 1
ATOM 6060 C CA . GLY B 1 332 ? 15.5 -7.125 0.962 1 84.38 332 GLY B CA 1
ATOM 6061 C C . GLY B 1 332 ? 15.352 -8.148 -0.145 1 84.38 332 GLY B C 1
ATOM 6062 O O . GLY B 1 332 ? 15.18 -9.344 0.125 1 84.38 332 GLY B O 1
ATOM 6063 N N . ILE B 1 333 ? 15.516 -7.645 -1.326 1 81.12 333 ILE B N 1
ATOM 6064 C CA . ILE B 1 333 ? 15.398 -8.508 -2.498 1 81.12 333 ILE B CA 1
ATOM 6065 C C . ILE B 1 333 ? 16.781 -8.977 -2.938 1 81.12 333 ILE B C 1
ATOM 6067 O O . ILE B 1 333 ? 17.719 -8.18 -2.998 1 81.12 333 ILE B O 1
ATOM 6071 N N . GLY B 1 334 ? 16.953 -10.219 -3.197 1 82.38 334 GLY B N 1
ATOM 6072 C CA . GLY B 1 334 ? 18.219 -10.758 -3.701 1 82.38 334 GLY B CA 1
ATOM 6073 C C . GLY B 1 334 ? 19.266 -10.922 -2.623 1 82.38 334 GLY B C 1
ATOM 6074 O O . GLY B 1 334 ? 20.453 -11.047 -2.924 1 82.38 334 GLY B O 1
ATOM 6075 N N . THR B 1 335 ? 18.859 -10.906 -1.383 1 83.88 335 THR B N 1
ATOM 6076 C CA . THR B 1 335 ? 19.828 -10.906 -0.288 1 83.88 335 THR B CA 1
ATOM 6077 C C . THR B 1 335 ? 19.922 -12.289 0.343 1 83.88 335 THR B C 1
ATOM 6079 O O . THR B 1 335 ? 20.859 -12.562 1.1 1 83.88 335 THR B O 1
ATOM 6082 N N . GLN B 1 336 ? 19 -13.148 -0.037 1 87.88 336 GLN B N 1
ATOM 6083 C CA . GLN B 1 336 ? 18.969 -14.453 0.607 1 87.88 336 GLN B CA 1
ATOM 6084 C C . GLN B 1 336 ? 19.984 -15.406 -0.021 1 87.88 336 GLN B C 1
ATOM 6086 O O . GLN B 1 336 ? 20.359 -15.234 -1.182 1 87.88 336 GLN B O 1
ATOM 6091 N N . LYS B 1 337 ? 20.422 -16.359 0.702 1 88 337 LYS B N 1
ATOM 6092 C CA . LYS B 1 337 ? 21.422 -17.328 0.245 1 88 337 LYS B CA 1
ATOM 6093 C C . LYS B 1 337 ? 20.922 -18.078 -0.987 1 88 337 LYS B C 1
ATOM 6095 O O . LYS B 1 337 ? 21.688 -18.328 -1.921 1 88 337 LYS B O 1
ATOM 6100 N N . HIS B 1 338 ? 19.672 -18.391 -0.978 1 89.81 338 HIS B N 1
ATOM 6101 C CA . HIS B 1 338 ? 19.141 -19.188 -2.082 1 89.81 338 HIS B CA 1
ATOM 6102 C C . HIS B 1 338 ? 19.109 -18.375 -3.375 1 89.81 338 HIS B C 1
ATOM 6104 O O . HIS B 1 338 ? 19.062 -18.938 -4.469 1 89.81 338 HIS B O 1
ATOM 6110 N N . ASP B 1 339 ? 19.141 -17.094 -3.26 1 89.19 339 ASP B N 1
ATOM 6111 C CA . ASP B 1 339 ? 19.156 -16.234 -4.438 1 89.19 339 ASP B CA 1
ATOM 6112 C C . ASP B 1 339 ? 20.438 -16.438 -5.254 1 89.19 339 ASP B C 1
ATOM 6114 O O . ASP B 1 339 ? 20.438 -16.234 -6.469 1 89.19 339 ASP B O 1
ATOM 6118 N N . LYS B 1 340 ? 21.469 -16.922 -4.637 1 88.5 340 LYS B N 1
ATOM 6119 C CA . LYS B 1 340 ? 22.766 -17.047 -5.293 1 88.5 340 LYS B CA 1
ATOM 6120 C C . LYS B 1 340 ? 23.031 -18.484 -5.723 1 88.5 340 LYS B C 1
ATOM 6122 O O . LYS B 1 340 ? 23.969 -18.75 -6.48 1 88.5 340 LYS B O 1
ATOM 6127 N N . LEU B 1 341 ? 22.25 -19.422 -5.281 1 92.81 341 LEU B N 1
ATOM 6128 C CA . LEU B 1 341 ? 22.422 -20.828 -5.613 1 92.81 341 LEU B CA 1
ATOM 6129 C C . LEU B 1 341 ? 21.891 -21.141 -7.012 1 92.81 341 LEU B C 1
ATOM 6131 O O . LEU B 1 341 ? 20.75 -20.797 -7.328 1 92.81 341 LEU B O 1
ATOM 6135 N N . PRO B 1 342 ? 22.672 -21.734 -7.824 1 94.44 342 PRO B N 1
ATOM 6136 C CA . PRO B 1 342 ? 22.219 -22.031 -9.18 1 94.44 342 PRO B CA 1
ATOM 6137 C C . PRO B 1 342 ? 21.188 -23.156 -9.219 1 94.44 342 PRO B C 1
ATOM 6139 O O . PRO B 1 342 ? 21.062 -23.938 -8.266 1 94.44 342 PRO B O 1
ATOM 6142 N N . VAL B 1 343 ? 20.438 -23.219 -10.258 1 97.25 343 VAL B N 1
ATOM 6143 C CA . VAL B 1 343 ? 19.5 -24.297 -10.57 1 97.25 343 VAL B CA 1
ATOM 6144 C C . VAL B 1 343 ? 20.062 -25.141 -11.719 1 97.25 343 VAL B C 1
ATOM 6146 O O . VAL B 1 343 ? 20.266 -24.641 -12.828 1 97.25 343 VAL B O 1
ATOM 6149 N N . ARG B 1 344 ? 20.234 -26.422 -11.484 1 96.81 344 ARG B N 1
ATOM 6150 C CA . ARG B 1 344 ? 20.891 -27.266 -12.477 1 96.81 344 ARG B CA 1
ATOM 6151 C C . ARG B 1 344 ? 19.875 -28.172 -13.18 1 96.81 344 ARG B C 1
ATOM 6153 O O . ARG B 1 344 ? 20.188 -28.766 -14.211 1 96.81 344 ARG B O 1
ATOM 6160 N N . VAL B 1 345 ? 18.672 -28.219 -12.594 1 97.62 345 VAL B N 1
ATOM 6161 C CA . VAL B 1 345 ? 17.594 -29.016 -13.18 1 97.62 345 VAL B CA 1
ATOM 6162 C C . VAL B 1 345 ? 17.234 -28.484 -14.562 1 97.62 345 VAL B C 1
ATOM 6164 O O . VAL B 1 345 ? 17.219 -27.266 -14.773 1 97.62 345 VAL B O 1
ATOM 6167 N N . PRO B 1 346 ? 17 -29.5 -15.617 1 98.56 346 PRO B N 1
ATOM 6168 C CA . PRO B 1 346 ? 16.5 -28.969 -16.891 1 98.56 346 PRO B CA 1
ATOM 6169 C C . PRO B 1 346 ? 15.352 -27.984 -16.703 1 98.56 346 PRO B C 1
ATOM 6171 O O . PRO B 1 346 ? 14.398 -28.281 -15.977 1 98.56 346 PRO B O 1
ATOM 6174 N N . THR B 1 347 ? 15.492 -26.781 -17.344 1 98.75 347 THR B N 1
ATOM 6175 C CA . THR B 1 347 ? 14.531 -25.719 -17.109 1 98.75 347 THR B CA 1
ATOM 6176 C C . THR B 1 347 ? 13.953 -25.203 -18.438 1 98.75 347 THR B C 1
ATOM 6178 O O . THR B 1 347 ? 14.688 -25.047 -19.406 1 98.75 347 THR B O 1
ATOM 6181 N N . GLY B 1 348 ? 12.695 -25.125 -18.5 1 98.81 348 GLY B N 1
ATOM 6182 C CA . GLY B 1 348 ? 11.992 -24.469 -19.578 1 98.81 348 GLY B CA 1
ATOM 6183 C C . GLY B 1 348 ? 11.359 -23.156 -19.172 1 98.81 348 GLY B C 1
ATOM 6184 O O . GLY B 1 348 ? 10.828 -23.031 -18.062 1 98.81 348 GLY B O 1
ATOM 6185 N N . VAL B 1 349 ? 11.445 -22.141 -20.062 1 98.62 349 VAL B N 1
ATOM 6186 C CA . VAL B 1 349 ? 10.898 -20.828 -19.75 1 98.62 349 VAL B CA 1
ATOM 6187 C C . VAL B 1 349 ? 9.93 -20.391 -20.844 1 98.62 349 VAL B C 1
ATOM 6189 O O . VAL B 1 349 ? 10.273 -20.406 -22.031 1 98.62 349 VAL B O 1
ATOM 6192 N N . ALA B 1 350 ? 8.75 -20.125 -20.484 1 98.69 350 ALA B N 1
ATOM 6193 C CA . ALA B 1 350 ? 7.77 -19.484 -21.359 1 98.69 350 ALA B CA 1
ATOM 6194 C C . ALA B 1 350 ? 7.688 -17.984 -21.062 1 98.69 350 ALA B C 1
ATOM 6196 O O . ALA B 1 350 ? 7.176 -17.562 -20.016 1 98.69 350 ALA B O 1
ATOM 6197 N N . SER B 1 351 ? 8.156 -17.156 -21.984 1 98.25 351 SER B N 1
ATOM 6198 C CA . SER B 1 351 ? 8.219 -15.711 -21.797 1 98.25 351 SER B CA 1
ATOM 6199 C C . SER B 1 351 ? 7.055 -15.008 -22.484 1 98.25 351 SER B C 1
ATOM 6201 O O . SER B 1 351 ? 7.062 -14.859 -23.703 1 98.25 351 SER B O 1
ATOM 6203 N N . PHE B 1 352 ? 6.152 -14.555 -21.75 1 98.19 352 PHE B N 1
ATOM 6204 C CA . PHE B 1 352 ? 4.957 -13.93 -22.297 1 98.19 352 PHE B CA 1
ATOM 6205 C C . PHE B 1 352 ? 5.18 -12.438 -22.531 1 98.19 352 PHE B C 1
ATOM 6207 O O . PHE B 1 352 ? 5.84 -11.773 -21.734 1 98.19 352 PHE B O 1
ATOM 6214 N N . PRO B 1 353 ? 4.555 -11.875 -23.531 1 97.19 353 PRO B N 1
ATOM 6215 C CA . PRO B 1 353 ? 4.891 -10.516 -23.953 1 97.19 353 PRO B CA 1
ATOM 6216 C C . PRO B 1 353 ? 4.406 -9.445 -22.984 1 97.19 353 PRO B C 1
ATOM 6218 O O . PRO B 1 353 ? 5.008 -8.375 -22.891 1 97.19 353 PRO B O 1
ATOM 6221 N N . ASN B 1 354 ? 3.307 -9.711 -22.25 1 97.06 354 ASN B N 1
ATOM 6222 C CA . ASN B 1 354 ? 2.744 -8.703 -21.359 1 97.06 354 ASN B CA 1
ATOM 6223 C C . ASN B 1 354 ? 3.049 -9.008 -19.891 1 97.06 354 ASN B C 1
ATOM 6225 O O . ASN B 1 354 ? 2.352 -8.539 -19 1 97.06 354 ASN B O 1
ATOM 6229 N N . GLU B 1 355 ? 4.09 -9.883 -19.734 1 96.44 355 GLU B N 1
ATOM 6230 C CA . GLU B 1 355 ? 4.543 -10.148 -18.359 1 96.44 355 GLU B CA 1
ATOM 6231 C C . GLU B 1 355 ? 4.988 -8.867 -17.672 1 96.44 355 GLU B C 1
ATOM 6233 O O . GLU B 1 355 ? 5.293 -7.871 -18.328 1 96.44 355 GLU B O 1
ATOM 6238 N N . ILE B 1 356 ? 5.012 -8.844 -16.359 1 94 356 ILE B N 1
ATOM 6239 C CA . ILE B 1 356 ? 5.312 -7.672 -15.547 1 94 356 ILE B CA 1
ATOM 6240 C C . ILE B 1 356 ? 6.742 -7.207 -15.812 1 94 356 ILE B C 1
ATOM 6242 O O . ILE B 1 356 ? 7.02 -6.008 -15.82 1 94 356 ILE B O 1
ATOM 6246 N N . MET B 1 357 ? 7.605 -8.172 -15.969 1 92 357 MET B N 1
ATOM 6247 C CA . MET B 1 357 ? 9.008 -7.895 -16.281 1 92 357 MET B CA 1
ATOM 6248 C C . MET B 1 357 ? 9.547 -8.891 -17.297 1 92 357 MET B C 1
ATOM 6250 O O . MET B 1 357 ? 9.172 -10.07 -17.281 1 92 357 MET B O 1
ATOM 6254 N N . HIS B 1 358 ? 10.406 -8.344 -18.125 1 94.75 358 HIS B N 1
ATOM 6255 C CA . HIS B 1 358 ? 11.062 -9.203 -19.094 1 94.75 358 HIS B CA 1
ATOM 6256 C C . HIS B 1 358 ? 12.484 -9.547 -18.672 1 94.75 358 HIS B C 1
ATOM 6258 O O . HIS B 1 358 ? 13.234 -8.672 -18.234 1 94.75 358 HIS B O 1
ATOM 6264 N N . THR B 1 359 ? 12.781 -10.789 -18.734 1 95.56 359 THR B N 1
ATOM 6265 C CA . THR B 1 359 ? 14.133 -11.281 -18.453 1 95.56 359 THR B CA 1
ATOM 6266 C C . THR B 1 359 ? 14.703 -12 -19.672 1 95.56 359 THR B C 1
ATOM 6268 O O . THR B 1 359 ? 14.211 -13.055 -20.078 1 95.56 359 THR B O 1
ATOM 6271 N N . PRO B 1 360 ? 15.766 -11.406 -20.219 1 96 360 PRO B N 1
ATOM 6272 C CA . PRO B 1 360 ? 16.406 -12.094 -21.328 1 96 360 PRO B CA 1
ATOM 6273 C C . PRO B 1 360 ? 16.953 -13.469 -20.953 1 96 360 PRO B C 1
ATOM 6275 O O . PRO B 1 360 ? 17.328 -13.695 -19.797 1 96 360 PRO B O 1
ATOM 6278 N N . ARG B 1 361 ? 17.047 -14.312 -21.969 1 96.56 361 ARG B N 1
ATOM 6279 C CA . ARG B 1 361 ? 17.594 -15.648 -21.75 1 96.56 361 ARG B CA 1
ATOM 6280 C C . ARG B 1 361 ? 18.984 -15.57 -21.141 1 96.56 361 ARG B C 1
ATOM 6282 O O . ARG B 1 361 ? 19.328 -16.359 -20.266 1 96.56 361 ARG B O 1
ATOM 6289 N N . SER B 1 362 ? 19.797 -14.609 -21.594 1 94.81 362 SER B N 1
ATOM 6290 C CA . SER B 1 362 ? 21.172 -14.477 -21.125 1 94.81 362 SER B CA 1
ATOM 6291 C C . SER B 1 362 ? 21.219 -14.156 -19.625 1 94.81 362 SER B C 1
ATOM 6293 O O . SER B 1 362 ? 22.141 -14.578 -18.938 1 94.81 362 SER B O 1
ATOM 6295 N N . TRP B 1 363 ? 20.234 -13.344 -19.141 1 95.5 363 TRP B N 1
ATOM 6296 C CA . TRP B 1 363 ? 20.156 -13.062 -17.719 1 95.5 363 TRP B CA 1
ATOM 6297 C C . TRP B 1 363 ? 19.719 -14.305 -16.938 1 95.5 363 TRP B C 1
ATOM 6299 O O . TRP B 1 363 ? 20.312 -14.641 -15.914 1 95.5 363 TRP B O 1
ATOM 6309 N N . ALA B 1 364 ? 18.719 -15.023 -17.484 1 95.94 364 ALA B N 1
ATOM 6310 C CA . ALA B 1 364 ? 18.156 -16.203 -16.812 1 95.94 364 ALA B CA 1
ATOM 6311 C C . ALA B 1 364 ? 19.188 -17.297 -16.672 1 95.94 364 ALA B C 1
ATOM 6313 O O . ALA B 1 364 ? 19.203 -18.031 -15.664 1 95.94 364 ALA B O 1
ATOM 6314 N N . GLN B 1 365 ? 20.047 -17.391 -17.578 1 94.94 365 GLN B N 1
ATOM 6315 C CA . GLN B 1 365 ? 21.031 -18.453 -17.641 1 94.94 365 GLN B CA 1
ATOM 6316 C C . GLN B 1 365 ? 22.016 -18.359 -16.484 1 94.94 365 GLN B C 1
ATOM 6318 O O . GLN B 1 365 ? 22.672 -19.344 -16.125 1 94.94 365 GLN B O 1
ATOM 6323 N N . LYS B 1 366 ? 22.078 -17.203 -15.906 1 92.38 366 LYS B N 1
ATOM 6324 C CA . LYS B 1 366 ? 22.984 -17.031 -14.773 1 92.38 366 LYS B CA 1
ATOM 6325 C C . LYS B 1 366 ? 22.484 -17.812 -13.555 1 92.38 366 LYS B C 1
ATOM 6327 O O . LYS B 1 366 ? 23.281 -18.25 -12.727 1 92.38 366 LYS B O 1
ATOM 6332 N N . LYS B 1 367 ? 21.25 -17.953 -13.422 1 94.31 367 LYS B N 1
ATOM 6333 C CA . LYS B 1 367 ? 20.641 -18.688 -12.32 1 94.31 367 LYS B CA 1
ATOM 6334 C C . LYS B 1 367 ? 20.281 -20.109 -12.742 1 94.31 367 LYS B C 1
ATOM 6336 O O . LYS B 1 367 ? 20.531 -21.062 -12.008 1 94.31 367 LYS B O 1
ATOM 6341 N N . TYR B 1 368 ? 19.719 -20.188 -13.883 1 96.94 368 TYR B N 1
ATOM 6342 C CA . TYR B 1 368 ? 19.328 -21.484 -14.445 1 96.94 368 TYR B CA 1
ATOM 6343 C C . TYR B 1 368 ? 20.344 -21.953 -15.477 1 96.94 368 TYR B C 1
ATOM 6345 O O . TYR B 1 368 ? 20.25 -21.594 -16.656 1 96.94 368 TYR B O 1
ATOM 6353 N N . THR B 1 369 ? 21.125 -22.844 -15.109 1 96.75 369 THR B N 1
ATOM 6354 C CA . THR B 1 369 ? 22.312 -23.156 -15.898 1 96.75 369 THR B CA 1
ATOM 6355 C C . THR B 1 369 ? 21.984 -24.156 -17 1 96.75 369 THR B C 1
ATOM 6357 O O . THR B 1 369 ? 22.766 -24.344 -17.938 1 96.75 369 THR B O 1
ATOM 6360 N N . ASN B 1 370 ? 20.859 -24.797 -16.922 1 97.62 370 ASN B N 1
ATOM 6361 C CA . ASN B 1 370 ? 20.438 -25.781 -17.906 1 97.62 370 ASN B CA 1
ATOM 6362 C C . ASN B 1 370 ? 19.078 -25.453 -18.5 1 97.62 370 ASN B C 1
ATOM 6364 O O . ASN B 1 370 ? 18.141 -26.234 -18.391 1 97.62 370 ASN B O 1
ATOM 6368 N N . ILE B 1 371 ? 19.047 -24.344 -19.234 1 98.19 371 ILE B N 1
ATOM 6369 C CA . ILE B 1 371 ? 17.812 -24 -19.938 1 98.19 371 ILE B CA 1
ATOM 6370 C C . ILE B 1 371 ? 17.734 -24.766 -21.25 1 98.19 371 ILE B C 1
ATOM 6372 O O . ILE B 1 371 ? 18.531 -24.531 -22.172 1 98.19 371 ILE B O 1
ATOM 6376 N N . ILE B 1 372 ? 16.75 -25.578 -21.328 1 97.69 372 ILE B N 1
ATOM 6377 C CA . ILE B 1 372 ? 16.703 -26.406 -22.531 1 97.69 372 ILE B CA 1
ATOM 6378 C C . ILE B 1 372 ? 15.641 -25.891 -23.484 1 97.69 372 ILE B C 1
ATOM 6380 O O . ILE B 1 372 ? 15.648 -26.219 -24.672 1 97.69 372 ILE B O 1
ATOM 6384 N N . THR B 1 373 ? 14.672 -25.172 -22.984 1 98.25 373 THR B N 1
ATOM 6385 C CA . THR B 1 373 ? 13.719 -24.453 -23.828 1 98.25 373 THR B CA 1
ATOM 6386 C C . THR B 1 373 ? 13.508 -23.031 -23.297 1 98.25 373 THR B C 1
ATOM 6388 O O . THR B 1 373 ? 13.484 -22.812 -22.078 1 98.25 373 THR B O 1
ATOM 6391 N N . PHE B 1 374 ? 13.469 -22.016 -24.141 1 98.19 374 PHE B N 1
ATOM 6392 C CA . PHE B 1 374 ? 13.141 -20.625 -23.875 1 98.19 374 PHE B CA 1
ATOM 6393 C C . PHE B 1 374 ? 12.281 -20.047 -25 1 98.19 374 PHE B C 1
ATOM 6395 O O . PHE B 1 374 ? 12.797 -19.672 -26.047 1 98.19 374 PHE B O 1
ATOM 6402 N N . ASN B 1 375 ? 11.008 -19.953 -24.797 1 98.19 375 ASN B N 1
ATOM 6403 C CA . ASN B 1 375 ? 10.086 -19.594 -25.859 1 98.19 375 ASN B CA 1
ATOM 6404 C C . ASN B 1 375 ? 9.438 -18.234 -25.609 1 98.19 375 ASN B C 1
ATOM 6406 O O . ASN B 1 375 ? 8.898 -18 -24.531 1 98.19 375 ASN B O 1
ATOM 6410 N N . LEU B 1 376 ? 9.547 -17.344 -26.578 1 97.62 376 LEU B N 1
ATOM 6411 C CA . LEU B 1 376 ? 8.781 -16.094 -26.578 1 97.62 376 LEU B CA 1
ATOM 6412 C C . LEU B 1 376 ? 7.348 -16.344 -27.031 1 97.62 376 LEU B C 1
ATOM 6414 O O . LEU B 1 376 ? 7.102 -16.594 -28.219 1 97.62 376 LEU B O 1
ATOM 6418 N N . MET B 1 377 ? 6.441 -16.25 -26.094 1 98.12 377 MET B N 1
ATOM 6419 C CA . MET B 1 377 ? 5.043 -16.562 -26.375 1 98.12 377 MET B CA 1
ATOM 6420 C C . MET B 1 377 ? 4.391 -15.469 -27.219 1 98.12 377 MET B C 1
ATOM 6422 O O . MET B 1 377 ? 4.746 -14.297 -27.078 1 98.12 377 MET B O 1
ATOM 6426 N N . PRO B 1 378 ? 3.424 -15.766 -28.016 1 97.25 378 PRO B N 1
ATOM 6427 C CA . PRO B 1 378 ? 2.842 -14.789 -28.938 1 97.25 378 PRO B CA 1
ATOM 6428 C C . PRO B 1 378 ? 1.878 -13.828 -28.25 1 97.25 378 PRO B C 1
ATOM 6430 O O . PRO B 1 378 ? 1.629 -12.734 -28.75 1 97.25 378 PRO B O 1
ATOM 6433 N N . GLN B 1 379 ? 1.274 -14.266 -27.141 1 97.75 379 GLN B N 1
ATOM 6434 C CA . GLN B 1 379 ? 0.314 -13.43 -26.438 1 97.75 379 GLN B CA 1
ATOM 6435 C C . GLN B 1 379 ? 0.176 -13.859 -24.969 1 97.75 379 GLN B C 1
ATOM 6437 O O . GLN B 1 379 ? 0.561 -14.977 -24.609 1 97.75 379 GLN B O 1
ATOM 6442 N N . GLY B 1 380 ? -0.381 -12.961 -24.25 1 97.81 380 GLY B N 1
ATOM 6443 C CA . GLY B 1 380 ? -0.621 -13.25 -22.844 1 97.81 380 GLY B CA 1
ATOM 6444 C C . GLY B 1 380 ? 0.254 -12.438 -21.922 1 97.81 380 GLY B C 1
ATOM 6445 O O . GLY B 1 380 ? 1.239 -11.836 -22.344 1 97.81 380 GLY B O 1
ATOM 6446 N N . GLY B 1 381 ? -0.16 -12.484 -20.641 1 97.81 381 GLY B N 1
ATOM 6447 C CA . GLY B 1 381 ? 0.564 -11.75 -19.609 1 97.81 381 GLY B CA 1
ATOM 6448 C C . GLY B 1 381 ? 0.89 -12.594 -18.391 1 97.81 381 GLY B C 1
ATOM 6449 O O . GLY B 1 381 ? 1.323 -13.734 -18.516 1 97.81 381 GLY B O 1
ATOM 6450 N N . HIS B 1 382 ? 0.758 -11.969 -17.234 1 98 382 HIS B N 1
ATOM 6451 C CA . HIS B 1 382 ? 1.236 -12.508 -15.953 1 98 382 HIS B CA 1
ATOM 6452 C C . HIS B 1 382 ? 0.466 -13.758 -15.562 1 98 382 HIS B C 1
ATOM 6454 O O . HIS B 1 382 ? 1.014 -14.648 -14.906 1 98 382 HIS B O 1
ATOM 6460 N N . PHE B 1 383 ? -0.8 -13.82 -15.922 1 98.38 383 PHE B N 1
ATOM 6461 C CA . PHE B 1 383 ? -1.651 -14.938 -15.539 1 98.38 383 PHE B CA 1
ATOM 6462 C C . PHE B 1 383 ? -1.715 -15.977 -16.656 1 98.38 383 PHE B C 1
ATOM 6464 O O . PHE B 1 383 ? -2.799 -16.312 -17.125 1 98.38 383 PHE B O 1
ATOM 6471 N N . ALA B 1 384 ? -0.605 -16.594 -16.953 1 98.06 384 ALA B N 1
ATOM 6472 C CA . ALA B 1 384 ? -0.367 -17.375 -18.156 1 98.06 384 ALA B CA 1
ATOM 6473 C C . ALA B 1 384 ? -1.365 -18.531 -18.266 1 98.06 384 ALA B C 1
ATOM 6475 O O . ALA B 1 384 ? -2.111 -18.625 -19.25 1 98.06 384 ALA B O 1
ATOM 6476 N N . ALA B 1 385 ? -1.44 -19.344 -17.219 1 98 385 ALA B N 1
ATOM 6477 C CA . ALA B 1 385 ? -2.293 -20.531 -17.266 1 98 385 ALA B CA 1
ATOM 6478 C C . ALA B 1 385 ? -3.77 -20.141 -17.312 1 98 385 ALA B C 1
ATOM 6480 O O . ALA B 1 385 ? -4.59 -20.844 -17.906 1 98 385 ALA B O 1
ATOM 6481 N N . PHE B 1 386 ? -4.082 -19 -16.703 1 98.06 386 PHE B N 1
ATOM 6482 C CA . PHE B 1 386 ? -5.461 -18.531 -16.625 1 98.06 386 PHE B CA 1
ATOM 6483 C C . PHE B 1 386 ? -5.859 -17.828 -17.922 1 98.06 386 PHE B C 1
ATOM 6485 O O . PHE B 1 386 ? -6.98 -18 -18.406 1 98.06 386 PHE B O 1
ATOM 6492 N N . GLU B 1 387 ? -4.945 -17.125 -18.516 1 97.88 387 GLU B N 1
ATOM 6493 C CA . GLU B 1 387 ? -5.18 -16.281 -19.672 1 97.88 387 GLU B CA 1
ATOM 6494 C C . GLU B 1 387 ? -5.016 -17.062 -20.969 1 97.88 387 GLU B C 1
ATOM 6496 O O . GLU B 1 387 ? -5.797 -16.891 -21.922 1 97.88 387 GLU B O 1
ATOM 6501 N N . GLU B 1 388 ? -3.986 -17.875 -21.047 1 98 388 GLU B N 1
ATOM 6502 C CA . GLU B 1 388 ? -3.623 -18.625 -22.25 1 98 388 GLU B CA 1
ATOM 6503 C C . GLU B 1 388 ? -3.363 -20.094 -21.938 1 98 388 GLU B C 1
ATOM 6505 O O . GLU B 1 388 ? -2.25 -20.594 -22.125 1 98 388 GLU B O 1
ATOM 6510 N N . PRO B 1 389 ? -4.426 -20.844 -21.516 1 97.94 389 PRO B N 1
ATOM 6511 C CA . PRO B 1 389 ? -4.223 -22.219 -21.062 1 97.94 389 PRO B CA 1
ATOM 6512 C C . PRO B 1 389 ? -3.68 -23.125 -22.156 1 97.94 389 PRO B C 1
ATOM 6514 O O . PRO B 1 389 ? -2.842 -24 -21.875 1 97.94 389 PRO B O 1
ATOM 6517 N N . GLU B 1 390 ? -4.066 -22.953 -23.375 1 97.31 390 GLU B N 1
ATOM 6518 C CA . GLU B 1 390 ? -3.602 -23.812 -24.453 1 97.31 390 GLU B CA 1
ATOM 6519 C C . GLU B 1 390 ? -2.119 -23.594 -24.75 1 97.31 390 GLU B C 1
ATOM 6521 O O . GLU B 1 390 ? -1.374 -24.547 -24.969 1 97.31 390 GLU B O 1
ATOM 6526 N N . LEU B 1 391 ? -1.734 -22.328 -24.719 1 97.88 391 LEU B N 1
ATOM 6527 C CA . LEU B 1 391 ? -0.327 -22.016 -24.938 1 97.88 391 LEU B CA 1
ATOM 6528 C C . LEU B 1 391 ? 0.546 -22.609 -23.844 1 97.88 391 LEU B C 1
ATOM 6530 O O . LEU B 1 391 ? 1.608 -23.172 -24.141 1 97.88 391 LEU B O 1
ATOM 6534 N N . VAL B 1 392 ? 0.117 -22.516 -22.609 1 98.56 392 VAL B N 1
ATOM 6535 C CA . VAL B 1 392 ? 0.881 -23.031 -21.484 1 98.56 392 VAL B CA 1
ATOM 6536 C C . VAL B 1 392 ? 0.956 -24.547 -21.547 1 98.56 392 VAL B C 1
ATOM 6538 O O . VAL B 1 392 ? 2.029 -25.141 -21.375 1 98.56 392 VAL B O 1
ATOM 6541 N N . ALA B 1 393 ? -0.155 -25.219 -21.828 1 98.44 393 ALA B N 1
ATOM 6542 C CA . ALA B 1 393 ? -0.188 -26.672 -21.906 1 98.44 393 ALA B CA 1
ATOM 6543 C C . ALA B 1 393 ? 0.738 -27.188 -23 1 98.44 393 ALA B C 1
ATOM 6545 O O . ALA B 1 393 ? 1.521 -28.109 -22.781 1 98.44 393 ALA B O 1
ATOM 6546 N N . ALA B 1 394 ? 0.617 -26.547 -24.156 1 97.56 394 ALA B N 1
ATOM 6547 C CA . ALA B 1 394 ? 1.447 -26.953 -25.281 1 97.56 394 ALA B CA 1
ATOM 6548 C C . ALA B 1 394 ? 2.93 -26.766 -24.969 1 97.56 394 ALA B C 1
ATOM 6550 O O . ALA B 1 394 ? 3.762 -27.594 -25.344 1 97.56 394 ALA B O 1
ATOM 6551 N N . ASP B 1 395 ? 3.248 -25.672 -24.344 1 98.25 395 ASP B N 1
ATOM 6552 C CA . ASP B 1 395 ? 4.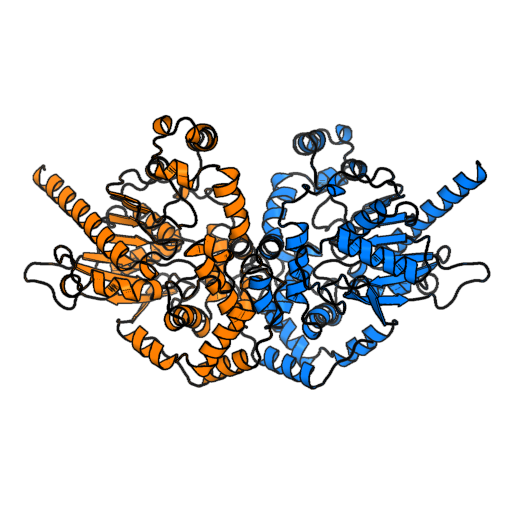641 -25.375 -24.031 1 98.25 395 ASP B CA 1
ATOM 6553 C C . ASP B 1 395 ? 5.188 -26.359 -23 1 98.25 395 ASP B C 1
ATOM 6555 O O . ASP B 1 395 ? 6.348 -26.766 -23.062 1 98.25 395 ASP B O 1
ATOM 6559 N N . ILE B 1 396 ? 4.395 -26.703 -21.969 1 98.62 396 ILE B N 1
ATOM 6560 C CA . ILE B 1 396 ? 4.785 -27.703 -20.969 1 98.62 396 ILE B CA 1
ATOM 6561 C C . ILE B 1 396 ? 5.047 -29.047 -21.656 1 98.62 396 ILE B C 1
ATOM 6563 O O . ILE B 1 396 ? 6.051 -29.703 -21.375 1 98.62 396 ILE B O 1
ATOM 6567 N N . GLN B 1 397 ? 4.191 -29.453 -22.562 1 97.75 397 GLN B N 1
ATOM 6568 C CA . GLN B 1 397 ? 4.352 -30.703 -23.281 1 97.75 397 GLN B CA 1
ATOM 6569 C C . GLN B 1 397 ? 5.641 -30.719 -24.109 1 97.75 397 GLN B C 1
ATOM 6571 O O . GLN B 1 397 ? 6.375 -31.703 -24.109 1 97.75 397 GLN B O 1
ATOM 6576 N N . GLN B 1 398 ? 5.805 -29.609 -24.797 1 97.5 398 GLN B N 1
ATOM 6577 C CA . GLN B 1 398 ? 7.016 -29.5 -25.594 1 97.5 398 GLN B CA 1
ATOM 6578 C C . GLN B 1 398 ? 8.266 -29.594 -24.734 1 97.5 398 GLN B C 1
ATOM 6580 O O . GLN B 1 398 ? 9.211 -30.312 -25.078 1 97.5 398 GLN B O 1
ATOM 6585 N N . PHE B 1 399 ? 8.297 -28.938 -23.672 1 98.56 399 PHE B N 1
ATOM 6586 C CA . PHE B 1 399 ? 9.406 -28.922 -22.719 1 98.56 399 PHE B CA 1
ATOM 6587 C C . PHE B 1 399 ? 9.664 -30.328 -22.188 1 98.56 399 PHE B C 1
ATOM 6589 O O . PHE B 1 399 ? 10.805 -30.812 -22.203 1 98.56 399 PHE B O 1
ATOM 6596 N N . VAL B 1 400 ? 8.625 -30.953 -21.641 1 98.19 400 VAL B N 1
ATOM 6597 C CA . VAL B 1 400 ? 8.734 -32.281 -21.047 1 98.19 400 VAL B CA 1
ATOM 6598 C C . VAL B 1 400 ? 9.227 -33.281 -22.109 1 98.19 400 VAL B C 1
ATOM 6600 O O . VAL B 1 400 ? 10.039 -34.156 -21.812 1 98.19 400 VAL B O 1
ATOM 6603 N N . GLY B 1 401 ? 8.703 -33.125 -23.312 1 97.12 401 GLY B N 1
ATOM 6604 C CA . GLY B 1 401 ? 9.188 -33.969 -24.406 1 97.12 401 GLY B CA 1
ATOM 6605 C C . GLY B 1 401 ? 10.695 -33.844 -24.609 1 97.12 401 GLY B C 1
ATOM 6606 O O . GLY B 1 401 ? 11.367 -34.875 -24.828 1 97.12 401 GLY B O 1
ATOM 6607 N N . LYS B 1 402 ? 11.164 -32.656 -24.562 1 97.69 402 LYS B N 1
ATOM 6608 C CA . LYS B 1 402 ? 12.602 -32.438 -24.734 1 97.69 402 LYS B CA 1
ATOM 6609 C C . LYS B 1 402 ? 13.383 -33.062 -23.562 1 97.69 402 LYS B C 1
ATOM 6611 O O . LYS B 1 402 ? 14.461 -33.625 -23.766 1 97.69 402 LYS B O 1
ATOM 6616 N N . VAL B 1 403 ? 12.914 -32.906 -22.328 1 97.88 403 VAL B N 1
ATOM 6617 C CA . VAL B 1 403 ? 13.562 -33.469 -21.156 1 97.88 403 VAL B CA 1
ATOM 6618 C C . VAL B 1 403 ? 13.641 -35 -21.281 1 97.88 403 VAL B C 1
ATOM 6620 O O . VAL B 1 403 ? 14.695 -35.594 -21.062 1 97.88 403 VAL B O 1
ATOM 6623 N N . GLU B 1 404 ? 12.531 -35.656 -21.656 1 95.94 404 GLU B N 1
ATOM 6624 C CA . GLU B 1 404 ? 12.445 -37.094 -21.766 1 95.94 404 GLU B CA 1
ATOM 6625 C C . GLU B 1 404 ? 13.383 -37.625 -22.844 1 95.94 404 GLU B C 1
ATOM 6627 O O . GLU B 1 404 ? 14.016 -38.656 -22.672 1 95.94 404 GLU B O 1
ATOM 6632 N N . ARG B 1 405 ? 13.461 -36.938 -23.875 1 94.62 405 ARG B N 1
ATOM 6633 C CA . ARG B 1 405 ? 14.336 -37.344 -24.984 1 94.62 405 ARG B CA 1
ATOM 6634 C C . ARG B 1 405 ? 15.805 -37.25 -24.578 1 94.62 405 ARG B C 1
ATOM 6636 O O . ARG B 1 405 ? 16.594 -38.125 -24.891 1 94.62 405 ARG B O 1
ATOM 6643 N N . GLU B 1 406 ? 16.125 -36.188 -23.969 1 91.75 406 GLU B N 1
ATOM 6644 C CA . GLU B 1 406 ? 17.5 -36 -23.516 1 91.75 406 GLU B CA 1
ATOM 6645 C C . GLU B 1 406 ? 17.891 -37.094 -22.5 1 91.75 406 GLU B C 1
ATOM 6647 O O . GLU B 1 406 ? 19.016 -37.562 -22.5 1 91.75 406 GLU B O 1
ATOM 6652 N N . GLU B 1 407 ? 17 -37.438 -21.625 1 87.88 407 GLU B N 1
ATOM 6653 C CA . GLU B 1 407 ? 17.266 -38.469 -20.641 1 87.88 407 GLU B CA 1
ATOM 6654 C C . GLU B 1 407 ? 17.453 -39.844 -21.312 1 87.88 407 GLU B C 1
ATOM 6656 O O . GLU B 1 407 ? 18.312 -40.625 -20.891 1 87.88 407 GLU B O 1
ATOM 6661 N N . CYS B 1 408 ? 16.656 -40.062 -22.266 1 85.88 408 CYS B N 1
ATOM 6662 C CA . CYS B 1 408 ? 16.766 -41.312 -23.016 1 85.88 408 CYS B CA 1
ATOM 6663 C C . CYS B 1 408 ? 18.109 -41.406 -23.719 1 85.88 408 CYS B C 1
ATOM 6665 O O . CYS B 1 408 ? 18.75 -42.469 -23.703 1 85.88 408 CYS B O 1
ATOM 6667 N N . TRP B 1 409 ? 18.406 -40.312 -24.203 1 83.75 409 TRP B N 1
ATOM 6668 C CA . TRP B 1 409 ? 19.688 -40.281 -24.891 1 83.75 409 TRP B CA 1
ATOM 6669 C C . TRP B 1 409 ? 20.844 -40.5 -23.922 1 83.75 409 TRP B C 1
ATOM 6671 O O . TRP B 1 409 ? 21.797 -41.219 -24.234 1 83.75 409 TRP B O 1
ATOM 6681 N N . ARG B 1 410 ? 20.906 -39.938 -22.75 1 81.19 410 ARG B N 1
ATOM 6682 C CA . ARG B 1 410 ? 21.969 -40.094 -21.75 1 81.19 410 ARG B CA 1
ATOM 6683 C C . ARG B 1 410 ? 22.062 -41.5 -21.25 1 81.19 410 ARG B C 1
ATOM 6685 O O . ARG B 1 410 ? 23.156 -42.031 -21 1 81.19 410 ARG B O 1
ATOM 6692 N N . LYS B 1 411 ? 20.891 -42.25 -21.219 1 81.06 411 LYS B N 1
ATOM 6693 C CA . LYS B 1 411 ? 20.844 -43.625 -20.719 1 81.06 411 LYS B CA 1
ATOM 6694 C C . LYS B 1 411 ? 21.391 -44.594 -21.766 1 81.06 411 LYS B C 1
ATOM 6696 O O . LYS B 1 411 ? 22.016 -45.594 -21.422 1 81.06 411 LYS B O 1
ATOM 6701 N N . MET B 1 412 ? 21.156 -44.188 -22.922 1 83.94 412 MET B N 1
ATOM 6702 C CA . MET B 1 412 ? 21.656 -45.031 -24.016 1 83.94 412 MET B CA 1
ATOM 6703 C C . MET B 1 412 ? 23.172 -44.906 -24.141 1 83.94 412 MET B C 1
ATOM 6705 O O . MET B 1 412 ? 23.844 -45.844 -24.594 1 83.94 412 MET B O 1
ATOM 6709 N N . ARG B 1 413 ? 23.703 -43.812 -23.828 1 76.31 413 ARG B N 1
ATOM 6710 C CA . ARG B 1 413 ? 25.141 -43.594 -23.953 1 76.31 413 ARG B CA 1
ATOM 6711 C C . ARG B 1 413 ? 25.891 -44.156 -22.766 1 76.31 413 ARG B C 1
ATOM 6713 O O . ARG B 1 413 ? 27.109 -44.344 -22.812 1 76.31 413 ARG B O 1
ATOM 6720 N N . LYS B 1 414 ? 25.344 -44.469 -21.75 1 68.19 414 LYS B N 1
ATOM 6721 C CA . LYS B 1 414 ? 26 -45.125 -20.625 1 68.19 414 LYS B CA 1
ATOM 6722 C C . LYS B 1 414 ? 25.969 -46.656 -20.781 1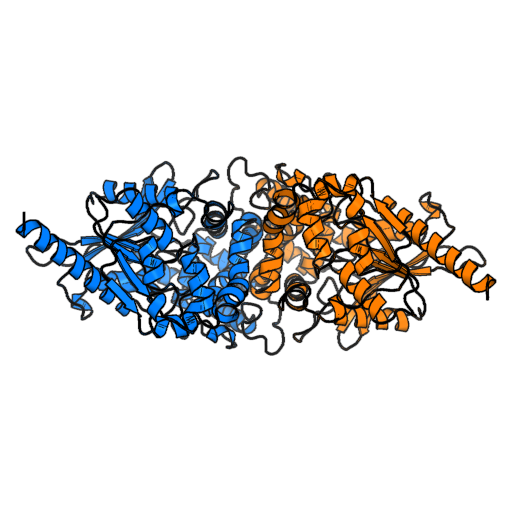 68.19 414 LYS B C 1
ATOM 6724 O O . LYS B 1 414 ? 26.938 -47.312 -20.453 1 68.19 414 LYS B O 1
#

InterPro domains:
  IPR000639 Epoxide hydrolase-like [PR00412] (97-115)
  IPR000639 Epoxide hydrolase-like [PR00412] (126-141)
  IPR000639 Epoxide hydrolase-like [PR00412] (171-184)
  IPR000639 Epoxide hydrolase-like [PR00412] (185-198)
  IPR000639 Epoxide hydrolase-like [PR00412] (345-361)
  IPR000639 Epoxide hydrolase-like [PR00412] (377-399)
  IPR010497 Epoxide hydrolase, N-terminal [PF06441] (2-106)
  IPR016292 Epoxide hydrolase [PIRSF001112] (2-402)
  IPR029058 Alpha/Beta hydrolase fold [G3DSA:3.40.50.1820] (1-410)
  IPR029058 Alpha/Beta hydrolase fold [SSF53474] (2-402)

Nearest PDB structures (foldseek):
  4qla-assembly1_A  TM=9.505E-01  e=1.281E-39  Bombyx mori
  5f4z-assembly3_E  TM=9.323E-01  e=5.004E-35  Streptomyces carzinostaticus subsp. neocarzinostaticus
  4qa9-assembly1_A  TM=8.804E-01  e=7.015E-31  Streptomyces carzinostaticus subsp. neocarzinostaticus
  4bau-assembly1_A-2  TM=7.861E-01  e=3.809E-13  Pseudomonas aeruginosa PAO1
  4baz-assembly1_A  TM=7.117E-01  e=4.020E-13  Pseudomonas aeruginosa PAO1

Foldseek 3Di:
DDDDDPVLVVVQLVLLVVDDADADDPLQQCLVFAHRVLLNVLSCCVNPPFDVVVVVVLVVVFDWDWDADPRKTKIKTKHAAPDDPPPDDAAEEEEEEAPPFFLLLQSVQQCCQQPVVVVVHDVPHHHTYMYIGQALAFQIPFDPDAQCELLNSLVRVLVVCVVVVQQAHAYEYFHSSLVNQLSNCLVRVPRHQEYEYQDFDQQDDDPLNVVCLVCCLPVVVVLVHDPLRNVQCPVPVVNPVVLCVSPCPLLVCLQPPLVVVLVCLQVRLSNVLSVRQSCCLCQFAVCLSSHNNSCSPVQDDSNSSVNRSVSCHVSSSRSSSSNNSNSADVVHTCPDPSSQAARARAYAYEYASSESDDDDPSSRCNRYVHHPYYDYDPHTGRSCCNRPSPSVSNRVVVSVVVSVVVVVVVVVVD/DDDDDPVLVVVQLVLLVVDDADADDPLQQCLVFAHRVLLNVLSCCVNPPFDVVVVVVLVVVFDWDWDADPRKTKIKTWHAAPDDPPPDDAAEEEEEEAPPFFLLLQSVQQCCQQPVVVVVHDVPHHHTYMYIGQALAFQIDFDPDAQCELLNSLVRVLVVCVVVVQQAHAYEYFHSSLVNQLSNCLVRVPRHLEYEYQDDDQQDDDPLNVVCLVCCLPVVVVLVHDPLRNVQCPVPVVNPVVLCVSPCPLLVCLLPPLVVVLVCLQVRLSNVLSVRQSCCLCQFAVCLSSHNNSCSPVQDDSNSSVNRSVSCHVSSSRSSSSNNSNSADVVHTCPDPSSQAARARAYAYEYARSESDDDDPSSRCNRYVHHPYYDYDPHTGRSCCNRPSPSVSNRVVVSVVVSVVVVVVVVVVD

Sequence (828 aa):
MVETTDEELNDLFRRLDQARFTEPLEDSCFYYGINSVYLRKVVSYWRNQFNWKKQVEVLNKFPHFKTKIDGINVHFLHVKPPHLPEGHSAKPLLMVHGWPGSFYEFYKVISLLTDPASHGLSDEHIFEVICPSIPGYGFSEAPHKQGFDSVCAASVFYKLMLRMGFHEFYAQGGDWGWLICTNLAQIAPNHVKGLHLNLVSVLNMRFTQLLSILLGRYFPGLFGFQEEDVRRMFPFLKKGLYKMLMESGYAHIQATKPDTVGCGLNDSPVGLAAYILEKFSTWTDPEYRKLEDGGLERKYTLDDLLTNVMIYWVSGCMVSAMRFYKENMGKGIGTQKHDKLPVRVPTGVASFPNEIMHTPRSWAQKKYTNIITFNLMPQGGHFAAFEEPELVAADIQQFVGKVEREECWRKMRKMVETTDEELNDLFRRLDQARFTEPLEDSCFYYGINSVYLRKVVSYWRNQFNWKKQVEVLNKFPHFKTKIDGINVHFLHVKPPHLPEGHSAKPLLMVHGWPGSFYEFYKVISLLTDPASHGLSDEHIFEVICPSIPGYGFSEAPHKQGFDSVCAASVFYKLMLRMGFHEFYAQGGDWGWLICTNLAQIAPNHVKGLHLNLVSVLNMRFTQLLSILLGRYFPGLFGFQEEDVRRMFPFLKKGLYKMLMESGYAHIQATKPDTVGCGLNDSPVGLAAYILEKFSTWTDPEYRKLEDGGLERKYTLDDLLTNVMIYWVSGCMVSAMRFYKENMGKGIGTQKHDKLPVRVPTGVASFPNEIMHTPRSWAQKKYTNIITFNLMPQGGHFAAFEEPELVAADIQQFVGKVEREECWRKMRK